Protein 1KZ7 (pdb70)

Structure (mmCIF, N/CA/C/O backbone):
data_1KZ7
#
_entry.id   1KZ7
#
_cell.length_a   66.500
_cell.length_b   87.980
_cell.length_c   230.510
_cell.angle_alpha   90.00
_cell.angle_beta   90.00
_cell.angle_gamma   90.00
#
_symmetry.space_group_name_H-M   'P 21 21 21'
#
loop_
_entity.id
_entity.type
_entity.pdbx_description
1 polymer 'GUANINE NUCLEOTIDE EXCHANGE FACTOR DBS'
2 polymer 'CDC42 HOMOLOG'
3 water water
#
loop_
_atom_site.group_PDB
_atom_site.id
_atom_site.type_symbol
_atom_site.label_atom_id
_atom_site.label_alt_id
_atom_site.label_comp_id
_atom_site.label_asym_id
_atom_site.label_entity_id
_atom_site.label_seq_id
_atom_site.pdbx_PDB_ins_code
_atom_site.Cartn_x
_atom_site.Cartn_y
_atom_site.Cartn_z
_atom_site.occupancy
_atom_site.B_iso_or_equiv
_atom_site.auth_seq_id
_atom_site.auth_comp_id
_atom_site.auth_asym_id
_atom_site.auth_atom_id
_atom_site.pdbx_PDB_model_num
ATOM 1 N N . GLU A 1 3 ? 13.083 18.208 76.061 1.00 55.61 624 GLU A N 1
ATOM 2 C CA . GLU A 1 3 ? 13.244 18.901 77.373 1.00 55.88 624 GLU A CA 1
ATOM 3 C C . GLU A 1 3 ? 14.315 19.982 77.235 1.00 53.78 624 GLU A C 1
ATOM 4 O O . GLU A 1 3 ? 15.407 19.720 76.727 1.00 53.52 624 GLU A O 1
ATOM 10 N N . GLU A 1 4 ? 14.003 21.193 77.688 1.00 50.34 625 GLU A N 1
ATOM 11 C CA . GLU A 1 4 ? 14.945 22.304 77.594 1.00 47.82 625 GLU A CA 1
ATOM 12 C C . GLU A 1 4 ? 16.325 21.979 78.166 1.00 44.97 625 GLU A C 1
ATOM 13 O O . GLU A 1 4 ? 17.341 22.430 77.636 1.00 42.29 625 GLU A O 1
ATOM 19 N N . GLU A 1 5 ? 16.365 21.202 79.243 1.00 42.28 626 GLU A N 1
ATOM 20 C CA . GLU A 1 5 ? 17.639 20.853 79.856 1.00 40.96 626 GLU A CA 1
ATOM 21 C C . GLU A 1 5 ? 18.564 20.153 78.870 1.00 40.13 626 GLU A C 1
ATOM 22 O O . GLU A 1 5 ? 19.737 20.508 78.754 1.00 38.34 626 GLU A O 1
ATOM 28 N N . GLU A 1 6 ? 18.029 19.166 78.157 1.00 40.43 627 GLU A N 1
ATOM 29 C CA . GLU A 1 6 ? 18.799 18.406 77.181 1.00 42.96 627 GLU A CA 1
ATOM 30 C C . GLU A 1 6 ? 19.326 19.315 76.063 1.00 42.12 627 GLU A C 1
ATOM 31 O O . GLU A 1 6 ? 20.473 19.184 75.625 1.00 41.70 627 GLU A O 1
ATOM 37 N N . SER A 1 7 ? 18.487 20.234 75.597 1.00 39.76 628 SER A N 1
ATOM 38 C CA . SER A 1 7 ? 18.887 21.158 74.541 1.00 37.79 628 SER A CA 1
ATOM 39 C C . SER A 1 7 ? 20.103 21.977 74.964 1.00 36.17 628 SER A C 1
ATOM 40 O O . SER A 1 7 ? 21.134 21.973 74.287 1.00 36.75 628 SER A O 1
ATOM 43 N N . LEU A 1 8 ? 19.974 22.678 76.088 1.00 32.94 629 LEU A N 1
ATOM 44 C CA . LEU A 1 8 ? 21.054 23.512 76.607 1.00 31.10 629 LEU A CA 1
ATOM 45 C C . LEU A 1 8 ? 22.336 22.702 76.811 1.00 30.41 629 LEU A C 1
ATOM 46 O O . LEU A 1 8 ? 23.442 23.180 76.544 1.00 30.37 629 LEU A O 1
ATOM 51 N N . ALA A 1 9 ? 22.183 21.468 77.272 1.00 30.60 630 ALA A N 1
ATOM 52 C CA . ALA A 1 9 ? 23.332 20.600 77.485 1.00 30.52 630 ALA A CA 1
ATOM 53 C C . ALA A 1 9 ? 24.006 20.357 76.142 1.00 30.98 630 ALA A C 1
ATOM 54 O O . ALA A 1 9 ? 25.239 20.318 76.046 1.00 29.92 630 ALA A O 1
ATOM 56 N N . ILE A 1 10 ? 23.187 20.195 75.108 1.00 29.34 631 ILE A N 1
ATOM 57 C CA . ILE A 1 10 ? 23.686 19.961 73.758 1.00 29.80 631 ILE A CA 1
ATOM 58 C C . ILE A 1 10 ? 24.351 21.225 73.221 1.00 29.94 631 ILE A C 1
ATOM 59 O O . ILE A 1 10 ? 25.373 21.159 72.534 1.00 31.13 631 ILE A O 1
ATOM 64 N N . LEU A 1 11 ? 23.766 22.377 73.532 1.00 28.69 632 LEU A N 1
ATOM 65 C CA . LEU A 1 11 ? 24.324 23.636 73.078 1.00 28.91 632 LEU A CA 1
ATOM 66 C C . LEU A 1 11 ? 25.628 23.938 73.816 1.00 30.10 632 LEU A C 1
ATOM 67 O O . LEU A 1 11 ? 26.534 24.564 73.261 1.00 31.51 632 LEU A O 1
ATOM 72 N N . ARG A 1 12 ? 25.730 23.464 75.055 1.00 29.32 633 ARG A N 1
ATOM 73 C CA . ARG A 1 12 ? 26.938 23.651 75.854 1.00 30.31 633 ARG A CA 1
ATOM 74 C C . ARG A 1 12 ? 28.073 22.866 75.211 1.00 30.84 633 ARG A C 1
ATOM 75 O O . ARG A 1 12 ? 29.216 23.323 75.170 1.00 31.90 633 ARG A O 1
ATOM 83 N N . ARG A 1 13 ? 27.738 21.677 74.716 1.00 30.39 634 ARG A N 1
ATOM 84 C CA . ARG A 1 13 ? 28.690 20.791 74.052 1.00 29.81 634 ARG A CA 1
ATOM 85 C C . ARG A 1 13 ? 29.263 21.469 72.800 1.00 28.50 634 ARG A C 1
ATOM 86 O O . ARG A 1 13 ? 30.470 21.406 72.550 1.00 27.18 634 ARG A O 1
ATOM 94 N N . HIS A 1 14 ? 28.394 22.110 72.020 1.00 24.27 635 HIS A N 1
ATOM 95 C CA . HIS A 1 14 ? 28.818 22.809 70.811 1.00 23.33 635 HIS A CA 1
ATOM 96 C C . HIS A 1 14 ? 29.841 23.910 71.107 1.00 23.67 635 HIS A C 1
ATOM 97 O O . HIS A 1 14 ? 30.818 24.059 70.379 1.00 24.85 635 HIS A O 1
ATOM 104 N N . VAL A 1 15 ? 29.608 24.689 72.163 1.00 24.69 636 VAL A N 1
ATOM 105 C CA . VAL A 1 15 ? 30.532 25.760 72.544 1.00 22.24 636 VAL A CA 1
ATOM 106 C C . VAL A 1 15 ? 31.874 25.174 72.990 1.00 22.04 636 VAL A C 1
ATOM 107 O O . VAL A 1 15 ? 32.934 25.718 72.686 1.00 23.33 636 VAL A O 1
ATOM 119 N N . ASN A 1 17 ? 33.156 22.298 72.010 1.00 26.55 638 ASN A N 1
ATOM 120 C CA . ASN A 1 17 ? 33.793 21.814 70.788 1.00 26.22 638 ASN A CA 1
ATOM 121 C C . ASN A 1 17 ? 34.459 22.970 70.051 1.00 27.18 638 ASN A C 1
ATOM 122 O O . ASN A 1 17 ? 35.627 22.885 69.646 1.00 25.37 638 ASN A O 1
ATOM 127 N N . GLU A 1 18 ? 33.710 24.052 69.850 1.00 26.26 639 GLU A N 1
ATOM 128 C CA . GLU A 1 18 ? 34.283 25.184 69.144 1.00 25.71 639 GLU A CA 1
ATOM 129 C C . GLU A 1 18 ? 35.453 25.732 69.939 1.00 24.19 639 GLU A C 1
ATOM 130 O O . GLU A 1 18 ? 36.502 26.030 69.375 1.00 24.26 639 GLU A O 1
ATOM 136 N N . LEU A 1 19 ? 35.285 25.854 71.251 1.00 22.85 640 LEU A N 1
ATOM 137 C CA . LEU A 1 19 ? 36.369 26.382 72.062 1.00 26.78 640 LEU A CA 1
ATOM 138 C C . LEU A 1 19 ? 37.602 25.506 71.929 1.00 26.62 640 LEU A C 1
ATOM 139 O O . LEU A 1 19 ? 38.703 26.000 71.694 1.00 26.87 640 LEU A O 1
ATOM 144 N N . LEU A 1 20 ? 37.407 24.199 72.040 1.00 28.09 641 LEU A N 1
ATOM 145 C CA . LEU A 1 20 ? 38.518 23.259 71.944 1.00 28.98 641 LEU A CA 1
ATOM 146 C C . LEU A 1 20 ? 39.108 23.131 70.530 1.00 28.55 641 LEU A C 1
ATOM 147 O O . LEU A 1 20 ? 40.328 23.051 70.363 1.00 30.23 641 LEU A O 1
ATOM 152 N N . ASP A 1 21 ? 38.260 23.117 69.508 1.00 25.64 642 ASP A N 1
ATOM 153 C CA . ASP A 1 21 ? 38.764 23.009 68.139 1.00 26.04 642 ASP A CA 1
ATOM 154 C C . ASP A 1 21 ? 39.557 24.255 67.736 1.00 24.47 642 ASP A C 1
ATOM 155 O O . ASP A 1 21 ? 40.604 24.158 67.088 1.00 23.07 642 ASP A O 1
ATOM 160 N N . THR A 1 22 ? 39.046 25.424 68.111 1.00 22.57 643 THR A N 1
ATOM 161 C CA . THR A 1 22 ? 39.688 26.683 67.774 1.00 23.37 643 THR A CA 1
ATOM 162 C C . THR A 1 22 ? 40.969 26.917 68.568 1.00 25.84 643 THR A C 1
ATOM 163 O O . THR A 1 22 ? 41.881 27.601 68.101 1.00 26.56 643 THR A O 1
ATOM 167 N N . GLU A 1 23 ? 41.031 26.352 69.769 1.00 26.62 644 GLU A N 1
ATOM 168 C CA . GLU A 1 23 ? 42.219 26.475 70.602 1.00 28.18 644 GLU A CA 1
ATOM 169 C C . GLU A 1 23 ? 43.331 25.693 69.897 1.00 28.48 644 GLU A C 1
ATOM 170 O O . GLU A 1 23 ? 44.460 26.174 69.748 1.00 27.40 644 GLU A O 1
ATOM 176 N N . ARG A 1 24 ? 42.995 24.489 69.442 1.00 27.91 645 ARG A N 1
ATOM 177 C CA . ARG A 1 24 ? 43.958 23.642 68.747 1.00 28.37 645 ARG A CA 1
ATOM 178 C C . ARG A 1 24 ? 44.472 24.263 67.451 1.00 27.32 645 ARG A C 1
ATOM 179 O O . ARG A 1 24 ? 45.670 24.241 67.182 1.00 27.25 645 ARG A O 1
ATOM 187 N N . ALA A 1 25 ? 43.572 24.816 66.648 1.00 26.27 646 ALA A N 1
ATOM 188 C CA . ALA A 1 25 ? 43.983 25.429 65.388 1.00 25.37 646 ALA A CA 1
ATOM 189 C C . ALA A 1 25 ? 44.902 26.602 65.693 1.00 25.62 646 ALA A C 1
ATOM 190 O O . ALA A 1 25 ? 45.891 26.833 64.995 1.00 27.14 646 ALA A O 1
ATOM 192 N N . TYR A 1 26 ? 44.555 27.339 66.745 1.00 24.48 647 TYR A N 1
ATOM 193 C CA . TYR A 1 26 ? 45.327 28.488 67.191 1.00 22.88 647 TYR A CA 1
ATOM 194 C C . TYR A 1 26 ? 46.754 28.055 67.565 1.00 23.83 647 TYR A C 1
ATOM 195 O O . TYR A 1 26 ? 47.739 28.644 67.110 1.00 20.46 647 TYR A O 1
ATOM 204 N N . VAL A 1 27 ? 46.862 27.022 68.393 1.00 24.82 648 VAL A N 1
ATOM 205 C CA . VAL A 1 27 ? 48.175 26.530 68.797 1.00 26.61 648 VAL A CA 1
ATOM 206 C C . VAL A 1 27 ? 49.000 26.085 67.584 1.00 28.64 648 VAL A C 1
ATOM 207 O O . VAL A 1 27 ? 50.146 26.509 67.422 1.00 29.70 648 VAL A O 1
ATOM 211 N N . GLU A 1 28 ? 48.416 25.247 66.730 1.00 29.13 649 GLU A N 1
ATOM 212 C CA . GLU A 1 28 ? 49.114 24.757 65.540 1.00 32.26 649 GLU A CA 1
ATOM 213 C C . GLU A 1 28 ? 49.560 25.897 64.632 1.00 32.18 649 GLU A C 1
ATOM 214 O O . GLU A 1 28 ? 50.665 25.862 64.082 1.00 32.33 649 GLU A O 1
ATOM 220 N N . GLU A 1 29 ? 48.696 26.899 64.477 1.00 30.62 650 GLU A N 1
ATOM 221 C CA . GLU A 1 29 ? 48.989 28.049 63.624 1.00 31.83 650 GLU A CA 1
ATOM 222 C C . GLU A 1 29 ? 50.147 28.910 64.135 1.00 31.16 650 GLU A C 1
ATOM 223 O O . GLU A 1 29 ? 50.946 29.412 63.342 1.00 30.34 650 GLU A O 1
ATOM 229 N N . LEU A 1 30 ? 50.240 29.090 65.448 1.00 30.12 651 LEU A N 1
ATOM 230 C CA . LEU A 1 30 ? 51.331 29.881 66.001 1.00 31.48 651 LEU A CA 1
ATOM 231 C C . LEU A 1 30 ? 52.624 29.114 65.753 1.00 33.53 651 LEU A C 1
ATOM 232 O O . LEU A 1 30 ? 53.650 29.688 65.382 1.00 34.71 651 LEU A O 1
ATOM 237 N N . LEU A 1 31 ? 52.557 27.804 65.952 1.00 35.06 652 LEU A N 1
ATOM 238 C CA . LEU A 1 31 ? 53.711 26.943 65.763 1.00 35.16 652 LEU A CA 1
ATOM 239 C C . LEU A 1 31 ? 54.206 26.869 64.322 1.00 34.53 652 LEU A C 1
ATOM 240 O O . LEU A 1 31 ? 55.410 26.936 64.086 1.00 36.91 652 LEU A O 1
ATOM 245 N N . CYS A 1 32 ? 53.302 26.743 63.356 1.00 33.70 653 CYS A N 1
ATOM 246 C CA . CYS A 1 32 ? 53.742 26.635 61.965 1.00 35.26 653 CYS A CA 1
ATOM 247 C C . CYS A 1 32 ? 54.445 27.903 61.507 1.00 33.46 653 CYS A C 1
ATOM 248 O O . CYS A 1 32 ? 55.296 27.867 60.626 1.00 35.36 653 CYS A O 1
ATOM 251 N N . VAL A 1 33 ? 54.094 29.022 62.120 1.00 32.81 654 VAL A N 1
ATOM 252 C CA . VAL A 1 33 ? 54.701 30.296 61.778 1.00 33.67 654 VAL A CA 1
ATOM 253 C C . VAL A 1 33 ? 56.007 30.484 62.559 1.00 33.87 654 VAL A C 1
ATOM 254 O O . VAL A 1 33 ? 56.977 31.034 62.035 1.00 33.35 654 VAL A O 1
ATOM 258 N N . LEU A 1 34 ? 56.033 30.020 63.806 1.00 33.38 655 LEU A N 1
ATOM 259 C CA . LEU A 1 34 ? 57.237 30.132 64.622 1.00 35.18 655 LEU A CA 1
ATOM 260 C C . LEU A 1 34 ? 58.362 29.314 64.001 1.00 36.18 655 LEU A C 1
ATOM 261 O O . LEU A 1 34 ? 59.524 29.720 64.045 1.00 35.45 655 LEU A O 1
ATOM 266 N N . GLU A 1 35 ? 58.011 28.171 63.411 1.00 35.84 656 GLU A N 1
ATOM 267 C CA . GLU A 1 35 ? 59.004 27.308 62.783 1.00 36.77 656 GLU A CA 1
ATOM 268 C C . GLU A 1 35 ? 59.194 27.616 61.306 1.00 37.10 656 GLU A C 1
ATOM 269 O O . GLU A 1 35 ? 60.304 27.511 60.791 1.00 40.21 656 GLU A O 1
ATOM 275 N N . GLY A 1 36 ? 58.116 27.994 60.625 1.00 35.67 657 GLY A N 1
ATOM 276 C CA . GLY A 1 36 ? 58.207 28.279 59.203 1.00 32.82 657 GLY A CA 1
ATOM 277 C C . GLY A 1 36 ? 58.750 29.645 58.833 1.00 34.14 657 GLY A C 1
ATOM 278 O O . GLY A 1 36 ? 59.102 29.881 57.678 1.00 34.84 657 GLY A O 1
ATOM 279 N N . TYR A 1 37 ? 58.807 30.554 59.800 1.00 35.37 658 TYR A N 1
ATOM 280 C CA . TYR A 1 37 ? 59.315 31.895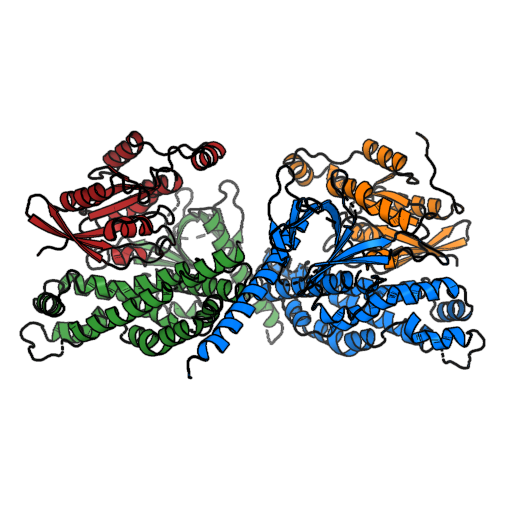 59.543 1.00 37.03 658 TYR A CA 1
ATOM 281 C C . TYR A 1 37 ? 60.408 32.317 60.527 1.00 38.74 658 TYR A C 1
ATOM 282 O O . TYR A 1 37 ? 61.533 32.612 60.126 1.00 39.62 658 TYR A O 1
ATOM 291 N N . ALA A 1 38 ? 60.070 32.349 61.811 1.00 40.52 659 ALA A N 1
ATOM 292 C CA . ALA A 1 38 ? 61.013 32.768 62.843 1.00 42.79 659 ALA A CA 1
ATOM 293 C C . ALA A 1 38 ? 62.298 31.948 62.846 1.00 43.34 659 ALA A C 1
ATOM 294 O O . ALA A 1 38 ? 63.389 32.496 62.726 1.00 45.24 659 ALA A O 1
ATOM 296 N N . ALA A 1 39 ? 62.168 30.637 62.986 1.00 45.23 660 ALA A N 1
ATOM 297 C CA . ALA A 1 39 ? 63.332 29.759 63.006 1.00 47.80 660 ALA A CA 1
ATOM 298 C C . ALA A 1 39 ? 64.086 29.799 61.677 1.00 47.92 660 ALA A C 1
ATOM 299 O O . ALA A 1 39 ? 65.291 29.570 61.634 1.00 49.20 660 ALA A O 1
ATOM 301 N N . GLU A 1 40 ? 63.373 30.096 60.598 1.00 48.64 661 GLU A N 1
ATOM 302 C CA . GLU A 1 40 ? 63.981 30.153 59.278 1.00 51.52 661 GLU A CA 1
ATOM 303 C C . GLU A 1 40 ? 64.873 31.379 59.077 1.00 54.31 661 GLU A C 1
ATOM 304 O O . GLU A 1 40 ? 65.653 31.433 58.125 1.00 54.38 661 GLU A O 1
ATOM 318 N N . ASP A 1 42 ? 67.192 32.100 60.927 1.00 63.13 663 ASP A N 1
ATOM 319 C CA . ASP A 1 42 ? 68.505 31.685 61.395 1.00 64.64 663 ASP A CA 1
ATOM 320 C C . ASP A 1 42 ? 68.960 30.412 60.694 1.00 65.28 663 ASP A C 1
ATOM 321 O O . ASP A 1 42 ? 69.763 29.648 61.227 1.00 66.32 663 ASP A O 1
ATOM 326 N N . ASN A 1 43 ? 68.438 30.191 59.493 1.00 64.88 664 ASN A N 1
ATOM 327 C CA . ASN A 1 43 ? 68.794 29.021 58.708 1.00 64.78 664 ASN A CA 1
ATOM 328 C C . ASN A 1 43 ? 69.797 29.434 57.633 1.00 65.36 664 ASN A C 1
ATOM 329 O O . ASN A 1 43 ? 69.475 30.229 56.744 1.00 64.66 664 ASN A O 1
ATOM 334 N N . PRO A 1 44 ? 71.029 28.898 57.705 1.00 65.01 665 PRO A N 1
ATOM 335 C CA . PRO A 1 44 ? 72.112 29.184 56.758 1.00 64.37 665 PRO A CA 1
ATOM 336 C C . PRO A 1 44 ? 71.663 29.055 55.307 1.00 64.15 665 PRO A C 1
ATOM 337 O O . PRO A 1 44 ? 72.041 29.855 54.448 1.00 63.49 665 PRO A O 1
ATOM 341 N N . LEU A 1 45 ? 70.850 28.040 55.044 1.00 63.56 666 LEU A N 1
ATOM 342 C CA . LEU A 1 45 ? 70.346 27.795 53.703 1.00 63.78 666 LEU A CA 1
ATOM 343 C C . LEU A 1 45 ? 69.441 28.942 53.250 1.00 64.25 666 LEU A C 1
ATOM 344 O O . LEU A 1 45 ? 69.125 29.060 52.066 1.00 65.11 666 LEU A O 1
ATOM 357 N N . ALA A 1 47 ? 69.871 32.334 54.852 1.00 61.94 668 ALA A N 1
ATOM 358 C CA . ALA A 1 47 ? 70.631 33.561 55.110 1.00 61.25 668 ALA A CA 1
ATOM 359 C C . ALA A 1 47 ? 70.881 34.478 53.911 1.00 60.81 668 ALA A C 1
ATOM 360 O O . ALA A 1 47 ? 71.085 35.682 54.079 1.00 62.01 668 ALA A O 1
ATOM 362 N N . HIS A 1 48 ? 70.866 33.918 52.709 1.00 59.03 669 HIS A N 1
ATOM 363 C CA . HIS A 1 48 ? 71.112 34.700 51.503 1.00 59.04 669 HIS A CA 1
ATOM 364 C C . HIS A 1 48 ? 69.869 35.411 50.966 1.00 60.57 669 HIS A C 1
ATOM 365 O O . HIS A 1 48 ? 69.923 36.071 49.927 1.00 62.11 669 HIS A O 1
ATOM 372 N N . LEU A 1 49 ? 68.750 35.272 51.669 1.00 60.95 670 LEU A N 1
ATOM 373 C CA . LEU A 1 49 ? 67.500 35.899 51.249 1.00 59.98 670 LEU A CA 1
ATOM 374 C C . LEU A 1 49 ? 67.057 36.969 52.240 1.00 59.42 670 LEU A C 1
ATOM 375 O O . LEU A 1 49 ? 66.218 37.810 51.924 1.00 57.67 670 LEU A O 1
ATOM 380 N N . ILE A 1 50 ? 67.626 36.922 53.440 1.00 59.99 671 ILE A N 1
ATOM 381 C CA . ILE A 1 50 ? 67.288 37.868 54.493 1.00 59.14 671 ILE A CA 1
ATOM 382 C C . ILE A 1 50 ? 68.497 38.703 54.900 1.00 59.13 671 ILE A C 1
ATOM 383 O O . ILE A 1 50 ? 69.609 38.185 55.011 1.00 60.13 671 ILE A O 1
ATOM 388 N N . SER A 1 51 ? 68.273 39.997 55.114 1.00 58.76 672 SER A N 1
ATOM 389 C CA . SER A 1 51 ? 69.340 40.906 55.518 1.00 57.62 672 SER A CA 1
ATOM 390 C C . SER A 1 51 ? 69.523 40.818 57.030 1.00 58.76 672 SER A C 1
ATOM 391 O O . SER A 1 51 ? 68.627 40.366 57.746 1.00 59.03 672 SER A O 1
ATOM 394 N N . THR A 1 52 ? 70.682 41.253 57.516 1.00 59.19 673 THR A N 1
ATOM 395 C CA . THR A 1 52 ? 70.964 41.209 58.947 1.00 60.37 673 THR A CA 1
ATOM 396 C C . THR A 1 52 ? 70.089 42.199 59.712 1.00 59.32 673 THR A C 1
ATOM 397 O O . THR A 1 52 ? 69.828 42.021 60.906 1.00 58.78 673 THR A O 1
ATOM 401 N N . GLY A 1 53 ? 69.643 43.245 59.022 1.00 59.04 674 GLY A N 1
ATOM 402 C CA . GLY A 1 53 ? 68.791 44.234 59.655 1.00 58.58 674 GLY A CA 1
ATOM 403 C C . GLY A 1 53 ? 67.496 43.577 60.094 1.00 58.53 674 GLY A C 1
ATOM 404 O O . GLY A 1 53 ? 67.007 43.816 61.200 1.00 58.15 674 GLY A O 1
ATOM 405 N N . LEU A 1 54 ? 66.947 42.731 59.225 1.00 57.49 675 LEU A N 1
ATOM 406 C CA . LEU A 1 54 ? 65.704 42.030 59.523 1.00 55.25 675 LEU A CA 1
ATOM 407 C C . LEU A 1 54 ? 65.906 40.974 60.601 1.00 52.50 675 LEU A C 1
ATOM 408 O O . LEU A 1 54 ? 65.089 40.843 61.509 1.00 51.61 675 LEU A O 1
ATOM 413 N N . GLN A 1 55 ? 66.997 40.225 60.497 1.00 50.88 676 GLN A N 1
ATOM 414 C CA . GLN A 1 55 ? 67.297 39.186 61.473 1.00 50.17 676 GLN A CA 1
ATOM 415 C C . GLN A 1 55 ? 67.366 39.701 62.907 1.00 49.72 676 GLN A C 1
ATOM 416 O O . GLN A 1 55 ? 66.994 38.991 63.841 1.00 49.63 676 GLN A O 1
ATOM 422 N N . ASN A 1 56 ? 67.852 40.925 63.090 1.00 49.30 677 ASN A N 1
ATOM 423 C CA . ASN A 1 56 ? 67.959 41.493 64.432 1.00 50.39 677 ASN A CA 1
ATOM 424 C C . ASN A 1 56 ? 66.623 42.028 64.938 1.00 51.05 677 ASN A C 1
ATOM 425 O O . ASN A 1 56 ? 66.455 42.262 66.137 1.00 51.22 677 ASN A O 1
ATOM 430 N N . LYS A 1 57 ? 65.675 42.219 64.026 1.00 50.07 678 LYS A N 1
ATOM 431 C CA . LYS A 1 57 ? 64.362 42.733 64.397 1.00 50.88 678 LYS A CA 1
ATOM 432 C C . LYS A 1 57 ? 63.325 41.612 64.478 1.00 49.26 678 LYS A C 1
ATOM 433 O O . LYS A 1 57 ? 62.135 41.837 64.275 1.00 48.22 678 LYS A O 1
ATOM 439 N N . LYS A 1 58 ? 63.791 40.406 64.780 1.00 48.98 679 LYS A N 1
ATOM 440 C CA . LYS A 1 58 ? 62.925 39.239 64.897 1.00 48.08 679 LYS A CA 1
ATOM 441 C C . LYS A 1 58 ? 61.960 39.374 66.075 1.00 47.02 679 LYS A C 1
ATOM 442 O O . LYS A 1 58 ? 60.777 39.064 65.952 1.00 45.64 679 LYS A O 1
ATOM 448 N N . ASN A 1 59 ? 62.469 39.840 67.210 1.00 46.45 680 ASN A N 1
ATOM 449 C CA . ASN A 1 59 ? 61.652 40.015 68.407 1.00 46.53 680 ASN A CA 1
ATOM 450 C C . ASN A 1 59 ? 60.598 41.108 68.210 1.00 44.59 680 ASN A C 1
ATOM 451 O O . ASN A 1 59 ? 59.570 41.119 68.889 1.00 45.23 680 ASN A O 1
ATOM 456 N N . ILE A 1 60 ? 60.859 42.032 67.291 1.00 41.47 681 ILE A N 1
ATOM 457 C CA . ILE A 1 60 ? 59.919 43.112 67.015 1.00 39.63 681 ILE A CA 1
ATOM 458 C C . ILE A 1 60 ? 58.823 42.606 66.079 1.00 38.60 681 ILE A C 1
ATOM 459 O O . ILE A 1 60 ? 57.664 43.010 66.177 1.00 37.84 681 ILE A O 1
ATOM 464 N N . LEU A 1 61 ? 59.193 41.699 65.189 1.00 35.92 682 LEU A N 1
ATOM 465 C CA . LEU A 1 61 ? 58.237 41.144 64.251 1.00 35.04 682 LEU A CA 1
ATOM 466 C C . LEU A 1 61 ? 57.238 40.201 64.929 1.00 34.71 682 LEU A C 1
ATOM 467 O O . LEU A 1 61 ? 56.027 40.323 64.721 1.00 34.30 682 LEU A O 1
ATOM 472 N N . PHE A 1 62 ? 57.744 39.279 65.748 1.00 30.85 683 PHE A N 1
ATOM 473 C CA . PHE A 1 62 ? 56.899 38.298 66.425 1.00 29.84 683 PHE A CA 1
ATOM 474 C C . PHE A 1 62 ? 56.519 38.628 67.862 1.00 30.33 683 PHE A C 1
ATOM 475 O O . PHE A 1 62 ? 55.749 37.889 68.480 1.00 30.13 683 PHE A O 1
ATOM 483 N N . GLY A 1 63 ? 57.046 39.722 68.404 1.00 31.35 684 GLY A N 1
ATOM 484 C CA . GLY A 1 63 ? 56.733 40.056 69.785 1.00 29.21 684 GLY A CA 1
ATOM 485 C C . GLY A 1 63 ? 56.967 38.819 70.634 1.00 29.25 684 GLY A C 1
ATOM 486 O O . GLY A 1 63 ? 57.897 38.058 70.362 1.00 31.33 684 GLY A O 1
ATOM 487 N N . ASN A 1 64 ? 56.136 38.592 71.647 1.00 28.21 685 ASN A N 1
ATOM 488 C CA . ASN A 1 64 ? 56.311 37.407 72.484 1.00 27.41 685 ASN A CA 1
ATOM 489 C C . ASN A 1 64 ? 55.386 36.262 72.071 1.00 28.64 685 ASN A C 1
ATOM 490 O O . ASN A 1 64 ? 54.786 35.597 72.920 1.00 27.58 685 ASN A O 1
ATOM 503 N N . GLU A 1 66 ? 56.145 33.380 70.946 1.00 37.02 687 GLU A N 1
ATOM 504 C CA . GLU A 1 66 ? 56.636 32.111 71.469 1.00 38.07 687 GLU A CA 1
ATOM 505 C C . GLU A 1 66 ? 56.157 31.901 72.896 1.00 36.62 687 GLU A C 1
ATOM 506 O O . GLU A 1 66 ? 55.694 30.819 73.247 1.00 38.22 687 GLU A O 1
ATOM 512 N N . GLU A 1 67 ? 56.265 32.934 73.722 1.00 35.32 688 GLU A N 1
ATOM 513 C CA . GLU A 1 67 ? 55.812 32.826 75.095 1.00 34.64 688 GLU A CA 1
ATOM 514 C C . GLU A 1 67 ? 54.320 32.467 75.078 1.00 34.41 688 GLU A C 1
ATOM 515 O O . GLU A 1 67 ? 53.885 31.565 75.796 1.00 34.44 688 GLU A O 1
ATOM 521 N N . ILE A 1 68 ? 53.545 33.159 74.240 1.00 32.51 689 ILE A N 1
ATOM 522 C CA . ILE A 1 68 ? 52.106 32.897 74.130 1.00 29.74 689 ILE A CA 1
ATOM 523 C C . ILE A 1 68 ? 51.874 31.457 73.669 1.00 29.38 689 ILE A C 1
ATOM 524 O O . ILE A 1 68 ? 51.057 30.734 74.240 1.00 28.78 689 ILE A O 1
ATOM 529 N N . TYR A 1 69 ? 52.595 31.041 72.636 1.00 28.69 690 TYR A N 1
ATOM 530 C CA . TYR A 1 69 ? 52.466 29.677 72.146 1.00 33.61 690 TYR A CA 1
ATOM 531 C C . TYR A 1 69 ? 52.706 28.679 73.285 1.00 35.41 690 TYR A C 1
ATOM 532 O O . TYR A 1 69 ? 51.876 27.798 73.537 1.00 34.78 690 TYR A O 1
ATOM 541 N N . HIS A 1 70 ? 53.839 28.828 73.976 1.00 36.63 691 HIS A N 1
ATOM 542 C CA . HIS A 1 70 ? 54.185 27.936 75.081 1.00 37.21 691 HIS A CA 1
ATOM 543 C C . HIS A 1 70 ? 53.090 27.884 76.136 1.00 36.78 691 HIS A C 1
ATOM 544 O O . HIS A 1 70 ? 52.727 26.806 76.615 1.00 37.83 691 HIS A O 1
ATOM 551 N N . PHE A 1 71 ? 52.562 29.041 76.509 1.00 33.90 692 PHE A N 1
ATOM 552 C CA . PHE A 1 71 ? 51.521 29.049 77.517 1.00 33.71 692 PHE A CA 1
ATOM 553 C C . PHE A 1 71 ? 50.311 28.236 77.069 1.00 35.23 692 PHE A C 1
ATOM 554 O O . PHE A 1 71 ? 49.827 27.375 77.801 1.00 35.80 692 PHE A O 1
ATOM 562 N N . HIS A 1 72 ? 49.817 28.507 75.865 1.00 36.73 693 HIS A N 1
ATOM 563 C CA . HIS A 1 72 ? 48.645 27.786 75.370 1.00 36.31 693 HIS A CA 1
ATOM 564 C C . HIS A 1 72 ? 48.947 26.316 75.101 1.00 36.46 693 HIS A C 1
ATOM 565 O O . HIS A 1 72 ? 48.178 25.444 75.495 1.00 35.69 693 HIS A O 1
ATOM 572 N N . ASN A 1 73 ? 50.080 26.042 74.459 1.00 37.85 694 ASN A N 1
ATOM 573 C CA . ASN A 1 73 ? 50.450 24.670 74.118 1.00 40.33 694 ASN A CA 1
ATOM 574 C C . ASN A 1 73 ? 50.928 23.784 75.265 1.00 40.63 694 ASN A C 1
ATOM 575 O O . ASN A 1 73 ? 51.048 22.579 75.096 1.00 41.87 694 ASN A O 1
ATOM 580 N N . ARG A 1 74 ? 51.188 24.360 76.433 1.00 41.35 695 ARG A N 1
ATOM 581 C CA . ARG A 1 74 ? 51.650 23.552 77.555 1.00 40.57 695 ARG A CA 1
ATOM 582 C C . ARG A 1 74 ? 50.690 23.602 78.733 1.00 40.50 695 ARG A C 1
ATOM 583 O O . ARG A 1 74 ? 50.638 22.676 79.541 1.00 41.16 695 ARG A O 1
ATOM 591 N N . ILE A 1 75 ? 49.902 24.668 78.815 1.00 37.72 696 ILE A N 1
ATOM 592 C CA . ILE A 1 75 ? 48.985 24.813 79.929 1.00 36.23 696 ILE A CA 1
ATOM 593 C C . ILE A 1 75 ? 47.494 24.935 79.616 1.00 36.94 696 ILE A C 1
ATOM 594 O O . ILE A 1 75 ? 46.697 24.066 79.996 1.00 35.80 696 ILE A O 1
ATOM 599 N N . PHE A 1 76 ? 47.115 26.011 78.928 1.00 34.68 697 PHE A N 1
ATOM 600 C CA . PHE A 1 76 ? 45.706 26.249 78.651 1.00 31.33 697 PHE A CA 1
ATOM 601 C C . PHE A 1 76 ? 44.987 25.205 77.810 1.00 30.42 697 PHE A C 1
ATOM 602 O O . PHE A 1 76 ? 43.918 24.737 78.191 1.00 27.27 697 PHE A O 1
ATOM 610 N N . LEU A 1 77 ? 45.555 24.831 76.670 1.00 32.41 698 LEU A N 1
ATOM 611 C CA . LEU A 1 77 ? 44.896 23.826 75.847 1.00 33.96 698 LEU A CA 1
ATOM 612 C C . LEU A 1 77 ? 44.669 22.577 76.694 1.00 35.28 698 LEU A C 1
ATOM 613 O O . LEU A 1 77 ? 43.571 22.019 76.711 1.00 36.95 698 LEU A O 1
ATOM 618 N N . ARG A 1 78 ? 45.700 22.162 77.421 1.00 39.25 699 ARG A N 1
ATOM 619 C CA . ARG A 1 78 ? 45.606 20.976 78.269 1.00 42.03 699 ARG A CA 1
ATOM 620 C C . ARG A 1 78 ? 44.500 21.124 79.305 1.00 39.81 699 ARG A C 1
ATOM 621 O O . ARG A 1 78 ? 43.786 20.168 79.603 1.00 40.45 699 ARG A O 1
ATOM 629 N N . GLU A 1 79 ? 44.359 22.324 79.853 1.00 39.30 700 GLU A N 1
ATOM 630 C CA . GLU A 1 79 ? 43.341 22.570 80.864 1.00 39.01 700 GLU A CA 1
ATOM 631 C C . GLU A 1 79 ? 41.938 22.653 80.290 1.00 37.93 700 GLU A C 1
ATOM 632 O O . GLU A 1 79 ? 40.972 22.314 80.969 1.00 35.34 700 GLU A O 1
ATOM 638 N N . LEU A 1 80 ? 41.815 23.108 79.047 1.00 36.36 701 LEU A N 1
ATOM 639 C CA . LEU A 1 80 ? 40.502 23.170 78.422 1.00 36.22 701 LEU A CA 1
ATOM 640 C C . LEU A 1 80 ? 40.066 21.737 78.144 1.00 36.49 701 LEU A C 1
ATOM 641 O O . LEU A 1 80 ? 38.909 21.380 78.345 1.00 34.67 701 LEU A O 1
ATOM 646 N N . GLU A 1 81 ? 41.007 20.912 77.696 1.00 39.34 702 GLU A N 1
ATOM 647 C CA . GLU A 1 81 ? 40.706 19.515 77.395 1.00 43.09 702 GLU A CA 1
ATOM 648 C C . GLU A 1 81 ? 40.162 18.758 78.603 1.00 43.09 702 GLU A C 1
ATOM 649 O O . GLU A 1 81 ? 39.440 17.780 78.449 1.00 43.73 702 GLU A O 1
ATOM 655 N N . SER A 1 82 ? 40.491 19.214 79.806 1.00 43.96 703 SER A N 1
ATOM 656 C CA . SER A 1 82 ? 40.021 18.536 81.009 1.00 45.93 703 SER A CA 1
ATOM 657 C C . SER A 1 82 ? 38.646 18.997 81.474 1.00 46.13 703 SER A C 1
ATOM 658 O O . SER A 1 82 ? 38.201 18.634 82.563 1.00 48.22 703 SER A O 1
ATOM 661 N N . CYS A 1 83 ? 37.975 19.789 80.642 1.00 45.92 704 CYS A N 1
ATOM 662 C CA . CYS A 1 83 ? 36.636 20.302 80.943 1.00 44.24 704 CYS A CA 1
ATOM 663 C C . CYS A 1 83 ? 35.601 19.730 79.986 1.00 42.47 704 CYS A C 1
ATOM 664 O O . CYS A 1 83 ? 34.407 20.012 80.103 1.00 41.57 704 CYS A O 1
ATOM 667 N N . ILE A 1 84 ? 36.071 18.937 79.033 1.00 42.15 705 ILE A N 1
ATOM 668 C CA . ILE A 1 84 ? 35.209 18.340 78.029 1.00 42.49 705 ILE A CA 1
ATOM 669 C C . ILE A 1 84 ? 33.950 17.698 78.598 1.00 42.35 705 ILE A C 1
ATOM 670 O O . ILE A 1 84 ? 32.844 18.010 78.167 1.00 43.42 705 ILE A O 1
ATOM 675 N N . ASP A 1 85 ? 34.104 16.819 79.578 1.00 42.22 706 ASP A N 1
ATOM 676 C CA . ASP A 1 85 ? 32.944 16.146 80.145 1.00 44.97 706 ASP A CA 1
ATOM 677 C C . ASP A 1 85 ? 31.954 17.046 80.867 1.00 44.78 706 ASP A C 1
ATOM 678 O O . ASP A 1 85 ? 30.815 16.648 81.114 1.00 46.27 706 ASP A O 1
ATOM 683 N N . CYS A 1 86 ? 32.375 18.258 81.204 1.00 44.60 707 CYS A N 1
ATOM 684 C CA . CYS A 1 86 ? 31.475 19.186 81.875 1.00 45.53 707 CYS A CA 1
ATOM 685 C C . CYS A 1 86 ? 31.836 20.623 81.507 1.00 42.74 707 CYS A C 1
ATOM 686 O O . CYS A 1 86 ? 32.437 21.357 82.295 1.00 41.34 707 CYS A O 1
ATOM 689 N N . PRO A 1 87 ? 31.458 21.041 80.291 1.00 39.70 708 PRO A N 1
ATOM 690 C CA . PRO A 1 87 ? 31.720 22.382 79.761 1.00 37.28 708 PRO A CA 1
ATOM 691 C C . PRO A 1 87 ? 31.394 23.589 80.639 1.00 34.78 708 PRO A C 1
ATOM 692 O O . PRO A 1 87 ? 32.054 24.614 80.518 1.00 33.11 708 PRO A O 1
ATOM 696 N N . GLU A 1 88 ? 30.402 23.481 81.521 1.00 35.25 709 GLU A N 1
ATOM 697 C CA . GLU A 1 88 ? 30.039 24.621 82.372 1.00 36.91 709 GLU A CA 1
ATOM 698 C C . GLU A 1 88 ? 31.159 25.035 83.309 1.00 36.81 709 GLU A C 1
ATOM 699 O O . GLU A 1 88 ? 31.200 26.173 83.765 1.00 37.49 709 GLU A O 1
ATOM 705 N N . LEU A 1 89 ? 32.061 24.111 83.608 1.00 34.94 710 LEU A N 1
ATOM 706 C CA . LEU A 1 89 ? 33.154 24.413 84.512 1.00 35.31 710 LEU A CA 1
ATOM 707 C C . LEU A 1 89 ? 34.319 25.087 83.804 1.00 34.58 710 LEU A C 1
ATOM 708 O O . LEU A 1 89 ? 35.349 25.362 84.421 1.00 33.83 710 LEU A O 1
ATOM 713 N N . VAL A 1 90 ? 34.164 25.368 82.514 1.00 32.08 711 VAL A N 1
ATOM 714 C CA . VAL A 1 90 ? 35.258 25.986 81.778 1.00 30.85 711 VAL A CA 1
ATOM 715 C C . VAL A 1 90 ? 35.601 27.375 82.316 1.00 30.84 711 VAL A C 1
ATOM 716 O O . VAL A 1 90 ? 36.691 27.891 82.072 1.00 27.28 711 VAL A O 1
ATOM 720 N N . GLY A 1 91 ? 34.673 27.967 83.061 1.00 31.78 712 GLY A N 1
ATOM 721 C CA . GLY A 1 91 ? 34.913 29.282 83.624 1.00 34.82 712 GLY A CA 1
ATOM 722 C C . GLY A 1 91 ? 36.038 29.238 84.642 1.00 37.99 712 GLY A C 1
ATOM 723 O O . GLY A 1 91 ? 36.926 30.099 84.652 1.00 37.39 712 GLY A O 1
ATOM 724 N N . ARG A 1 92 ? 35.998 28.229 85.508 1.00 39.11 713 ARG A N 1
ATOM 725 C CA . ARG A 1 92 ? 37.023 28.058 86.528 1.00 40.06 713 ARG A CA 1
ATOM 726 C C . ARG A 1 92 ? 38.366 27.989 85.840 1.00 37.30 713 ARG A C 1
ATOM 727 O O . ARG A 1 92 ? 39.352 28.558 86.299 1.00 34.55 713 ARG A O 1
ATOM 735 N N . CYS A 1 93 ? 38.374 27.303 84.710 1.00 37.77 714 CYS A N 1
ATOM 736 C CA . CYS A 1 93 ? 39.567 27.123 83.909 1.00 38.78 714 CYS A CA 1
ATOM 737 C C . CYS A 1 93 ? 40.237 28.463 83.597 1.00 38.56 714 CYS A C 1
ATOM 738 O O . CYS A 1 93 ? 41.460 28.595 83.686 1.00 38.49 714 CYS A O 1
ATOM 741 N N . PHE A 1 94 ? 39.435 29.457 83.228 1.00 37.03 715 PHE A N 1
ATOM 742 C CA . PHE A 1 94 ? 39.979 30.768 82.911 1.00 35.66 715 PHE A CA 1
ATOM 743 C C . PHE A 1 94 ? 40.421 31.501 84.159 1.00 36.36 715 PHE A C 1
ATOM 744 O O . PHE A 1 94 ? 41.513 32.069 84.194 1.00 37.91 715 PHE A O 1
ATOM 752 N N . LEU A 1 95 ? 39.566 31.490 85.178 1.00 34.28 716 LEU A N 1
ATOM 753 C CA . LEU A 1 95 ? 39.858 32.169 86.433 1.00 35.95 716 LEU A CA 1
ATOM 754 C C . LEU A 1 95 ? 41.213 31.775 87.005 1.00 38.11 716 LEU A C 1
ATOM 755 O O . LEU A 1 95 ? 41.929 32.615 87.548 1.00 42.47 716 LEU A O 1
ATOM 760 N N . GLU A 1 96 ? 41.569 30.503 86.864 1.00 39.95 717 GLU A N 1
ATOM 761 C CA . GLU A 1 96 ? 42.832 29.982 87.381 1.00 40.85 717 GLU A CA 1
ATOM 762 C C . GLU A 1 96 ? 44.076 30.462 86.655 1.00 41.43 717 GLU A C 1
ATOM 763 O O . GLU A 1 96 ? 45.189 30.291 87.149 1.00 40.13 717 GLU A O 1
ATOM 769 N N . ARG A 1 97 ? 43.897 31.053 85.482 1.00 42.46 718 ARG A N 1
ATOM 770 C CA . ARG A 1 97 ? 45.038 31.500 84.699 1.00 39.89 718 ARG A CA 1
ATOM 771 C C . ARG A 1 97 ? 44.991 32.961 84.295 1.00 40.53 718 ARG A C 1
ATOM 772 O O . ARG A 1 97 ? 45.772 33.398 83.449 1.00 39.54 718 ARG A O 1
ATOM 788 N N . GLU A 1 99 ? 46.162 35.600 85.472 1.00 48.92 720 GLU A N 1
ATOM 789 C CA . GLU A 1 99 ? 47.461 36.258 85.498 1.00 51.19 720 GLU A CA 1
ATOM 790 C C . GLU A 1 99 ? 48.294 35.930 84.261 1.00 49.29 720 GLU A C 1
ATOM 791 O O . GLU A 1 99 ? 48.997 36.792 83.726 1.00 49.23 720 GLU A O 1
ATOM 797 N N . GLU A 1 100 ? 48.218 34.682 83.808 1.00 46.74 721 GLU A N 1
ATOM 798 C CA . GLU A 1 100 ? 48.981 34.265 82.640 1.00 43.36 721 GLU A CA 1
ATOM 799 C C . GLU A 1 100 ? 48.603 35.048 81.383 1.00 41.00 721 GLU A C 1
ATOM 800 O O . GLU A 1 100 ? 49.457 35.332 80.543 1.00 38.96 721 GLU A O 1
ATOM 806 N N . PHE A 1 101 ? 47.330 35.405 81.254 1.00 39.30 722 PHE A N 1
ATOM 807 C CA . PHE A 1 101 ? 46.895 36.140 80.076 1.00 39.48 722 PHE A CA 1
ATOM 808 C C . PHE A 1 101 ? 47.521 37.520 79.942 1.00 40.21 722 PHE A C 1
ATOM 809 O O . PHE A 1 101 ? 47.503 38.108 78.860 1.00 40.26 722 PHE A O 1
ATOM 817 N N . GLN A 1 102 ? 48.087 38.028 81.035 1.00 39.92 723 GLN A N 1
ATOM 818 C CA . GLN A 1 102 ? 48.726 39.339 81.020 1.00 39.59 723 GLN A CA 1
ATOM 819 C C . GLN A 1 102 ? 49.765 39.452 79.907 1.00 37.70 723 GLN A C 1
ATOM 820 O O . GLN A 1 102 ? 50.136 40.551 79.506 1.00 38.47 723 GLN A O 1
ATOM 826 N N . ILE A 1 103 ? 50.235 38.317 79.402 1.00 35.44 724 ILE A N 1
ATOM 827 C CA . ILE A 1 103 ? 51.230 38.334 78.336 1.00 33.26 724 ILE A CA 1
ATOM 828 C C . ILE A 1 103 ? 50.680 38.912 77.035 1.00 32.37 724 ILE A C 1
ATOM 829 O O . ILE A 1 103 ? 51.442 39.314 76.154 1.00 28.63 724 ILE A O 1
ATOM 834 N N . TYR A 1 104 ? 49.359 38.962 76.914 1.00 31.49 725 TYR A N 1
ATOM 835 C CA . TYR A 1 104 ? 48.758 39.502 75.703 1.00 31.93 725 TYR A CA 1
ATOM 836 C C . TYR A 1 104 ? 48.945 41.009 75.605 1.00 31.66 725 TYR A C 1
ATOM 837 O O . TYR A 1 104 ? 48.925 41.583 74.514 1.00 30.08 725 TYR A O 1
ATOM 846 N N . GLU A 1 105 ? 49.135 41.647 76.753 1.00 31.70 726 GLU A N 1
ATOM 847 C CA . GLU A 1 105 ? 49.336 43.085 76.779 1.00 34.56 726 GLU A CA 1
ATOM 848 C C . GLU A 1 105 ? 50.618 43.401 76.014 1.00 33.13 726 GLU A C 1
ATOM 849 O O . GLU A 1 105 ? 50.659 44.291 75.170 1.00 32.71 726 GLU A O 1
ATOM 855 N N . LYS A 1 106 ? 51.659 42.636 76.308 1.00 34.06 727 LYS A N 1
ATOM 856 C CA . LYS A 1 106 ? 52.961 42.805 75.676 1.00 33.78 727 LYS A CA 1
ATOM 857 C C . LYS A 1 106 ? 52.866 42.653 74.160 1.00 32.02 727 LYS A C 1
ATOM 858 O O . LYS A 1 106 ? 53.385 43.480 73.405 1.00 30.26 727 LYS A O 1
ATOM 864 N N . TYR A 1 107 ? 52.189 41.598 73.719 1.00 30.62 728 TYR A N 1
ATOM 865 C CA . TYR A 1 107 ? 52.034 41.337 72.294 1.00 28.40 728 TYR A CA 1
ATOM 866 C C . TYR A 1 107 ? 51.250 42.438 71.581 1.00 28.17 728 TYR A C 1
ATOM 867 O O . TYR A 1 107 ? 51.622 42.881 70.486 1.00 26.79 728 TYR A O 1
ATOM 876 N N . CYS A 1 108 ? 50.160 42.875 72.203 1.00 27.18 729 CYS A N 1
ATOM 877 C CA . CYS A 1 108 ? 49.325 43.911 71.614 1.00 27.77 729 CYS A CA 1
ATOM 878 C C . CYS A 1 108 ? 50.024 45.266 71.527 1.00 27.73 729 CYS A C 1
ATOM 879 O O . CYS A 1 108 ? 49.867 45.990 70.542 1.00 25.96 729 CYS A O 1
ATOM 882 N N . GLN A 1 109 ? 50.802 45.604 72.549 1.00 28.88 730 GLN A N 1
ATOM 883 C CA . GLN A 1 109 ? 51.518 46.875 72.558 1.00 29.86 730 GLN A CA 1
ATOM 884 C C . GLN A 1 109 ? 52.620 46.873 71.519 1.00 31.78 730 GLN A C 1
ATOM 885 O O . GLN A 1 109 ? 53.018 47.925 71.018 1.00 34.75 730 GLN A O 1
ATOM 891 N N . ASN A 1 110 ? 53.112 45.686 71.189 1.00 30.99 731 ASN A N 1
ATOM 892 C CA . ASN A 1 110 ? 54.174 45.583 70.207 1.00 31.52 731 ASN A CA 1
ATOM 893 C C . ASN A 1 110 ? 53.656 45.426 68.790 1.00 30.55 731 ASN A C 1
ATOM 894 O O . ASN A 1 110 ? 54.367 45.735 67.836 1.00 29.54 731 ASN A O 1
ATOM 899 N N . LYS A 1 111 ? 52.416 44.963 68.651 1.00 32.50 732 LYS A N 1
ATOM 900 C CA . LYS A 1 111 ? 51.841 44.727 67.327 1.00 31.17 732 LYS A CA 1
ATOM 901 C C . LYS A 1 111 ? 52.021 45.865 66.321 1.00 30.86 732 LYS A C 1
ATOM 902 O O . LYS A 1 111 ? 52.473 45.630 65.202 1.00 31.01 732 LYS A O 1
ATOM 908 N N . PRO A 1 112 ? 51.668 47.109 66.694 1.00 32.03 733 PRO A N 1
ATOM 909 C CA . PRO A 1 112 ? 51.830 48.222 65.747 1.00 33.59 733 PRO A CA 1
ATOM 910 C C . PRO A 1 112 ? 53.284 48.409 65.301 1.00 36.37 733 PRO A C 1
ATOM 911 O O . PRO A 1 112 ? 53.561 48.804 64.162 1.00 36.14 733 PRO A O 1
ATOM 915 N N . ARG A 1 113 ? 54.202 48.104 66.212 1.00 37.76 734 ARG A N 1
ATOM 916 C CA . ARG A 1 113 ? 55.637 48.203 65.958 1.00 38.55 734 ARG A CA 1
ATOM 917 C C . ARG A 1 113 ? 56.002 47.167 64.893 1.00 36.47 734 ARG A C 1
ATOM 918 O O . ARG A 1 113 ? 56.697 47.468 63.922 1.00 36.99 734 ARG A O 1
ATOM 926 N N . SER A 1 114 ? 55.527 45.942 65.096 1.00 32.42 735 SER A N 1
ATOM 927 C CA . SER A 1 114 ? 55.753 44.854 64.166 1.00 30.52 735 SER A CA 1
ATOM 928 C C . SER A 1 114 ? 55.166 45.241 62.816 1.00 34.24 735 SER A C 1
ATOM 929 O O . SER A 1 114 ? 55.774 45.004 61.763 1.00 34.40 735 SER A O 1
ATOM 932 N N . GLU A 1 115 ? 53.981 45.844 62.852 1.00 36.06 736 GLU A N 1
ATOM 933 C CA . GLU A 1 115 ? 53.313 46.261 61.628 1.00 37.69 736 GLU A CA 1
ATOM 934 C C . GLU A 1 115 ? 54.186 47.201 60.811 1.00 36.82 736 GLU A C 1
ATOM 935 O O . GLU A 1 115 ? 54.308 47.037 59.601 1.00 36.00 736 GLU A O 1
ATOM 941 N N . SER A 1 116 ? 54.780 48.189 61.479 1.00 38.64 737 SER A N 1
ATOM 942 C CA . SER A 1 116 ? 55.660 49.157 60.822 1.00 39.75 737 SER A CA 1
ATOM 943 C C . SER A 1 116 ? 56.784 48.437 60.097 1.00 37.98 737 SER A C 1
ATOM 944 O O . SER A 1 116 ? 57.123 48.773 58.969 1.00 38.85 737 SER A O 1
ATOM 947 N N . LEU A 1 117 ? 57.365 47.443 60.755 1.00 38.68 738 LEU A N 1
ATOM 948 C CA . LEU A 1 117 ? 58.440 46.670 60.153 1.00 39.68 738 LEU A CA 1
ATOM 949 C C . LEU A 1 117 ? 57.916 45.925 58.918 1.00 41.27 738 LEU A C 1
ATOM 950 O O . LEU A 1 117 ? 58.509 45.998 57.837 1.00 41.58 738 LEU A O 1
ATOM 955 N N . TRP A 1 118 ? 56.793 45.226 59.078 1.00 41.52 739 TRP A N 1
ATOM 956 C CA . TRP A 1 118 ? 56.201 44.476 57.975 1.00 41.36 739 TRP A CA 1
ATOM 957 C C . TRP A 1 118 ? 55.848 45.355 56.771 1.00 43.86 739 TRP A C 1
ATOM 958 O O . TRP A 1 118 ? 55.861 44.885 55.633 1.00 43.77 739 TRP A O 1
ATOM 969 N N . ARG A 1 119 ? 55.533 46.624 57.015 1.00 45.76 740 ARG A N 1
ATOM 970 C CA . ARG A 1 119 ? 55.197 47.541 55.928 1.00 49.60 740 ARG A CA 1
ATOM 971 C C . ARG A 1 119 ? 56.371 47.733 54.977 1.00 51.18 740 ARG A C 1
ATOM 972 O O . ARG A 1 119 ? 56.179 48.091 53.819 1.00 50.10 740 ARG A O 1
ATOM 980 N N . GLN A 1 120 ? 57.585 47.498 55.467 1.00 53.67 741 GLN A N 1
ATOM 981 C CA . GLN A 1 120 ? 58.775 47.682 54.649 1.00 57.63 741 GLN A CA 1
ATOM 982 C C . GLN A 1 120 ? 59.421 46.418 54.095 1.00 57.75 741 GLN A C 1
ATOM 983 O O . GLN A 1 120 ? 60.115 46.472 53.077 1.00 58.30 741 GLN A O 1
ATOM 989 N N . CYS A 1 121 ? 59.198 45.283 54.744 1.00 57.63 742 CYS A N 1
ATOM 990 C CA . CYS A 1 121 ? 59.809 44.047 54.278 1.00 58.41 742 CYS A CA 1
ATOM 991 C C . CYS A 1 121 ? 58.822 42.952 53.905 1.00 58.49 742 CYS A C 1
ATOM 992 O O . CYS A 1 121 ? 59.204 41.793 53.772 1.00 59.33 742 CYS A O 1
ATOM 995 N N . SER A 1 122 ? 57.556 43.310 53.730 1.00 58.58 743 SER A N 1
ATOM 996 C CA . SER A 1 122 ? 56.553 42.317 53.365 1.00 59.37 743 SER A CA 1
ATOM 997 C C . SER A 1 122 ? 56.900 41.715 52.005 1.00 61.48 743 SER A C 1
ATOM 998 O O . SER A 1 122 ? 56.613 40.551 51.733 1.00 61.91 743 SER A O 1
ATOM 1001 N N . ASP A 1 123 ? 57.532 42.522 51.161 1.00 64.04 744 ASP A N 1
ATOM 1002 C CA . ASP A 1 123 ? 57.923 42.109 49.817 1.00 65.33 744 ASP A CA 1
ATOM 1003 C C . ASP A 1 123 ? 59.203 41.277 49.798 1.00 65.49 744 ASP A C 1
ATOM 1004 O O . ASP A 1 123 ? 59.498 40.607 48.809 1.00 66.06 744 ASP A O 1
ATOM 1009 N N . CYS A 1 124 ? 59.961 41.329 50.889 1.00 64.27 745 CYS A N 1
ATOM 1010 C CA . CYS A 1 124 ? 61.218 40.595 50.998 1.00 61.93 745 CYS A CA 1
ATOM 1011 C C . CYS A 1 124 ? 61.136 39.147 50.509 1.00 59.61 745 CYS A C 1
ATOM 1012 O O . CYS A 1 124 ? 60.208 38.415 50.849 1.00 59.93 745 CYS A O 1
ATOM 1015 N N . PRO A 1 125 ? 62.120 38.718 49.699 1.00 57.41 746 PRO A N 1
ATOM 1016 C CA . PRO A 1 125 ? 62.213 37.368 49.134 1.00 53.93 746 PRO A CA 1
ATOM 1017 C C . PRO A 1 125 ? 62.229 36.264 50.182 1.00 51.32 746 PRO A C 1
ATOM 1018 O O . PRO A 1 125 ? 61.836 35.136 49.904 1.00 50.82 746 PRO A O 1
ATOM 1022 N N . PHE A 1 126 ? 62.703 36.581 51.380 1.00 49.14 747 PHE A N 1
ATOM 1023 C CA . PHE A 1 126 ? 62.739 35.593 52.450 1.00 48.73 747 PHE A CA 1
ATOM 1024 C C . PHE A 1 126 ? 61.317 35.118 52.735 1.00 48.99 747 PHE A C 1
ATOM 1025 O O . PHE A 1 126 ? 61.034 33.921 52.750 1.00 48.96 747 PHE A O 1
ATOM 1033 N N . PHE A 1 127 ? 60.425 36.078 52.953 1.00 47.69 748 PHE A N 1
ATOM 1034 C CA . PHE A 1 127 ? 59.030 35.789 53.248 1.00 47.17 748 PHE A CA 1
ATOM 1035 C C . PHE A 1 127 ? 58.330 35.053 52.127 1.00 46.83 748 PHE A C 1
ATOM 1036 O O . PHE A 1 127 ? 57.714 34.011 52.352 1.00 45.79 748 PHE A O 1
ATOM 1044 N N . GLN A 1 128 ? 58.424 35.599 50.921 1.00 48.30 749 GLN A N 1
ATOM 1045 C CA . GLN A 1 128 ? 57.792 34.984 49.762 1.00 50.02 749 GLN A CA 1
ATOM 1046 C C . GLN A 1 128 ? 58.224 33.532 49.672 1.00 49.12 749 GLN A C 1
ATOM 1047 O O . GLN A 1 128 ? 57.442 32.661 49.294 1.00 49.77 749 GLN A O 1
ATOM 1053 N N . GLU A 1 129 ? 59.473 33.278 50.045 1.00 49.16 750 GLU A N 1
ATOM 1054 C CA . GLU A 1 129 ? 60.023 31.934 50.003 1.00 49.68 750 GLU A CA 1
ATOM 1055 C C . GLU A 1 129 ? 59.434 31.056 51.105 1.00 48.84 750 GLU A C 1
ATOM 1056 O O . GLU A 1 129 ? 58.937 29.967 50.825 1.00 48.88 750 GLU A O 1
ATOM 1062 N N . CYS A 1 130 ? 59.492 31.525 52.350 1.00 46.81 751 CYS A N 1
ATOM 1063 C CA . CYS A 1 130 ? 58.944 30.770 53.474 1.00 47.08 751 CYS A CA 1
ATOM 1064 C C . CYS A 1 130 ? 57.485 30.406 53.222 1.00 47.66 751 CYS A C 1
ATOM 1065 O O . CYS A 1 130 ? 57.038 29.306 53.558 1.00 46.80 751 CYS A O 1
ATOM 1068 N N . GLN A 1 131 ? 56.741 31.338 52.635 1.00 47.54 752 GLN A N 1
ATOM 1069 C CA . GLN A 1 131 ? 55.334 31.103 52.352 1.00 49.57 752 GLN A CA 1
ATOM 1070 C C . GLN A 1 131 ? 55.156 29.941 51.376 1.00 50.50 752 GLN A C 1
ATOM 1071 O O . GLN A 1 131 ? 54.322 29.064 51.600 1.00 49.79 752 GLN A O 1
ATOM 1077 N N . LYS A 1 132 ? 55.944 29.935 50.301 1.00 51.05 753 LYS A N 1
ATOM 1078 C CA . LYS A 1 132 ? 55.874 28.874 49.295 1.00 51.89 753 LYS A CA 1
ATOM 1079 C C . LYS A 1 132 ? 56.145 27.512 49.918 1.00 49.97 753 LYS A C 1
ATOM 1080 O O . LYS A 1 132 ? 55.477 26.530 49.596 1.00 49.26 753 LYS A O 1
ATOM 1086 N N . LYS A 1 133 ? 57.132 27.461 50.806 1.00 48.73 754 LYS A N 1
ATOM 1087 C CA . LYS A 1 133 ? 57.497 26.225 51.486 1.00 48.73 754 LYS A CA 1
ATOM 1088 C C . LYS A 1 133 ? 56.362 25.717 52.365 1.00 48.20 754 LYS A C 1
ATOM 1089 O O . LYS A 1 133 ? 56.194 24.511 52.539 1.00 48.80 754 LYS A O 1
ATOM 1095 N N . LEU A 1 134 ? 55.594 26.647 52.925 1.00 47.55 755 LEU A N 1
ATOM 1096 C CA . LEU A 1 134 ? 54.473 26.318 53.803 1.00 45.56 755 LEU A CA 1
ATOM 1097 C C . LEU A 1 134 ? 53.173 26.024 53.051 1.00 44.47 755 LEU A C 1
ATOM 1098 O O . LEU A 1 134 ? 52.226 25.478 53.623 1.00 43.71 755 LEU A O 1
ATOM 1103 N N . ASP A 1 135 ? 53.135 26.387 51.773 1.00 44.80 756 ASP A N 1
ATOM 1104 C CA . ASP A 1 135 ? 51.949 26.186 50.943 1.00 46.70 756 ASP A CA 1
ATOM 1105 C C . ASP A 1 135 ? 50.810 27.065 51.475 1.00 45.15 756 ASP A C 1
ATOM 1106 O O . ASP A 1 135 ? 49.629 26.741 51.310 1.00 46.17 756 ASP A O 1
ATOM 1111 N N . HIS A 1 136 ? 51.183 28.169 52.125 1.00 42.50 757 HIS A N 1
ATOM 1112 C CA . HIS A 1 136 ? 50.235 29.130 52.697 1.00 39.11 757 HIS A CA 1
ATOM 1113 C C . HIS A 1 136 ? 49.714 30.073 51.624 1.00 38.44 757 HIS A C 1
ATOM 1114 O O . HIS A 1 136 ? 50.454 30.473 50.724 1.00 40.17 757 HIS A O 1
ATOM 1121 N N . LYS A 1 137 ? 48.443 30.441 51.722 1.00 35.99 758 LYS A N 1
ATOM 1122 C CA . LYS A 1 137 ? 47.879 31.365 50.758 1.00 36.38 758 LYS A CA 1
ATOM 1123 C C . LYS A 1 137 ? 47.788 32.742 51.396 1.00 35.63 758 LYS A C 1
ATOM 1124 O O . LYS A 1 137 ? 47.738 33.754 50.705 1.00 36.57 758 LYS A O 1
ATOM 1130 N N . LEU A 1 138 ? 47.794 32.776 52.724 1.00 35.09 759 LEU A N 1
ATOM 1131 C CA . LEU A 1 138 ? 47.739 34.039 53.451 1.00 35.93 759 LEU A CA 1
ATOM 1132 C C . LEU A 1 138 ? 49.143 34.376 53.960 1.00 36.06 759 LEU A C 1
ATOM 1133 O O . LEU A 1 138 ? 49.902 33.490 54.354 1.00 35.91 759 LEU A O 1
ATOM 1138 N N . SER A 1 139 ? 49.483 35.660 53.931 1.00 35.47 760 SER A N 1
ATOM 1139 C CA . SER A 1 139 ? 50.799 36.137 54.357 1.00 35.93 760 SER A CA 1
ATOM 1140 C C . SER A 1 139 ? 51.087 35.952 55.850 1.00 33.71 760 SER A C 1
ATOM 1141 O O . SER A 1 139 ? 50.223 35.529 56.618 1.00 35.48 760 SER A O 1
ATOM 1144 N N . LEU A 1 140 ? 52.309 36.279 56.257 1.00 30.35 761 LEU A N 1
ATOM 1145 C CA . LEU A 1 140 ? 52.701 36.136 57.655 1.00 28.80 761 LEU A CA 1
ATOM 1146 C C . LEU A 1 140 ? 51.953 37.073 58.594 1.00 28.25 761 LEU A C 1
ATOM 1147 O O . LEU A 1 140 ? 51.504 36.651 59.655 1.00 28.92 761 LEU A O 1
ATOM 1152 N N . ASP A 1 141 ? 51.822 38.342 58.219 1.00 27.46 762 ASP A N 1
ATOM 1153 C CA . ASP A 1 141 ? 51.135 39.286 59.090 1.00 31.01 762 ASP A CA 1
ATOM 1154 C C . ASP A 1 141 ? 49.722 38.840 59.437 1.00 29.70 762 ASP A C 1
ATOM 1155 O O . ASP A 1 141 ? 49.199 39.212 60.489 1.00 28.87 762 ASP A O 1
ATOM 1160 N N . SER A 1 142 ? 49.109 38.032 58.576 1.00 27.59 763 SER A N 1
ATOM 1161 C CA . SER A 1 142 ? 47.762 37.554 58.849 1.00 26.95 763 SER A CA 1
ATOM 1162 C C . SER A 1 142 ? 47.819 36.586 60.028 1.00 24.86 763 SER A C 1
ATOM 1163 O O . SER A 1 142 ? 46.887 36.513 60.828 1.00 27.19 763 SER A O 1
ATOM 1166 N N . TYR A 1 143 ? 48.913 35.840 60.137 1.00 24.98 764 TYR A N 1
ATOM 1167 C CA . TYR A 1 143 ? 49.078 34.914 61.255 1.00 24.09 764 TYR A CA 1
ATOM 1168 C C . TYR A 1 143 ? 49.497 35.696 62.500 1.00 25.58 764 TYR A C 1
ATOM 1169 O O . TYR A 1 143 ? 49.217 35.284 63.629 1.00 23.00 764 TYR A O 1
ATOM 1178 N N . LEU A 1 144 ? 50.171 36.824 62.283 1.00 25.86 765 LEU A N 1
ATOM 1179 C CA . LEU A 1 144 ? 50.627 37.670 63.379 1.00 26.66 765 LEU A CA 1
ATOM 1180 C C . LEU A 1 144 ? 49.439 38.331 64.092 1.00 28.42 765 LEU A C 1
ATOM 1181 O O . LEU A 1 144 ? 49.567 38.797 65.228 1.00 26.63 765 LEU A O 1
ATOM 1186 N N . LEU A 1 145 ? 48.285 38.351 63.425 1.00 29.33 766 LEU A N 1
ATOM 1187 C CA . LEU A 1 145 ? 47.063 38.933 63.987 1.00 29.53 766 LEU A CA 1
ATOM 1188 C C . LEU A 1 145 ? 46.336 37.951 64.900 1.00 27.85 766 LEU A C 1
ATOM 1189 O O . LEU A 1 145 ? 45.527 38.351 65.738 1.00 28.34 766 LEU A O 1
ATOM 1194 N N . LYS A 1 146 ? 46.617 36.666 64.725 1.00 27.54 767 LYS A N 1
ATOM 1195 C CA . LYS A 1 146 ? 45.939 35.627 65.488 1.00 26.84 767 LYS A CA 1
ATOM 1196 C C . LYS A 1 146 ? 45.889 35.796 66.997 1.00 25.98 767 LYS A C 1
ATOM 1197 O O . LYS A 1 146 ? 44.853 35.550 67.606 1.00 28.44 767 LYS A O 1
ATOM 1203 N N . PRO A 1 147 ? 46.998 36.216 67.628 1.00 27.24 768 PRO A N 1
ATOM 1204 C CA . PRO A 1 147 ? 46.960 36.391 69.085 1.00 26.05 768 PRO A CA 1
ATOM 1205 C C . PRO A 1 147 ? 45.928 37.456 69.478 1.00 24.08 768 PRO A C 1
ATOM 1206 O O . PRO A 1 147 ? 45.181 37.301 70.450 1.00 21.29 768 PRO A O 1
ATOM 1210 N N . VAL A 1 148 ? 45.896 38.537 68.706 1.00 23.36 769 VAL A N 1
ATOM 1211 C CA . VAL A 1 148 ? 44.962 39.621 68.951 1.00 22.09 769 VAL A CA 1
ATOM 1212 C C . VAL A 1 148 ? 43.547 39.095 68.742 1.00 22.65 769 VAL A C 1
ATOM 1213 O O . VAL A 1 148 ? 42.655 39.358 69.548 1.00 22.00 769 VAL A O 1
ATOM 1217 N N . GLN A 1 149 ? 43.346 38.331 67.672 1.00 21.79 770 GLN A N 1
ATOM 1218 C CA . GLN A 1 149 ? 42.024 37.787 67.380 1.00 20.76 770 GLN A CA 1
ATOM 1219 C C . GLN A 1 149 ? 41.587 36.769 68.431 1.00 22.87 770 GLN A C 1
ATOM 1220 O O . GLN A 1 149 ? 40.420 36.735 68.823 1.00 24.35 770 GLN A O 1
ATOM 1226 N N . ARG A 1 150 ? 42.523 35.954 68.905 1.00 20.63 771 ARG A N 1
ATOM 1227 C CA . ARG A 1 150 ? 42.195 34.940 69.893 1.00 21.29 771 ARG A CA 1
ATOM 1228 C C . ARG A 1 150 ? 41.743 35.499 71.246 1.00 23.94 771 ARG A C 1
ATOM 1229 O O . ARG A 1 150 ? 40.714 35.085 71.785 1.00 25.65 771 ARG A O 1
ATOM 1237 N N . ILE A 1 151 ? 42.490 36.443 71.805 1.00 22.84 772 ILE A N 1
ATOM 1238 C CA . ILE A 1 151 ? 42.092 36.983 73.096 1.00 22.68 772 ILE A CA 1
ATOM 1239 C C . ILE A 1 151 ? 40.720 37.678 73.024 1.00 22.63 772 ILE A C 1
ATOM 1240 O O . ILE A 1 151 ? 40.001 37.746 74.022 1.00 21.08 772 ILE A O 1
ATOM 1245 N N . THR A 1 152 ? 40.343 38.154 71.837 1.00 22.48 773 THR A N 1
ATOM 1246 C CA . THR A 1 152 ? 39.059 38.829 71.658 1.00 23.30 773 THR A CA 1
ATOM 1247 C C . THR A 1 152 ? 37.921 37.912 71.200 1.00 25.29 773 THR A C 1
ATOM 1248 O O . THR A 1 152 ? 36.949 38.389 70.613 1.00 28.52 773 THR A O 1
ATOM 1252 N N . LYS A 1 153 ? 38.048 36.607 71.440 1.00 24.70 774 LYS A N 1
ATOM 1253 C CA . LYS A 1 153 ? 36.994 35.641 71.098 1.00 23.58 774 LYS A CA 1
ATOM 1254 C C . LYS A 1 153 ? 36.587 34.928 72.384 1.00 24.13 774 LYS A C 1
ATOM 1255 O O . LYS A 1 153 ? 35.448 34.484 72.524 1.00 25.20 774 LYS A O 1
ATOM 1261 N N . TYR A 1 154 ? 37.531 34.804 73.314 1.00 22.19 775 TYR A N 1
ATOM 1262 C CA . TYR A 1 154 ? 37.269 34.125 74.580 1.00 22.22 775 TYR A CA 1
ATOM 1263 C C . TYR A 1 154 ? 36.050 34.706 75.263 1.00 22.39 775 TYR A C 1
ATOM 1264 O O . TYR A 1 154 ? 35.224 33.983 75.807 1.00 25.73 775 TYR A O 1
ATOM 1273 N N . GLN A 1 155 ? 35.950 36.025 75.231 1.00 23.09 776 GLN A N 1
ATOM 1274 C CA . GLN A 1 155 ? 34.822 36.728 75.810 1.00 24.65 776 GLN A CA 1
ATOM 1275 C C . GLN A 1 155 ? 33.537 36.274 75.106 1.00 23.23 776 GLN A C 1
ATOM 1276 O O . GLN A 1 155 ? 32.511 36.079 75.743 1.00 24.30 776 GLN A O 1
ATOM 1282 N N . LEU A 1 156 ? 33.597 36.115 73.789 1.00 21.41 777 LEU A N 1
ATOM 1283 C CA . LEU A 1 156 ? 32.426 35.696 73.032 1.00 22.62 777 LEU A CA 1
ATOM 1284 C C . LEU A 1 156 ? 32.036 34.273 73.387 1.00 22.05 777 LEU A C 1
ATOM 1285 O O . LEU A 1 156 ? 30.859 33.972 73.586 1.00 23.30 777 LEU A O 1
ATOM 1290 N N . LEU A 1 157 ? 33.034 33.402 73.461 1.00 23.27 778 LEU A N 1
ATOM 1291 C CA . LEU A 1 157 ? 32.814 32.004 73.794 1.00 23.14 778 LEU A CA 1
ATOM 1292 C C . LEU A 1 157 ? 32.241 31.842 75.207 1.00 25.46 778 LEU A C 1
ATOM 1293 O O . LEU A 1 157 ? 31.296 31.065 75.415 1.00 25.06 778 LEU A O 1
ATOM 1298 N N . LEU A 1 158 ? 32.798 32.582 76.169 1.00 23.21 779 LEU A N 1
ATOM 1299 C CA . LEU A 1 158 ? 32.330 32.515 77.553 1.00 23.50 779 LEU A CA 1
ATOM 1300 C C . LEU A 1 158 ? 30.905 33.026 77.690 1.00 24.73 779 LEU A C 1
ATOM 1301 O O . LEU A 1 158 ? 30.114 32.480 78.458 1.00 26.21 779 LEU A O 1
ATOM 1306 N N . LYS A 1 159 ? 30.580 34.083 76.953 1.00 25.07 780 LYS A N 1
ATOM 1307 C CA . LYS A 1 159 ? 29.243 34.652 76.985 1.00 26.79 780 LYS A CA 1
ATOM 1308 C C . LYS A 1 159 ? 28.242 33.627 76.452 1.00 27.24 780 LYS A C 1
ATOM 1309 O O . LYS A 1 159 ? 27.120 33.508 76.945 1.00 26.61 780 LYS A O 1
ATOM 1315 N N . GLU A 1 160 ? 28.669 32.883 75.440 1.00 27.70 781 GLU A N 1
ATOM 1316 C CA . GLU A 1 160 ? 27.834 31.862 74.819 1.00 27.67 781 GLU A CA 1
ATOM 1317 C C . GLU A 1 160 ? 27.615 30.708 75.808 1.00 28.32 781 GLU A C 1
ATOM 1318 O O . GLU A 1 160 ? 26.483 30.291 76.051 1.00 29.08 781 GLU A O 1
ATOM 1332 N N . LEU A 1 162 ? 27.860 30.724 78.985 1.00 26.31 783 LEU A N 1
ATOM 1333 C CA . LEU A 1 162 ? 27.018 31.255 80.040 1.00 27.59 783 LEU A CA 1
ATOM 1334 C C . LEU A 1 162 ? 25.551 31.253 79.628 1.00 27.98 783 LEU A C 1
ATOM 1335 O O . LEU A 1 162 ? 24.681 30.940 80.431 1.00 32.07 783 LEU A O 1
ATOM 1340 N N . LYS A 1 163 ? 25.272 31.599 78.378 1.00 29.30 784 LYS A N 1
ATOM 1341 C CA . LYS A 1 163 ? 23.891 31.633 77.901 1.00 32.27 784 LYS A CA 1
ATOM 1342 C C . LYS A 1 163 ? 23.192 30.272 77.992 1.00 32.72 784 LYS A C 1
ATOM 1343 O O . LYS A 1 163 ? 21.979 30.206 78.198 1.00 34.27 784 LYS A O 1
ATOM 1349 N N . TYR A 1 164 ? 23.959 29.195 77.851 1.00 29.97 785 TYR A N 1
ATOM 1350 C CA . TYR A 1 164 ? 23.407 27.848 77.908 1.00 30.18 785 TYR A CA 1
ATOM 1351 C C . TYR A 1 164 ? 23.660 27.185 79.254 1.00 30.85 785 TYR A C 1
ATOM 1352 O O . TYR A 1 164 ? 23.457 25.979 79.398 1.00 32.14 785 TYR A O 1
ATOM 1361 N N . SER A 1 165 ? 24.090 27.968 80.239 1.00 30.76 786 SER A N 1
ATOM 1362 C CA . SER A 1 165 ? 24.391 27.419 81.554 1.00 29.85 786 SER A CA 1
ATOM 1363 C C . SER A 1 165 ? 23.754 28.188 82.703 1.00 30.95 786 SER A C 1
ATOM 1364 O O . SER A 1 165 ? 24.185 28.058 83.851 1.00 28.69 786 SER A O 1
ATOM 1367 N N . LYS A 1 166 ? 22.719 28.966 82.405 1.00 30.55 787 LYS A N 1
ATOM 1368 C CA . LYS A 1 166 ? 22.072 29.759 83.435 1.00 33.92 787 LYS A CA 1
ATOM 1369 C C . LYS A 1 166 ? 21.544 28.957 84.615 1.00 34.50 787 LYS A C 1
ATOM 1370 O O . LYS A 1 166 ? 21.467 29.473 85.730 1.00 35.47 787 LYS A O 1
ATOM 1376 N N . HIS A 1 167 ? 21.193 27.698 84.387 1.00 34.63 788 HIS A N 1
ATOM 1377 C CA . HIS A 1 167 ? 20.688 26.866 85.474 1.00 34.49 788 HIS A CA 1
ATOM 1378 C C . HIS A 1 167 ? 21.708 25.835 85.930 1.00 34.45 788 HIS A C 1
ATOM 1379 O O . HIS A 1 167 ? 21.386 24.939 86.704 1.00 36.20 788 HIS A O 1
ATOM 1386 N N . CYS A 1 168 ? 22.942 25.972 85.465 1.00 35.60 789 CYS A N 1
ATOM 1387 C CA . CYS A 1 168 ? 23.986 25.029 85.833 1.00 37.46 789 CYS A CA 1
ATOM 1388 C C . CYS A 1 168 ? 24.781 25.426 87.058 1.00 41.40 789 CYS A C 1
ATOM 1389 O O . CYS A 1 168 ? 24.959 26.606 87.360 1.00 42.60 789 CYS A O 1
ATOM 1392 N N . GLU A 1 169 ? 25.266 24.416 87.762 1.00 45.33 790 GLU A N 1
ATOM 1393 C CA . GLU A 1 169 ? 26.099 24.641 88.922 1.00 49.20 790 GLU A CA 1
ATOM 1394 C C . GLU A 1 169 ? 27.423 25.064 88.296 1.00 48.51 790 GLU A C 1
ATOM 1395 O O . GLU A 1 169 ? 28.163 24.227 87.771 1.00 52.23 790 GLU A O 1
ATOM 1401 N N . GLY A 1 170 ? 27.710 26.360 88.324 1.00 44.06 791 GLY A N 1
ATOM 1402 C CA . GLY A 1 170 ? 28.945 26.845 87.734 1.00 39.30 791 GLY A CA 1
ATOM 1403 C C . GLY A 1 170 ? 28.688 28.076 86.887 1.00 36.15 791 GLY A C 1
ATOM 1404 O O . GLY A 1 170 ? 29.589 28.607 86.246 1.00 34.38 791 GLY A O 1
ATOM 1405 N N . ALA A 1 171 ? 27.440 28.526 86.884 1.00 34.44 792 ALA A N 1
ATOM 1406 C CA . ALA A 1 171 ? 27.060 29.710 86.133 1.00 35.42 792 ALA A CA 1
ATOM 1407 C C . ALA A 1 171 ? 27.779 30.938 86.702 1.00 36.20 792 ALA A C 1
ATOM 1408 O O . ALA A 1 171 ? 28.145 31.851 85.963 1.00 35.84 792 ALA A O 1
ATOM 1410 N N . GLU A 1 172 ? 27.988 30.957 88.013 1.00 36.96 793 GLU A N 1
ATOM 1411 C CA . GLU A 1 172 ? 28.665 32.086 88.648 1.00 39.33 793 GLU A CA 1
ATOM 1412 C C . GLU A 1 172 ? 30.108 32.235 88.208 1.00 37.52 793 GLU A C 1
ATOM 1413 O O . GLU A 1 172 ? 30.574 33.349 87.968 1.00 35.73 793 GLU A O 1
ATOM 1419 N N . ASP A 1 173 ? 30.818 31.116 88.112 1.00 36.01 794 ASP A N 1
ATOM 1420 C CA . ASP A 1 173 ? 32.208 31.159 87.690 1.00 36.39 794 ASP A CA 1
ATOM 1421 C C . ASP A 1 173 ? 32.305 31.595 86.233 1.00 35.04 794 ASP A C 1
ATOM 1422 O O . ASP A 1 173 ? 33.274 32.245 85.834 1.00 34.32 794 ASP A O 1
ATOM 1427 N N . LEU A 1 174 ? 31.304 31.226 85.436 1.00 31.72 795 LEU A N 1
ATOM 1428 C CA . LEU A 1 174 ? 31.295 31.611 84.033 1.00 29.72 795 LEU A CA 1
ATOM 1429 C C . LEU A 1 174 ? 31.160 33.133 83.941 1.00 28.00 795 LEU A C 1
ATOM 1430 O O . LEU A 1 174 ? 31.901 33.787 83.216 1.00 26.54 795 LEU A O 1
ATOM 1435 N N . GLN A 1 175 ? 30.224 33.693 84.699 1.00 27.57 796 GLN A N 1
ATOM 1436 C CA . GLN A 1 175 ? 30.004 35.132 84.698 1.00 28.83 796 GLN A CA 1
ATOM 1437 C C . GLN A 1 175 ? 31.247 35.862 85.187 1.00 29.71 796 GLN A C 1
ATOM 1438 O O . GLN A 1 175 ? 31.584 36.929 84.679 1.00 29.39 796 GLN A O 1
ATOM 1444 N N . GLU A 1 176 ? 31.942 35.291 86.165 1.00 30.76 797 GLU A N 1
ATOM 1445 C CA . GLU A 1 176 ? 33.137 35.949 86.674 1.00 30.82 797 GLU A CA 1
ATOM 1446 C C . GLU A 1 176 ? 34.275 35.828 85.679 1.00 30.47 797 GLU A C 1
ATOM 1447 O O . GLU A 1 176 ? 35.077 36.749 85.532 1.00 31.87 797 GLU A O 1
ATOM 1453 N N . ALA A 1 177 ? 34.355 34.687 84.998 1.00 28.04 798 ALA A N 1
ATOM 1454 C CA . ALA A 1 177 ? 35.400 34.493 84.005 1.00 27.87 798 ALA A CA 1
ATOM 1455 C C . ALA A 1 177 ? 35.180 35.494 82.862 1.00 27.54 798 ALA A C 1
ATOM 1456 O O . ALA A 1 177 ? 36.129 36.098 82.368 1.00 27.85 798 ALA A O 1
ATOM 1458 N N . LEU A 1 178 ? 33.924 35.682 82.461 1.00 24.06 799 LEU A N 1
ATOM 1459 C CA . LEU A 1 178 ? 33.597 36.617 81.387 1.00 25.94 799 LEU A CA 1
ATOM 1460 C C . LEU A 1 178 ? 34.011 38.038 81.764 1.00 27.58 799 LEU A C 1
ATOM 1461 O O . LEU A 1 178 ? 34.679 38.735 80.993 1.00 29.15 799 LEU A O 1
ATOM 1466 N N . SER A 1 179 ? 33.610 38.462 82.959 1.00 26.27 800 SER A N 1
ATOM 1467 C CA . SER A 1 179 ? 33.938 39.793 83.445 1.00 27.40 800 SER A CA 1
ATOM 1468 C C . SER A 1 179 ? 35.453 39.962 83.549 1.00 27.86 800 SER A C 1
ATOM 1469 O O . SER A 1 179 ? 35.996 41.015 83.210 1.00 28.79 800 SER A O 1
ATOM 1472 N N . SER A 1 180 ? 36.136 38.922 84.008 1.00 25.22 801 SER A N 1
ATOM 1473 C CA . SER A 1 180 ? 37.581 38.994 84.139 1.00 28.24 801 SER A CA 1
ATOM 1474 C C . SER A 1 180 ? 38.248 39.103 82.772 1.00 27.37 801 SER A C 1
ATOM 1475 O O . SER A 1 180 ? 39.171 39.895 82.589 1.00 27.46 801 SER A O 1
ATOM 1478 N N . ILE A 1 181 ? 37.786 38.310 81.814 1.00 26.22 802 ILE A N 1
ATOM 1479 C CA . ILE A 1 181 ? 38.352 38.367 80.472 1.00 25.71 802 ILE A CA 1
ATOM 1480 C C . ILE A 1 181 ? 38.081 39.741 79.858 1.00 22.83 802 ILE A C 1
ATOM 1481 O O . ILE A 1 181 ? 38.934 40.292 79.165 1.00 21.21 802 ILE A O 1
ATOM 1486 N N . LEU A 1 182 ? 36.897 40.291 80.117 1.00 21.49 803 LEU A N 1
ATOM 1487 C CA . LEU A 1 182 ? 36.554 41.611 79.594 1.00 20.82 803 LEU A CA 1
ATOM 1488 C C . LEU A 1 182 ? 37.442 42.623 80.304 1.00 22.75 803 LEU A C 1
ATOM 1489 O O . LEU A 1 182 ? 37.799 43.659 79.738 1.00 23.76 803 LEU A O 1
ATOM 1494 N N . GLY A 1 183 ? 37.802 42.307 81.547 1.00 22.12 804 GLY A N 1
ATOM 1495 C CA . GLY A 1 183 ? 38.669 43.180 82.319 1.00 24.06 804 GLY A CA 1
ATOM 1496 C C . GLY A 1 183 ? 40.062 43.274 81.716 1.00 26.42 804 GLY A C 1
ATOM 1497 O O . GLY A 1 183 ? 40.652 44.361 81.638 1.00 28.68 804 GLY A O 1
ATOM 1498 N N . ILE A 1 184 ? 40.598 42.136 81.283 1.00 25.60 805 ILE A N 1
ATOM 1499 C CA . ILE A 1 184 ? 41.922 42.114 80.674 1.00 27.23 805 ILE A CA 1
ATOM 1500 C C . ILE A 1 184 ? 41.921 42.781 79.302 1.00 27.70 805 ILE A C 1
ATOM 1501 O O . ILE A 1 184 ? 42.892 43.446 78.927 1.00 27.27 805 ILE A O 1
ATOM 1506 N N . LEU A 1 185 ? 40.839 42.591 78.549 1.00 26.86 806 LEU A N 1
ATOM 1507 C CA . LEU A 1 185 ? 40.737 43.190 77.225 1.00 24.75 806 LEU A CA 1
ATOM 1508 C C . LEU A 1 185 ? 40.683 44.709 77.379 1.00 22.81 806 LEU A C 1
ATOM 1509 O O . LEU A 1 185 ? 41.306 45.443 76.617 1.00 21.05 806 LEU A O 1
ATOM 1514 N N . LYS A 1 186 ? 39.950 45.173 78.387 1.00 22.90 807 LYS A N 1
ATOM 1515 C CA . LYS A 1 186 ? 39.846 46.602 78.649 1.00 20.69 807 LYS A CA 1
ATOM 1516 C C . LYS A 1 186 ? 41.215 47.159 79.046 1.00 20.79 807 LYS A C 1
ATOM 1517 O O . LYS A 1 186 ? 41.642 48.190 78.528 1.00 18.77 807 LYS A O 1
ATOM 1523 N N . ALA A 1 187 ? 41.895 46.476 79.965 1.00 19.30 808 ALA A N 1
ATOM 1524 C CA . ALA A 1 187 ? 43.204 46.929 80.430 1.00 19.72 808 ALA A CA 1
ATOM 1525 C C . ALA A 1 187 ? 44.199 47.033 79.291 1.00 20.11 808 ALA A C 1
ATOM 1526 O O . ALA A 1 187 ? 44.925 48.016 79.194 1.00 22.81 808 ALA A O 1
ATOM 1528 N N . VAL A 1 188 ? 44.238 46.015 78.432 1.00 21.19 809 VAL A N 1
ATOM 1529 C CA . VAL A 1 188 ? 45.158 46.019 77.303 1.00 19.77 809 VAL A CA 1
ATOM 1530 C C . VAL A 1 188 ? 44.799 47.154 76.357 1.00 20.40 809 VAL A C 1
ATOM 1531 O O . VAL A 1 188 ? 45.664 47.957 75.980 1.00 20.80 809 VAL A O 1
ATOM 1535 N N . ASN A 1 189 ? 43.525 47.235 75.976 1.00 18.81 810 ASN A N 1
ATOM 1536 C CA . ASN A 1 189 ? 43.107 48.294 75.057 1.00 20.05 810 ASN A CA 1
ATOM 1537 C C . ASN A 1 189 ? 43.431 49.677 75.630 1.00 21.16 810 ASN A C 1
ATOM 1538 O O . ASN A 1 189 ? 43.944 50.543 74.916 1.00 22.48 810 ASN A O 1
ATOM 1543 N N . ASP A 1 190 ? 43.151 49.874 76.919 1.00 21.03 811 ASP A N 1
ATOM 1544 C CA . ASP A 1 190 ? 43.428 51.148 77.582 1.00 21.80 811 ASP A CA 1
ATOM 1545 C C . ASP A 1 190 ? 44.906 51.494 77.529 1.00 24.32 811 ASP A C 1
ATOM 1546 O O . ASP A 1 190 ? 45.271 52.642 77.281 1.00 23.18 811 ASP A O 1
ATOM 1551 N N . SER A 1 191 ? 45.756 50.497 77.768 1.00 24.48 812 SER A N 1
ATOM 1552 C CA . SER A 1 191 ? 47.188 50.730 77.781 1.00 24.71 812 SER A CA 1
ATOM 1553 C C . SER A 1 191 ? 47.763 51.115 76.424 1.00 26.83 812 SER A C 1
ATOM 1554 O O . SER A 1 191 ? 48.841 51.704 76.358 1.00 30.18 812 SER A O 1
ATOM 1565 N N . HIS A 1 193 ? 46.526 53.288 74.527 1.00 24.95 814 HIS A N 1
ATOM 1566 C CA . HIS A 1 193 ? 46.363 54.738 74.509 1.00 24.19 814 HIS A CA 1
ATOM 1567 C C . HIS A 1 193 ? 47.447 55.373 75.372 1.00 26.54 814 HIS A C 1
ATOM 1568 O O . HIS A 1 193 ? 48.026 56.409 75.024 1.00 24.73 814 HIS A O 1
ATOM 1575 N N . LEU A 1 194 ? 47.713 54.730 76.502 1.00 25.51 815 LEU A N 1
ATOM 1576 C CA . LEU A 1 194 ? 48.696 55.211 77.452 1.00 28.14 815 LEU A CA 1
ATOM 1577 C C . LEU A 1 194 ? 50.103 55.325 76.875 1.00 29.24 815 LEU A C 1
ATOM 1578 O O . LEU A 1 194 ? 50.779 56.337 77.074 1.00 29.61 815 LEU A O 1
ATOM 1583 N N . ILE A 1 195 ? 50.543 54.291 76.162 1.00 29.14 816 ILE A N 1
ATOM 1584 C CA . ILE A 1 195 ? 51.877 54.293 75.581 1.00 28.00 816 ILE A CA 1
ATOM 1585 C C . ILE A 1 195 ? 52.008 55.254 74.420 1.00 29.03 816 ILE A C 1
ATOM 1586 O O . ILE A 1 195 ? 53.099 55.424 73.876 1.00 30.31 816 ILE A O 1
ATOM 1591 N N . ALA A 1 196 ? 50.902 55.884 74.038 1.00 30.47 817 ALA A N 1
ATOM 1592 C CA . ALA A 1 196 ? 50.920 56.832 72.930 1.00 29.67 817 ALA A CA 1
ATOM 1593 C C . ALA A 1 196 ? 50.990 58.274 73.429 1.00 30.59 817 ALA A C 1
ATOM 1594 O O . ALA A 1 196 ? 50.939 59.215 72.640 1.00 33.15 817 ALA A O 1
ATOM 1596 N N . ILE A 1 197 ? 51.099 58.442 74.741 1.00 31.37 818 ILE A N 1
ATOM 1597 C CA . ILE A 1 197 ? 51.203 59.772 75.329 1.00 34.69 818 ILE A CA 1
ATOM 1598 C C . ILE A 1 197 ? 52.630 60.288 75.122 1.00 36.62 818 ILE A C 1
ATOM 1599 O O . ILE A 1 197 ? 53.598 59.571 75.375 1.00 37.18 818 ILE A O 1
ATOM 1604 N N . THR A 1 198 ? 52.757 61.528 74.660 1.00 38.56 819 THR A N 1
ATOM 1605 C CA . THR A 1 198 ? 54.067 62.127 74.442 1.00 39.74 819 THR A CA 1
ATOM 1606 C C . THR A 1 198 ? 54.123 63.453 75.188 1.00 42.26 819 THR A C 1
ATOM 1607 O O . THR A 1 198 ? 53.090 64.063 75.459 1.00 41.24 819 THR A O 1
ATOM 1611 N N . GLY A 1 199 ? 55.331 63.888 75.525 1.00 43.92 820 GLY A N 1
ATOM 1612 C CA . GLY A 1 199 ? 55.489 65.148 76.225 1.00 44.58 820 GLY A CA 1
ATOM 1613 C C . GLY A 1 199 ? 55.255 65.099 77.721 1.00 45.67 820 GLY A C 1
ATOM 1614 O O . GLY A 1 199 ? 55.041 66.140 78.343 1.00 44.06 820 GLY A O 1
ATOM 1615 N N . TYR A 1 200 ? 55.300 63.906 78.307 1.00 46.81 821 TYR A N 1
ATOM 1616 C CA . TYR A 1 200 ? 55.093 63.769 79.746 1.00 48.13 821 TYR A CA 1
ATOM 1617 C C . TYR A 1 200 ? 56.409 63.607 80.510 1.00 51.79 821 TYR A C 1
ATOM 1618 O O . TYR A 1 200 ? 57.073 62.574 80.403 1.00 51.21 821 TYR A O 1
ATOM 1627 N N . ASP A 1 201 ? 56.776 64.624 81.284 1.00 54.52 822 ASP A N 1
ATOM 1628 C CA . ASP A 1 201 ? 58.006 64.576 82.071 1.00 59.70 822 ASP A CA 1
ATOM 1629 C C . ASP A 1 201 ? 57.741 63.903 83.405 1.00 59.77 822 ASP A C 1
ATOM 1630 O O . ASP A 1 201 ? 57.243 64.532 84.341 1.00 61.75 822 ASP A O 1
ATOM 1635 N N . GLY A 1 202 ? 58.079 62.623 83.487 1.00 58.67 823 GLY A N 1
ATOM 1636 C CA . GLY A 1 202 ? 57.859 61.881 84.712 1.00 57.10 823 GLY A CA 1
ATOM 1637 C C . GLY A 1 202 ? 57.528 60.439 84.404 1.00 56.86 823 GLY A C 1
ATOM 1638 O O . GLY A 1 202 ? 57.392 60.063 83.241 1.00 56.44 823 GLY A O 1
ATOM 1639 N N . ASN A 1 203 ? 57.394 59.628 85.446 1.00 57.58 824 ASN A N 1
ATOM 1640 C CA . ASN A 1 203 ? 57.082 58.216 85.272 1.00 57.41 824 ASN A CA 1
ATOM 1641 C C . ASN A 1 203 ? 55.579 57.985 85.390 1.00 55.19 824 ASN A C 1
ATOM 1642 O O . ASN A 1 203 ? 55.018 58.068 86.482 1.00 54.22 824 ASN A O 1
ATOM 1647 N N . LEU A 1 204 ? 54.934 57.696 84.263 1.00 53.49 825 LEU A N 1
ATOM 1648 C CA . LEU A 1 204 ? 53.494 57.443 84.246 1.00 50.74 825 LEU A CA 1
ATOM 1649 C C . LEU A 1 204 ? 53.135 56.338 85.242 1.00 49.11 825 LEU A C 1
ATOM 1650 O O . LEU A 1 204 ? 52.016 56.292 85.761 1.00 47.98 825 LEU A O 1
ATOM 1655 N N . GLY A 1 205 ? 54.098 55.463 85.516 1.00 47.28 826 GLY A N 1
ATOM 1656 C CA . GLY A 1 205 ? 53.882 54.382 86.460 1.00 45.91 826 GLY A CA 1
ATOM 1657 C C . GLY A 1 205 ? 53.652 54.865 87.886 1.00 45.87 826 GLY A C 1
ATOM 1658 O O . GLY A 1 205 ? 53.090 54.135 88.703 1.00 46.99 826 GLY A O 1
ATOM 1659 N N . ASP A 1 206 ? 54.078 56.089 88.192 1.00 44.38 827 ASP A N 1
ATOM 1660 C CA . ASP A 1 206 ? 53.897 56.642 89.536 1.00 46.00 827 ASP A CA 1
ATOM 1661 C C . ASP A 1 206 ? 52.501 57.208 89.780 1.00 44.80 827 ASP A C 1
ATOM 1662 O O . ASP A 1 206 ? 52.190 57.638 90.895 1.00 44.06 827 ASP A O 1
ATOM 1667 N N . LEU A 1 207 ? 51.669 57.219 88.740 1.00 41.74 828 LEU A N 1
ATOM 1668 C CA . LEU A 1 207 ? 50.311 57.738 88.856 1.00 37.40 828 LEU A CA 1
ATOM 1669 C C . LEU A 1 207 ? 49.356 56.655 89.334 1.00 36.41 828 LEU A C 1
ATOM 1670 O O . LEU A 1 207 ? 48.181 56.921 89.601 1.00 35.46 828 LEU A O 1
ATOM 1675 N N . GLY A 1 208 ? 49.867 55.435 89.456 1.00 34.35 829 GLY A N 1
ATOM 1676 C CA . GLY A 1 208 ? 49.024 54.334 89.874 1.00 33.89 829 GLY A CA 1
ATOM 1677 C C . GLY A 1 208 ? 48.382 53.726 88.643 1.00 34.64 829 GLY A C 1
ATOM 1678 O O . GLY A 1 208 ? 48.631 54.179 87.523 1.00 32.64 829 GLY A O 1
ATOM 1679 N N . LYS A 1 209 ? 47.547 52.711 88.842 1.00 35.52 830 LYS A N 1
ATOM 1680 C CA . LYS A 1 209 ? 46.875 52.024 87.734 1.00 37.00 830 LYS A CA 1
ATOM 1681 C C . LYS A 1 209 ? 46.016 52.918 86.835 1.00 33.16 830 LYS A C 1
ATOM 1682 O O . LYS A 1 209 ? 45.357 53.841 87.306 1.00 34.18 830 LYS A O 1
ATOM 1688 N N . LEU A 1 210 ? 46.033 52.647 85.534 1.00 31.17 831 LEU A N 1
ATOM 1689 C CA . LEU A 1 210 ? 45.192 53.397 84.607 1.00 27.56 831 LEU A CA 1
ATOM 1690 C C . LEU A 1 210 ? 43.818 52.754 84.750 1.00 28.19 831 LEU A C 1
ATOM 1691 O O . LEU A 1 210 ? 43.673 51.539 84.574 1.00 26.46 831 LEU A O 1
ATOM 1696 N N . LEU A 1 211 ? 42.814 53.562 85.076 1.00 28.36 832 LEU A N 1
ATOM 1697 C CA . LEU A 1 211 ? 41.462 53.054 85.285 1.00 28.01 832 LEU A CA 1
ATOM 1698 C C . LEU A 1 211 ? 40.503 53.290 84.123 1.00 29.94 832 LEU A C 1
ATOM 1699 O O . LEU A 1 211 ? 39.596 52.488 83.884 1.00 29.57 832 LEU A O 1
ATOM 1712 N N . GLN A 1 213 ? 40.098 55.626 80.079 1.00 24.57 834 GLN A N 1
ATOM 1713 C CA . GLN A 1 213 ? 40.626 56.522 79.068 1.00 23.69 834 GLN A CA 1
ATOM 1714 C C . GLN A 1 213 ? 39.550 56.689 78.021 1.00 21.43 834 GLN A C 1
ATOM 1715 O O . GLN A 1 213 ? 38.765 55.778 77.775 1.00 22.79 834 GLN A O 1
ATOM 1721 N N . GLY A 1 214 ? 39.503 57.864 77.417 1.00 19.14 835 GLY A N 1
ATOM 1722 C CA . GLY A 1 214 ? 38.506 58.117 76.403 1.00 19.32 835 GLY A CA 1
ATOM 1723 C C . GLY A 1 214 ? 38.572 59.539 75.906 1.00 21.00 835 GLY A C 1
ATOM 1724 O O . GLY A 1 214 ? 39.118 60.423 76.572 1.00 23.03 835 GLY A O 1
ATOM 1725 N N . SER A 1 215 ? 38.013 59.759 74.725 1.00 23.74 836 SER A N 1
ATOM 1726 C CA . SER A 1 215 ? 37.999 61.080 74.117 1.00 25.96 836 SER A CA 1
ATOM 1727 C C . SER A 1 215 ? 36.716 61.789 74.520 1.00 26.10 836 SER A C 1
ATOM 1728 O O . SER A 1 215 ? 35.648 61.180 74.514 1.00 26.32 836 SER A O 1
ATOM 1731 N N . PHE A 1 216 ? 36.816 63.067 74.877 1.00 25.36 837 PHE A N 1
ATOM 1732 C CA . PHE A 1 216 ? 35.634 63.821 75.275 1.00 25.43 837 PHE A CA 1
ATOM 1733 C C . PHE A 1 216 ? 35.639 65.255 74.757 1.00 26.92 837 PHE A C 1
ATOM 1734 O O . PHE A 1 216 ? 36.685 65.815 74.433 1.00 27.45 837 PHE A O 1
ATOM 1742 N N . SER A 1 217 ? 34.444 65.837 74.688 1.00 27.92 838 SER A N 1
ATOM 1743 C CA . SER A 1 217 ? 34.277 67.237 74.326 1.00 27.38 838 SER A CA 1
ATOM 1744 C C . SER A 1 217 ? 34.337 67.883 75.715 1.00 25.87 838 SER A C 1
ATOM 1745 O O . SER A 1 217 ? 33.697 67.401 76.651 1.00 27.56 838 SER A O 1
ATOM 1748 N N . VAL A 1 218 ? 35.104 68.952 75.865 1.00 26.62 839 VAL A N 1
ATOM 1749 C CA . VAL A 1 218 ? 35.231 69.576 77.171 1.00 25.49 839 VAL A CA 1
ATOM 1750 C C . VAL A 1 218 ? 35.092 71.090 77.204 1.00 28.18 839 VAL A C 1
ATOM 1751 O O . VAL A 1 218 ? 35.691 71.800 76.401 1.00 29.31 839 VAL A O 1
ATOM 1755 N N . TRP A 1 219 ? 34.306 71.577 78.155 1.00 29.77 840 TRP A N 1
ATOM 1756 C CA . TRP A 1 219 ? 34.138 73.010 78.348 1.00 29.78 840 TRP A CA 1
ATOM 1757 C C . TRP A 1 219 ? 34.861 73.351 79.650 1.00 30.91 840 TRP A C 1
ATOM 1758 O O . TRP A 1 219 ? 35.121 72.474 80.477 1.00 30.49 840 TRP A O 1
ATOM 1769 N N . THR A 1 220 ? 35.219 74.618 79.812 1.00 32.90 841 THR A N 1
ATOM 1770 C CA . THR A 1 220 ? 35.864 75.082 81.033 1.00 35.18 841 THR A CA 1
ATOM 1771 C C . THR A 1 220 ? 34.943 76.134 81.657 1.00 37.35 841 THR A C 1
ATOM 1772 O O . THR A 1 220 ? 34.299 76.918 80.953 1.00 36.99 841 THR A O 1
ATOM 1776 N N . ASP A 1 221 ? 34.864 76.126 82.979 1.00 41.64 842 ASP A N 1
ATOM 1777 C CA . ASP A 1 221 ? 34.025 77.067 83.711 1.00 44.97 842 ASP A CA 1
ATOM 1778 C C . ASP A 1 221 ? 34.830 77.468 84.944 1.00 48.28 842 ASP A C 1
ATOM 1779 O O . ASP A 1 221 ? 34.317 77.483 86.062 1.00 47.42 842 ASP A O 1
ATOM 1784 N N . HIS A 1 222 ? 36.102 77.784 84.722 1.00 51.68 843 HIS A N 1
ATOM 1785 C CA . HIS A 1 222 ? 37.011 78.158 85.795 1.00 56.60 843 HIS A CA 1
ATOM 1786 C C . HIS A 1 222 ? 36.648 79.463 86.492 1.00 62.62 843 HIS A C 1
ATOM 1787 O O . HIS A 1 222 ? 36.061 80.370 85.889 1.00 63.50 843 HIS A O 1
ATOM 1794 N N . LYS A 1 223 ? 37.011 79.537 87.773 1.00 68.32 844 LYS A N 1
ATOM 1795 C CA . LYS A 1 223 ? 36.753 80.701 88.617 1.00 72.56 844 LYS A CA 1
ATOM 1796 C C . LYS A 1 223 ? 37.369 81.968 88.032 1.00 74.64 844 LYS A C 1
ATOM 1797 O O . LYS A 1 223 ? 38.448 81.934 87.434 1.00 73.78 844 LYS A O 1
ATOM 1803 N N . LYS A 1 224 ? 36.671 83.084 88.218 1.00 77.44 845 LYS A N 1
ATOM 1804 C CA . LYS A 1 224 ? 37.123 84.375 87.717 1.00 79.94 845 LYS A CA 1
ATOM 1805 C C . LYS A 1 224 ? 38.353 84.881 88.472 1.00 81.28 845 LYS A C 1
ATOM 1806 O O . LYS A 1 224 ? 38.333 84.995 89.701 1.00 81.73 845 LYS A O 1
ATOM 1812 N N . GLY A 1 225 ? 39.420 85.179 87.732 1.00 81.84 846 GLY A N 1
ATOM 1813 C CA . GLY A 1 225 ? 40.636 85.673 88.355 1.00 83.28 846 GLY A CA 1
ATOM 1814 C C . GLY A 1 225 ? 41.675 84.597 88.614 1.00 84.16 846 GLY A C 1
ATOM 1815 O O . GLY A 1 225 ? 41.501 83.462 88.120 1.00 85.02 846 GLY A O 1
ATOM 1816 N N . GLU A 1 231 ? 44.783 76.256 78.542 1.00 42.96 852 GLU A N 1
ATOM 1817 C CA . GLU A 1 231 ? 43.808 76.591 77.457 1.00 45.25 852 GLU A CA 1
ATOM 1818 C C . GLU A 1 231 ? 42.373 76.543 77.952 1.00 43.99 852 GLU A C 1
ATOM 1819 O O . GLU A 1 231 ? 42.001 75.669 78.740 1.00 44.03 852 GLU A O 1
ATOM 1825 N N . LEU A 1 232 ? 41.565 77.477 77.468 1.00 41.25 853 LEU A N 1
ATOM 1826 C CA . LEU A 1 232 ? 40.174 77.543 77.865 1.00 38.84 853 LEU A CA 1
ATOM 1827 C C . LEU A 1 232 ? 39.265 77.120 76.730 1.00 38.39 853 LEU A C 1
ATOM 1828 O O . LEU A 1 232 ? 39.698 76.968 75.586 1.00 39.13 853 LEU A O 1
ATOM 1833 N N . ALA A 1 233 ? 37.998 76.931 77.073 1.00 35.59 854 ALA A N 1
ATOM 1834 C CA . ALA A 1 233 ? 36.963 76.527 76.139 1.00 33.92 854 ALA A CA 1
ATOM 1835 C C . ALA A 1 233 ? 35.664 76.976 76.793 1.00 35.54 854 ALA A C 1
ATOM 1836 O O . ALA A 1 233 ? 34.915 76.165 77.341 1.00 34.81 854 ALA A O 1
ATOM 1838 N N . ARG A 1 234 ? 35.417 78.282 76.749 1.00 36.38 855 ARG A N 1
ATOM 1839 C CA . ARG A 1 234 ? 34.234 78.867 77.359 1.00 37.65 855 ARG A CA 1
ATOM 1840 C C . ARG A 1 234 ? 32.911 78.522 76.686 1.00 37.07 855 ARG A C 1
ATOM 1841 O O . ARG A 1 234 ? 31.950 78.156 77.361 1.00 37.61 855 ARG A O 1
ATOM 1849 N N . PHE A 1 235 ? 32.861 78.624 75.360 1.00 35.52 856 PHE A N 1
ATOM 1850 C CA . PHE A 1 235 ? 31.620 78.375 74.629 1.00 32.86 856 PHE A CA 1
ATOM 1851 C C . PHE A 1 235 ? 31.639 77.164 73.721 1.00 33.19 856 PHE A C 1
ATOM 1852 O O . PHE A 1 235 ? 30.729 76.341 73.747 1.00 34.67 856 PHE A O 1
ATOM 1860 N N . LYS A 1 236 ? 32.671 77.090 72.893 1.00 33.98 857 LYS A N 1
ATOM 1861 C CA . LYS A 1 236 ? 32.864 75.996 71.953 1.00 34.29 857 LYS A CA 1
ATOM 1862 C C . LYS A 1 236 ? 33.750 74.982 72.672 1.00 32.79 857 LYS A C 1
ATOM 1863 O O . LYS A 1 236 ? 34.884 75.289 73.045 1.00 35.05 857 LYS A O 1
ATOM 1869 N N . PRO A 1 237 ? 33.250 73.759 72.875 1.00 31.64 858 PRO A N 1
ATOM 1870 C CA . PRO A 1 237 ? 34.051 72.742 73.568 1.00 31.07 858 PRO A CA 1
ATOM 1871 C C . PRO A 1 237 ? 35.368 72.416 72.875 1.00 31.41 858 PRO A C 1
ATOM 1872 O O . PRO A 1 237 ? 35.497 72.589 71.669 1.00 33.19 858 PRO A O 1
ATOM 1884 N N . GLN A 1 239 ? 38.525 69.408 72.371 1.00 31.16 860 GLN A N 1
ATOM 1885 C CA . GLN A 1 239 ? 38.647 67.953 72.391 1.00 29.56 860 GLN A CA 1
ATOM 1886 C C . GLN A 1 239 ? 39.855 67.523 73.207 1.00 29.53 860 GLN A C 1
ATOM 1887 O O . GLN A 1 239 ? 40.976 67.979 72.975 1.00 28.46 860 GLN A O 1
ATOM 1893 N N . ARG A 1 240 ? 39.617 66.640 74.167 1.00 28.49 861 ARG A N 1
ATOM 1894 C CA . ARG A 1 240 ? 40.683 66.136 75.025 1.00 30.31 861 ARG A CA 1
ATOM 1895 C C . ARG A 1 240 ? 40.524 64.639 75.257 1.00 28.33 861 ARG A C 1
ATOM 1896 O O . ARG A 1 240 ? 39.405 64.129 75.331 1.00 28.10 861 ARG A O 1
ATOM 1904 N N . HIS A 1 241 ? 41.644 63.932 75.353 1.00 27.62 862 HIS A N 1
ATOM 1905 C CA . HIS A 1 241 ? 41.596 62.509 75.653 1.00 27.38 862 HIS A CA 1
ATOM 1906 C C . HIS A 1 241 ? 42.020 62.452 77.122 1.00 26.21 862 HIS A C 1
ATOM 1907 O O . HIS A 1 241 ? 43.105 62.909 77.473 1.00 24.40 862 HIS A O 1
ATOM 1914 N N . LEU A 1 242 ? 41.154 61.916 77.976 1.00 25.56 863 LEU A N 1
ATOM 1915 C CA . LEU A 1 242 ? 41.448 61.837 79.397 1.00 25.86 863 LEU A CA 1
ATOM 1916 C C . LEU A 1 242 ? 41.932 60.471 79.839 1.00 25.78 863 LEU A C 1
ATOM 1917 O O . LEU A 1 242 ? 41.495 59.441 79.324 1.00 25.02 863 LEU A O 1
ATOM 1922 N N . PHE A 1 243 ? 42.842 60.473 80.805 1.00 26.48 864 PHE A N 1
ATOM 1923 C CA . PHE A 1 243 ? 43.369 59.238 81.365 1.00 26.78 864 PHE A CA 1
ATOM 1924 C C . PHE A 1 243 ? 43.150 59.301 82.871 1.00 29.20 864 PHE A C 1
ATOM 1925 O O . PHE A 1 243 ? 43.773 60.103 83.578 1.00 30.66 864 PHE A O 1
ATOM 1933 N N . LEU A 1 244 ? 42.247 58.462 83.359 1.00 29.21 865 LEU A N 1
ATOM 1934 C CA . LEU A 1 244 ? 41.954 58.427 84.777 1.00 28.36 865 LEU A CA 1
ATOM 1935 C C . LEU A 1 244 ? 42.855 57.398 85.442 1.00 28.99 865 LEU A C 1
ATOM 1936 O O . LEU A 1 244 ? 42.753 56.199 85.175 1.00 30.15 865 LEU A O 1
ATOM 1941 N N . HIS A 1 245 ? 43.759 57.886 86.285 1.00 28.99 866 HIS A N 1
ATOM 1942 C CA . HIS A 1 245 ? 44.683 57.039 87.040 1.00 28.34 866 HIS A CA 1
ATOM 1943 C C . HIS A 1 245 ? 44.250 57.137 88.499 1.00 29.04 866 HIS A C 1
ATOM 1944 O O . HIS A 1 245 ? 43.476 58.030 88.859 1.00 26.59 866 HIS A O 1
ATOM 1951 N N . GLU A 1 246 ? 44.738 56.226 89.335 1.00 29.02 867 GLU A N 1
ATOM 1952 C CA . GLU A 1 246 ? 44.394 56.248 90.754 1.00 32.52 867 GLU A CA 1
ATOM 1953 C C . GLU A 1 246 ? 44.799 57.567 91.411 1.00 32.19 867 GLU A C 1
ATOM 1954 O O . GLU A 1 246 ? 44.054 58.121 92.215 1.00 33.08 867 GLU A O 1
ATOM 1960 N N . LYS A 1 247 ? 45.972 58.077 91.049 1.00 32.27 868 LYS A N 1
ATOM 1961 C CA . LYS A 1 247 ? 46.486 59.308 91.641 1.00 32.83 868 LYS A CA 1
ATOM 1962 C C . LYS A 1 247 ? 46.290 60.600 90.849 1.00 34.32 868 LYS A C 1
ATOM 1963 O O . LYS A 1 247 ? 46.666 61.671 91.327 1.00 34.80 868 LYS A O 1
ATOM 1969 N N . ALA A 1 248 ? 45.714 60.521 89.651 1.00 30.84 869 ALA A N 1
ATOM 1970 C CA . ALA A 1 248 ? 45.525 61.735 88.864 1.00 29.67 869 ALA A CA 1
ATOM 1971 C C . ALA A 1 248 ? 44.727 61.562 87.577 1.00 29.01 869 ALA A C 1
ATOM 1972 O O . ALA A 1 248 ? 44.547 60.455 87.073 1.00 26.28 869 ALA A O 1
ATOM 1974 N N . VAL A 1 249 ? 44.242 62.684 87.062 1.00 29.31 870 VAL A N 1
ATOM 1975 C CA . VAL A 1 249 ? 43.500 62.705 85.813 1.00 29.67 870 VAL A CA 1
ATOM 1976 C C . VAL A 1 249 ? 44.383 63.471 84.842 1.00 31.44 870 VAL A C 1
ATOM 1977 O O . VAL A 1 249 ? 44.683 64.644 85.071 1.00 29.90 870 VAL A O 1
ATOM 1981 N N . LEU A 1 250 ? 44.823 62.801 83.779 1.00 33.65 871 LEU A N 1
ATOM 1982 C CA . LEU A 1 250 ? 45.661 63.446 82.774 1.00 34.94 871 LEU A CA 1
ATOM 1983 C C . LEU A 1 250 ? 44.810 63.918 81.601 1.00 35.52 871 LEU A C 1
ATOM 1984 O O . LEU A 1 250 ? 43.916 63.197 81.148 1.00 37.75 871 LEU A O 1
ATOM 1989 N N . PHE A 1 251 ? 45.079 65.130 81.123 1.00 32.73 872 PHE A N 1
ATOM 1990 C CA . PHE A 1 251 ? 44.377 65.679 79.967 1.00 30.69 872 PHE A CA 1
ATOM 1991 C C . PHE A 1 251 ? 45.410 65.778 78.853 1.00 30.50 872 PHE A C 1
ATOM 1992 O O . PHE A 1 251 ? 46.477 66.360 79.055 1.00 27.73 872 PHE A O 1
ATOM 2000 N N . CYS A 1 252 ? 45.103 65.209 77.690 1.00 28.36 873 CYS A N 1
ATOM 2001 C CA . CYS A 1 252 ? 46.018 65.262 76.555 1.00 29.82 873 CYS A CA 1
ATOM 2002 C C . CYS A 1 252 ? 45.282 65.681 75.293 1.00 29.21 873 CYS A C 1
ATOM 2003 O O . CYS A 1 252 ? 44.075 65.491 75.175 1.00 27.89 873 CYS A O 1
ATOM 2006 N N . LYS A 1 253 ? 46.011 66.255 74.344 1.00 31.63 874 LYS A N 1
ATOM 2007 C CA . LYS A 1 253 ? 45.398 66.666 73.087 1.00 33.47 874 LYS A CA 1
ATOM 2008 C C . LYS A 1 253 ? 45.778 65.650 72.019 1.00 34.50 874 LYS A C 1
ATOM 2009 O O . LYS A 1 253 ? 46.956 65.346 71.820 1.00 32.25 874 LYS A O 1
ATOM 2015 N N . LYS A 1 254 ? 44.768 65.103 71.356 1.00 37.74 875 LYS A N 1
ATOM 2016 C CA . LYS A 1 254 ? 44.988 64.123 70.307 1.00 43.42 875 LYS A CA 1
ATOM 2017 C C . LYS A 1 254 ? 45.735 64.784 69.150 1.00 47.18 875 LYS A C 1
ATOM 2018 O O . LYS A 1 254 ? 45.304 65.811 68.623 1.00 42.79 875 LYS A O 1
ATOM 2024 N N . ARG A 1 255 ? 46.872 64.206 68.780 1.00 54.21 876 ARG A N 1
ATOM 2025 C CA . ARG A 1 255 ? 47.681 64.731 67.689 1.00 62.85 876 ARG A CA 1
ATOM 2026 C C . ARG A 1 255 ? 47.427 63.835 66.483 1.00 67.92 876 ARG A C 1
ATOM 2027 O O . ARG A 1 255 ? 48.202 62.925 66.195 1.00 67.38 876 ARG A O 1
ATOM 2035 N N . GLU A 1 256 ? 46.322 64.096 65.791 1.00 74.16 877 GLU A N 1
ATOM 2036 C CA . GLU A 1 256 ? 45.927 63.318 64.620 1.00 79.85 877 GLU A CA 1
ATOM 2037 C C . GLU A 1 256 ? 46.899 63.489 63.451 1.00 82.79 877 GLU A C 1
ATOM 2038 O O . GLU A 1 256 ? 46.725 62.882 62.392 1.00 82.62 877 GLU A O 1
ATOM 2044 N N . GLU A 1 257 ? 47.921 64.316 63.653 1.00 86.21 878 GLU A N 1
ATOM 2045 C CA . GLU A 1 257 ? 48.923 64.584 62.625 1.00 89.41 878 GLU A CA 1
ATOM 2046 C C . GLU A 1 257 ? 49.848 63.389 62.370 1.00 91.54 878 GLU A C 1
ATOM 2047 O O . GLU A 1 257 ? 50.212 62.657 63.295 1.00 91.43 878 GLU A O 1
ATOM 2053 N N . ASN A 1 258 ? 50.215 63.200 61.103 1.00 94.01 879 ASN A N 1
ATOM 2054 C CA . ASN A 1 258 ? 51.082 62.096 60.687 1.00 96.38 879 ASN A CA 1
ATOM 2055 C C . ASN A 1 258 ? 52.456 62.586 60.209 1.00 97.79 879 ASN A C 1
ATOM 2056 O O . ASN A 1 258 ? 52.865 63.712 60.505 1.00 98.23 879 ASN A O 1
ATOM 2061 N N . GLY A 1 259 ? 53.163 61.730 59.472 1.00 98.44 880 GLY A N 1
ATOM 2062 C CA . GLY A 1 259 ? 54.478 62.083 58.961 1.00 99.27 880 GLY A CA 1
ATOM 2063 C C . GLY A 1 259 ? 54.863 61.265 57.738 1.00 100.27 880 GLY A C 1
ATOM 2064 O O . GLY A 1 259 ? 54.450 61.580 56.619 1.00 100.83 880 GLY A O 1
ATOM 2065 N N . GLU A 1 260 ? 55.662 60.220 57.951 1.00 100.21 881 GLU A N 1
ATOM 2066 C CA . GLU A 1 260 ? 56.105 59.326 56.876 1.00 100.03 881 GLU A CA 1
ATOM 2067 C C . GLU A 1 260 ? 55.898 57.874 57.309 1.00 99.64 881 GLU A C 1
ATOM 2068 O O . GLU A 1 260 ? 56.125 57.533 58.471 1.00 100.42 881 GLU A O 1
ATOM 2074 N N . GLY A 1 261 ? 55.482 57.019 56.377 1.00 98.54 882 GLY A N 1
ATOM 2075 C CA . GLY A 1 261 ? 55.222 55.633 56.731 1.00 95.88 882 GLY A CA 1
ATOM 2076 C C . GLY A 1 261 ? 54.053 55.699 57.694 1.00 94.52 882 GLY A C 1
ATOM 2077 O O . GLY A 1 261 ? 53.952 54.932 58.652 1.00 94.56 882 GLY A O 1
ATOM 2078 N N . TYR A 1 262 ? 53.173 56.654 57.405 1.00 93.01 883 TYR A N 1
ATOM 2079 C CA . TYR A 1 262 ? 51.977 56.972 58.181 1.00 90.96 883 TYR A CA 1
ATOM 2080 C C . TYR A 1 262 ? 51.389 55.954 59.143 1.00 89.16 883 TYR A C 1
ATOM 2081 O O . TYR A 1 262 ? 50.664 55.041 58.735 1.00 89.96 883 TYR A O 1
ATOM 2090 N N . GLU A 1 263 ? 51.705 56.126 60.425 1.00 85.68 884 GLU A N 1
ATOM 2091 C CA . GLU A 1 263 ? 51.147 55.279 61.471 1.00 81.44 884 GLU A CA 1
ATOM 2092 C C . GLU A 1 263 ? 49.816 56.004 61.637 1.00 77.57 884 GLU A C 1
ATOM 2093 O O . GLU A 1 263 ? 49.801 57.211 61.890 1.00 77.90 884 GLU A O 1
ATOM 2099 N N . LYS A 1 264 ? 48.702 55.309 61.471 1.00 71.46 885 LYS A N 1
ATOM 2100 C CA . LYS A 1 264 ? 47.431 55.994 61.598 1.00 66.76 885 LYS A CA 1
ATOM 2101 C C . LYS A 1 264 ? 46.986 56.173 63.046 1.00 62.72 885 LYS A C 1
ATOM 2102 O O . LYS A 1 264 ? 46.160 57.033 63.343 1.00 61.68 885 LYS A O 1
ATOM 2108 N N . ALA A 1 265 ? 47.547 55.377 63.948 1.00 58.52 886 ALA A N 1
ATOM 2109 C CA . ALA A 1 265 ? 47.211 55.487 65.360 1.00 55.04 886 ALA A CA 1
ATOM 2110 C C . ALA A 1 265 ? 47.668 56.862 65.847 1.00 51.97 886 ALA A C 1
ATOM 2111 O O . ALA A 1 265 ? 48.849 57.197 65.762 1.00 52.15 886 ALA A O 1
ATOM 2113 N N . PRO A 1 266 ? 46.736 57.683 66.356 1.00 49.19 887 PRO A N 1
ATOM 2114 C CA . PRO A 1 266 ? 47.101 59.019 66.840 1.00 45.89 887 PRO A CA 1
ATOM 2115 C C . PRO A 1 266 ? 47.864 58.987 68.157 1.00 43.08 887 PRO A C 1
ATOM 2116 O O . PRO A 1 266 ? 47.745 58.038 68.927 1.00 43.32 887 PRO A O 1
ATOM 2120 N N . SER A 1 267 ? 48.659 60.022 68.403 1.00 40.55 888 SER A N 1
ATOM 2121 C CA . SER A 1 267 ? 49.415 60.120 69.645 1.00 39.24 888 SER A CA 1
ATOM 2122 C C . SER A 1 267 ? 48.737 61.201 70.485 1.00 37.08 888 SER A C 1
ATOM 2123 O O . SER A 1 267 ? 47.912 61.954 69.970 1.00 36.03 888 SER A O 1
ATOM 2126 N N . TYR A 1 268 ? 49.074 61.272 71.769 1.00 36.03 889 TYR A N 1
ATOM 2127 C CA . TYR A 1 268 ? 48.467 62.258 72.656 1.00 36.15 889 TYR A CA 1
ATOM 2128 C C . TYR A 1 268 ? 49.488 63.169 73.324 1.00 37.57 889 TYR A C 1
ATOM 2129 O O . TYR A 1 268 ? 50.358 62.704 74.062 1.00 39.24 889 TYR A O 1
ATOM 2138 N N . SER A 1 269 ? 49.367 64.470 73.080 1.00 37.58 890 SER A N 1
ATOM 2139 C CA . SER A 1 269 ? 50.283 65.437 73.671 1.00 38.35 890 SER A CA 1
ATOM 2140 C C . SER A 1 269 ? 49.790 65.844 75.050 1.00 37.05 890 SER A C 1
ATOM 2141 O O . SER A 1 269 ? 48.732 66.459 75.186 1.00 36.22 890 SER A O 1
ATOM 2144 N N . TYR A 1 270 ? 50.562 65.491 76.071 1.00 38.87 891 TYR A N 1
ATOM 2145 C CA . TYR A 1 270 ? 50.224 65.821 77.452 1.00 38.77 891 TYR A CA 1
ATOM 2146 C C . TYR A 1 270 ? 49.988 67.325 77.611 1.00 38.34 891 TYR A C 1
ATOM 2147 O O . TYR A 1 270 ? 50.775 68.139 77.130 1.00 38.20 891 TYR A O 1
ATOM 2156 N N . LYS A 1 271 ? 48.898 67.696 78.271 1.00 36.46 892 LYS A N 1
ATOM 2157 C CA . LYS A 1 271 ? 48.610 69.109 78.482 1.00 37.39 892 LYS A CA 1
ATOM 2158 C C . LYS A 1 271 ? 48.674 69.450 79.964 1.00 37.81 892 LYS A C 1
ATOM 2159 O O . LYS A 1 271 ? 49.365 70.387 80.361 1.00 38.68 892 LYS A O 1
ATOM 2165 N N . GLN A 1 272 ? 47.949 68.696 80.783 1.00 38.96 893 GLN A N 1
ATOM 2166 C CA . GLN A 1 272 ? 47.947 68.955 82.216 1.00 40.05 893 GLN A CA 1
ATOM 2167 C C . GLN A 1 272 ? 47.552 67.749 83.038 1.00 39.37 893 GLN A C 1
ATOM 2168 O O . GLN A 1 272 ? 47.056 66.755 82.513 1.00 38.48 893 GLN A O 1
ATOM 2174 N N . SER A 1 273 ? 47.766 67.862 84.342 1.00 37.98 894 SER A N 1
ATOM 2175 C CA . SER A 1 273 ? 47.458 66.789 85.267 1.00 37.31 894 SER A CA 1
ATOM 2176 C C . SER A 1 273 ? 46.716 67.308 86.492 1.00 36.99 894 SER A C 1
ATOM 2177 O O . SER A 1 273 ? 47.121 68.305 87.087 1.00 38.65 894 SER A O 1
ATOM 2180 N N . LEU A 1 274 ? 45.620 66.647 86.856 1.00 35.79 895 LEU A N 1
ATOM 2181 C CA . LEU A 1 274 ? 44.847 67.039 88.036 1.00 33.03 895 LEU A CA 1
ATOM 2182 C C . LEU A 1 274 ? 45.060 65.984 89.124 1.00 32.45 895 LEU A C 1
ATOM 2183 O O . LEU A 1 274 ? 44.700 64.820 88.954 1.00 29.72 895 LEU A O 1
ATOM 2188 N N . ASN A 1 275 ? 45.656 66.397 90.235 1.00 33.26 896 ASN A N 1
ATOM 2189 C CA . ASN A 1 275 ? 45.938 65.498 91.349 1.00 33.94 896 ASN A CA 1
ATOM 2190 C C . ASN A 1 275 ? 44.620 65.022 91.953 1.00 33.49 896 ASN A C 1
ATOM 2191 O O . ASN A 1 275 ? 43.744 65.836 92.241 1.00 33.45 896 ASN A O 1
ATOM 2204 N N . THR A 1 277 ? 43.921 64.136 94.860 1.00 29.77 898 THR A N 1
ATOM 2205 C CA . THR A 1 277 ? 43.695 64.650 96.212 1.00 30.78 898 THR A CA 1
ATOM 2206 C C . THR A 1 277 ? 42.836 65.906 96.232 1.00 31.43 898 THR A C 1
ATOM 2207 O O . THR A 1 277 ? 42.217 66.219 97.245 1.00 32.42 898 THR A O 1
ATOM 2211 N N . ALA A 1 278 ? 42.805 66.639 95.123 1.00 31.87 899 ALA A N 1
ATOM 2212 C CA . ALA A 1 278 ? 42.013 67.862 95.076 1.00 31.99 899 ALA A CA 1
ATOM 2213 C C . ALA A 1 278 ? 40.930 67.819 94.006 1.00 31.83 899 ALA A C 1
ATOM 2214 O O . ALA A 1 278 ? 40.396 68.857 93.612 1.00 34.58 899 ALA A O 1
ATOM 2216 N N . VAL A 1 279 ? 40.607 66.618 93.540 1.00 29.22 900 VAL A N 1
ATOM 2217 C CA . VAL A 1 279 ? 39.587 66.447 92.516 1.00 26.03 900 VAL A CA 1
ATOM 2218 C C . VAL A 1 279 ? 38.220 66.289 93.150 1.00 26.09 900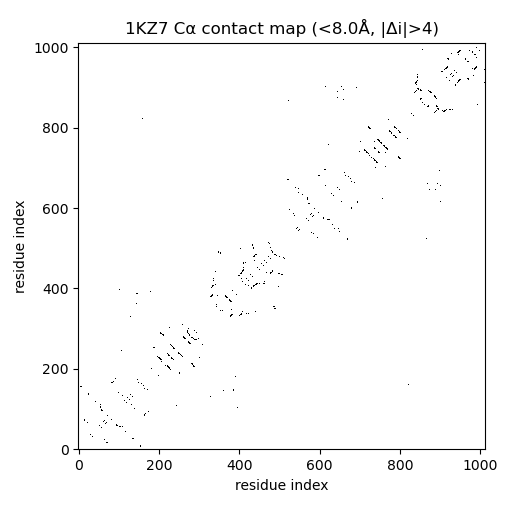 VAL A C 1
ATOM 2219 O O . VAL A 1 279 ? 38.090 65.731 94.236 1.00 28.56 900 VAL A O 1
ATOM 2223 N N . GLY A 1 280 ? 37.209 66.803 92.458 1.00 26.06 901 GLY A N 1
ATOM 2224 C CA . GLY A 1 280 ? 35.838 66.699 92.906 1.00 24.36 901 GLY A CA 1
ATOM 2225 C C . GLY A 1 280 ? 35.006 66.367 91.676 1.00 30.57 901 GLY A C 1
ATOM 2226 O O . GLY A 1 280 ? 35.492 66.480 90.541 1.00 29.66 901 GLY A O 1
ATOM 2227 N N . ILE A 1 281 ? 33.755 65.973 91.874 1.00 30.74 902 ILE A N 1
ATOM 2228 C CA . ILE A 1 281 ? 32.917 65.634 90.744 1.00 33.84 902 ILE A CA 1
ATOM 2229 C C . ILE A 1 281 ? 31.487 66.139 90.899 1.00 36.69 902 ILE A C 1
ATOM 2230 O O . ILE A 1 281 ? 31.023 66.402 92.011 1.00 37.21 902 ILE A O 1
ATOM 2235 N N . THR A 1 282 ? 30.813 66.306 89.765 1.00 36.22 903 THR A N 1
ATOM 2236 C CA . THR A 1 282 ? 29.420 66.730 89.719 1.00 37.77 903 THR A CA 1
ATOM 2237 C C . THR A 1 282 ? 28.779 65.739 88.751 1.00 40.60 903 THR A C 1
ATOM 2238 O O . THR A 1 282 ? 29.075 65.740 87.553 1.00 40.98 903 THR A O 1
ATOM 2242 N N . GLU A 1 283 ? 27.901 64.896 89.276 1.00 41.07 904 GLU A N 1
ATOM 2243 C CA . GLU A 1 283 ? 27.251 63.867 88.479 1.00 42.42 904 GLU A CA 1
ATOM 2244 C C . GLU A 1 283 ? 26.241 64.329 87.430 1.00 42.57 904 GLU A C 1
ATOM 2245 O O . GLU A 1 283 ? 26.207 63.796 86.322 1.00 42.26 904 GLU A O 1
ATOM 2251 N N . ASN A 1 284 ? 25.421 65.319 87.760 1.00 42.79 905 ASN A N 1
ATOM 2252 C CA . ASN A 1 284 ? 24.416 65.767 86.809 1.00 44.13 905 ASN A CA 1
ATOM 2253 C C . ASN A 1 284 ? 24.505 67.212 86.337 1.00 43.77 905 ASN A C 1
ATOM 2254 O O . ASN A 1 284 ? 24.677 68.143 87.126 1.00 42.41 905 ASN A O 1
ATOM 2259 N N . VAL A 1 285 ? 24.393 67.376 85.024 1.00 43.94 906 VAL A N 1
ATOM 2260 C CA . VAL A 1 285 ? 24.457 68.683 84.394 1.00 44.53 906 VAL A CA 1
ATOM 2261 C C . VAL A 1 285 ? 23.158 68.970 83.665 1.00 44.89 906 VAL A C 1
ATOM 2262 O O . VAL A 1 285 ? 22.584 68.095 83.011 1.00 46.14 906 VAL A O 1
ATOM 2266 N N . LYS A 1 286 ? 22.708 70.210 83.784 1.00 44.98 907 LYS A N 1
ATOM 2267 C CA . LYS A 1 286 ? 21.474 70.661 83.161 1.00 46.64 907 LYS A CA 1
ATOM 2268 C C . LYS A 1 286 ? 21.458 70.500 81.637 1.00 47.34 907 LYS A C 1
ATOM 2269 O O . LYS A 1 286 ? 22.438 70.806 80.952 1.00 47.47 907 LYS A O 1
ATOM 2275 N N . GLY A 1 287 ? 20.340 70.006 81.117 1.00 46.34 908 GLY A N 1
ATOM 2276 C CA . GLY A 1 287 ? 20.185 69.861 79.680 1.00 45.23 908 GLY A CA 1
ATOM 2277 C C . GLY A 1 287 ? 20.815 68.678 78.978 1.00 45.50 908 GLY A C 1
ATOM 2278 O O . GLY A 1 287 ? 20.391 68.333 77.877 1.00 46.27 908 GLY A O 1
ATOM 2279 N N . ASP A 1 288 ? 21.815 68.051 79.587 1.00 44.97 909 ASP A N 1
ATOM 2280 C CA . ASP A 1 288 ? 22.476 66.920 78.943 1.00 43.30 909 ASP A CA 1
ATOM 2281 C C . ASP A 1 288 ? 22.771 65.793 79.925 1.00 44.33 909 ASP A C 1
ATOM 2282 O O . ASP A 1 288 ? 23.602 65.931 80.828 1.00 42.58 909 ASP A O 1
ATOM 2287 N N . THR A 1 289 ? 22.098 64.665 79.730 1.00 44.78 910 THR A N 1
ATOM 2288 C CA . THR A 1 289 ? 22.273 63.519 80.609 1.00 44.98 910 THR A CA 1
ATOM 2289 C C . THR A 1 289 ? 23.662 62.882 80.516 1.00 42.77 910 THR A C 1
ATOM 2290 O O . THR A 1 289 ? 24.099 62.202 81.443 1.00 42.94 910 THR A O 1
ATOM 2294 N N . LYS A 1 290 ? 24.363 63.104 79.408 1.00 40.39 911 LYS A N 1
ATOM 2295 C CA . LYS A 1 290 ? 25.688 62.517 79.254 1.00 38.72 911 LYS A CA 1
ATOM 2296 C C . LYS A 1 290 ? 26.844 63.427 79.656 1.00 35.26 911 LYS A C 1
ATOM 2297 O O . LYS A 1 290 ? 27.993 63.173 79.299 1.00 33.23 911 LYS A O 1
ATOM 2303 N N . LYS A 1 291 ? 26.536 64.479 80.410 1.00 33.19 912 LYS A N 1
ATOM 2304 C CA . LYS A 1 291 ? 27.557 65.403 80.896 1.00 31.65 912 LYS A CA 1
ATOM 2305 C C . LYS A 1 291 ? 27.764 65.234 82.394 1.00 31.15 912 LYS A C 1
ATOM 2306 O O . LYS A 1 291 ? 26.839 64.890 83.129 1.00 31.22 912 LYS A O 1
ATOM 2312 N N . PHE A 1 292 ? 28.992 65.473 82.832 1.00 29.80 913 PHE A N 1
ATOM 2313 C CA . PHE A 1 292 ? 29.343 65.415 84.236 1.00 29.39 913 PHE A CA 1
ATOM 2314 C C . PHE A 1 292 ? 30.493 66.383 84.382 1.00 28.84 913 PHE A C 1
ATOM 2315 O O . PHE A 1 292 ? 31.014 66.863 83.384 1.00 28.79 913 PHE A O 1
ATOM 2323 N N . GLU A 1 293 ? 30.873 66.710 85.611 1.00 30.68 914 GLU A N 1
ATOM 2324 C CA . GLU A 1 293 ? 31.960 67.657 85.801 1.00 31.35 914 GLU A CA 1
ATOM 2325 C C . GLU A 1 293 ? 33.080 67.119 86.673 1.00 32.46 914 GLU A C 1
ATOM 2326 O O . GLU A 1 293 ? 32.841 66.363 87.617 1.00 32.22 914 GLU A O 1
ATOM 2332 N N . ILE A 1 294 ? 34.302 67.518 86.338 1.00 30.84 915 ILE A N 1
ATOM 2333 C CA . ILE A 1 294 ? 35.483 67.154 87.105 1.00 28.81 915 ILE A CA 1
ATOM 2334 C C . ILE A 1 294 ? 36.083 68.497 87.496 1.00 30.02 915 ILE A C 1
ATOM 2335 O O . ILE A 1 294 ? 36.617 69.208 86.647 1.00 29.50 915 ILE A O 1
ATOM 2340 N N . TRP A 1 295 ? 35.962 68.876 88.763 1.00 33.93 916 TRP A N 1
ATOM 2341 C CA . TRP A 1 295 ? 36.534 70.145 89.194 1.00 35.33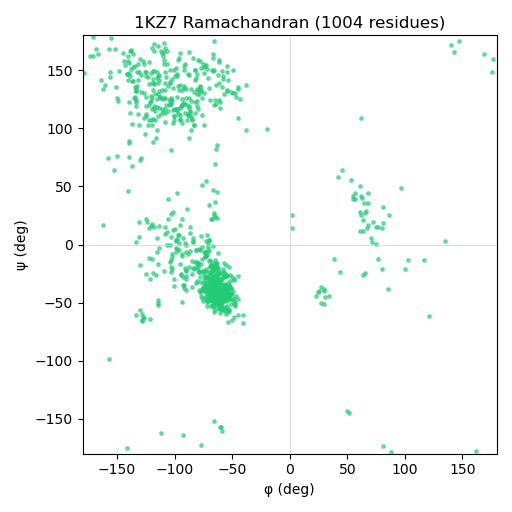 916 TRP A CA 1
ATOM 2342 C C . TRP A 1 295 ? 37.744 69.952 90.099 1.00 36.12 916 TRP A C 1
ATOM 2343 O O . TRP A 1 295 ? 37.963 68.873 90.646 1.00 36.33 916 TRP A O 1
ATOM 2354 N N . TYR A 1 296 ? 38.527 71.016 90.238 1.00 38.39 917 TYR A N 1
ATOM 2355 C CA . TYR A 1 296 ? 39.759 71.004 91.014 1.00 39.97 917 TYR A CA 1
ATOM 2356 C C . TYR A 1 296 ? 39.745 72.097 92.085 1.00 42.33 917 TYR A C 1
ATOM 2357 O O . TYR A 1 296 ? 39.155 73.159 91.884 1.00 41.42 917 TYR A O 1
ATOM 2366 N N . ASN A 1 297 ? 40.408 71.831 93.211 1.00 44.60 918 ASN A N 1
ATOM 2367 C CA . ASN A 1 297 ? 40.483 72.772 94.332 1.00 45.42 918 ASN A CA 1
ATOM 2368 C C . ASN A 1 297 ? 39.146 73.451 94.616 1.00 44.99 918 ASN A C 1
ATOM 2369 O O . ASN A 1 297 ? 39.038 74.676 94.579 1.00 44.83 918 ASN A O 1
ATOM 2374 N N . ALA A 1 298 ? 38.129 72.646 94.890 1.00 44.75 919 ALA A N 1
ATOM 2375 C CA . ALA A 1 298 ? 36.800 73.160 95.197 1.00 44.71 919 ALA A CA 1
ATOM 2376 C C . ALA A 1 298 ? 36.245 74.118 94.150 1.00 44.69 919 ALA A C 1
ATOM 2377 O O . ALA A 1 298 ? 35.888 75.254 94.464 1.00 42.74 919 ALA A O 1
ATOM 2379 N N . ARG A 1 299 ? 36.186 73.653 92.906 1.00 45.64 920 ARG A N 1
ATOM 2380 C CA . ARG A 1 299 ? 35.634 74.432 91.798 1.00 46.54 920 ARG A CA 1
ATOM 2381 C C . ARG A 1 299 ? 36.351 75.685 91.310 1.00 47.00 920 ARG A C 1
ATOM 2382 O O . ARG A 1 299 ? 35.752 76.471 90.581 1.00 47.65 920 ARG A O 1
ATOM 2390 N N . GLU A 1 300 ? 37.606 75.905 91.684 1.00 48.92 921 GLU A N 1
ATOM 2391 C CA . GLU A 1 300 ? 38.268 77.107 91.188 1.00 51.93 921 GLU A CA 1
ATOM 2392 C C . GLU A 1 300 ? 38.682 76.821 89.758 1.00 50.24 921 GLU A C 1
ATOM 2393 O O . GLU A 1 300 ? 39.181 77.685 89.036 1.00 52.49 921 GLU A O 1
ATOM 2399 N N . GLU A 1 301 ? 38.451 75.580 89.364 1.00 48.68 922 GLU A N 1
ATOM 2400 C CA . GLU A 1 301 ? 38.765 75.100 88.032 1.00 44.84 922 GLU A CA 1
ATOM 2401 C C . GLU A 1 301 ? 37.704 74.034 87.791 1.00 42.77 922 GLU A C 1
ATOM 2402 O O . GLU A 1 301 ? 37.566 73.104 88.586 1.00 43.34 922 GLU A O 1
ATOM 2408 N N . VAL A 1 302 ? 36.938 74.175 86.716 1.00 40.54 923 VAL A N 1
ATOM 2409 C CA . VAL A 1 302 ? 35.881 73.212 86.423 1.00 37.47 923 VAL A CA 1
ATOM 2410 C C . VAL A 1 302 ? 35.868 72.749 84.973 1.00 36.11 923 VAL A C 1
ATOM 2411 O O . VAL A 1 302 ? 35.923 73.565 84.054 1.00 37.33 923 VAL A O 1
ATOM 2415 N N . TYR A 1 303 ? 35.785 71.436 84.777 1.00 33.42 924 TYR A N 1
ATOM 2416 C CA . TYR A 1 303 ? 35.745 70.860 83.439 1.00 30.13 924 TYR A CA 1
ATOM 2417 C C . TYR A 1 303 ? 34.424 70.128 83.204 1.00 31.01 924 TYR A C 1
ATOM 2418 O O . TYR A 1 303 ? 34.145 69.123 83.860 1.00 31.15 924 TYR A O 1
ATOM 2427 N N . ILE A 1 304 ? 33.613 70.638 82.274 1.00 29.94 925 ILE A N 1
ATOM 2428 C CA . ILE A 1 304 ? 32.330 70.017 81.942 1.00 29.03 925 ILE A CA 1
ATOM 2429 C C . ILE A 1 304 ? 32.595 68.995 80.832 1.00 30.16 925 ILE A C 1
ATOM 2430 O O . ILE A 1 304 ? 32.844 69.357 79.677 1.00 28.16 925 ILE A O 1
ATOM 2435 N N . ILE A 1 305 ? 32.544 67.719 81.201 1.00 29.44 926 ILE A N 1
ATOM 2436 C CA . ILE A 1 305 ? 32.808 66.622 80.280 1.00 28.83 926 ILE A CA 1
ATOM 2437 C C . ILE A 1 305 ? 31.535 66.081 79.642 1.00 29.16 926 ILE A C 1
ATOM 2438 O O . ILE A 1 305 ? 30.541 65.833 80.330 1.00 28.55 926 ILE A O 1
ATOM 2443 N N . GLN A 1 306 ? 31.558 65.903 78.325 1.00 27.70 927 GLN A N 1
ATOM 2444 C CA . GLN A 1 306 ? 30.406 65.338 77.639 1.00 27.39 927 GLN A CA 1
ATOM 2445 C C . GLN A 1 306 ? 30.801 63.961 77.114 1.00 29.19 927 GLN A C 1
ATOM 2446 O O . GLN A 1 306 ? 31.645 63.844 76.227 1.00 30.11 927 GLN A O 1
ATOM 2452 N N . ALA A 1 307 ? 30.206 62.918 77.683 1.00 29.38 928 ALA A N 1
ATOM 2453 C CA . ALA A 1 307 ? 30.496 61.556 77.262 1.00 28.81 928 ALA A CA 1
ATOM 2454 C C . ALA A 1 307 ? 29.676 61.228 76.021 1.00 31.42 928 ALA A C 1
ATOM 2455 O O . ALA A 1 307 ? 28.581 61.760 75.823 1.00 31.50 928 ALA A O 1
ATOM 2457 N N . PRO A 1 308 ? 30.199 60.346 75.164 1.00 31.56 929 PRO A N 1
ATOM 2458 C CA . PRO A 1 308 ? 29.470 59.982 73.951 1.00 35.03 929 PRO A CA 1
ATOM 2459 C C . PRO A 1 308 ? 28.149 59.283 74.254 1.00 36.02 929 PRO A C 1
ATOM 2460 O O . PRO A 1 308 ? 27.223 59.325 73.448 1.00 37.79 929 PRO A O 1
ATOM 2464 N N . THR A 1 309 ? 28.062 58.646 75.417 1.00 36.78 930 THR A N 1
ATOM 2465 C CA . THR A 1 309 ? 26.839 57.952 75.808 1.00 33.96 930 THR A CA 1
ATOM 2466 C C . THR A 1 309 ? 26.618 58.095 77.303 1.00 37.34 930 THR A C 1
ATOM 2467 O O . THR A 1 309 ? 27.556 58.359 78.056 1.00 36.86 930 THR A O 1
ATOM 2471 N N . PRO A 1 310 ? 25.364 57.929 77.754 1.00 39.00 931 PRO A N 1
ATOM 2472 C CA . PRO A 1 310 ? 25.045 58.040 79.180 1.00 38.97 931 PRO A CA 1
ATOM 2473 C C . PRO A 1 310 ? 25.761 56.941 79.963 1.00 38.50 931 PRO A C 1
ATOM 2474 O O . PRO A 1 310 ? 26.209 57.151 81.093 1.00 40.95 931 PRO A O 1
ATOM 2478 N N . GLU A 1 311 ? 25.864 55.768 79.349 1.00 35.98 932 GLU A N 1
ATOM 2479 C CA . GLU A 1 311 ? 26.516 54.628 79.975 1.00 37.18 932 GLU A CA 1
ATOM 2480 C C . GLU A 1 311 ? 27.994 54.908 80.250 1.00 35.36 932 GLU A C 1
ATOM 2481 O O . GLU A 1 311 ? 28.526 54.494 81.277 1.00 36.04 932 GLU A O 1
ATOM 2487 N N . ILE A 1 312 ? 28.656 55.609 79.333 1.00 33.00 933 ILE A N 1
ATOM 2488 C CA . ILE A 1 312 ? 30.064 55.922 79.511 1.00 32.07 933 ILE A CA 1
ATOM 2489 C C . ILE A 1 312 ? 30.219 56.934 80.638 1.00 31.65 933 ILE A C 1
ATOM 2490 O O . ILE A 1 312 ? 31.126 56.819 81.458 1.00 30.38 933 ILE A O 1
ATOM 2495 N N . LYS A 1 313 ? 29.316 57.908 80.687 1.00 32.83 934 LYS A N 1
ATOM 2496 C CA . LYS A 1 313 ? 29.338 58.919 81.736 1.00 33.55 934 LYS A CA 1
ATOM 2497 C C . LYS A 1 313 ? 29.263 58.216 83.085 1.00 34.71 934 LYS A C 1
ATOM 2498 O O . LYS A 1 313 ? 30.034 58.515 84.002 1.00 34.99 934 LYS A O 1
ATOM 2504 N N . ALA A 1 314 ? 28.319 57.282 83.194 1.00 33.90 935 ALA A N 1
ATOM 2505 C CA . ALA A 1 314 ? 28.111 56.522 84.422 1.00 32.54 935 ALA A CA 1
ATOM 2506 C C . ALA A 1 314 ? 29.369 55.757 84.793 1.00 31.52 935 ALA A C 1
ATOM 2507 O O . ALA A 1 314 ? 29.770 55.733 85.955 1.00 33.38 935 ALA A O 1
ATOM 2509 N N . ALA A 1 315 ? 29.995 55.138 83.800 1.00 29.70 936 ALA A N 1
ATOM 2510 C CA . ALA A 1 315 ? 31.213 54.376 84.043 1.00 29.02 936 ALA A CA 1
ATOM 2511 C C . ALA A 1 315 ? 32.288 55.276 84.637 1.00 27.82 936 ALA A C 1
ATOM 2512 O O . ALA A 1 315 ? 33.008 54.864 85.541 1.00 28.11 936 ALA A O 1
ATOM 2514 N N . TRP A 1 316 ? 32.395 56.505 84.133 1.00 27.46 937 TRP A N 1
ATOM 2515 C CA . TRP A 1 316 ? 33.411 57.428 84.636 1.00 28.33 937 TRP A CA 1
ATOM 2516 C C . TRP A 1 316 ? 33.100 57.959 86.024 1.00 27.39 937 TRP A C 1
ATOM 2517 O O . TRP A 1 316 ? 33.996 58.115 86.851 1.00 26.89 937 TRP A O 1
ATOM 2528 N N . VAL A 1 317 ? 31.831 58.255 86.274 1.00 29.66 938 VAL A N 1
ATOM 2529 C CA . VAL A 1 317 ? 31.429 58.763 87.575 1.00 29.91 938 VAL A CA 1
ATOM 2530 C C . VAL A 1 317 ? 31.694 57.692 88.630 1.00 30.33 938 VAL A C 1
ATOM 2531 O O . VAL A 1 317 ? 32.277 57.970 89.678 1.00 34.10 938 VAL A O 1
ATOM 2535 N N . ASN A 1 318 ? 31.285 56.463 88.346 1.00 29.28 939 ASN A N 1
ATOM 2536 C CA . ASN A 1 318 ? 31.501 55.379 89.291 1.00 31.40 939 ASN A CA 1
ATOM 2537 C C . ASN A 1 318 ? 32.983 55.146 89.578 1.00 30.15 939 ASN A C 1
ATOM 2538 O O . ASN A 1 318 ? 33.371 55.007 90.735 1.00 29.42 939 ASN A O 1
ATOM 2543 N N . ALA A 1 319 ? 33.811 55.113 88.534 1.00 26.71 940 ALA A N 1
ATOM 2544 C CA . ALA A 1 319 ? 35.234 54.876 88.723 1.00 24.88 940 ALA A CA 1
ATOM 2545 C C . ALA A 1 319 ? 35.886 56.015 89.498 1.00 25.32 940 ALA A C 1
ATOM 2546 O O . ALA A 1 319 ? 36.743 55.785 90.346 1.00 27.76 940 ALA A O 1
ATOM 2548 N N . ILE A 1 320 ? 35.481 57.247 89.224 1.00 26.21 941 ILE A N 1
ATOM 2549 C CA . ILE A 1 320 ? 36.057 58.370 89.951 1.00 26.53 941 ILE A CA 1
ATOM 2550 C C . ILE A 1 320 ? 35.644 58.293 91.416 1.00 27.56 941 ILE A C 1
ATOM 2551 O O . ILE A 1 320 ? 36.456 58.535 92.312 1.00 28.32 941 ILE A O 1
ATOM 2556 N N . ARG A 1 321 ? 34.383 57.947 91.660 1.00 28.90 942 ARG A N 1
ATOM 2557 C CA . ARG A 1 321 ? 33.890 57.834 93.033 1.00 29.73 942 ARG A CA 1
ATOM 2558 C C . ARG A 1 321 ? 34.564 56.704 93.824 1.00 29.18 942 ARG A C 1
ATOM 2559 O O . ARG A 1 321 ? 34.783 56.841 95.025 1.00 29.43 942 ARG A O 1
ATOM 2567 N N . LYS A 1 322 ? 34.887 55.591 93.164 1.00 29.82 943 LYS A N 1
ATOM 2568 C CA . LYS A 1 322 ? 35.556 54.493 93.862 1.00 32.15 943 LYS A CA 1
ATOM 2569 C C . LYS A 1 322 ? 36.888 55.054 94.345 1.00 29.88 943 LYS A C 1
ATOM 2570 O O . LYS A 1 322 ? 37.288 54.836 95.489 1.00 28.21 943 LYS A O 1
ATOM 2576 N N . VAL A 1 323 ? 37.564 55.782 93.457 1.00 28.16 944 VAL A N 1
ATOM 2577 C CA . VAL A 1 323 ? 38.863 56.376 93.768 1.00 27.87 944 VAL A CA 1
ATOM 2578 C C . VAL A 1 323 ? 38.782 57.420 94.876 1.00 28.65 944 VAL A C 1
ATOM 2579 O O . VAL A 1 323 ? 39.628 57.438 95.775 1.00 28.10 944 VAL A O 1
ATOM 2583 N N . LEU A 1 324 ? 37.779 58.292 94.810 1.00 27.30 945 LEU A N 1
ATOM 2584 C CA . LEU A 1 324 ? 37.633 59.314 95.833 1.00 27.55 945 LEU A CA 1
ATOM 2585 C C . LEU A 1 324 ? 37.280 58.666 97.166 1.00 29.47 945 LEU A C 1
ATOM 2586 O O . LEU A 1 324 ? 37.718 59.124 98.221 1.00 29.85 945 LEU A O 1
ATOM 2591 N N . THR A 1 325 ? 36.493 57.594 97.115 1.00 28.60 946 THR A N 1
ATOM 2592 C CA . THR A 1 325 ? 36.099 56.890 98.326 1.00 28.17 946 THR A CA 1
ATOM 2593 C C . THR A 1 325 ? 37.329 56.276 99.008 1.00 29.64 946 THR A C 1
ATOM 2594 O O . THR A 1 325 ? 37.497 56.407 100.220 1.00 30.51 946 THR A O 1
ATOM 2598 N N . SER A 1 326 ? 38.188 55.624 98.227 1.00 30.64 947 SER A N 1
ATOM 2599 C CA . SER A 1 326 ? 39.403 54.991 98.751 1.00 33.01 947 SER A CA 1
ATOM 2600 C C . SER A 1 326 ? 40.371 56.026 99.289 1.00 34.08 947 SER A C 1
ATOM 2601 O O . SER A 1 326 ? 41.168 55.748 100.180 1.00 38.41 947 SER A O 1
ATOM 2604 N N . GLN A 1 327 ? 40.308 57.219 98.722 1.00 34.43 948 GLN A N 1
ATOM 2605 C CA . GLN A 1 327 ? 41.177 58.306 99.128 1.00 35.35 948 GLN A CA 1
ATOM 2606 C C . GLN A 1 327 ? 40.695 58.783 100.487 1.00 35.47 948 GLN A C 1
ATOM 2607 O O . GLN A 1 327 ? 41.491 59.070 101.384 1.00 36.15 948 GLN A O 1
ATOM 2613 N N . LEU A 1 328 ? 39.379 58.849 100.635 1.00 35.37 949 LEU A N 1
ATOM 2614 C CA . LEU A 1 328 ? 38.785 59.287 101.885 1.00 36.39 949 LEU A CA 1
ATOM 2615 C C . LEU A 1 328 ? 39.118 58.297 102.998 1.00 36.19 949 LEU A C 1
ATOM 2616 O O . LEU A 1 328 ? 39.511 58.699 104.087 1.00 37.04 949 LEU A O 1
ATOM 2621 N N . GLN A 1 329 ? 38.980 57.005 102.720 1.00 36.51 950 GLN A N 1
ATOM 2622 C CA . GLN A 1 329 ? 39.260 55.990 103.727 1.00 38.88 950 GLN A CA 1
ATOM 2623 C C . GLN A 1 329 ? 40.742 55.987 104.088 1.00 39.63 950 GLN A C 1
ATOM 2624 O O . GLN A 1 329 ? 41.102 55.838 105.254 1.00 38.39 950 GLN A O 1
ATOM 2630 N N . ALA A 1 330 ? 41.602 56.160 103.091 1.00 40.57 951 ALA A N 1
ATOM 2631 C CA . ALA A 1 330 ? 43.040 56.179 103.333 1.00 41.87 951 ALA A CA 1
ATOM 2632 C C . ALA A 1 330 ? 43.422 57.295 104.307 1.00 45.15 951 ALA A C 1
ATOM 2633 O O . ALA A 1 330 ? 44.258 57.088 105.190 1.00 48.40 951 ALA A O 1
ATOM 2635 N N . CYS A 1 331 ? 42.821 58.474 104.146 1.00 47.52 952 CYS A N 1
ATOM 2636 C CA . CYS A 1 331 ? 43.096 59.606 105.036 1.00 49.65 952 CYS A CA 1
ATOM 2637 C C . CYS A 1 331 ? 42.545 59.287 106.407 1.00 50.16 952 CYS A C 1
ATOM 2638 O O . CYS A 1 331 ? 43.173 59.577 107.419 1.00 51.15 952 CYS A O 1
ATOM 2641 N N . ARG A 1 332 ? 41.353 58.701 106.416 1.00 52.93 953 ARG A N 1
ATOM 2642 C CA . ARG A 1 332 ? 40.663 58.312 107.638 1.00 55.89 953 ARG A CA 1
ATOM 2643 C C . ARG A 1 332 ? 41.614 57.465 108.476 1.00 57.03 953 ARG A C 1
ATOM 2644 O O . ARG A 1 332 ? 41.908 57.800 109.621 1.00 56.54 953 ARG A O 1
ATOM 2652 N N . GLU A 1 333 ? 42.090 56.371 107.887 1.00 58.05 954 GLU A N 1
ATOM 2653 C CA . GLU A 1 333 ? 43.021 55.463 108.545 1.00 60.54 954 GLU A CA 1
ATOM 2654 C C . GLU A 1 333 ? 44.256 56.215 109.028 1.00 62.54 954 GLU A C 1
ATOM 2655 O O . GLU A 1 333 ? 44.731 55.993 110.143 1.00 61.98 954 GLU A O 1
ATOM 2661 N N . ALA A 1 334 ? 44.771 57.102 108.182 1.00 64.00 955 ALA A N 1
ATOM 2662 C CA . ALA A 1 334 ? 45.954 57.887 108.512 1.00 66.51 955 ALA A CA 1
ATOM 2663 C C . ALA A 1 334 ? 45.736 58.783 109.728 1.00 67.24 955 ALA A C 1
ATOM 2664 O O . ALA A 1 334 ? 46.526 58.763 110.671 1.00 67.65 955 ALA A O 1
ATOM 2666 N N . SER A 1 335 ? 44.664 59.566 109.713 1.00 69.18 956 SER A N 1
ATOM 2667 C CA . SER A 1 335 ? 44.381 60.457 110.830 1.00 72.43 956 SER A CA 1
ATOM 2668 C C . SER A 1 335 ? 43.893 59.693 112.059 1.00 74.83 956 SER A C 1
ATOM 2669 O O . SER A 1 335 ? 43.554 60.301 113.072 1.00 75.68 956 SER A O 1
ATOM 2672 N N . GLN A 1 336 ? 43.849 58.366 111.968 1.00 77.59 957 GLN A N 1
ATOM 2673 C CA . GLN A 1 336 ? 43.415 57.547 113.097 1.00 80.47 957 GLN A CA 1
ATOM 2674 C C . GLN A 1 336 ? 44.618 56.960 113.818 1.00 82.95 957 GLN A C 1
ATOM 2675 O O . GLN A 1 336 ? 44.611 56.823 115.041 1.00 83.32 957 GLN A O 1
ATOM 2681 N N . HIS A 1 337 ? 45.651 56.611 113.058 1.00 86.05 958 HIS A N 1
ATOM 2682 C CA . HIS A 1 337 ? 46.861 56.055 113.645 1.00 89.82 958 HIS A CA 1
ATOM 2683 C C . HIS A 1 337 ? 47.613 57.145 114.398 1.00 92.20 958 HIS A C 1
ATOM 2684 O O . HIS A 1 337 ? 48.003 56.954 115.549 1.00 92.71 958 HIS A O 1
ATOM 2691 N N . ARG A 1 338 ? 47.810 58.290 113.749 1.00 94.94 959 ARG A N 1
ATOM 2692 C CA . ARG A 1 338 ? 48.509 59.402 114.384 1.00 98.04 959 ARG A CA 1
ATOM 2693 C C . ARG A 1 338 ? 47.635 60.082 115.432 1.00 98.47 959 ARG A C 1
ATOM 2694 O O . ARG A 1 338 ? 48.092 60.965 116.159 1.00 97.98 959 ARG A O 1
ATOM 2702 N N . ALA A 1 339 ? 46.376 59.663 115.504 1.00 99.55 960 ALA A N 1
ATOM 2703 C CA . ALA A 1 339 ? 45.441 60.207 116.482 1.00 101.20 960 ALA A CA 1
ATOM 2704 C C . ALA A 1 339 ? 45.557 59.335 117.721 1.00 102.43 960 ALA A C 1
ATOM 2705 O O . ALA A 1 339 ? 45.226 59.753 118.831 1.00 102.65 960 ALA A O 1
ATOM 2707 N N . LEU A 1 340 ? 46.034 58.113 117.509 1.00 103.75 961 LEU A N 1
ATOM 2708 C CA . LEU A 1 340 ? 46.224 57.149 118.583 1.00 105.22 961 LEU A CA 1
ATOM 2709 C C . LEU A 1 340 ? 47.512 57.508 119.320 1.00 106.96 961 LEU A C 1
ATOM 2710 O O . LEU A 1 340 ? 47.868 56.887 120.323 1.00 106.88 961 LEU A O 1
ATOM 2715 N N . GLU A 1 341 ? 48.201 58.524 118.807 1.00 109.02 962 GLU A N 1
ATOM 2716 C CA . GLU A 1 341 ? 49.450 58.998 119.390 1.00 111.13 962 GLU A CA 1
ATOM 2717 C C . GLU A 1 341 ? 49.215 59.701 120.725 1.00 113.02 962 GLU A C 1
ATOM 2718 O O . GLU A 1 341 ? 50.152 60.230 121.325 1.00 113.36 962 GLU A O 1
ATOM 2724 N N . GLN A 1 342 ? 47.967 59.708 121.187 1.00 115.07 963 GLN A N 1
ATOM 2725 C CA . GLN A 1 342 ? 47.630 60.347 122.458 1.00 117.24 963 GLN A CA 1
ATOM 2726 C C . GLN A 1 342 ? 48.244 59.595 123.639 1.00 118.35 963 GLN A C 1
ATOM 2727 O O . GLN A 1 342 ? 47.768 59.707 124.771 1.00 118.34 963 GLN A O 1
ATOM 2733 N N . SER A 1 343 ? 49.300 58.831 123.369 1.00 119.20 964 SER A N 1
ATOM 2734 C CA . SER A 1 343 ? 49.981 58.067 124.408 1.00 120.02 964 SER A CA 1
ATOM 2735 C C . SER A 1 343 ? 50.899 58.968 125.233 1.00 121.30 964 SER A C 1
ATOM 2736 O O . SER A 1 343 ? 51.223 58.655 126.380 1.00 121.66 964 SER A O 1
ATOM 2739 N N . HIS A 1 344 ? 51.314 60.086 124.640 1.00 122.53 965 HIS A N 1
ATOM 2740 C CA . HIS A 1 344 ? 52.188 61.049 125.309 1.00 123.16 965 HIS A CA 1
ATOM 2741 C C . HIS A 1 344 ? 53.526 60.435 125.718 1.00 123.26 965 HIS A C 1
ATOM 2742 O O . HIS A 1 344 ? 53.824 60.415 126.931 1.00 123.20 965 HIS A O 1
ATOM 2749 N N . MET B 2 1 ? 50.526 34.081 43.236 1.00 60.13 1 MET B N 1
ATOM 2750 C CA . MET B 2 1 ? 49.049 34.262 43.334 1.00 59.74 1 MET B CA 1
ATOM 2751 C C . MET B 2 1 ? 48.739 35.545 44.107 1.00 58.62 1 MET B C 1
ATOM 2752 O O . MET B 2 1 ? 49.030 35.645 45.299 1.00 57.77 1 MET B O 1
ATOM 2757 N N . GLN B 2 2 ? 48.158 36.526 43.420 1.00 57.14 2 GLN B N 1
ATOM 2758 C CA . GLN B 2 2 ? 47.809 37.802 44.042 1.00 55.38 2 GLN B CA 1
ATOM 2759 C C . GLN B 2 2 ? 46.779 37.587 45.144 1.00 52.28 2 GLN B C 1
ATOM 2760 O O . GLN B 2 2 ? 45.915 36.717 45.038 1.00 52.18 2 GLN B O 1
ATOM 2766 N N . THR B 2 3 ? 46.870 38.385 46.201 1.00 47.98 3 THR B N 1
ATOM 2767 C CA . THR B 2 3 ? 45.936 38.273 47.310 1.00 44.64 3 THR B CA 1
ATOM 2768 C C . THR B 2 3 ? 45.062 39.514 47.438 1.00 40.46 3 THR B C 1
ATOM 2769 O O . THR B 2 3 ? 45.529 40.643 47.265 1.00 42.42 3 THR B O 1
ATOM 2773 N N . ILE B 2 4 ? 43.785 39.289 47.725 1.00 34.15 4 ILE B N 1
ATOM 2774 C CA . ILE B 2 4 ? 42.823 40.367 47.918 1.00 31.15 4 ILE B CA 1
ATOM 2775 C C . ILE B 2 4 ? 42.401 40.298 49.376 1.00 29.64 4 ILE B C 1
ATOM 2776 O O . ILE B 2 4 ? 41.729 39.353 49.779 1.00 31.28 4 ILE B O 1
ATOM 2781 N N . LYS B 2 5 ? 42.810 41.278 50.173 1.00 28.71 5 LYS B N 1
ATOM 2782 C CA . LYS B 2 5 ? 42.452 41.278 51.590 1.00 27.26 5 LYS B CA 1
ATOM 2783 C C . LYS B 2 5 ? 41.111 41.970 51.818 1.00 25.55 5 LYS B C 1
ATOM 2784 O O . LYS B 2 5 ? 40.959 43.163 51.533 1.00 23.74 5 LYS B O 1
ATOM 2790 N N . CYS B 2 6 ? 40.144 41.211 52.328 1.00 23.53 6 CYS B N 1
ATOM 2791 C CA . CYS B 2 6 ? 38.805 41.729 52.596 1.00 22.21 6 CYS B CA 1
ATOM 2792 C C . CYS B 2 6 ? 38.499 41.648 54.082 1.00 20.55 6 CYS B C 1
ATOM 2793 O O . CYS B 2 6 ? 38.485 40.561 54.656 1.00 20.02 6 CYS B O 1
ATOM 2796 N N . VAL B 2 7 ? 38.243 42.803 54.690 1.00 19.73 7 VAL B N 1
ATOM 2797 C CA . VAL B 2 7 ? 37.946 42.887 56.115 1.00 18.92 7 VAL B CA 1
ATOM 2798 C C . VAL B 2 7 ? 36.500 43.312 56.372 1.00 20.02 7 VAL B C 1
ATOM 2799 O O . VAL B 2 7 ? 36.024 44.328 55.850 1.00 20.62 7 VAL B O 1
ATOM 2803 N N . VAL B 2 8 ? 35.808 42.520 57.183 1.00 19.95 8 VAL B N 1
ATOM 2804 C CA . VAL B 2 8 ? 34.407 42.759 57.504 1.00 18.74 8 VAL B CA 1
ATOM 2805 C C . VAL B 2 8 ? 34.289 43.482 58.840 1.00 20.26 8 VAL B C 1
ATOM 2806 O O . VAL B 2 8 ? 34.652 42.942 59.879 1.00 21.68 8 VAL B O 1
ATOM 2810 N N . VAL B 2 9 ? 33.794 44.712 58.809 1.00 19.55 9 VAL B N 1
ATOM 2811 C CA . VAL B 2 9 ? 33.652 45.496 60.032 1.00 20.04 9 VAL B CA 1
ATOM 2812 C C . VAL B 2 9 ? 32.180 45.810 60.272 1.00 20.60 9 VAL B C 1
ATOM 2813 O O . VAL B 2 9 ? 31.350 45.624 59.377 1.00 19.54 9 VAL B O 1
ATOM 2817 N N . GLY B 2 10 ? 31.867 46.281 61.479 1.00 22.46 10 GLY B N 1
ATOM 2818 C CA . GLY B 2 10 ? 30.496 46.626 61.818 1.00 21.52 10 GLY B CA 1
ATOM 2819 C C . GLY B 2 10 ? 30.134 46.267 63.245 1.00 24.29 10 GLY B C 1
ATOM 2820 O O . GLY B 2 10 ? 30.845 45.507 63.907 1.00 24.90 10 GLY B O 1
ATOM 2821 N N . ASP B 2 11 ? 29.016 46.797 63.725 1.00 24.01 11 ASP B N 1
ATOM 2822 C CA . ASP B 2 11 ? 28.601 46.530 65.094 1.00 28.04 11 ASP B CA 1
ATOM 2823 C C . ASP B 2 11 ? 28.484 45.062 65.447 1.00 27.21 11 ASP B C 1
ATOM 2824 O O . ASP B 2 11 ? 28.264 44.206 64.581 1.00 27.97 11 ASP B O 1
ATOM 2829 N N . GLY B 2 12 ? 28.653 44.777 66.732 1.00 25.58 12 GLY B N 1
ATOM 2830 C CA . GLY B 2 12 ? 28.531 43.407 67.183 1.00 27.92 12 GLY B CA 1
ATOM 2831 C C . GLY B 2 12 ? 27.075 43.035 66.993 1.00 28.70 12 GLY B C 1
ATOM 2832 O O . GLY B 2 12 ? 26.194 43.899 67.065 1.00 31.44 12 GLY B O 1
ATOM 2833 N N . ALA B 2 13 ? 26.808 41.769 66.718 1.00 25.92 13 ALA B N 1
ATOM 2834 C CA . ALA B 2 13 ? 25.430 41.320 66.534 1.00 28.28 13 ALA B CA 1
ATOM 2835 C C . ALA B 2 13 ? 24.763 41.673 65.204 1.00 26.09 13 ALA B C 1
ATOM 2836 O O . ALA B 2 13 ? 23.548 41.583 65.101 1.00 29.73 13 ALA B O 1
ATOM 2838 N N . VAL B 2 14 ? 25.522 42.084 64.191 1.00 25.84 14 VAL B N 1
ATOM 2839 C CA . VAL B 2 14 ? 24.896 42.369 62.900 1.00 24.14 14 VAL B CA 1
ATOM 2840 C C . VAL B 2 14 ? 25.063 41.171 61.972 1.00 22.73 14 VAL B C 1
ATOM 2841 O O . VAL B 2 14 ? 24.690 41.234 60.809 1.00 24.05 14 VAL B O 1
ATOM 2845 N N . GLY B 2 15 ? 25.635 40.086 62.491 1.00 22.75 15 GLY B N 1
ATOM 2846 C CA . GLY B 2 15 ? 25.820 38.879 61.694 1.00 21.83 15 GLY B CA 1
ATOM 2847 C C . GLY B 2 15 ? 27.081 38.768 60.841 1.00 23.55 15 GLY B C 1
ATOM 2848 O O . GLY B 2 15 ? 27.085 38.040 59.840 1.00 21.17 15 GLY B O 1
ATOM 2849 N N . LYS B 2 16 ? 28.151 39.463 61.229 1.00 21.48 16 LYS B N 1
ATOM 2850 C CA . LYS B 2 16 ? 29.399 39.420 60.468 1.00 21.76 16 LYS B CA 1
ATOM 2851 C C . LYS B 2 16 ? 29.932 37.992 60.309 1.00 21.18 16 LYS B C 1
ATOM 2852 O O . LYS B 2 16 ? 30.185 37.522 59.196 1.00 17.06 16 LYS B O 1
ATOM 2858 N N . THR B 2 17 ? 30.095 37.312 61.439 1.00 20.60 17 THR B N 1
ATOM 2859 C CA . THR B 2 17 ? 30.609 35.956 61.466 1.00 20.53 17 THR B CA 1
ATOM 2860 C C . THR B 2 17 ? 29.714 35.009 60.674 1.00 22.73 17 THR B C 1
ATOM 2861 O O . THR B 2 17 ? 30.180 34.258 59.811 1.00 21.32 17 THR B O 1
ATOM 2865 N N . CYS B 2 18 ? 28.424 35.062 60.975 1.00 22.87 18 CYS B N 1
ATOM 2866 C CA . CYS B 2 18 ? 27.432 34.226 60.320 1.00 26.04 18 CYS B CA 1
ATOM 2867 C C . CYS B 2 18 ? 27.482 34.379 58.797 1.00 25.58 18 CYS B C 1
ATOM 2868 O O . CYS B 2 18 ? 27.388 33.410 58.040 1.00 24.19 18 CYS B O 1
ATOM 2871 N N . LEU B 2 19 ? 27.633 35.619 58.364 1.00 24.82 19 LEU B N 1
ATOM 2872 C CA . LEU B 2 19 ? 27.715 35.968 56.958 1.00 24.25 19 LEU B CA 1
ATOM 2873 C C . LEU B 2 19 ? 28.927 35.310 56.282 1.00 24.84 19 LEU B C 1
ATOM 2874 O O . LEU B 2 19 ? 28.811 34.752 55.182 1.00 26.01 19 LEU B O 1
ATOM 2879 N N . LEU B 2 20 ? 30.084 35.379 56.940 1.00 20.35 20 LEU B N 1
ATOM 2880 C CA . LEU B 2 20 ? 31.315 34.778 56.422 1.00 20.08 20 LEU B CA 1
ATOM 2881 C C . LEU B 2 20 ? 31.229 33.249 56.391 1.00 21.99 20 LEU B C 1
ATOM 2882 O O . LEU B 2 20 ? 31.709 32.608 55.447 1.00 18.29 20 LEU B O 1
ATOM 2887 N N . ILE B 2 21 ? 30.629 32.666 57.428 1.00 22.93 21 ILE B N 1
ATOM 2888 C CA . ILE B 2 21 ? 30.484 31.214 57.493 1.00 27.26 21 ILE B CA 1
ATOM 2889 C C . ILE B 2 21 ? 29.518 30.726 56.419 1.00 29.06 21 ILE B C 1
ATOM 2890 O O . ILE B 2 21 ? 29.762 29.715 55.754 1.00 31.37 21 ILE B O 1
ATOM 2895 N N . SER B 2 22 ? 28.421 31.450 56.251 1.00 27.32 22 SER B N 1
ATOM 2896 C CA . SER B 2 22 ? 27.421 31.071 55.270 1.00 28.03 22 SER B CA 1
ATOM 2897 C C . SER B 2 22 ? 27.998 31.082 53.859 1.00 28.44 22 SER B C 1
ATOM 2898 O O . SER B 2 22 ? 27.685 30.214 53.045 1.00 30.61 22 SER B O 1
ATOM 2901 N N . TYR B 2 23 ? 28.853 32.062 53.584 1.00 28.25 23 TYR B N 1
ATOM 2902 C CA . TYR B 2 23 ? 29.474 32.220 52.274 1.00 27.09 23 TYR B CA 1
ATOM 2903 C C . TYR B 2 23 ? 30.570 31.203 51.973 1.00 29.88 23 TYR B C 1
ATOM 2904 O O . TYR B 2 23 ? 30.712 30.760 50.834 1.00 31.31 23 TYR B O 1
ATOM 2913 N N . THR B 2 24 ? 31.343 30.836 52.989 1.00 30.03 24 THR B N 1
ATOM 2914 C CA . THR B 2 24 ? 32.435 29.887 52.808 1.00 30.47 24 THR B CA 1
ATOM 2915 C C . THR B 2 24 ? 32.025 28.425 52.897 1.00 32.78 24 THR B C 1
ATOM 2916 O O . THR B 2 24 ? 32.696 27.560 52.336 1.00 34.30 24 THR B O 1
ATOM 2920 N N . THR B 2 25 ? 30.941 28.139 53.606 1.00 33.60 25 THR B N 1
ATOM 2921 C CA . THR B 2 25 ? 30.485 26.763 53.736 1.00 35.81 25 THR B CA 1
ATOM 2922 C C . THR B 2 25 ? 29.285 26.494 52.834 1.00 41.76 25 THR B C 1
ATOM 2923 O O . THR B 2 25 ? 28.920 25.341 52.603 1.00 44.28 25 THR B O 1
ATOM 2927 N N . ASN B 2 26 ? 28.684 27.564 52.317 1.00 46.70 26 ASN B N 1
ATOM 2928 C CA . ASN B 2 26 ? 27.530 27.464 51.422 1.00 50.70 26 ASN B CA 1
ATOM 2929 C C . ASN B 2 26 ? 26.265 26.939 52.086 1.00 51.81 26 ASN B C 1
ATOM 2930 O O . ASN B 2 26 ? 25.328 26.515 51.409 1.00 52.68 26 ASN B O 1
ATOM 2935 N N . LYS B 2 27 ? 26.236 26.955 53.410 1.00 52.45 27 LYS B N 1
ATOM 2936 C CA . LYS B 2 27 ? 25.057 26.496 54.126 1.00 54.45 27 LYS B CA 1
ATOM 2937 C C . LYS B 2 27 ? 24.974 27.244 55.440 1.00 54.25 27 LYS B C 1
ATOM 2938 O O . LYS B 2 27 ? 25.977 27.426 56.128 1.00 54.81 27 LYS B O 1
ATOM 2944 N N . PHE B 2 28 ? 23.781 27.704 55.775 1.00 53.67 28 PHE B N 1
ATOM 2945 C CA . PHE B 2 28 ? 23.600 28.419 57.018 1.00 54.24 28 PHE B CA 1
ATOM 2946 C C . PHE B 2 28 ? 23.748 27.439 58.178 1.00 54.85 28 PHE B C 1
ATOM 2947 O O . PHE B 2 28 ? 23.208 26.332 58.137 1.00 52.89 28 PHE B O 1
ATOM 2955 N N . PRO B 2 29 ? 24.496 27.832 59.223 1.00 56.35 29 PRO B N 1
ATOM 2956 C CA . PRO B 2 29 ? 24.725 26.998 60.413 1.00 57.59 29 PRO B CA 1
ATOM 2957 C C . PRO B 2 29 ? 23.402 26.758 61.149 1.00 58.07 29 PRO B C 1
ATOM 2958 O O . PRO B 2 29 ? 23.091 27.445 62.122 1.00 58.00 29 PRO B O 1
ATOM 2962 N N . SER B 2 30 ? 22.639 25.777 60.677 1.00 58.35 30 SER B N 1
ATOM 2963 C CA . SER B 2 30 ? 21.330 25.439 61.233 1.00 59.42 30 SER B CA 1
ATOM 2964 C C . SER B 2 30 ? 21.210 25.270 62.756 1.00 59.36 30 SER B C 1
ATOM 2965 O O . SER B 2 30 ? 20.474 26.012 63.408 1.00 60.07 30 SER B O 1
ATOM 2968 N N . GLU B 2 31 ? 21.926 24.298 63.317 1.00 58.69 31 GLU B N 1
ATOM 2969 C CA . GLU B 2 31 ? 21.868 24.007 64.755 1.00 57.82 31 GLU B CA 1
ATOM 2970 C C . GLU B 2 31 ? 22.583 24.954 65.717 1.00 53.81 31 GLU B C 1
ATOM 2971 O O . GLU B 2 31 ? 22.016 25.369 66.731 1.00 54.45 31 GLU B O 1
ATOM 2977 N N . TYR B 2 32 ? 23.834 25.269 65.410 1.00 47.91 32 TYR B N 1
ATOM 2978 C CA . TYR B 2 32 ? 24.642 26.130 66.261 1.00 40.87 32 TYR B CA 1
ATOM 2979 C C . TYR B 2 32 ? 25.457 27.080 65.395 1.00 38.02 32 TYR B C 1
ATOM 2980 O O . TYR B 2 32 ? 26.226 26.646 64.535 1.00 36.92 32 TYR B O 1
ATOM 2989 N N . VAL B 2 33 ? 25.271 28.374 65.619 1.00 33.88 33 VAL B N 1
ATOM 2990 C CA . VAL B 2 33 ? 25.996 29.395 64.877 1.00 33.57 33 VAL B CA 1
ATOM 2991 C C . VAL B 2 33 ? 27.378 29.573 65.512 1.00 32.37 33 VAL B C 1
ATOM 2992 O O . VAL B 2 33 ? 27.491 30.032 66.651 1.00 32.00 33 VAL B O 1
ATOM 2996 N N . PRO B 2 34 ? 28.444 29.204 64.784 1.00 29.21 34 PRO B N 1
ATOM 2997 C CA . PRO B 2 34 ? 29.798 29.343 65.325 1.00 27.43 34 PRO B CA 1
ATOM 2998 C C . PRO B 2 34 ? 30.125 30.789 65.684 1.00 27.06 34 PRO B C 1
ATOM 2999 O O . PRO B 2 34 ? 29.618 31.720 65.070 1.00 28.90 34 PRO B O 1
ATOM 3003 N N . THR B 2 35 ? 30.974 30.951 66.690 1.00 25.71 35 THR B N 1
ATOM 3004 C CA . THR B 2 35 ? 31.409 32.250 67.181 1.00 25.14 35 THR B CA 1
ATOM 3005 C C . THR B 2 35 ? 32.704 32.681 66.489 1.00 25.49 35 THR B C 1
ATOM 3006 O O . THR B 2 35 ? 32.971 33.872 66.317 1.00 24.48 35 THR B O 1
ATOM 3010 N N . VAL B 2 36 ? 33.495 31.699 66.076 1.00 23.28 36 VAL B N 1
ATOM 3011 C CA . VAL B 2 36 ? 34.781 31.983 65.472 1.00 20.91 36 VAL B CA 1
ATOM 3012 C C . VAL B 2 36 ? 34.916 31.739 63.980 1.00 22.28 36 VAL B C 1
ATOM 3013 O O . VAL B 2 36 ? 34.512 30.699 63.464 1.00 24.32 36 VAL B O 1
ATOM 3017 N N . PHE B 2 37 ? 35.486 32.723 63.294 1.00 22.23 37 PHE B N 1
ATOM 3018 C CA . PHE B 2 37 ? 35.763 32.614 61.873 1.00 22.99 37 PHE B CA 1
ATOM 3019 C C . PHE B 2 37 ? 37.220 33.047 61.706 1.00 24.89 37 PHE B C 1
ATOM 3020 O O . PHE B 2 37 ? 37.541 34.242 61.759 1.00 23.67 37 PHE B O 1
ATOM 3028 N N . ASP B 2 38 ? 38.103 32.068 61.538 1.00 25.09 38 ASP B N 1
ATOM 3029 C CA . ASP B 2 38 ? 39.525 32.336 61.363 1.00 23.19 38 ASP B CA 1
ATOM 3030 C C . ASP B 2 38 ? 39.805 32.820 59.941 1.00 23.17 38 ASP B C 1
ATOM 3031 O O . ASP B 2 38 ? 39.059 32.494 59.013 1.00 21.79 38 ASP B O 1
ATOM 3036 N N . ASN B 2 39 ? 40.861 33.618 59.783 1.00 23.30 39 ASN B N 1
ATOM 3037 C CA . ASN B 2 39 ? 41.235 34.158 58.483 1.00 23.17 39 ASN B CA 1
ATOM 3038 C C . ASN B 2 39 ? 41.121 33.045 57.458 1.00 25.08 39 ASN B C 1
ATOM 3039 O O . ASN B 2 39 ? 41.710 31.976 57.600 1.00 25.82 39 ASN B O 1
ATOM 3044 N N . TYR B 2 40 ? 40.346 33.307 56.419 1.00 25.85 40 TYR B N 1
ATOM 3045 C CA . TYR B 2 40 ? 40.076 32.301 55.416 1.00 25.89 40 TYR B CA 1
ATOM 3046 C C . TYR B 2 40 ? 40.567 32.682 54.038 1.00 25.28 40 TYR B C 1
ATOM 3047 O O . TYR B 2 40 ? 40.420 33.825 53.612 1.00 26.72 40 TYR B O 1
ATOM 3056 N N . ALA B 2 41 ? 41.149 31.717 53.340 1.00 23.95 41 ALA B N 1
ATOM 3057 C CA . ALA B 2 41 ? 41.633 31.960 51.990 1.00 26.04 41 ALA B CA 1
ATOM 3058 C C . ALA B 2 41 ? 40.714 31.253 51.005 1.00 26.63 41 ALA B C 1
ATOM 3059 O O . ALA B 2 41 ? 40.545 30.037 51.064 1.00 26.76 41 ALA B O 1
ATOM 3061 N N . VAL B 2 42 ? 40.103 32.029 50.117 1.00 29.49 42 VAL B N 1
ATOM 3062 C CA . VAL B 2 42 ? 39.210 31.480 49.104 1.00 30.62 42 VAL B CA 1
ATOM 3063 C C . VAL B 2 42 ? 39.829 31.732 47.740 1.00 31.23 42 VAL B C 1
ATOM 3064 O O . VAL B 2 42 ? 40.035 32.881 47.350 1.00 33.71 42 VAL B O 1
ATOM 3068 N N . THR B 2 43 ? 40.140 30.669 47.015 1.00 30.40 43 THR B N 1
ATOM 3069 C CA . THR B 2 43 ? 40.690 30.837 45.681 1.00 29.63 43 THR B CA 1
ATOM 3070 C C . THR B 2 43 ? 39.535 31.269 44.779 1.00 28.25 43 THR B C 1
ATOM 3071 O O . THR B 2 43 ? 38.456 30.669 44.808 1.00 26.36 43 THR B O 1
ATOM 3075 N N . VAL B 2 44 ? 39.756 32.330 44.011 1.00 28.02 44 VAL B N 1
ATOM 3076 C CA . VAL B 2 44 ? 38.753 32.826 43.072 1.00 29.71 44 VAL B CA 1
ATOM 3077 C C . VAL B 2 44 ? 39.456 33.077 41.738 1.00 32.60 44 VAL B C 1
ATOM 3078 O O . VAL B 2 44 ? 40.647 33.423 41.703 1.00 29.93 44 VAL B O 1
ATOM 3082 N N . MET B 2 45 ? 38.721 32.896 40.645 1.00 30.97 45 MET B N 1
ATOM 3083 C CA . MET B 2 45 ? 39.288 33.071 39.317 1.00 30.78 45 MET B CA 1
ATOM 3084 C C . MET B 2 45 ? 38.972 34.429 38.731 1.00 31.98 45 MET B C 1
ATOM 3085 O O . MET B 2 45 ? 37.810 34.834 38.662 1.00 32.35 45 MET B O 1
ATOM 3090 N N . ILE B 2 46 ? 40.020 35.128 38.305 1.00 34.40 46 ILE B N 1
ATOM 3091 C CA . ILE B 2 46 ? 39.893 36.453 37.707 1.00 36.59 46 ILE B CA 1
ATOM 3092 C C . ILE B 2 46 ? 40.746 36.472 36.440 1.00 39.84 46 ILE B C 1
ATOM 3093 O O . ILE B 2 46 ? 41.964 36.276 36.493 1.00 38.88 46 ILE B O 1
ATOM 3098 N N . GLY B 2 47 ? 40.103 36.708 35.300 1.00 43.61 47 GLY B N 1
ATOM 3099 C CA . GLY B 2 47 ? 40.832 36.718 34.044 1.00 47.22 47 GLY B CA 1
ATOM 3100 C C . GLY B 2 47 ? 41.546 35.388 33.870 1.00 48.52 47 GLY B C 1
ATOM 3101 O O . GLY B 2 47 ? 42.717 35.341 33.497 1.00 49.44 47 GLY B O 1
ATOM 3102 N N . GLY B 2 48 ? 40.838 34.300 34.162 1.00 48.68 48 GLY B N 1
ATOM 3103 C CA . GLY B 2 48 ? 41.427 32.980 34.038 1.00 47.50 48 GLY B CA 1
ATOM 3104 C C . GLY B 2 48 ? 42.636 32.777 34.933 1.00 46.93 48 GLY B C 1
ATOM 3105 O O . GLY B 2 48 ? 43.364 31.801 34.778 1.00 48.56 48 GLY B O 1
ATOM 3106 N N . GLU B 2 49 ? 42.856 33.698 35.866 1.00 47.09 49 GLU B N 1
ATOM 3107 C CA . GLU B 2 49 ? 43.986 33.604 36.788 1.00 47.24 49 GLU B CA 1
ATOM 3108 C C . GLU B 2 49 ? 43.522 33.382 38.226 1.00 45.01 49 GLU B C 1
ATOM 3109 O O . GLU B 2 49 ? 42.523 33.948 38.665 1.00 43.66 49 GLU B O 1
ATOM 3115 N N . PRO B 2 50 ? 44.246 32.545 38.977 1.00 44.22 50 PRO B N 1
ATOM 3116 C CA . PRO B 2 50 ? 43.885 32.267 40.367 1.00 43.25 50 PRO B CA 1
ATOM 3117 C C . PRO B 2 50 ? 44.280 33.407 41.293 1.00 43.45 50 PRO B C 1
ATOM 3118 O O . PRO B 2 50 ? 45.399 33.914 41.232 1.00 45.62 50 PRO B O 1
ATOM 3122 N N . TYR B 2 51 ? 43.350 33.811 42.145 1.00 43.68 51 TYR B N 1
ATOM 3123 C CA . TYR B 2 51 ? 43.599 34.857 43.125 1.00 42.02 51 TYR B CA 1
ATOM 3124 C C . TYR B 2 51 ? 43.204 34.290 44.482 1.00 40.59 51 TYR B C 1
ATOM 3125 O O . TYR B 2 51 ? 42.428 33.331 44.564 1.00 38.92 51 TYR B O 1
ATOM 3134 N N . THR B 2 52 ? 43.747 34.869 45.546 1.00 39.58 52 THR B N 1
ATOM 3135 C CA . THR B 2 52 ? 43.395 34.438 46.889 1.00 35.67 52 THR B CA 1
ATOM 3136 C C . THR B 2 52 ? 42.535 35.519 47.525 1.00 32.57 52 THR B C 1
ATOM 3137 O O . THR B 2 52 ? 43.002 36.628 47.761 1.00 32.95 52 THR B O 1
ATOM 3141 N N . LEU B 2 53 ? 41.269 35.206 47.767 1.00 30.87 53 LEU B N 1
ATOM 3142 C CA . LEU B 2 53 ? 40.380 36.144 48.440 1.00 27.35 53 LEU B CA 1
ATOM 3143 C C . LEU B 2 53 ? 40.589 35.847 49.925 1.00 24.35 53 LEU B C 1
ATOM 3144 O O . LEU B 2 53 ? 40.220 34.771 50.403 1.00 23.89 53 LEU B O 1
ATOM 3149 N N . GLY B 2 54 ? 41.218 36.777 50.638 1.00 22.23 54 GLY B N 1
ATOM 3150 C CA . GLY B 2 54 ? 41.465 36.582 52.060 1.00 21.28 54 GLY B CA 1
ATOM 3151 C C . GLY B 2 54 ? 40.352 37.224 52.862 1.00 20.65 54 GLY B C 1
ATOM 3152 O O . GLY B 2 54 ? 40.146 38.432 52.767 1.00 21.53 54 GLY B O 1
ATOM 3153 N N . LEU B 2 55 ? 39.629 36.427 53.644 1.00 19.38 55 LEU B N 1
ATOM 3154 C CA . LEU B 2 55 ? 38.516 36.947 54.435 1.00 19.54 55 LEU B CA 1
ATOM 3155 C C . LEU B 2 55 ? 38.825 37.076 55.923 1.00 19.85 55 LEU B C 1
ATOM 3156 O O . LEU B 2 55 ? 39.222 36.110 56.587 1.00 19.66 55 LEU B O 1
ATOM 3161 N N . PHE B 2 56 ? 38.635 38.282 56.444 1.00 18.87 56 PHE B N 1
ATOM 3162 C CA . PHE B 2 56 ? 38.916 38.547 57.845 1.00 19.15 56 PHE B CA 1
ATOM 3163 C C . PHE B 2 56 ? 37.690 39.032 58.607 1.00 20.78 56 PHE B C 1
ATOM 3164 O O . PHE B 2 56 ? 37.022 39.976 58.186 1.00 23.60 56 PHE B O 1
ATOM 3172 N N . ASP B 2 57 ? 37.401 38.377 59.727 1.00 19.75 57 ASP B N 1
ATOM 3173 C CA . ASP B 2 57 ? 36.272 38.740 60.581 1.00 21.46 57 ASP B CA 1
ATOM 3174 C C . ASP B 2 57 ? 36.858 39.645 61.673 1.00 20.76 57 ASP B C 1
ATOM 3175 O O . ASP B 2 57 ? 38.072 39.646 61.896 1.00 19.93 57 ASP B O 1
ATOM 3180 N N . THR B 2 58 ? 36.010 40.423 62.336 1.00 19.38 58 THR B N 1
ATOM 3181 C CA . THR B 2 58 ? 36.476 41.302 63.402 1.00 18.58 58 THR B CA 1
ATOM 3182 C C . THR B 2 58 ? 35.604 41.141 64.635 1.00 19.26 58 THR B C 1
ATOM 3183 O O . THR B 2 58 ? 35.749 41.881 65.604 1.00 21.13 58 THR B O 1
ATOM 3187 N N . ALA B 2 59 ? 34.694 40.171 64.590 1.00 19.85 59 ALA B N 1
ATOM 3188 C CA . ALA B 2 59 ? 33.777 39.911 65.697 1.00 20.76 59 ALA B CA 1
ATOM 3189 C C . ALA B 2 59 ? 34.535 39.812 67.013 1.00 22.12 59 ALA B C 1
ATOM 3190 O O . ALA B 2 59 ? 35.523 39.090 67.106 1.00 22.82 59 ALA B O 1
ATOM 3192 N N . GLY B 2 60 ? 34.061 40.543 68.022 1.00 23.29 60 GLY B N 1
ATOM 3193 C CA . GLY B 2 60 ? 34.690 40.534 69.331 1.00 22.36 60 GLY B CA 1
ATOM 3194 C C . GLY B 2 60 ? 35.589 41.727 69.582 1.00 21.74 60 GLY B C 1
ATOM 3195 O O . GLY B 2 60 ? 35.859 42.072 70.718 1.00 20.02 60 GLY B O 1
ATOM 3196 N N . GLN B 2 61 ? 36.041 42.365 68.511 1.00 23.86 61 GLN B N 1
ATOM 3197 C CA . GLN B 2 61 ? 36.933 43.516 68.605 1.00 23.58 61 GLN B CA 1
ATOM 3198 C C . GLN B 2 61 ? 36.201 44.863 68.527 1.00 24.14 61 GLN B C 1
ATOM 3199 O O . GLN B 2 61 ? 36.836 45.917 68.576 1.00 25.25 61 GLN B O 1
ATOM 3205 N N . GLU B 2 62 ? 34.876 44.829 68.419 1.00 24.34 62 GLU B N 1
ATOM 3206 C CA . GLU B 2 62 ? 34.084 46.054 68.282 1.00 24.61 62 GLU B CA 1
ATOM 3207 C C . GLU B 2 62 ? 34.257 47.104 69.380 1.00 26.06 62 GLU B C 1
ATOM 3208 O O . GLU B 2 62 ? 34.194 48.304 69.102 1.00 25.58 62 GLU B O 1
ATOM 3214 N N . ASP B 2 63 ? 34.477 46.662 70.615 1.00 23.24 63 ASP B N 1
ATOM 3215 C CA . ASP B 2 63 ? 34.633 47.587 71.730 1.00 22.29 63 ASP B CA 1
ATOM 3216 C C . ASP B 2 63 ? 36.060 48.048 72.013 1.00 22.67 63 ASP B C 1
ATOM 3217 O O . ASP B 2 63 ? 36.264 48.840 72.923 1.00 22.03 63 ASP B O 1
ATOM 3222 N N . TYR B 2 64 ? 37.040 47.573 71.247 1.00 22.40 64 TYR B N 1
ATOM 3223 C CA . TYR B 2 64 ? 38.434 47.953 71.499 1.00 24.18 64 TYR B CA 1
ATOM 3224 C C . TYR B 2 64 ? 39.085 48.744 70.368 1.00 23.66 64 TYR B C 1
ATOM 3225 O O . TYR B 2 64 ? 39.687 48.172 69.460 1.00 21.55 64 TYR B O 1
ATOM 3234 N N . ASP B 2 65 ? 38.983 50.071 70.466 1.00 24.72 65 ASP B N 1
ATOM 3235 C CA . ASP B 2 65 ? 39.490 50.992 69.448 1.00 22.99 65 ASP B CA 1
ATOM 3236 C C . ASP B 2 65 ? 40.990 51.003 69.149 1.00 22.73 65 ASP B C 1
ATOM 3237 O O . ASP B 2 65 ? 41.420 51.658 68.201 1.00 22.19 65 ASP B O 1
ATOM 3242 N N . ARG B 2 66 ? 41.780 50.277 69.933 1.00 22.14 66 ARG B N 1
ATOM 3243 C CA . ARG B 2 66 ? 43.221 50.210 69.711 1.00 25.43 66 ARG B CA 1
ATOM 3244 C C . ARG B 2 66 ? 43.667 48.847 69.188 1.00 24.89 66 ARG B C 1
ATOM 3245 O O . ARG B 2 66 ? 44.721 48.730 68.577 1.00 23.45 66 ARG B O 1
ATOM 3253 N N . LEU B 2 67 ? 42.861 47.820 69.438 1.00 24.38 67 LEU B N 1
ATOM 3254 C CA . LEU B 2 67 ? 43.171 46.467 68.985 1.00 24.05 67 LEU B CA 1
ATOM 3255 C C . LEU B 2 67 ? 42.562 46.273 67.600 1.00 23.11 67 LEU B C 1
ATOM 3256 O O . LEU B 2 67 ? 43.147 45.645 66.718 1.00 18.48 67 LEU B O 1
ATOM 3261 N N . ARG B 2 68 ? 41.368 46.832 67.457 1.00 23.67 68 ARG B N 1
ATOM 3262 C CA . ARG B 2 68 ? 40.538 46.792 66.256 1.00 25.30 68 ARG B CA 1
ATOM 3263 C C . ARG B 2 68 ? 41.265 47.225 64.960 1.00 25.95 68 ARG B C 1
ATOM 3264 O O . ARG B 2 68 ? 41.177 46.546 63.932 1.00 22.44 68 ARG B O 1
ATOM 3272 N N . PRO B 2 69 ? 41.995 48.356 64.995 1.00 24.90 69 PRO B N 1
ATOM 3273 C CA . PRO B 2 69 ? 42.714 48.834 63.803 1.00 26.17 69 PRO B CA 1
ATOM 3274 C C . PRO B 2 69 ? 43.908 47.965 63.392 1.00 26.16 69 PRO B C 1
ATOM 3275 O O . PRO B 2 69 ? 44.442 48.100 62.288 1.00 26.80 69 PRO B O 1
ATOM 3279 N N . LEU B 2 70 ? 44.329 47.070 64.277 1.00 25.07 70 LEU B N 1
ATOM 3280 C CA . LEU B 2 70 ? 45.462 46.211 63.971 1.00 24.53 70 LEU B CA 1
ATOM 3281 C C . LEU B 2 70 ? 45.187 45.324 62.753 1.00 24.00 70 LEU B C 1
ATOM 3282 O O . LEU B 2 70 ? 46.115 44.906 62.070 1.00 25.45 70 LEU B O 1
ATOM 3287 N N . SER B 2 71 ? 43.912 45.056 62.471 1.00 25.34 71 SER B N 1
ATOM 3288 C CA . SER B 2 71 ? 43.519 44.216 61.329 1.00 22.95 71 SER B CA 1
ATOM 3289 C C . SER B 2 71 ? 43.465 44.964 59.987 1.00 22.19 71 SER B C 1
ATOM 3290 O O . SER B 2 71 ? 43.431 44.340 58.935 1.00 22.74 71 SER B O 1
ATOM 3293 N N . TYR B 2 72 ? 43.464 46.291 60.021 1.00 21.22 72 TYR B N 1
ATOM 3294 C CA . TYR B 2 72 ? 43.336 47.088 58.796 1.00 23.07 72 TYR B CA 1
ATOM 3295 C C . TYR B 2 72 ? 44.480 47.225 57.794 1.00 23.40 72 TYR B C 1
ATOM 3296 O O . TYR B 2 72 ? 44.223 47.355 56.596 1.00 26.83 72 TYR B O 1
ATOM 3305 N N . PRO B 2 73 ? 45.748 47.220 58.248 1.00 23.69 73 PRO B N 1
ATOM 3306 C CA . PRO B 2 73 ? 46.836 47.369 57.271 1.00 23.84 73 PRO B CA 1
ATOM 3307 C C . PRO B 2 73 ? 46.819 46.441 56.070 1.00 25.16 73 PRO B C 1
ATOM 3308 O O . PRO B 2 73 ? 46.653 45.227 56.196 1.00 24.07 73 PRO B O 1
ATOM 3312 N N . GLN B 2 74 ? 46.982 47.048 54.899 1.00 27.65 74 GLN B N 1
ATOM 3313 C CA . GLN B 2 74 ? 47.015 46.338 53.626 1.00 31.03 74 GLN B CA 1
ATOM 3314 C C . GLN B 2 74 ? 45.709 45.677 53.220 1.00 29.82 74 GLN B C 1
ATOM 3315 O O . GLN B 2 74 ? 45.695 44.667 52.516 1.00 28.39 74 GLN B O 1
ATOM 3321 N N . THR B 2 75 ? 44.608 46.267 53.670 1.00 28.16 75 THR B N 1
ATOM 3322 C CA . THR B 2 75 ? 43.289 45.777 53.318 1.00 25.35 75 THR B CA 1
ATOM 3323 C C . THR B 2 75 ? 43.043 46.285 51.904 1.00 24.18 75 THR B C 1
ATOM 3324 O O . THR B 2 75 ? 43.346 47.434 51.590 1.00 23.93 75 THR B O 1
ATOM 3328 N N . ASP B 2 76 ? 42.504 45.431 51.046 1.00 26.52 76 ASP B N 1
ATOM 3329 C CA . ASP B 2 76 ? 42.223 45.830 49.674 1.00 24.72 76 ASP B CA 1
ATOM 3330 C C . ASP B 2 76 ? 40.786 46.294 49.528 1.00 25.95 76 ASP B C 1
ATOM 3331 O O . ASP B 2 76 ? 40.475 47.087 48.633 1.00 24.65 76 ASP B O 1
ATOM 3336 N N . VAL B 2 77 ? 39.917 45.804 50.417 1.00 23.46 77 VAL B N 1
ATOM 3337 C CA . VAL B 2 77 ? 38.504 46.180 50.409 1.00 22.75 77 VAL B CA 1
ATOM 3338 C C . VAL B 2 77 ? 37.804 45.869 51.735 1.00 22.70 77 VAL B C 1
ATOM 3339 O O . VAL B 2 77 ? 37.976 44.790 52.306 1.00 22.57 77 VAL B O 1
ATOM 3343 N N . PHE B 2 78 ? 37.030 46.837 52.220 1.00 19.57 78 PHE B N 1
ATOM 3344 C CA . PHE B 2 78 ? 36.290 46.691 53.459 1.00 18.90 78 PHE B CA 1
ATOM 3345 C C . PHE B 2 78 ? 34.802 46.442 53.182 1.00 20.90 78 PHE B C 1
ATOM 3346 O O . PHE B 2 78 ? 34.256 46.886 52.165 1.00 19.58 78 PHE B O 1
ATOM 3354 N N . LEU B 2 79 ? 34.165 45.713 54.092 1.00 19.93 79 LEU B N 1
ATOM 3355 C CA . LEU B 2 79 ? 32.736 45.463 54.019 1.00 19.48 79 LEU B CA 1
ATOM 3356 C C . LEU B 2 79 ? 32.223 46.098 55.297 1.00 19.12 79 LEU B C 1
ATOM 3357 O O . LEU B 2 79 ? 32.483 45.592 56.388 1.00 24.19 79 LEU B O 1
ATOM 3362 N N . VAL B 2 80 ? 31.540 47.233 55.174 1.00 21.49 80 VAL B N 1
ATOM 3363 C CA . VAL B 2 80 ? 31.010 47.937 56.346 1.00 20.79 80 VAL B CA 1
ATOM 3364 C C . VAL B 2 80 ? 29.582 47.462 56.527 1.00 21.58 80 VAL B C 1
ATOM 3365 O O . VAL B 2 80 ? 28.685 47.857 55.780 1.00 23.57 80 VAL B O 1
ATOM 3369 N N . CYS B 2 81 ? 29.377 46.602 57.517 1.00 21.41 81 CYS B N 1
ATOM 3370 C CA . CYS B 2 81 ? 28.062 46.013 57.754 1.00 22.18 81 CYS B CA 1
ATOM 3371 C C . CYS B 2 81 ? 27.226 46.645 58.840 1.00 23.13 81 CYS B C 1
ATOM 3372 O O . CYS B 2 81 ? 27.746 47.208 59.802 1.00 25.36 81 CYS B O 1
ATOM 3375 N N . PHE B 2 82 ? 25.913 46.520 58.661 1.00 23.21 82 PHE B N 1
ATOM 3376 C CA . PHE B 2 82 ? 24.915 47.002 59.598 1.00 22.16 82 PHE B CA 1
ATOM 3377 C C . PHE B 2 82 ? 23.706 46.131 59.306 1.00 24.27 82 PHE B C 1
ATOM 3378 O O . PHE B 2 82 ? 23.476 45.757 58.152 1.00 27.21 82 PHE B O 1
ATOM 3386 N N . SER B 2 83 ? 22.952 45.789 60.346 1.00 23.24 83 SER B N 1
ATOM 3387 C CA . SER B 2 83 ? 21.762 44.969 60.187 1.00 22.62 83 SER B CA 1
ATOM 3388 C C . SER B 2 83 ? 20.588 45.848 59.780 1.00 23.67 83 SER B C 1
ATOM 3389 O O . SER B 2 83 ? 20.332 46.879 60.405 1.00 24.60 83 SER B O 1
ATOM 3392 N N . VAL B 2 84 ? 19.864 45.439 58.743 1.00 24.61 84 VAL B N 1
ATOM 3393 C CA . VAL B 2 84 ? 18.719 46.219 58.288 1.00 24.07 84 VAL B CA 1
ATOM 3394 C C . VAL B 2 84 ? 17.619 46.322 59.345 1.00 23.79 84 VAL B C 1
ATOM 3395 O O . VAL B 2 84 ? 16.742 47.166 59.229 1.00 25.64 84 VAL B O 1
ATOM 3399 N N . VAL B 2 85 ? 17.662 45.472 60.369 1.00 23.58 85 VAL B N 1
ATOM 3400 C CA . VAL B 2 85 ? 16.663 45.534 61.436 1.00 24.83 85 VAL B CA 1
ATOM 3401 C C . VAL B 2 85 ? 17.243 46.127 62.723 1.00 27.38 85 VAL B C 1
ATOM 3402 O O . VAL B 2 85 ? 16.722 45.896 63.814 1.00 26.18 85 VAL B O 1
ATOM 3406 N N . SER B 2 86 ? 18.331 46.884 62.591 1.00 28.11 86 SER B N 1
ATOM 3407 C CA . SER B 2 86 ? 18.952 47.526 63.744 1.00 27.81 86 SER B CA 1
ATOM 3408 C C . SER B 2 86 ? 19.415 48.930 63.401 1.00 27.77 86 SER B C 1
ATOM 3409 O O . SER B 2 86 ? 20.552 49.141 62.982 1.00 29.81 86 SER B O 1
ATOM 3412 N N . PRO B 2 87 ? 18.530 49.914 63.576 1.00 28.75 87 PRO B N 1
ATOM 3413 C CA . PRO B 2 87 ? 18.828 51.320 63.289 1.00 27.81 87 PRO B CA 1
ATOM 3414 C C . PRO B 2 87 ? 20.112 51.830 63.936 1.00 24.99 87 PR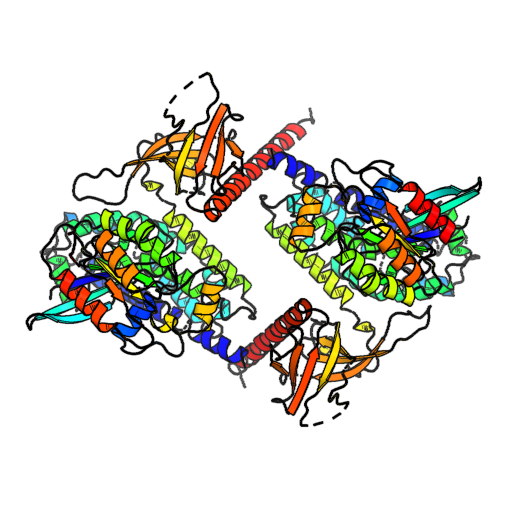O B C 1
ATOM 3415 O O . PRO B 2 87 ? 20.839 52.612 63.327 1.00 27.56 87 PRO B O 1
ATOM 3419 N N . SER B 2 88 ? 20.401 51.390 65.156 1.00 22.33 88 SER B N 1
ATOM 3420 C CA . SER B 2 88 ? 21.611 51.844 65.830 1.00 24.30 88 SER B CA 1
ATOM 3421 C C . SER B 2 88 ? 22.878 51.367 65.117 1.00 23.69 88 SER B C 1
ATOM 3422 O O . SER B 2 88 ? 23.872 52.092 65.068 1.00 23.64 88 SER B O 1
ATOM 3425 N N . SER B 2 89 ? 22.850 50.157 64.560 1.00 23.06 89 SER B N 1
ATOM 3426 C CA . SER B 2 89 ? 24.020 49.648 63.846 1.00 22.36 89 SER B CA 1
ATOM 3427 C C . SER B 2 89 ? 24.213 50.451 62.553 1.00 24.60 89 SER B C 1
ATOM 3428 O O . SER B 2 89 ? 25.332 50.603 62.065 1.00 23.92 89 SER B O 1
ATOM 3431 N N . PHE B 2 90 ? 23.109 50.958 62.006 1.00 24.40 90 PHE B N 1
ATOM 3432 C CA . PHE B 2 90 ? 23.135 51.752 60.775 1.00 25.62 90 PHE B CA 1
ATOM 3433 C C . PHE B 2 90 ? 23.717 53.136 61.062 1.00 26.83 90 PHE B C 1
ATOM 3434 O O . PHE B 2 90 ? 24.434 53.710 60.247 1.00 25.17 90 PHE B O 1
ATOM 3442 N N . GLU B 2 91 ? 23.393 53.661 62.237 1.00 29.22 91 GLU B N 1
ATOM 3443 C CA . GLU B 2 91 ? 23.877 54.963 62.660 1.00 31.71 91 GLU B CA 1
ATOM 3444 C C . GLU B 2 91 ? 25.387 54.880 62.912 1.00 31.08 91 GLU B C 1
ATOM 3445 O O . GLU B 2 91 ? 26.126 55.831 62.642 1.00 30.51 91 GLU B O 1
ATOM 3451 N N . ASN B 2 92 ? 25.844 53.737 63.420 1.00 28.71 92 ASN B N 1
ATOM 3452 C CA . ASN B 2 92 ? 27.260 53.562 63.692 1.00 27.96 92 ASN B CA 1
ATOM 3453 C C . ASN B 2 92 ? 28.082 53.485 62.422 1.00 26.28 92 ASN B C 1
ATOM 3454 O O . ASN B 2 92 ? 29.295 53.700 62.451 1.00 23.77 92 ASN B O 1
ATOM 3459 N N . VAL B 2 93 ? 27.425 53.181 61.308 1.00 24.92 93 VAL B N 1
ATOM 3460 C CA . VAL B 2 93 ? 28.123 53.124 60.035 1.00 25.56 93 VAL B CA 1
ATOM 3461 C C . VAL B 2 93 ? 28.690 54.516 59.781 1.00 26.65 93 VAL B C 1
ATOM 3462 O O . VAL B 2 93 ? 29.870 54.680 59.463 1.00 24.79 93 VAL B O 1
ATOM 3466 N N . LYS B 2 94 ? 27.830 55.514 59.945 1.00 28.48 94 LYS B N 1
ATOM 3467 C CA . LYS B 2 94 ? 28.200 56.906 59.732 1.00 31.45 94 LYS B CA 1
ATOM 3468 C C . LYS B 2 94 ? 29.039 57.519 60.863 1.00 31.76 94 LYS B C 1
ATOM 3469 O O . LYS B 2 94 ? 30.054 58.177 60.617 1.00 29.42 94 LYS B O 1
ATOM 3475 N N . GLU B 2 95 ? 28.618 57.293 62.100 1.00 31.60 95 GLU B N 1
ATOM 3476 C CA . GLU B 2 95 ? 29.305 57.846 63.261 1.00 33.05 95 GLU B CA 1
ATOM 3477 C C . GLU B 2 95 ? 30.609 57.163 63.679 1.00 31.21 95 GLU B C 1
ATOM 3478 O O . GLU B 2 95 ? 31.465 57.782 64.314 1.00 29.45 95 GLU B O 1
ATOM 3484 N N . LYS B 2 96 ? 30.790 55.905 63.302 1.00 28.34 96 LYS B N 1
ATOM 3485 C CA . LYS B 2 96 ? 31.973 55.198 63.760 1.00 27.52 96 LYS B CA 1
ATOM 3486 C C . LYS B 2 96 ? 32.838 54.451 62.746 1.00 26.22 96 LYS B C 1
ATOM 3487 O O . LYS B 2 96 ? 34.037 54.709 62.633 1.00 29.18 96 LYS B O 1
ATOM 3493 N N . TRP B 2 97 ? 32.233 53.531 62.010 1.00 24.67 97 TRP B N 1
ATOM 3494 C CA . TRP B 2 97 ? 32.971 52.710 61.063 1.00 23.72 97 TRP B CA 1
ATOM 3495 C C . TRP B 2 97 ? 33.610 53.381 59.858 1.00 23.91 97 TRP B C 1
ATOM 3496 O O . TRP B 2 97 ? 34.830 53.284 59.684 1.00 25.94 97 TRP B O 1
ATOM 3507 N N . VAL B 2 98 ? 32.822 54.056 59.030 1.00 21.60 98 VAL B N 1
ATOM 3508 C CA . VAL B 2 98 ? 33.393 54.708 57.858 1.00 22.28 98 VAL B CA 1
ATOM 3509 C C . VAL B 2 98 ? 34.454 55.727 58.246 1.00 23.04 98 VAL B C 1
ATOM 3510 O O . VAL B 2 98 ? 35.519 55.785 57.628 1.00 23.09 98 VAL B O 1
ATOM 3514 N N . PRO B 2 99 ? 34.182 56.548 59.273 1.00 23.58 99 PRO B N 1
ATOM 3515 C CA . PRO B 2 99 ? 35.179 57.538 59.694 1.00 24.57 99 PRO B CA 1
ATOM 3516 C C . PRO B 2 99 ? 36.487 56.843 60.060 1.00 26.63 99 PRO B C 1
ATOM 3517 O O . PRO B 2 99 ? 37.572 57.337 59.761 1.00 30.73 99 PRO B O 1
ATOM 3521 N N . GLU B 2 100 ? 36.375 55.683 60.698 1.00 26.20 100 GLU B N 1
ATOM 3522 C CA . GLU B 2 100 ? 37.549 54.936 61.119 1.00 26.94 100 GLU B CA 1
ATOM 3523 C C . GLU B 2 100 ? 38.344 54.259 59.994 1.00 29.32 100 GLU B C 1
ATOM 3524 O O . GLU B 2 100 ? 39.576 54.363 59.962 1.00 27.42 100 GLU B O 1
ATOM 3530 N N . ILE B 2 101 ? 37.676 53.564 59.076 1.00 26.89 101 ILE B N 1
ATOM 3531 C CA . ILE B 2 101 ? 38.435 52.915 58.015 1.00 27.09 101 ILE B CA 1
ATOM 3532 C C . ILE B 2 101 ? 38.963 53.967 57.057 1.00 29.98 101 ILE B C 1
ATOM 3533 O O . ILE B 2 101 ? 39.997 53.777 56.413 1.00 30.19 101 ILE B O 1
ATOM 3538 N N . THR B 2 102 ? 38.254 55.087 56.978 1.00 33.01 102 THR B N 1
ATOM 3539 C CA . THR B 2 102 ? 38.656 56.180 56.100 1.00 36.74 102 THR B CA 1
ATOM 3540 C C . THR B 2 102 ? 39.948 56.802 56.614 1.00 36.97 102 THR B C 1
ATOM 3541 O O . THR B 2 102 ? 40.799 57.241 55.836 1.00 38.07 102 THR B O 1
ATOM 3545 N N . HIS B 2 103 ? 40.088 56.834 57.932 1.00 34.88 103 HIS B N 1
ATOM 3546 C CA . HIS B 2 103 ? 41.278 57.397 58.543 1.00 36.15 103 HIS B CA 1
ATOM 3547 C C . HIS B 2 103 ? 42.500 56.502 58.352 1.00 35.04 103 HIS B C 1
ATOM 3548 O O . HIS B 2 103 ? 43.565 56.967 57.941 1.00 33.81 103 HIS B O 1
ATOM 3555 N N . HIS B 2 104 ? 42.336 55.221 58.661 1.00 32.61 104 HIS B N 1
ATOM 3556 C CA . HIS B 2 104 ? 43.417 54.254 58.560 1.00 30.63 104 HIS B CA 1
ATOM 3557 C C . HIS B 2 104 ? 43.745 53.823 57.139 1.00 32.13 104 HIS B C 1
ATOM 3558 O O . HIS B 2 104 ? 44.910 53.595 56.812 1.00 30.89 104 HIS B O 1
ATOM 3565 N N . CYS B 2 105 ? 42.720 53.704 56.300 1.00 33.29 105 CYS B N 1
ATOM 3566 C CA . CYS B 2 105 ? 42.915 53.274 54.919 1.00 34.12 105 CYS B CA 1
ATOM 3567 C C . CYS B 2 105 ? 42.220 54.217 53.936 1.00 35.78 105 CYS B C 1
ATOM 3568 O O . CYS B 2 105 ? 41.203 53.869 53.336 1.00 35.89 105 CYS B O 1
ATOM 3571 N N . PRO B 2 106 ? 42.776 55.428 53.757 1.00 37.86 106 PRO B N 1
ATOM 3572 C CA . PRO B 2 106 ? 42.266 56.479 52.867 1.00 38.93 106 PRO B CA 1
ATOM 3573 C C . PRO B 2 106 ? 41.969 56.048 51.431 1.00 38.38 106 PRO B C 1
ATOM 3574 O O . PRO B 2 106 ? 40.956 56.436 50.857 1.00 38.58 106 PRO B O 1
ATOM 3578 N N . LYS B 2 107 ? 42.854 55.246 50.854 1.00 38.91 107 LYS B N 1
ATOM 3579 C CA . LYS B 2 107 ? 42.677 54.812 49.475 1.00 41.43 107 LYS B CA 1
ATOM 3580 C C . LYS B 2 107 ? 42.014 53.449 49.315 1.00 39.19 107 LYS B C 1
ATOM 3581 O O . LYS B 2 107 ? 41.937 52.919 48.211 1.00 39.83 107 LYS B O 1
ATOM 3587 N N . THR B 2 108 ? 41.522 52.888 50.411 1.00 35.36 108 THR B N 1
ATOM 3588 C CA . THR B 2 108 ? 40.873 51.590 50.352 1.00 31.48 108 THR B CA 1
ATOM 3589 C C . THR B 2 108 ? 39.367 51.728 50.192 1.00 29.53 108 THR B C 1
ATOM 3590 O O . THR B 2 108 ? 38.705 52.400 50.981 1.00 30.55 108 THR B O 1
ATOM 3594 N N . PRO B 2 109 ? 38.807 51.094 49.152 1.00 26.15 109 PRO B N 1
ATOM 3595 C CA . PRO B 2 109 ? 37.364 51.163 48.914 1.00 23.81 109 PRO B CA 1
ATOM 3596 C C . PRO B 2 109 ? 36.567 50.296 49.885 1.00 24.13 109 PRO B C 1
ATOM 3597 O O . PRO B 2 109 ? 37.080 49.313 50.444 1.00 23.03 109 PRO B O 1
ATOM 3601 N N . PHE B 2 110 ? 35.310 50.669 50.085 1.00 22.76 110 PHE B N 1
ATOM 3602 C CA . PHE B 2 110 ? 34.443 49.916 50.969 1.00 25.54 110 PHE B CA 1
ATOM 3603 C C . PHE B 2 110 ? 33.022 49.883 50.436 1.00 25.88 110 PHE B C 1
ATOM 3604 O O . PHE B 2 110 ? 32.596 50.769 49.694 1.00 24.51 110 PHE B O 1
ATOM 3612 N N . LEU B 2 111 ? 32.301 48.842 50.829 1.00 26.59 111 LEU B N 1
ATOM 3613 C CA . LEU B 2 111 ? 30.912 48.656 50.449 1.00 26.58 111 LEU B CA 1
ATOM 3614 C C . LEU B 2 111 ? 30.061 48.772 51.703 1.00 24.91 111 LEU B C 1
ATOM 3615 O O . LEU B 2 111 ? 30.487 48.379 52.793 1.00 24.45 111 LEU B O 1
ATOM 3620 N N . LEU B 2 112 ? 28.864 49.323 51.555 1.00 25.42 112 LEU B N 1
ATOM 3621 C CA . LEU B 2 112 ? 27.947 49.422 52.679 1.00 23.89 112 LEU B CA 1
ATOM 3622 C C . LEU B 2 112 ? 27.159 48.132 52.539 1.00 22.03 112 LEU B C 1
ATOM 3623 O O . LEU B 2 112 ? 26.567 47.870 51.495 1.00 23.34 112 LEU B O 1
ATOM 3628 N N . VAL B 2 113 ? 27.177 47.304 53.571 1.00 22.15 113 VAL B N 1
ATOM 3629 C CA . VAL B 2 113 ? 26.483 46.028 53.498 1.00 20.76 113 VAL B CA 1
ATOM 3630 C C . VAL B 2 113 ? 25.388 45.862 54.537 1.00 22.73 113 VAL B C 1
ATOM 3631 O O . VAL B 2 113 ? 25.658 45.845 55.739 1.00 24.12 113 VAL B O 1
ATOM 3635 N N . GLY B 2 114 ? 24.149 45.743 54.065 1.00 22.12 114 GLY B N 1
ATOM 3636 C CA . GLY B 2 114 ? 23.032 45.542 54.972 1.00 23.07 114 GLY B CA 1
ATOM 3637 C C . GLY B 2 114 ? 22.829 44.049 55.163 1.00 22.67 114 GLY B C 1
ATOM 3638 O O . GLY B 2 114 ? 22.677 43.305 54.192 1.00 22.55 114 GLY B O 1
ATOM 3639 N N . THR B 2 115 ? 22.825 43.601 56.410 1.00 21.38 115 THR B N 1
ATOM 3640 C CA . THR B 2 115 ? 22.664 42.183 56.688 1.00 22.71 115 THR B CA 1
ATOM 3641 C C . THR B 2 115 ? 21.311 41.852 57.300 1.00 23.16 115 THR B C 1
ATOM 3642 O O . THR B 2 115 ? 20.527 42.742 57.629 1.00 22.53 115 THR B O 1
ATOM 3646 N N . GLN B 2 116 ? 21.052 40.556 57.440 1.00 23.72 116 GLN B N 1
ATOM 3647 C CA . GLN B 2 116 ? 19.821 40.066 58.045 1.00 24.48 116 GLN B CA 1
ATOM 3648 C C . GLN B 2 116 ? 18.541 40.599 57.396 1.00 25.85 116 GLN B C 1
ATOM 3649 O O . GLN B 2 116 ? 17.586 40.927 58.090 1.00 23.63 116 GLN B O 1
ATOM 3655 N N . ILE B 2 117 ? 18.520 40.672 56.067 1.00 27.99 117 ILE B N 1
ATOM 3656 C CA . ILE B 2 117 ? 17.346 41.163 55.360 1.00 30.37 117 ILE B CA 1
ATOM 3657 C C . ILE B 2 117 ? 16.148 40.227 55.514 1.00 32.02 117 ILE B C 1
ATOM 3658 O O . ILE B 2 117 ? 15.012 40.636 55.301 1.00 33.78 117 ILE B O 1
ATOM 3663 N N . ASP B 2 118 ? 16.398 38.976 55.888 1.00 32.55 118 ASP B N 1
ATOM 3664 C CA . ASP B 2 118 ? 15.315 38.020 56.078 1.00 33.30 118 ASP B CA 1
ATOM 3665 C C . ASP B 2 118 ? 14.447 38.435 57.259 1.00 33.61 118 ASP B C 1
ATOM 3666 O O . ASP B 2 118 ? 13.256 38.128 57.308 1.00 33.22 118 ASP B O 1
ATOM 3671 N N . LEU B 2 119 ? 15.050 39.150 58.201 1.00 34.40 119 LEU B N 1
ATOM 3672 C CA . LEU B 2 119 ? 14.345 39.605 59.393 1.00 33.81 119 LEU B CA 1
ATOM 3673 C C . LEU B 2 119 ? 13.348 40.732 59.131 1.00 34.88 119 LEU B C 1
ATOM 3674 O O . LEU B 2 119 ? 12.571 41.093 60.017 1.00 36.40 119 LEU B O 1
ATOM 3679 N N . ARG B 2 120 ? 13.368 41.297 57.928 1.00 35.29 120 ARG B N 1
ATOM 3680 C CA . ARG B 2 120 ? 12.413 42.350 57.604 1.00 35.52 120 ARG B CA 1
ATOM 3681 C C . ARG B 2 120 ? 11.035 41.701 57.556 1.00 36.92 120 ARG B C 1
ATOM 3682 O O . ARG B 2 120 ? 10.014 42.383 57.589 1.00 36.74 120 ARG B O 1
ATOM 3690 N N . ASP B 2 121 ? 11.019 40.373 57.470 1.00 38.75 121 ASP B N 1
ATOM 3691 C CA . ASP B 2 121 ? 9.770 39.627 57.422 1.00 41.96 121 ASP B CA 1
ATOM 3692 C C . ASP B 2 121 ? 9.570 38.771 58.669 1.00 43.36 121 ASP B C 1
ATOM 3693 O O . ASP B 2 121 ? 8.743 37.859 58.679 1.00 47.62 121 ASP B O 1
ATOM 3698 N N . ASP B 2 122 ? 10.328 39.060 59.720 1.00 40.98 122 ASP B N 1
ATOM 3699 C CA . ASP B 2 122 ? 10.184 38.314 60.957 1.00 40.21 122 ASP B CA 1
ATOM 3700 C C . ASP B 2 122 ? 9.276 39.105 61.883 1.00 41.42 122 ASP B C 1
ATOM 3701 O O . ASP B 2 122 ? 9.639 40.187 62.357 1.00 42.19 122 ASP B O 1
ATOM 3706 N N . PRO B 2 123 ? 8.072 38.577 62.149 1.00 42.67 123 PRO B N 1
ATOM 3707 C CA . PRO B 2 123 ? 7.082 39.219 63.020 1.00 41.05 123 PRO B CA 1
ATOM 3708 C C . PRO B 2 123 ? 7.682 39.758 64.317 1.00 39.86 123 PRO B C 1
ATOM 3709 O O . PRO B 2 123 ? 7.631 40.958 64.596 1.00 39.48 123 PRO B O 1
ATOM 3713 N N . SER B 2 124 ? 8.250 38.849 65.101 1.00 39.54 124 SER B N 1
ATOM 3714 C CA . SER B 2 124 ? 8.863 39.179 66.379 1.00 39.00 124 SER B CA 1
ATOM 3715 C C . SER B 2 124 ? 9.820 40.370 66.286 1.00 40.35 124 SER B C 1
ATOM 3716 O O . SER B 2 124 ? 9.772 41.283 67.111 1.00 39.49 124 SER B O 1
ATOM 3719 N N . THR B 2 125 ? 10.682 40.355 65.271 1.00 40.21 125 THR B N 1
ATOM 3720 C CA . THR B 2 125 ? 11.656 41.419 65.054 1.00 39.41 125 THR B CA 1
ATOM 3721 C C . THR B 2 125 ? 10.987 42.762 64.788 1.00 39.52 125 THR B C 1
ATOM 3722 O O . THR B 2 125 ? 11.328 43.771 65.402 1.00 39.75 125 THR B O 1
ATOM 3726 N N . ILE B 2 126 ? 10.036 42.778 63.865 1.00 41.23 126 ILE B N 1
ATOM 3727 C CA . ILE B 2 126 ? 9.352 44.017 63.534 1.00 44.13 126 ILE B CA 1
ATOM 3728 C C . ILE B 2 126 ? 8.531 44.544 64.701 1.00 45.30 126 ILE B C 1
ATOM 3729 O O . ILE B 2 126 ? 8.363 45.757 64.861 1.00 44.37 126 ILE B O 1
ATOM 3734 N N . GLU B 2 127 ? 8.030 43.629 65.522 1.00 46.47 127 GLU B N 1
ATOM 3735 C CA . GLU B 2 127 ? 7.236 44.004 66.685 1.00 49.26 127 GLU B CA 1
ATOM 3736 C C . GLU B 2 127 ? 8.123 44.706 67.719 1.00 48.48 127 GLU B C 1
ATOM 3737 O O . GLU B 2 127 ? 7.717 45.694 68.334 1.00 46.54 127 GLU B O 1
ATOM 3743 N N . LYS B 2 128 ? 9.336 44.192 67.910 1.00 47.93 128 LYS B N 1
ATOM 3744 C CA . LYS B 2 128 ? 10.256 44.789 68.867 1.00 47.95 128 LYS B CA 1
ATOM 3745 C C . LYS B 2 128 ? 10.649 46.178 68.374 1.00 47.86 128 LYS B C 1
ATOM 3746 O O . LYS B 2 128 ? 10.692 47.132 69.151 1.00 47.05 128 LYS B O 1
ATOM 3752 N N . LEU B 2 129 ? 10.931 46.294 67.079 1.00 47.14 129 LEU B N 1
ATOM 3753 C CA . LEU B 2 129 ? 11.292 47.586 66.508 1.00 48.43 129 LEU B CA 1
ATOM 3754 C C . LEU B 2 129 ? 10.123 48.554 66.672 1.00 50.00 129 LEU B C 1
ATOM 3755 O O . LEU B 2 129 ? 10.321 49.759 66.842 1.00 49.87 129 LEU B O 1
ATOM 3760 N N . ALA B 2 130 ? 8.907 48.015 66.619 1.00 52.53 130 ALA B N 1
ATOM 3761 C CA . ALA B 2 130 ? 7.694 48.819 66.751 1.00 55.45 130 ALA B CA 1
ATOM 3762 C C . ALA B 2 130 ? 7.557 49.425 68.148 1.00 56.89 130 ALA B C 1
ATOM 3763 O O . ALA B 2 130 ? 7.223 50.601 68.285 1.00 57.52 130 ALA B O 1
ATOM 3765 N N . LYS B 2 131 ? 7.812 48.627 69.179 1.00 57.11 131 LYS B N 1
ATOM 3766 C CA . LYS B 2 131 ? 7.723 49.112 70.551 1.00 59.98 131 LYS B CA 1
ATOM 3767 C C . LYS B 2 131 ? 8.862 50.089 70.859 1.00 61.53 131 LYS B C 1
ATOM 3768 O O . LYS B 2 131 ? 9.359 50.126 71.982 1.00 63.16 131 LYS B O 1
ATOM 3774 N N . ASN B 2 132 ? 9.275 50.870 69.863 1.00 62.48 132 ASN B N 1
ATOM 3775 C CA . ASN B 2 132 ? 10.354 51.843 70.030 1.00 62.76 132 ASN B CA 1
ATOM 3776 C C . ASN B 2 132 ? 10.358 52.886 68.920 1.00 62.90 132 ASN B C 1
ATOM 3777 O O . ASN B 2 132 ? 11.355 53.576 68.717 1.00 63.66 132 ASN B O 1
ATOM 3782 N N . LYS B 2 133 ? 9.239 52.986 68.211 1.00 62.26 133 LYS B N 1
ATOM 3783 C CA . LYS B 2 133 ? 9.064 53.926 67.104 1.00 62.14 133 LYS B CA 1
ATOM 3784 C C . LYS B 2 133 ? 10.053 53.664 65.971 1.00 59.57 133 LYS B C 1
ATOM 3785 O O . LYS B 2 133 ? 10.368 54.565 65.188 1.00 59.44 133 LYS B O 1
ATOM 3791 N N . GLN B 2 134 ? 10.524 52.424 65.868 1.00 55.76 134 GLN B N 1
ATOM 3792 C CA . GLN B 2 134 ? 11.483 52.084 64.829 1.00 52.87 134 GLN B CA 1
ATOM 3793 C C . GLN B 2 134 ? 10.976 51.085 63.795 1.00 52.10 134 GLN B C 1
ATOM 3794 O O . GLN B 2 134 ? 10.154 50.216 64.088 1.00 52.44 134 GLN B O 1
ATOM 3800 N N . LYS B 2 135 ? 11.477 51.243 62.575 1.00 50.58 135 LYS B N 1
ATOM 3801 C CA . LYS B 2 135 ? 11.149 50.374 61.457 1.00 48.59 135 LYS B CA 1
ATOM 3802 C C . LYS B 2 135 ? 12.483 49.952 60.838 1.00 46.13 135 LYS B C 1
ATOM 3803 O O . LYS B 2 135 ? 13.504 50.610 61.047 1.00 45.64 135 LYS B O 1
ATOM 3809 N N . PRO B 2 136 ? 12.496 48.846 60.077 1.00 42.62 136 PRO B N 1
ATOM 3810 C CA . PRO B 2 136 ? 13.745 48.397 59.453 1.00 39.96 136 PRO B CA 1
ATOM 3811 C C . PRO B 2 136 ? 14.281 49.465 58.494 1.00 38.64 136 PRO B C 1
ATOM 3812 O O . PRO B 2 136 ? 13.531 50.331 58.040 1.00 38.73 136 PRO B O 1
ATOM 3816 N N . ILE B 2 137 ? 15.576 49.411 58.199 1.00 35.66 137 ILE B N 1
ATOM 3817 C CA . ILE B 2 137 ? 16.182 50.362 57.280 1.00 31.02 137 ILE B CA 1
ATOM 3818 C C . ILE B 2 137 ? 15.798 49.902 55.875 1.00 32.66 137 ILE B C 1
ATOM 3819 O O . ILE B 2 137 ? 15.850 48.707 55.579 1.00 32.57 137 ILE B O 1
ATOM 3824 N N . THR B 2 138 ? 15.398 50.839 55.020 1.00 32.00 138 THR B N 1
ATOM 3825 C CA . THR B 2 138 ? 15.010 50.498 53.653 1.00 33.96 138 THR B CA 1
ATOM 3826 C C . THR B 2 138 ? 16.199 50.606 52.716 1.00 33.72 138 THR B C 1
ATOM 3827 O O . THR B 2 138 ? 17.134 51.365 52.970 1.00 34.51 138 THR B O 1
ATOM 3831 N N . PRO B 2 139 ? 16.173 49.851 51.610 1.00 32.56 139 PRO B N 1
ATOM 3832 C CA . PRO B 2 139 ? 17.285 49.911 50.662 1.00 33.85 139 PRO B CA 1
ATOM 3833 C C . PRO B 2 139 ? 17.531 51.350 50.206 1.00 35.56 139 PRO B C 1
ATOM 3834 O O . PRO B 2 139 ? 18.681 51.782 50.090 1.00 35.33 139 PRO B O 1
ATOM 3838 N N . GLU B 2 140 ? 16.448 52.092 49.966 1.00 36.59 140 GLU B N 1
ATOM 3839 C CA . GLU B 2 140 ? 16.544 53.483 49.522 1.00 36.49 140 GLU B CA 1
ATOM 3840 C C . GLU B 2 140 ? 17.343 54.323 50.507 1.00 33.59 140 GLU B C 1
ATOM 3841 O O . GLU B 2 140 ? 18.232 55.069 50.113 1.00 32.68 140 GLU B O 1
ATOM 3847 N N . THR B 2 141 ? 17.019 54.211 51.789 1.00 31.58 141 THR B N 1
ATOM 3848 C CA . THR B 2 141 ? 17.743 54.963 52.805 1.00 32.47 141 THR B CA 1
ATOM 3849 C C . THR B 2 141 ? 19.224 54.542 52.822 1.00 33.19 141 THR B C 1
ATOM 3850 O O . THR B 2 141 ? 20.122 55.379 52.939 1.00 31.84 141 THR B O 1
ATOM 3854 N N . ALA B 2 142 ? 19.478 53.246 52.688 1.00 31.64 142 ALA B N 1
ATOM 3855 C CA . ALA B 2 142 ? 20.851 52.756 52.717 1.00 33.43 142 ALA B CA 1
ATOM 3856 C C . ALA B 2 142 ? 21.643 53.199 51.488 1.00 34.45 142 ALA B C 1
ATOM 3857 O O . ALA B 2 142 ? 22.830 53.512 51.590 1.00 33.88 142 ALA B O 1
ATOM 3859 N N . GLU B 2 143 ? 20.987 53.230 50.332 1.00 36.78 143 GLU B N 1
ATOM 3860 C CA . GLU B 2 143 ? 21.646 53.647 49.102 1.00 39.09 143 GLU B CA 1
ATOM 3861 C C . GLU B 2 143 ? 22.041 55.109 49.170 1.00 37.78 143 GLU B C 1
ATOM 3862 O O . GLU B 2 143 ? 23.042 55.515 48.577 1.00 37.79 143 GLU B O 1
ATOM 3868 N N . LYS B 2 144 ? 21.251 55.903 49.885 1.00 37.13 144 LYS B N 1
ATOM 3869 C CA . LYS B 2 144 ? 21.558 57.320 50.025 1.00 36.92 144 LYS B CA 1
ATOM 3870 C C . LYS B 2 144 ? 22.778 57.472 50.922 1.00 33.72 144 LYS B C 1
ATOM 3871 O O . LYS B 2 144 ? 23.678 58.257 50.631 1.00 33.85 144 LYS B O 1
ATOM 3877 N N . LEU B 2 145 ? 22.811 56.710 52.011 1.00 31.43 145 LEU B N 1
ATOM 3878 C CA . LEU B 2 145 ? 23.938 56.787 52.932 1.00 30.67 145 LEU B CA 1
ATOM 3879 C C . LEU B 2 145 ? 25.209 56.369 52.204 1.00 29.60 145 LEU B C 1
ATOM 3880 O O . LEU B 2 145 ? 26.251 57.008 52.345 1.00 27.95 145 LEU B O 1
ATOM 3885 N N . ALA B 2 146 ? 25.107 55.302 51.416 1.00 27.14 146 ALA B N 1
ATOM 3886 C CA . ALA B 2 146 ? 26.247 54.790 50.665 1.00 28.32 146 ALA B CA 1
ATOM 3887 C C . ALA B 2 146 ? 26.764 55.863 49.715 1.00 29.42 146 ALA B C 1
ATOM 3888 O O . ALA B 2 146 ? 27.972 56.052 49.551 1.00 29.30 146 ALA B O 1
ATOM 3890 N N . ARG B 2 147 ? 25.829 56.555 49.081 1.00 31.44 147 ARG B N 1
ATOM 3891 C CA . ARG B 2 147 ? 26.155 57.621 48.149 1.00 31.76 147 ARG B CA 1
ATOM 3892 C C . ARG B 2 147 ? 26.859 58.749 48.916 1.00 30.10 147 ARG B C 1
ATOM 3893 O O . ARG B 2 147 ? 27.945 59.182 48.541 1.00 27.70 147 ARG B O 1
ATOM 3901 N N . ASP B 2 148 ? 26.246 59.198 50.009 1.00 28.12 148 ASP B N 1
ATOM 3902 C CA . ASP B 2 148 ? 26.804 60.281 50.811 1.00 27.08 148 ASP B CA 1
ATOM 3903 C C . ASP B 2 148 ? 28.141 59.986 51.477 1.00 26.73 148 ASP B C 1
ATOM 3904 O O . ASP B 2 148 ? 28.937 60.895 51.684 1.00 28.52 148 ASP B O 1
ATOM 3909 N N . LEU B 2 149 ? 28.396 58.728 51.820 1.00 26.70 149 LEU B N 1
ATOM 3910 C CA . LEU B 2 149 ? 29.661 58.372 52.459 1.00 24.17 149 LEU B CA 1
ATOM 3911 C C . LEU B 2 149 ? 30.723 57.931 51.451 1.00 23.96 149 LEU B C 1
ATOM 3912 O O . LEU B 2 149 ? 31.814 57.517 51.834 1.00 22.78 149 LEU B O 1
ATOM 3917 N N . LYS B 2 150 ? 30.399 58.033 50.165 1.00 26.26 150 LYS B N 1
ATOM 3918 C CA . LYS B 2 150 ? 31.311 57.646 49.080 1.00 29.30 150 LYS B CA 1
ATOM 3919 C C . LYS B 2 150 ? 31.652 56.156 49.110 1.00 30.12 150 LYS B C 1
ATOM 3920 O O . LYS B 2 150 ? 32.805 55.776 48.904 1.00 31.49 150 LYS B O 1
ATOM 3926 N N . ALA B 2 151 ? 30.663 55.317 49.396 1.00 29.81 151 ALA B N 1
ATOM 3927 C CA . ALA B 2 151 ? 30.880 53.878 49.400 1.00 28.63 151 ALA B CA 1
ATOM 3928 C C . ALA B 2 151 ? 30.759 53.483 47.937 1.00 29.52 151 ALA B C 1
ATOM 3929 O O . ALA B 2 151 ? 30.036 54.127 47.180 1.00 33.34 151 ALA B O 1
ATOM 3931 N N . VAL B 2 152 ? 31.464 52.442 47.523 1.00 29.61 152 VAL B N 1
ATOM 3932 C CA . VAL B 2 152 ? 31.395 52.024 46.133 1.00 28.64 152 VAL B CA 1
ATOM 3933 C C . VAL B 2 152 ? 29.972 51.651 45.726 1.00 30.95 152 VAL B C 1
ATOM 3934 O O . VAL B 2 152 ? 29.529 51.961 44.617 1.00 32.61 152 VAL B O 1
ATOM 3938 N N . LYS B 2 153 ? 29.256 51.006 46.639 1.00 30.56 153 LYS B N 1
ATOM 3939 C CA . LYS B 2 153 ? 27.888 50.561 46.391 1.00 31.37 153 LYS B CA 1
ATOM 3940 C C . LYS B 2 153 ? 27.249 50.121 47.692 1.00 29.52 153 LYS B C 1
ATOM 3941 O O . LYS B 2 153 ? 27.926 49.952 48.713 1.00 26.72 153 LYS B O 1
ATOM 3947 N N . TYR B 2 154 ? 25.937 49.925 47.634 1.00 27.67 154 TYR B N 1
ATOM 3948 C CA . TYR B 2 154 ? 25.203 49.417 48.771 1.00 26.73 154 TYR B CA 1
ATOM 3949 C C . TYR B 2 154 ? 24.714 48.045 48.331 1.00 27.40 154 TYR B C 1
ATOM 3950 O O . TYR B 2 154 ? 24.182 47.891 47.231 1.00 27.63 154 TYR B O 1
ATOM 3959 N N . VAL B 2 155 ? 24.917 47.048 49.177 1.00 26.88 155 VAL B N 1
ATOM 3960 C CA . VAL B 2 155 ? 24.465 45.698 48.882 1.00 25.12 155 VAL B CA 1
ATOM 3961 C C . VAL B 2 155 ? 23.913 45.121 50.173 1.00 25.33 155 VAL B C 1
ATOM 3962 O O . VAL B 2 155 ? 24.363 45.475 51.265 1.00 25.37 155 VAL B O 1
ATOM 3966 N N . GLU B 2 156 ? 22.912 44.261 50.059 1.00 25.86 156 GLU B N 1
ATOM 3967 C CA . GLU B 2 156 ? 22.322 43.663 51.246 1.00 27.13 156 GLU B CA 1
ATOM 3968 C C . GLU B 2 156 ? 22.148 42.177 51.005 1.00 26.65 156 GLU B C 1
ATOM 3969 O O . GLU B 2 156 ? 22.031 41.734 49.864 1.00 29.66 156 GLU B O 1
ATOM 3975 N N . CYS B 2 157 ? 22.141 41.403 52.077 1.00 23.75 157 CYS B N 1
ATOM 3976 C CA . CYS B 2 157 ? 22.032 39.968 51.926 1.00 24.73 157 CYS B CA 1
ATOM 3977 C C . CYS B 2 157 ? 21.459 39.328 53.165 1.00 21.25 157 CYS B C 1
ATOM 3978 O O . CYS B 2 157 ? 21.187 39.994 54.159 1.00 24.71 157 CYS B O 1
ATOM 3981 N N . SER B 2 158 ? 21.288 38.018 53.088 1.00 22.14 158 SER B N 1
ATOM 3982 C CA . SER B 2 158 ? 20.793 37.230 54.203 1.00 22.60 158 SER B CA 1
ATOM 3983 C C . SER B 2 158 ? 21.708 36.027 54.297 1.00 24.53 158 SER B C 1
ATOM 3984 O O . SER B 2 158 ? 21.897 35.304 53.316 1.00 22.48 158 SER B O 1
ATOM 3987 N N . ALA B 2 159 ? 22.300 35.823 55.467 1.00 26.76 159 ALA B N 1
ATOM 3988 C CA . ALA B 2 159 ? 23.180 34.680 55.654 1.00 28.85 159 ALA B CA 1
ATOM 3989 C C . ALA B 2 159 ? 22.297 33.439 55.696 1.00 28.57 159 ALA B C 1
ATOM 3990 O O . ALA B 2 159 ? 22.685 32.374 55.228 1.00 30.44 159 ALA B O 1
ATOM 3992 N N . LEU B 2 160 ? 21.097 33.610 56.244 1.00 29.77 160 LEU B N 1
ATOM 3993 C CA . LEU B 2 160 ? 20.117 32.539 56.395 1.00 29.97 160 LEU B CA 1
ATOM 3994 C C . LEU B 2 160 ? 19.692 31.920 55.064 1.00 30.99 160 LEU B C 1
ATOM 3995 O O . LEU B 2 160 ? 19.874 30.716 54.848 1.00 29.57 160 LEU B O 1
ATOM 4000 N N . THR B 2 161 ? 19.143 32.744 54.172 1.00 28.65 161 THR B N 1
ATOM 4001 C CA . THR B 2 161 ? 18.684 32.265 52.872 1.00 28.74 161 THR B CA 1
ATOM 4002 C C . THR B 2 161 ? 19.734 32.413 51.770 1.00 30.08 161 THR B C 1
ATOM 4003 O O . THR B 2 161 ? 19.562 31.897 50.665 1.00 30.09 161 THR B O 1
ATOM 4007 N N . GLN B 2 162 ? 20.811 33.128 52.077 1.00 28.47 162 GLN B N 1
ATOM 4008 C CA . GLN B 2 162 ? 21.898 33.372 51.131 1.00 28.34 162 GLN B CA 1
ATOM 4009 C C . GLN B 2 162 ? 21.515 34.328 50.005 1.00 27.29 162 GLN B C 1
ATOM 4010 O O . GLN B 2 162 ? 22.293 34.556 49.073 1.00 25.93 162 GLN B O 1
ATOM 4016 N N . LYS B 2 163 ? 20.320 34.897 50.095 1.00 25.13 163 LYS B N 1
ATOM 4017 C CA . LYS B 2 163 ? 19.879 35.851 49.086 1.00 26.13 163 LYS B CA 1
ATOM 4018 C C . LYS B 2 163 ? 20.850 37.039 49.095 1.00 26.17 163 LYS B C 1
ATOM 4019 O O . LYS B 2 163 ? 21.076 37.654 50.140 1.00 25.60 163 LYS B O 1
ATOM 4025 N N . GLY B 2 164 ? 21.430 37.341 47.936 1.00 25.59 164 GLY B N 1
ATOM 4026 C CA . GLY B 2 164 ? 22.363 38.447 47.815 1.00 22.83 164 GLY B CA 1
ATOM 4027 C C . GLY B 2 164 ? 23.761 38.193 48.361 1.00 25.13 164 GLY B C 1
ATOM 4028 O O . GLY B 2 164 ? 24.685 38.959 48.082 1.00 24.67 164 GLY B O 1
ATOM 4029 N N . LEU B 2 165 ? 23.928 37.109 49.114 1.00 24.76 165 LEU B N 1
ATOM 4030 C CA . LEU B 2 165 ? 25.206 36.787 49.736 1.00 24.23 165 LEU B CA 1
ATOM 4031 C C . LEU B 2 165 ? 26.412 36.710 48.809 1.00 26.45 165 LEU B C 1
ATOM 4032 O O . LEU B 2 165 ? 27.410 37.405 49.027 1.00 29.24 165 LEU B O 1
ATOM 4037 N N . LYS B 2 166 ? 26.343 35.871 47.783 1.00 26.17 166 LYS B N 1
ATOM 4038 C CA . LYS B 2 166 ? 27.471 35.750 46.873 1.00 28.48 166 LYS B CA 1
ATOM 4039 C C . LYS B 2 166 ? 27.762 37.064 46.156 1.00 26.22 166 LYS B C 1
ATOM 4040 O O . LYS B 2 166 ? 28.919 37.397 45.907 1.00 25.06 166 LYS B O 1
ATOM 4046 N N . ASN B 2 167 ? 26.712 37.815 45.846 1.00 23.33 167 ASN B N 1
ATOM 4047 C CA . ASN B 2 167 ? 26.871 39.079 45.147 1.00 24.59 167 ASN B CA 1
ATOM 4048 C C . ASN B 2 167 ? 27.635 40.115 45.957 1.00 24.10 167 ASN B C 1
ATOM 4049 O O . ASN B 2 167 ? 28.290 40.988 45.393 1.00 24.67 167 ASN B O 1
ATOM 4054 N N . VAL B 2 168 ? 27.535 40.027 47.277 1.00 23.27 168 VAL B N 1
ATOM 4055 C CA . VAL B 2 168 ? 28.245 40.952 48.150 1.00 23.53 168 VAL B CA 1
ATOM 4056 C C . VAL B 2 168 ? 29.748 40.800 47.921 1.00 24.87 168 VAL B C 1
ATOM 4057 O O . VAL B 2 168 ? 30.474 41.788 47.757 1.00 24.19 168 VAL B O 1
ATOM 4061 N N . PHE B 2 169 ? 30.211 39.555 47.891 1.00 24.85 169 PHE B N 1
ATOM 4062 C CA . PHE B 2 169 ? 31.632 39.303 47.699 1.00 25.99 169 PHE B CA 1
ATOM 4063 C C . PHE B 2 169 ? 32.109 39.511 46.264 1.00 26.32 169 PHE B C 1
ATOM 4064 O O . PHE B 2 169 ? 33.282 39.801 46.048 1.00 23.89 169 PHE B O 1
ATOM 4072 N N . ASP B 2 170 ? 31.206 39.388 45.291 1.00 26.91 170 ASP B N 1
ATOM 4073 C CA . ASP B 2 170 ? 31.577 39.625 43.899 1.00 28.72 170 ASP B CA 1
ATOM 4074 C C . ASP B 2 170 ? 31.870 41.118 43.788 1.00 29.01 170 ASP B C 1
ATOM 4075 O O . ASP B 2 170 ? 32.876 41.533 43.207 1.00 28.62 170 ASP B O 1
ATOM 4080 N N . GLU B 2 171 ? 30.972 41.917 44.356 1.00 28.52 171 GLU B N 1
ATOM 4081 C CA . GLU B 2 171 ? 31.120 43.360 44.355 1.00 26.54 171 GLU B CA 1
ATOM 4082 C C . GLU B 2 171 ? 32.387 43.759 45.098 1.00 27.07 171 GLU B C 1
ATOM 4083 O O . GLU B 2 171 ? 33.063 44.706 44.702 1.00 29.55 171 GLU B O 1
ATOM 4089 N N . ALA B 2 172 ? 32.715 43.036 46.170 1.00 26.04 172 ALA B N 1
ATOM 4090 C CA . ALA B 2 172 ? 33.926 43.328 46.933 1.00 24.26 172 ALA B CA 1
ATOM 4091 C C . ALA B 2 172 ? 35.161 43.028 46.070 1.00 23.36 172 ALA B C 1
ATOM 4092 O O . ALA B 2 172 ? 36.126 43.780 46.082 1.00 20.53 172 ALA B O 1
ATOM 4094 N N . ILE B 2 173 ? 35.128 41.931 45.320 1.00 23.41 173 ILE B N 1
ATOM 4095 C CA . ILE B 2 173 ? 36.247 41.586 44.449 1.00 24.81 173 ILE B CA 1
ATOM 4096 C C . ILE B 2 173 ? 36.400 42.641 43.349 1.00 25.76 173 ILE B C 1
ATOM 4097 O O . ILE B 2 173 ? 37.516 43.061 43.017 1.00 24.50 173 ILE B O 1
ATOM 4102 N N . LEU B 2 174 ? 35.277 43.081 42.792 1.00 23.79 174 LEU B N 1
ATOM 4103 C CA . LEU B 2 174 ? 35.318 44.093 41.748 1.00 26.08 174 LEU B CA 1
ATOM 4104 C C . LEU B 2 174 ? 35.883 45.410 42.289 1.00 27.09 174 LEU B C 1
ATOM 4105 O O . LEU B 2 174 ? 36.794 45.988 41.700 1.00 27.38 174 LEU B O 1
ATOM 4110 N N . ALA B 2 175 ? 35.361 45.880 43.415 1.00 28.33 175 ALA B N 1
ATOM 4111 C CA . ALA B 2 175 ? 35.862 47.123 43.990 1.00 29.69 175 ALA B CA 1
ATOM 4112 C C . ALA B 2 175 ? 37.376 47.057 44.249 1.00 30.21 175 ALA B C 1
ATOM 4113 O O . ALA B 2 175 ? 38.101 48.024 44.000 1.00 29.36 175 ALA B O 1
ATOM 4115 N N . ALA B 2 176 ? 37.848 45.915 44.739 1.00 29.43 176 ALA B N 1
ATOM 4116 C CA . ALA B 2 176 ? 39.271 45.727 45.032 1.00 33.18 176 ALA B CA 1
ATOM 4117 C C . ALA B 2 176 ? 40.164 45.718 43.792 1.00 35.56 176 ALA B C 1
ATOM 4118 O O . ALA B 2 176 ? 41.335 46.076 43.868 1.00 36.00 176 ALA B O 1
ATOM 4120 N N . LEU B 2 177 ? 39.617 45.296 42.657 1.00 41.93 177 LEU B N 1
ATOM 4121 C CA . LEU B 2 177 ? 40.385 45.246 41.414 1.00 46.32 177 LEU B CA 1
ATOM 4122 C C . LEU B 2 177 ? 40.572 46.629 40.803 1.00 50.02 177 LEU B C 1
ATOM 4123 O O . LEU B 2 177 ? 41.363 46.805 39.881 1.00 50.41 177 LEU B O 1
ATOM 4128 N N . GLU B 2 178 ? 39.827 47.603 41.312 1.00 54.78 178 GLU B N 1
ATOM 4129 C CA . GLU B 2 178 ? 39.929 48.973 40.832 1.00 60.20 178 GLU B CA 1
ATOM 4130 C C . GLU B 2 178 ? 41.294 49.540 41.205 1.00 64.68 178 GLU B C 1
ATOM 4131 O O . GLU B 2 178 ? 41.889 49.148 42.214 1.00 63.68 178 GLU B O 1
ATOM 4137 N N . PRO B 2 179 ? 41.819 50.465 40.386 1.00 68.55 179 PRO B N 1
ATOM 4138 C CA . PRO B 2 179 ? 43.125 51.067 40.671 1.00 70.61 179 PRO B CA 1
ATOM 4139 C C . PRO B 2 179 ? 43.004 52.068 41.815 1.00 72.86 179 PRO B C 1
ATOM 4140 O O . PRO B 2 179 ? 41.930 52.636 42.033 1.00 71.85 179 PRO B O 1
ATOM 4144 N N . PRO B 2 180 ? 44.099 52.291 42.567 1.00 75.40 180 PRO B N 1
ATOM 4145 C CA . PRO B 2 180 ? 44.084 53.239 43.687 1.00 76.67 180 PRO B CA 1
ATOM 4146 C C . PRO B 2 180 ? 43.379 54.537 43.283 1.00 77.53 180 PRO B C 1
ATOM 4147 O O . PRO B 2 180 ? 43.901 55.323 42.491 1.00 77.57 180 PRO B O 1
ATOM 4151 N N . GLU B 2 181 ? 42.188 54.745 43.835 1.00 77.93 181 GLU B N 1
ATOM 4152 C CA . GLU B 2 181 ? 41.377 55.917 43.524 1.00 77.57 181 GLU B CA 1
ATOM 4153 C C . GLU B 2 181 ? 40.856 56.643 44.766 1.00 77.31 181 GLU B C 1
ATOM 4154 O O . GLU B 2 181 ? 40.617 56.028 45.809 1.00 77.51 181 GLU B O 1
ATOM 4160 N N . PRO B 2 182 ? 40.689 57.974 44.671 1.00 76.12 182 PRO B N 1
ATOM 4161 C CA . PRO B 2 182 ? 40.185 58.762 45.799 1.00 74.47 182 PRO B CA 1
ATOM 4162 C C . PRO B 2 182 ? 38.658 58.666 45.828 1.00 73.01 182 PRO B C 1
ATOM 4163 O O . PRO B 2 182 ? 38.017 58.652 44.772 1.00 71.76 182 PRO B O 1
ATOM 4167 N N . LYS B 2 183 ? 38.083 58.588 47.028 1.00 71.00 183 LYS B N 1
ATOM 4168 C CA . LYS B 2 183 ? 36.632 58.489 47.170 1.00 68.25 183 LYS B CA 1
ATOM 4169 C C . LYS B 2 183 ? 35.948 59.364 46.123 1.00 67.33 183 LYS B C 1
ATOM 4170 O O . LYS B 2 183 ? 36.370 60.496 45.874 1.00 66.90 183 LYS B O 1
ATOM 4176 N N . LYS B 2 184 ? 34.899 58.828 45.506 1.00 65.96 184 LYS B N 1
ATOM 4177 C CA . LYS B 2 184 ? 34.174 59.543 44.463 1.00 65.65 184 LYS B CA 1
ATOM 4178 C C . LYS B 2 184 ? 32.676 59.638 44.753 1.00 65.67 184 LYS B C 1
ATOM 4179 O O . LYS B 2 184 ? 32.097 58.747 45.380 1.00 64.35 184 LYS B O 1
ATOM 4185 N N . SER B 2 185 ? 32.057 60.728 44.306 1.00 65.35 185 SER B N 1
ATOM 4186 C CA . SER B 2 185 ? 30.623 60.918 44.497 1.00 66.47 185 SER B CA 1
ATOM 4187 C C . SER B 2 185 ? 29.911 60.168 43.371 1.00 68.83 185 SER B C 1
ATOM 4188 O O . SER B 2 185 ? 29.870 60.637 42.232 1.00 69.65 185 SER B O 1
ATOM 4191 N N . ARG B 2 186 ? 29.371 58.995 43.694 1.00 71.24 186 ARG B N 1
ATOM 4192 C CA . ARG B 2 186 ? 28.669 58.164 42.716 1.00 72.95 186 ARG B CA 1
ATOM 4193 C C . ARG B 2 186 ? 27.392 58.867 42.264 1.00 73.81 186 ARG B C 1
ATOM 4194 O O . ARG B 2 186 ? 26.938 59.811 42.910 1.00 73.15 186 ARG B O 1
ATOM 4202 N N . ARG B 2 187 ? 26.813 58.410 41.156 1.00 75.73 187 ARG B N 1
ATOM 4203 C CA . ARG B 2 187 ? 25.584 59.013 40.652 1.00 77.61 187 ARG B CA 1
ATOM 4204 C C . ARG B 2 187 ? 24.347 58.293 41.184 1.00 78.38 187 ARG B C 1
ATOM 4205 O O . ARG B 2 187 ? 24.428 57.534 42.153 1.00 77.32 187 ARG B O 1
ATOM 4213 N N . SER B 2 188 ? 23.206 58.538 40.544 1.00 79.82 188 SER B N 1
ATOM 4214 C CA . SER B 2 188 ? 21.938 57.937 40.946 1.00 81.20 188 SER B CA 1
ATOM 4215 C C . SER B 2 188 ? 21.476 58.558 42.259 1.00 81.78 188 SER B C 1
ATOM 4216 O O . SER B 2 188 ? 21.407 57.824 43.269 1.00 83.15 188 SER B O 1
ATOM 4220 N N . GLU C 1 3 ? 30.077 67.038 100.037 1.00 44.81 1624 GLU C N 1
ATOM 4221 C CA . GLU C 1 3 ? 30.503 65.978 99.067 1.00 45.13 1624 GLU C CA 1
ATOM 4222 C C . GLU C 1 3 ? 29.900 64.617 99.422 1.00 41.72 1624 GLU C C 1
ATOM 4223 O O . GLU C 1 3 ? 29.866 64.220 100.590 1.00 39.62 1624 GLU C O 1
ATOM 4229 N N . GLU C 1 4 ? 29.434 63.904 98.401 1.00 40.38 1625 GLU C N 1
ATOM 4230 C CA . GLU C 1 4 ? 28.803 62.604 98.591 1.00 38.53 1625 GLU C CA 1
ATOM 4231 C C . GLU C 1 4 ? 29.651 61.590 99.364 1.00 37.09 1625 GLU C C 1
ATOM 4232 O O . GLU C 1 4 ? 29.146 60.930 100.275 1.00 34.93 1625 GLU C O 1
ATOM 4238 N N . GLU C 1 5 ? 30.930 61.468 99.014 1.00 35.52 1626 GLU C N 1
ATOM 4239 C CA . GLU C 1 5 ? 31.806 60.517 99.698 1.00 34.90 1626 GLU C CA 1
ATOM 4240 C C . GLU C 1 5 ? 31.823 60.718 101.210 1.00 36.08 1626 GLU C C 1
ATOM 4241 O O . GLU C 1 5 ? 31.670 59.760 101.968 1.00 36.58 1626 GLU C O 1
ATOM 4247 N N . GLU C 1 6 ? 32.008 61.959 101.649 1.00 38.53 1627 GLU C N 1
ATOM 4248 C CA . GLU C 1 6 ? 32.036 62.262 103.074 1.00 38.41 1627 GLU C CA 1
ATOM 4249 C C . GLU C 1 6 ? 30.671 61.975 103.710 1.00 35.33 1627 GLU C C 1
ATOM 4250 O O . GLU C 1 6 ? 30.595 61.463 104.823 1.00 33.56 1627 GLU C O 1
ATOM 4256 N N . SER C 1 7 ? 29.595 62.298 102.998 1.00 34.04 1628 SER C N 1
ATOM 4257 C CA . SER C 1 7 ? 28.243 62.066 103.502 1.00 31.45 1628 SER C CA 1
ATOM 4258 C C . SER C 1 7 ? 27.934 60.591 103.696 1.00 31.10 1628 SER C C 1
ATOM 4259 O O . SER C 1 7 ? 27.299 60.213 104.673 1.00 32.08 1628 SER C O 1
ATOM 4262 N N . LEU C 1 8 ? 28.373 59.760 102.756 1.00 30.46 1629 LEU C N 1
ATOM 4263 C CA . LEU C 1 8 ? 28.130 58.325 102.836 1.00 28.91 1629 LEU C CA 1
ATOM 4264 C C . LEU C 1 8 ? 28.976 57.670 103.929 1.00 28.45 1629 LEU C C 1
ATOM 4265 O O . LEU C 1 8 ? 28.541 56.707 104.563 1.00 27.70 1629 LEU C O 1
ATOM 4270 N N . ALA C 1 9 ? 30.181 58.189 104.146 1.00 25.93 1630 ALA C N 1
ATOM 4271 C CA . ALA C 1 9 ? 31.057 57.652 105.182 1.00 27.46 1630 ALA C CA 1
ATOM 4272 C C . ALA C 1 9 ? 30.414 57.914 106.545 1.00 28.48 1630 ALA C C 1
ATOM 4273 O O . ALA C 1 9 ? 30.559 57.125 107.480 1.00 26.01 1630 ALA C O 1
ATOM 4275 N N . ILE C 1 10 ? 29.687 59.022 106.649 1.00 29.06 1631 ILE C N 1
ATOM 4276 C CA . ILE C 1 10 ? 29.015 59.372 107.894 1.00 28.54 1631 ILE C CA 1
ATOM 4277 C C . ILE C 1 10 ? 27.786 58.487 108.106 1.00 28.08 1631 ILE C C 1
ATOM 4278 O O . ILE C 1 10 ? 27.507 58.045 109.219 1.00 28.76 1631 ILE C O 1
ATOM 4283 N N . LEU C 1 11 ? 27.055 58.217 107.035 1.00 28.05 1632 LEU C N 1
ATOM 4284 C CA . LEU C 1 11 ? 25.886 57.360 107.140 1.00 26.68 1632 LEU C CA 1
ATOM 4285 C C . LEU C 1 11 ? 26.339 55.933 107.432 1.00 24.19 1632 LEU C C 1
ATOM 4286 O O . LEU C 1 11 ? 25.635 55.167 108.085 1.00 24.76 1632 LEU C O 1
ATOM 4291 N N . ARG C 1 12 ? 27.531 55.590 106.963 1.00 25.08 1633 ARG C N 1
ATOM 4292 C CA . ARG C 1 12 ? 28.085 54.264 107.191 1.00 26.55 1633 ARG C CA 1
ATOM 4293 C C . ARG C 1 12 ? 28.381 54.098 108.685 1.00 28.91 1633 ARG C C 1
ATOM 4294 O O . ARG C 1 12 ? 28.196 53.010 109.245 1.00 28.21 1633 ARG C O 1
ATOM 4302 N N . ARG C 1 13 ? 28.829 55.183 109.324 1.00 29.23 1634 ARG C N 1
ATOM 4303 C CA . ARG C 1 13 ? 29.126 55.172 110.754 1.00 31.90 1634 ARG C CA 1
ATOM 4304 C C . ARG C 1 13 ? 27.837 55.105 111.567 1.00 31.45 1634 ARG C C 1
ATOM 4305 O O . ARG C 1 13 ? 27.810 54.514 112.645 1.00 31.22 1634 ARG C O 1
ATOM 4313 N N . HIS C 1 14 ? 26.776 55.725 111.058 1.00 31.14 1635 HIS C N 1
ATOM 4314 C CA . HIS C 1 14 ? 25.488 55.690 111.739 1.00 29.22 1635 HIS C CA 1
ATOM 4315 C C . HIS C 1 14 ? 24.981 54.252 111.766 1.00 28.39 1635 HIS C C 1
ATOM 4316 O O . HIS C 1 14 ? 24.480 53.784 112.786 1.00 28.53 1635 HIS C O 1
ATOM 4323 N N . VAL C 1 15 ? 25.112 53.556 110.638 1.00 27.72 1636 VAL C N 1
ATOM 4324 C CA . VAL C 1 15 ? 24.667 52.170 110.549 1.00 26.71 1636 VAL C CA 1
ATOM 4325 C C . VAL C 1 15 ? 25.518 51.312 111.468 1.00 27.96 1636 VAL C C 1
ATOM 4326 O O . VAL C 1 15 ? 25.002 50.441 112.173 1.00 29.32 1636 VAL C O 1
ATOM 4338 N N . ASN C 1 17 ? 27.069 52.307 114.109 1.00 29.57 1638 ASN C N 1
ATOM 4339 C CA . ASN C 1 17 ? 26.710 52.628 115.481 1.00 30.81 1638 ASN C CA 1
ATOM 4340 C C . ASN C 1 17 ? 25.436 51.928 115.923 1.00 29.00 1638 ASN C C 1
ATOM 4341 O O . ASN C 1 17 ? 25.360 51.457 117.053 1.00 28.33 1638 ASN C O 1
ATOM 4346 N N . GLU C 1 18 ? 24.437 51.858 115.045 1.00 27.53 1639 GLU C N 1
ATOM 4347 C CA . GLU C 1 18 ? 23.188 51.193 115.402 1.00 28.52 1639 GLU C CA 1
ATOM 4348 C C . GLU C 1 18 ? 23.397 49.688 115.545 1.00 28.54 1639 GLU C C 1
ATOM 4349 O O . GLU C 1 18 ? 22.945 49.084 116.515 1.00 30.87 1639 GLU C O 1
ATOM 4355 N N . LEU C 1 19 ? 24.085 49.089 114.581 1.00 26.91 1640 LEU C N 1
ATOM 4356 C CA . LEU C 1 19 ? 24.352 47.661 114.630 1.00 28.81 1640 LEU C CA 1
ATOM 4357 C C . LEU C 1 19 ? 24.984 47.343 115.983 1.00 28.29 1640 LEU C C 1
ATOM 4358 O O . LEU C 1 19 ? 24.593 46.396 116.657 1.00 28.33 1640 LEU C O 1
ATOM 4363 N N . LEU C 1 20 ? 25.950 48.167 116.372 1.00 28.59 1641 LEU C N 1
ATOM 4364 C CA . LEU C 1 20 ? 26.674 48.017 117.627 1.00 27.97 1641 LEU C CA 1
ATOM 4365 C C . LEU C 1 20 ? 25.815 48.244 118.877 1.00 28.34 1641 LEU C C 1
ATOM 4366 O O . LEU C 1 20 ? 25.806 47.404 119.780 1.00 27.08 1641 LEU C O 1
ATOM 4371 N N . ASP C 1 21 ? 25.106 49.373 118.936 1.00 27.30 1642 ASP C N 1
ATOM 4372 C CA . ASP C 1 21 ? 24.266 49.672 120.090 1.00 28.92 1642 ASP C CA 1
ATOM 4373 C C . ASP C 1 21 ? 23.174 48.639 120.262 1.00 30.45 1642 ASP C C 1
ATOM 4374 O O . ASP C 1 21 ? 22.930 48.177 121.375 1.00 32.41 1642 ASP C O 1
ATOM 4379 N N . THR C 1 22 ? 22.505 48.283 119.168 1.00 28.39 1643 THR C N 1
ATOM 4380 C CA . THR C 1 22 ? 21.434 47.310 119.260 1.00 27.54 1643 THR C CA 1
ATOM 4381 C C . THR C 1 22 ? 21.976 45.924 119.583 1.00 27.49 1643 THR C C 1
ATOM 4382 O O . THR C 1 22 ? 21.303 45.138 120.246 1.00 29.06 1643 THR C O 1
ATOM 4386 N N . GLU C 1 23 ? 23.192 45.631 119.128 1.00 25.97 1644 GLU C N 1
ATOM 4387 C CA . GLU C 1 23 ? 23.820 44.337 119.406 1.00 25.32 1644 GLU C CA 1
ATOM 4388 C C . GLU C 1 23 ? 24.061 44.235 120.917 1.00 25.87 1644 GLU C C 1
ATOM 4389 O O . GLU C 1 23 ? 23.820 43.193 121.529 1.00 26.59 1644 GLU C O 1
ATOM 4395 N N . ARG C 1 24 ? 24.539 45.327 121.511 1.00 26.08 1645 ARG C N 1
ATOM 4396 C CA . ARG C 1 24 ? 24.806 45.367 122.946 1.00 27.11 1645 ARG C CA 1
ATOM 4397 C C . ARG C 1 24 ? 23.520 45.278 123.746 1.00 25.82 1645 ARG C C 1
ATOM 4398 O O . ARG C 1 24 ? 23.471 44.611 124.773 1.00 25.92 1645 ARG C O 1
ATOM 4406 N N . ALA C 1 25 ? 22.482 45.958 123.276 1.00 23.94 1646 ALA C N 1
ATOM 4407 C CA . ALA C 1 25 ? 21.199 45.928 123.959 1.00 24.16 1646 ALA C CA 1
ATOM 4408 C C . ALA C 1 25 ? 20.677 44.495 123.885 1.00 24.81 1646 ALA C C 1
ATOM 4409 O O . ALA C 1 25 ? 20.216 43.939 124.878 1.00 25.57 1646 ALA C O 1
ATOM 4411 N N . TYR C 1 26 ? 20.773 43.900 122.699 1.00 24.01 1647 TYR C N 1
ATOM 4412 C CA . TYR C 1 26 ? 20.317 42.533 122.467 1.00 21.97 1647 TYR C CA 1
ATOM 4413 C C . TYR C 1 26 ? 20.958 41.574 123.472 1.00 22.45 1647 TYR C C 1
ATOM 4414 O O . TYR C 1 26 ? 20.267 40.861 124.196 1.00 23.85 1647 TYR C O 1
ATOM 4423 N N . VAL C 1 27 ? 22.284 41.573 123.510 1.00 22.62 1648 VAL C N 1
ATOM 4424 C CA . VAL C 1 27 ? 23.040 40.718 124.409 1.00 24.13 1648 VAL C CA 1
ATOM 4425 C C . VAL C 1 27 ? 22.653 40.935 125.874 1.00 26.50 1648 VAL C C 1
ATOM 4426 O O . VAL C 1 27 ? 22.401 39.978 126.613 1.00 24.84 1648 VAL C O 1
ATOM 4430 N N . GLU C 1 28 ? 22.609 42.196 126.286 1.00 26.49 1649 GLU C N 1
ATOM 4431 C CA . GLU C 1 28 ? 22.266 42.545 127.655 1.00 30.28 1649 GLU C CA 1
ATOM 4432 C C . GLU C 1 28 ? 20.848 42.121 128.003 1.00 29.03 1649 GLU C C 1
ATOM 4433 O O . GLU C 1 28 ? 20.587 41.641 129.101 1.00 30.34 1649 GLU C O 1
ATOM 4439 N N . GLU C 1 29 ? 19.931 42.287 127.059 1.00 31.43 1650 GLU C N 1
ATOM 4440 C CA . GLU C 1 29 ? 18.540 41.928 127.288 1.00 31.24 1650 GLU C CA 1
ATOM 4441 C C . GLU C 1 29 ? 18.336 40.421 127.377 1.00 29.36 1650 GLU C C 1
ATOM 4442 O O . GLU C 1 29 ? 17.470 39.954 128.119 1.00 29.13 1650 GLU C O 1
ATOM 4448 N N . LEU C 1 30 ? 19.134 39.660 126.632 1.00 27.57 1651 LEU C N 1
ATOM 4449 C CA . LEU C 1 30 ? 19.032 38.206 126.676 1.00 26.73 1651 LEU C CA 1
ATOM 4450 C C . LEU C 1 30 ? 19.565 37.729 128.027 1.00 27.91 1651 LEU C C 1
ATOM 4451 O O . LEU C 1 30 ? 19.036 36.791 128.620 1.00 27.24 1651 LEU C O 1
ATOM 4456 N N . LEU C 1 31 ? 20.613 38.395 128.505 1.00 27.36 1652 LEU C N 1
ATOM 4457 C CA . LEU C 1 31 ? 21.229 38.059 129.783 1.00 29.13 1652 LEU C CA 1
ATOM 4458 C C . LEU C 1 31 ? 20.340 38.355 130.981 1.00 29.81 1652 LEU C C 1
ATOM 4459 O O . LEU C 1 31 ? 20.285 37.557 131.915 1.00 29.19 1652 LEU C O 1
ATOM 4464 N N . CYS C 1 32 ? 19.650 39.492 130.970 1.00 29.99 1653 CYS C N 1
ATOM 4465 C CA . CYS C 1 32 ? 18.821 39.837 132.117 1.00 33.88 1653 CYS C CA 1
ATOM 4466 C C . CYS C 1 32 ? 17.623 38.915 132.235 1.00 32.85 1653 CYS C C 1
ATOM 4467 O O . CYS C 1 32 ? 17.004 38.819 133.288 1.00 37.03 1653 CYS C O 1
ATOM 4470 N N . VAL C 1 33 ? 17.299 38.228 131.153 1.00 32.02 1654 VAL C N 1
ATOM 4471 C CA . VAL C 1 33 ? 16.171 37.325 131.179 1.00 30.62 1654 VAL C CA 1
ATOM 4472 C C . VAL C 1 33 ? 16.644 35.911 131.499 1.00 31.92 1654 VAL C C 1
ATOM 4473 O O . VAL C 1 33 ? 15.890 35.108 132.054 1.00 32.87 1654 VAL C O 1
ATOM 4477 N N . LEU C 1 34 ? 17.899 35.618 131.169 1.00 31.48 1655 LEU C N 1
ATOM 4478 C CA . LEU C 1 34 ? 18.476 34.306 131.452 1.00 32.77 1655 LEU C CA 1
ATOM 4479 C C . LEU C 1 34 ? 18.799 34.201 132.939 1.00 33.78 1655 LEU C C 1
ATOM 4480 O O . LEU C 1 34 ? 18.717 33.124 133.522 1.00 35.74 1655 LEU C O 1
ATOM 4485 N N . GLU C 1 35 ? 19.170 35.324 133.547 1.00 35.01 1656 GLU C N 1
ATOM 4486 C CA . GLU C 1 35 ? 19.488 35.362 134.972 1.00 37.37 1656 GLU C CA 1
ATOM 4487 C C . GLU C 1 35 ? 18.252 35.733 135.792 1.00 37.63 1656 GLU C C 1
ATOM 4488 O O . GLU C 1 35 ? 18.066 35.238 136.906 1.00 38.64 1656 GLU C O 1
ATOM 4494 N N . GLY C 1 36 ? 17.416 36.604 135.229 1.00 35.58 1657 GLY C N 1
ATOM 4495 C CA . GLY C 1 36 ? 16.224 37.062 135.921 1.00 33.18 1657 GLY C CA 1
ATOM 4496 C C . GLY C 1 36 ? 15.027 36.131 135.917 1.00 34.23 1657 GLY C C 1
ATOM 4497 O O . GLY C 1 36 ? 14.127 36.279 136.750 1.00 32.37 1657 GLY C O 1
ATOM 4498 N N . TYR C 1 37 ? 14.995 35.183 134.985 1.00 33.67 1658 TYR C N 1
ATOM 4499 C CA . TYR C 1 37 ? 13.884 34.242 134.912 1.00 33.89 1658 TYR C CA 1
ATOM 4500 C C . TYR C 1 37 ? 14.338 32.790 134.905 1.00 34.09 1658 TYR C C 1
ATOM 4501 O O . TYR C 1 37 ? 13.990 32.019 135.799 1.00 35.51 1658 TYR C O 1
ATOM 4510 N N . ALA C 1 38 ? 15.096 32.424 133.877 1.00 32.37 1659 ALA C N 1
ATOM 4511 C CA . ALA C 1 38 ? 15.589 31.066 133.718 1.00 32.82 1659 ALA C CA 1
ATOM 4512 C C . ALA C 1 38 ? 16.307 30.583 134.973 1.00 33.81 1659 ALA C C 1
ATOM 4513 O O . ALA C 1 38 ? 15.962 29.542 135.536 1.00 33.37 1659 ALA C O 1
ATOM 4515 N N . ALA C 1 39 ? 17.305 31.344 135.409 1.00 35.56 1660 ALA C N 1
ATOM 4516 C CA . ALA C 1 39 ? 18.069 30.991 136.599 1.00 38.84 1660 ALA C CA 1
ATOM 4517 C C . ALA C 1 39 ? 17.228 31.139 137.866 1.00 41.14 1660 ALA C C 1
ATOM 4518 O O . ALA C 1 39 ? 17.520 30.513 138.886 1.00 42.21 1660 ALA C O 1
ATOM 4520 N N . GLU C 1 40 ? 16.190 31.968 137.806 1.00 43.21 1661 GLU C N 1
ATOM 4521 C CA . GLU C 1 40 ? 15.324 32.157 138.963 1.00 47.45 1661 GLU C CA 1
ATOM 4522 C C . GLU C 1 40 ? 14.372 30.977 139.148 1.00 47.87 1661 GLU C C 1
ATOM 4523 O O . GLU C 1 40 ? 13.772 30.812 140.207 1.00 50.71 1661 GLU C O 1
ATOM 4537 N N . ASP C 1 42 ? 15.306 27.952 139.222 1.00 54.03 1663 ASP C N 1
ATOM 4538 C CA . ASP C 1 42 ? 16.021 27.012 140.076 1.00 55.09 1663 ASP C CA 1
ATOM 4539 C C . ASP C 1 42 ? 16.443 27.658 141.394 1.00 56.13 1663 ASP C C 1
ATOM 4540 O O . ASP C 1 42 ? 17.264 27.118 142.132 1.00 57.00 1663 ASP C O 1
ATOM 4545 N N . ASN C 1 43 ? 15.874 28.820 141.685 1.00 56.77 1664 ASN C N 1
ATOM 4546 C CA . ASN C 1 43 ? 16.183 29.527 142.918 1.00 57.59 1664 ASN C CA 1
ATOM 4547 C C . ASN C 1 43 ? 15.245 29.033 144.019 1.00 59.59 1664 ASN C C 1
ATOM 4548 O O . ASN C 1 43 ? 14.022 29.026 143.849 1.00 59.90 1664 ASN C O 1
ATOM 4553 N N . PRO C 1 44 ? 15.809 28.591 145.157 1.00 59.90 1665 PRO C N 1
ATOM 4554 C CA . PRO C 1 44 ? 15.018 28.096 146.287 1.00 59.19 1665 PRO C CA 1
ATOM 4555 C C . PRO C 1 44 ? 14.024 29.116 146.843 1.00 59.61 1665 PRO C C 1
ATOM 4556 O O . PRO C 1 44 ? 12.894 28.764 147.178 1.00 61.17 1665 PRO C O 1
ATOM 4560 N N . LEU C 1 45 ? 14.440 30.375 146.937 1.00 59.15 1666 LEU C N 1
ATOM 4561 C CA . LEU C 1 45 ? 13.571 31.429 147.462 1.00 58.10 1666 LEU C CA 1
ATOM 4562 C C . LEU C 1 45 ? 12.344 31.691 146.588 1.00 57.75 1666 LEU C C 1
ATOM 4563 O O . LEU C 1 45 ? 11.498 32.522 146.925 1.00 57.95 1666 LEU C O 1
ATOM 4576 N N . ALA C 1 47 ? 10.893 28.792 145.030 1.00 49.93 1668 ALA C N 1
ATOM 4577 C CA . ALA C 1 47 ? 10.307 27.457 144.976 1.00 46.81 1668 ALA C CA 1
ATOM 4578 C C . ALA C 1 47 ? 8.808 27.409 145.228 1.00 46.63 1668 ALA C C 1
ATOM 4579 O O . ALA C 1 47 ? 8.087 26.642 144.586 1.00 45.75 1668 ALA C O 1
ATOM 4581 N N . HIS C 1 48 ? 8.338 28.227 146.160 1.00 45.51 1669 HIS C N 1
ATOM 4582 C CA . HIS C 1 48 ? 6.923 28.248 146.500 1.00 45.87 1669 HIS C CA 1
ATOM 4583 C C . HIS C 1 48 ? 6.076 28.930 145.435 1.00 45.77 1669 HIS C C 1
ATOM 4584 O O . HIS C 1 48 ? 4.847 28.920 145.513 1.00 45.68 1669 HIS C O 1
ATOM 4591 N N . LEU C 1 49 ? 6.733 29.511 144.436 1.00 44.43 1670 LEU C N 1
ATOM 4592 C CA . LEU C 1 49 ? 6.024 30.208 143.369 1.00 43.20 1670 LEU C CA 1
ATOM 4593 C C . LEU C 1 49 ? 5.960 29.426 142.060 1.00 43.03 1670 LEU C C 1
ATOM 4594 O O . LEU C 1 49 ? 5.157 29.739 141.182 1.00 43.49 1670 LEU C O 1
ATOM 4599 N N . ILE C 1 50 ? 6.789 28.396 141.938 1.00 43.54 1671 ILE C N 1
ATOM 4600 C CA . ILE C 1 50 ? 6.833 27.610 140.709 1.00 43.54 1671 ILE C CA 1
ATOM 4601 C C . ILE C 1 50 ? 6.803 26.097 140.942 1.00 43.89 1671 ILE C C 1
ATOM 4602 O O . ILE C 1 50 ? 7.486 25.576 141.829 1.00 42.50 1671 ILE C O 1
ATOM 4607 N N . SER C 1 51 ? 6.010 25.397 140.135 1.00 45.16 1672 SER C N 1
ATOM 4608 C CA . SER C 1 51 ? 5.891 23.941 140.238 1.00 48.09 1672 SER C CA 1
ATOM 4609 C C . SER C 1 51 ? 7.055 23.249 139.535 1.00 48.92 1672 SER C C 1
ATOM 4610 O O . SER C 1 51 ? 7.352 23.546 138.376 1.00 48.64 1672 SER C O 1
ATOM 4613 N N . THR C 1 52 ? 7.703 22.320 140.234 1.00 49.46 1673 THR C N 1
ATOM 4614 C CA . THR C 1 52 ? 8.830 21.582 139.666 1.00 49.55 1673 THR C CA 1
ATOM 4615 C C . THR C 1 52 ? 8.511 21.127 138.243 1.00 48.27 1673 THR C C 1
ATOM 4616 O O . THR C 1 52 ? 9.409 20.950 137.421 1.00 46.66 1673 THR C O 1
ATOM 4620 N N . GLY C 1 53 ? 7.226 20.941 137.960 1.00 48.68 1674 GLY C N 1
ATOM 4621 C CA . GLY C 1 53 ? 6.819 20.528 136.630 1.00 47.40 1674 GLY C CA 1
ATOM 4622 C C . GLY C 1 53 ? 7.239 21.591 135.636 1.00 47.41 1674 GLY C C 1
ATOM 4623 O O . GLY C 1 53 ? 7.940 21.305 134.663 1.00 46.60 1674 GLY C O 1
ATOM 4624 N N . LEU C 1 54 ? 6.813 22.825 135.895 1.00 46.51 1675 LEU C N 1
ATOM 4625 C CA . LEU C 1 54 ? 7.142 23.962 135.044 1.00 45.51 1675 LEU C CA 1
ATOM 4626 C C . LEU C 1 54 ? 8.652 24.209 135.072 1.00 45.61 1675 LEU C C 1
ATOM 4627 O O . LEU C 1 54 ? 9.258 24.568 134.063 1.00 44.94 1675 LEU C O 1
ATOM 4632 N N . GLN C 1 55 ? 9.254 24.003 136.234 1.00 45.53 1676 GLN C N 1
ATOM 4633 C CA . GLN C 1 55 ? 10.691 24.183 136.401 1.00 48.47 1676 GLN C CA 1
ATOM 4634 C C . GLN C 1 55 ? 11.458 23.294 135.412 1.00 48.19 1676 GLN C C 1
ATOM 4635 O O . GLN C 1 55 ? 12.490 23.686 134.8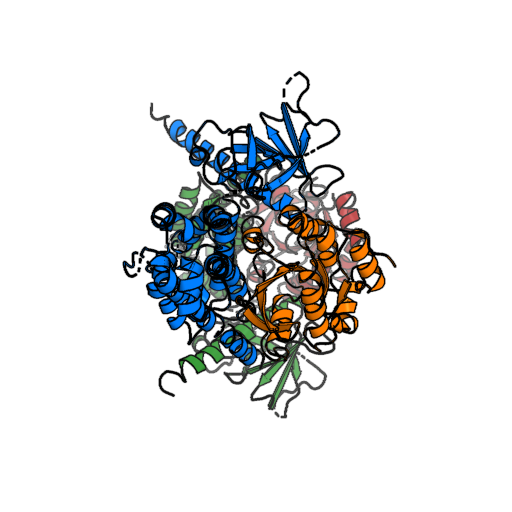72 1.00 49.89 1676 GLN C O 1
ATOM 4641 N N . ASN C 1 56 ? 10.940 22.095 135.175 1.00 48.89 1677 ASN C N 1
ATOM 4642 C CA . ASN C 1 56 ? 11.579 21.154 134.266 1.00 48.62 1677 ASN C CA 1
ATOM 4643 C C . ASN C 1 56 ? 11.253 21.434 132.804 1.00 48.29 1677 ASN C C 1
ATOM 4644 O O . ASN C 1 56 ? 11.789 20.780 131.911 1.00 48.99 1677 ASN C O 1
ATOM 4649 N N . LYS C 1 57 ? 10.374 22.403 132.561 1.00 46.48 1678 LYS C N 1
ATOM 4650 C CA . LYS C 1 57 ? 10.015 22.775 131.195 1.00 45.68 1678 LYS C CA 1
ATOM 4651 C C . LYS C 1 57 ? 10.791 24.030 130.775 1.00 43.47 1678 LYS C C 1
ATOM 4652 O O . LYS C 1 57 ? 10.482 24.669 129.768 1.00 43.83 1678 LYS C O 1
ATOM 4658 N N . LYS C 1 58 ? 11.804 24.365 131.562 1.00 41.53 1679 LYS C N 1
ATOM 4659 C CA . LYS C 1 58 ? 12.654 25.523 131.317 1.00 42.50 1679 LYS C CA 1
ATOM 4660 C C . LYS C 1 58 ? 13.168 25.588 129.871 1.00 42.54 1679 LYS C C 1
ATOM 4661 O O . LYS C 1 58 ? 13.088 26.633 129.217 1.00 40.93 1679 LYS C O 1
ATOM 4667 N N . ASN C 1 59 ? 13.679 24.468 129.369 1.00 44.18 1680 ASN C N 1
ATOM 4668 C CA . ASN C 1 59 ? 14.208 24.420 128.008 1.00 45.82 1680 ASN C CA 1
ATOM 4669 C C . ASN C 1 59 ? 13.162 24.585 126.919 1.00 43.60 1680 ASN C C 1
ATOM 4670 O O . ASN C 1 59 ? 13.489 24.972 125.802 1.00 44.48 1680 ASN C O 1
ATOM 4675 N N . ILE C 1 60 ? 11.909 24.284 127.230 1.00 40.54 1681 ILE C N 1
ATOM 4676 C CA . ILE C 1 60 ? 10.851 24.437 126.244 1.00 38.10 1681 ILE C CA 1
ATOM 4677 C C . ILE C 1 60 ? 10.495 25.916 126.119 1.00 37.27 1681 ILE C C 1
ATOM 4678 O O . ILE C 1 60 ? 10.265 26.425 125.023 1.00 36.57 1681 ILE C O 1
ATOM 4683 N N . LEU C 1 61 ? 10.469 26.604 127.253 1.00 33.27 1682 LEU C N 1
ATOM 4684 C CA . LEU C 1 61 ? 10.134 28.016 127.272 1.00 31.40 1682 LEU C CA 1
ATOM 4685 C C . LEU C 1 61 ? 11.255 28.889 126.703 1.00 30.87 1682 LEU C C 1
ATOM 4686 O O . LEU C 1 61 ? 10.995 29.803 125.921 1.00 30.64 1682 LEU C O 1
ATOM 4691 N N . PHE C 1 62 ? 12.498 28.607 127.088 1.00 30.19 1683 PHE C N 1
ATOM 4692 C CA . PHE C 1 62 ? 13.633 29.406 126.619 1.00 30.11 1683 PHE C CA 1
ATOM 4693 C C . PHE C 1 62 ? 14.354 28.893 125.378 1.00 28.90 1683 PHE C C 1
ATOM 4694 O O . PHE C 1 62 ? 15.219 29.580 124.837 1.00 31.05 1683 PHE C O 1
ATOM 4702 N N . GLY C 1 63 ? 14.014 27.696 124.922 1.00 27.99 1684 GLY C N 1
ATOM 4703 C CA . GLY C 1 63 ? 14.682 27.161 123.749 1.00 28.11 1684 GLY C CA 1
ATOM 4704 C C . GLY C 1 63 ? 16.184 27.237 123.938 1.00 28.12 1684 GLY C C 1
ATOM 4705 O O . GLY C 1 63 ? 16.677 27.078 125.060 1.00 29.59 1684 GLY C O 1
ATOM 4706 N N . ASN C 1 64 ? 16.919 27.498 122.863 1.00 27.93 1685 ASN C N 1
ATOM 4707 C CA . ASN C 1 64 ? 18.376 27.580 122.954 1.00 27.04 1685 ASN C CA 1
ATOM 4708 C C . ASN C 1 64 ? 18.889 29.001 123.127 1.00 27.70 1685 ASN C C 1
ATOM 4709 O O . ASN C 1 64 ? 19.958 29.339 122.631 1.00 26.97 1685 ASN C O 1
ATOM 4722 N N . GLU C 1 66 ? 20.294 30.432 125.574 1.00 32.60 1687 GLU C N 1
ATOM 4723 C CA . GLU C 1 66 ? 21.618 30.477 126.180 1.00 34.54 1687 GLU C CA 1
ATOM 4724 C C . GLU C 1 66 ? 22.715 30.357 125.120 1.00 32.07 1687 GLU C C 1
ATOM 4725 O O . GLU C 1 66 ? 23.699 31.091 125.141 1.00 31.18 1687 GLU C O 1
ATOM 4731 N N . GLU C 1 67 ? 22.522 29.425 124.196 1.00 30.75 1688 GLU C N 1
ATOM 4732 C CA . GLU C 1 67 ? 23.453 29.175 123.109 1.00 30.43 1688 GLU C CA 1
ATOM 4733 C C . GLU C 1 67 ? 23.558 30.422 122.221 1.00 29.53 1688 GLU C C 1
ATOM 4734 O O . GLU C 1 67 ? 24.644 30.785 121.769 1.00 25.65 1688 GLU C O 1
ATOM 4740 N N . ILE C 1 68 ? 22.426 31.078 121.981 1.00 27.62 1689 ILE C N 1
ATOM 4741 C CA . ILE C 1 68 ? 22.415 32.286 121.173 1.00 26.49 1689 ILE C CA 1
ATOM 4742 C C . ILE C 1 68 ? 23.120 33.409 121.932 1.00 28.77 1689 ILE C C 1
ATOM 4743 O O . ILE C 1 68 ? 23.913 34.157 121.353 1.00 28.81 1689 ILE C O 1
ATOM 4748 N N . TYR C 1 69 ? 22.839 33.517 123.230 1.00 27.21 1690 TYR C N 1
ATOM 4749 C CA . TYR C 1 69 ? 23.471 34.532 124.057 1.00 27.05 1690 TYR C CA 1
ATOM 4750 C C . TYR C 1 69 ? 24.990 34.357 124.009 1.00 28.75 1690 TYR C C 1
ATOM 4751 O O . TYR C 1 69 ? 25.739 35.325 123.849 1.00 29.01 1690 TYR C O 1
ATOM 4760 N N . HIS C 1 70 ? 25.444 33.116 124.135 1.00 28.41 1691 HIS C N 1
ATOM 4761 C CA . HIS C 1 70 ? 26.872 32.845 124.126 1.00 28.88 1691 HIS C CA 1
ATOM 4762 C C . HIS C 1 70 ? 27.538 33.260 122.823 1.00 28.94 1691 HIS C C 1
ATOM 4763 O O . HIS C 1 70 ? 28.598 33.881 122.838 1.00 30.98 1691 HIS C O 1
ATOM 4770 N N . PHE C 1 71 ? 26.921 32.916 121.699 1.00 29.07 1692 PHE C N 1
ATOM 4771 C CA . PHE C 1 71 ? 27.476 33.269 120.399 1.00 29.59 1692 PHE C CA 1
ATOM 4772 C C . PHE C 1 71 ? 27.685 34.778 120.260 1.00 30.57 1692 PHE C C 1
ATOM 4773 O O . PHE C 1 71 ? 28.735 35.227 119.806 1.00 29.46 1692 PHE C O 1
ATOM 4781 N N . HIS C 1 72 ? 26.684 35.552 120.661 1.00 29.81 1693 HIS C N 1
ATOM 4782 C CA . HIS C 1 72 ? 26.748 37.004 120.559 1.00 30.07 1693 HIS C CA 1
ATOM 4783 C C . HIS C 1 72 ? 27.584 37.676 121.635 1.00 31.11 1693 HIS C C 1
ATOM 4784 O O . HIS C 1 72 ? 28.338 38.610 121.348 1.00 30.34 1693 HIS C O 1
ATOM 4791 N N . ASN C 1 73 ? 27.455 37.196 122.870 1.00 31.54 1694 ASN C N 1
ATOM 4792 C CA . ASN C 1 73 ? 28.186 37.769 123.992 1.00 31.76 1694 ASN C CA 1
ATOM 4793 C C . ASN C 1 73 ? 29.685 37.469 124.016 1.00 31.62 1694 ASN C C 1
ATOM 4794 O O . ASN C 1 73 ? 30.453 38.193 124.652 1.00 31.23 1694 ASN C O 1
ATOM 4799 N N . ARG C 1 74 ? 30.119 36.421 123.331 1.00 31.81 1695 ARG C N 1
ATOM 4800 C CA . ARG C 1 74 ? 31.539 36.106 123.351 1.00 34.77 1695 ARG C CA 1
ATOM 4801 C C . ARG C 1 74 ? 32.233 36.056 121.994 1.00 36.29 1695 ARG C C 1
ATOM 4802 O O . ARG C 1 74 ? 33.468 36.036 121.927 1.00 36.47 1695 ARG C O 1
ATOM 4810 N N . ILE C 1 75 ? 31.452 36.067 120.917 1.00 33.19 1696 ILE C N 1
ATOM 4811 C CA . ILE C 1 75 ? 32.035 36.012 119.589 1.00 30.64 1696 ILE C CA 1
ATOM 4812 C C . ILE C 1 75 ? 31.611 37.117 118.624 1.00 33.51 1696 ILE C C 1
ATOM 4813 O O . ILE C 1 75 ? 32.439 37.922 118.188 1.00 34.03 1696 ILE C O 1
ATOM 4818 N N . PHE C 1 76 ? 30.325 37.171 118.290 1.00 32.58 1697 PHE C N 1
ATOM 4819 C CA . PHE C 1 76 ? 29.884 38.150 117.315 1.00 31.38 1697 PHE C CA 1
ATOM 4820 C C . PHE C 1 76 ? 30.070 39.616 117.701 1.00 30.51 1697 PHE C C 1
ATOM 4821 O O . PHE C 1 76 ? 30.631 40.387 116.924 1.00 29.96 1697 PHE C O 1
ATOM 4829 N N . LEU C 1 77 ? 29.626 40.010 118.887 1.00 30.28 1698 LEU C N 1
ATOM 4830 C CA . LEU C 1 77 ? 29.779 41.400 119.287 1.00 31.95 1698 LEU C CA 1
ATOM 4831 C C . LEU C 1 77 ? 31.237 41.861 119.229 1.00 34.38 1698 LEU C C 1
ATOM 4832 O O . LEU C 1 77 ? 31.521 42.993 118.832 1.00 33.09 1698 LEU C O 1
ATOM 4837 N N . ARG C 1 78 ? 32.161 40.990 119.621 1.00 37.47 1699 ARG C N 1
ATOM 4838 C CA . ARG C 1 78 ? 33.576 41.349 119.587 1.00 41.00 1699 ARG C CA 1
ATOM 4839 C C . ARG C 1 78 ? 33.981 41.616 118.147 1.00 39.10 1699 ARG C C 1
ATOM 4840 O O . ARG C 1 78 ? 34.651 42.600 117.851 1.00 40.32 1699 ARG C O 1
ATOM 4848 N N . GLU C 1 79 ? 33.560 40.737 117.248 1.00 38.76 1700 GLU C N 1
ATOM 4849 C CA . GLU C 1 79 ? 33.908 40.882 115.847 1.00 39.26 1700 GLU C CA 1
ATOM 4850 C C . GLU C 1 79 ? 33.310 42.113 115.182 1.00 37.21 1700 GLU C C 1
ATOM 4851 O O . GLU C 1 79 ? 33.949 42.724 114.334 1.00 37.38 1700 GLU C O 1
ATOM 4857 N N . LEU C 1 80 ? 32.093 42.483 115.559 1.00 34.60 1701 LEU C N 1
ATOM 4858 C CA . LEU C 1 80 ? 31.480 43.668 114.981 1.00 34.70 1701 LEU C CA 1
ATOM 4859 C C . LEU C 1 80 ? 32.283 44.882 115.435 1.00 36.79 1701 LEU C C 1
ATOM 4860 O O . LEU C 1 80 ? 32.457 45.852 114.687 1.00 36.39 1701 LEU C O 1
ATOM 4865 N N . GLU C 1 81 ? 32.781 44.822 116.664 1.00 36.22 1702 GLU C N 1
ATOM 4866 C CA . GLU C 1 81 ? 33.535 45.937 117.203 1.00 38.15 1702 GLU C CA 1
ATOM 4867 C C . GLU C 1 81 ? 34.831 46.196 116.457 1.00 37.94 1702 GLU C C 1
ATOM 4868 O O . GLU C 1 81 ? 35.245 47.344 116.320 1.00 37.22 1702 GLU C O 1
ATOM 4874 N N . SER C 1 82 ? 35.458 45.138 115.957 1.00 38.96 1703 SER C N 1
ATOM 4875 C CA . SER C 1 82 ? 36.709 45.290 115.223 1.00 42.01 1703 SER C CA 1
ATOM 4876 C C . SER C 1 82 ? 36.517 45.946 113.853 1.00 42.57 1703 SER C C 1
ATOM 4877 O O . SER C 1 82 ? 37.474 46.113 113.103 1.00 44.01 1703 SER C O 1
ATOM 4880 N N . CYS C 1 83 ? 35.283 46.313 113.524 1.00 43.30 1704 CYS C N 1
ATOM 4881 C CA . CYS C 1 83 ? 35.003 46.965 112.248 1.00 43.42 1704 CYS C CA 1
ATOM 4882 C C . CYS C 1 83 ? 34.707 48.438 112.464 1.00 43.67 1704 CYS C C 1
ATOM 4883 O O . CYS C 1 83 ? 34.459 49.168 111.513 1.00 43.93 1704 CYS C O 1
ATOM 4886 N N . ILE C 1 84 ? 34.737 48.873 113.718 1.00 44.04 1705 ILE C N 1
ATOM 4887 C CA . ILE C 1 84 ? 34.447 50.260 114.041 1.00 46.36 1705 ILE C CA 1
ATOM 4888 C C . ILE C 1 84 ? 35.132 51.257 113.114 1.00 45.91 1705 ILE C C 1
ATOM 4889 O O . ILE C 1 84 ? 34.496 52.192 112.626 1.00 46.56 1705 ILE C O 1
ATOM 4894 N N . ASP C 1 85 ? 36.420 51.053 112.859 1.00 45.16 1706 ASP C N 1
ATOM 4895 C CA . ASP C 1 85 ? 37.168 51.967 112.006 1.00 45.61 1706 ASP C CA 1
ATOM 4896 C C . ASP C 1 85 ? 36.872 51.870 110.510 1.00 45.39 1706 ASP C C 1
ATOM 4897 O O . ASP C 1 85 ? 37.107 52.827 109.769 1.00 45.48 1706 ASP C O 1
ATOM 4902 N N . CYS C 1 86 ? 36.363 50.724 110.065 1.00 45.02 1707 CYS C N 1
ATOM 4903 C CA . CYS C 1 86 ? 36.013 50.541 108.657 1.00 44.10 1707 CYS C CA 1
ATOM 4904 C C . CYS C 1 86 ? 34.703 49.763 108.571 1.00 40.74 1707 CYS C C 1
ATOM 4905 O O . CYS C 1 86 ? 34.685 48.580 108.241 1.00 40.25 1707 CYS C O 1
ATOM 4908 N N . PRO C 1 87 ? 33.583 50.433 108.854 1.00 39.48 1708 PRO C N 1
ATOM 4909 C CA . PRO C 1 87 ? 32.254 49.810 108.823 1.00 39.81 1708 PRO C CA 1
ATOM 4910 C C . PRO C 1 87 ? 31.866 48.978 107.592 1.00 41.44 1708 PRO C C 1
ATOM 4911 O O . PRO C 1 87 ? 31.091 48.024 107.720 1.00 41.36 1708 PRO C O 1
ATOM 4915 N N . GLU C 1 88 ? 32.395 49.314 106.415 1.00 40.09 1709 GLU C N 1
ATOM 4916 C CA . GLU C 1 88 ? 32.056 48.559 105.207 1.00 40.00 1709 GLU C CA 1
ATOM 4917 C C . GLU C 1 88 ? 32.459 47.101 105.339 1.00 38.18 1709 GLU C C 1
ATOM 4918 O O . GLU C 1 88 ? 31.835 46.215 104.756 1.00 39.57 1709 GLU C O 1
ATOM 4924 N N . LEU C 1 89 ? 33.517 46.857 106.098 1.00 35.77 1710 LEU C N 1
ATOM 4925 C CA . LEU C 1 89 ? 34.017 45.505 106.271 1.00 35.16 1710 LEU C CA 1
ATOM 4926 C C . LEU C 1 89 ? 33.125 44.637 107.152 1.00 34.27 1710 LEU C C 1
ATOM 4927 O O . LEU C 1 89 ? 33.358 43.435 107.274 1.00 33.82 1710 LEU C O 1
ATOM 4932 N N . VAL C 1 90 ? 32.095 45.232 107.749 1.00 31.64 1711 VAL C N 1
ATOM 4933 C CA . VAL C 1 90 ? 31.204 44.468 108.607 1.00 29.45 1711 VAL C CA 1
ATOM 4934 C C . VAL C 1 90 ? 30.636 43.263 107.846 1.00 30.89 1711 VAL C C 1
ATOM 4935 O O . VAL C 1 90 ? 30.290 42.249 108.444 1.00 32.88 1711 VAL C O 1
ATOM 4939 N N . GLY C 1 91 ? 30.549 43.372 106.526 1.00 29.35 1712 GLY C N 1
ATOM 4940 C CA . GLY C 1 91 ? 30.032 42.266 105.745 1.00 31.84 1712 GLY C CA 1
ATOM 4941 C C . GLY C 1 91 ? 30.864 41.011 105.942 1.00 34.40 1712 GLY C C 1
ATOM 4942 O O . GLY C 1 91 ? 30.342 39.891 105.941 1.00 35.61 1712 GLY C O 1
ATOM 4943 N N . ARG C 1 92 ? 32.168 41.201 106.114 1.00 35.20 1713 ARG C N 1
ATOM 4944 C CA . ARG C 1 92 ? 33.092 40.092 106.312 1.00 36.17 1713 ARG C CA 1
ATOM 4945 C C . ARG C 1 92 ? 32.850 39.363 107.640 1.00 34.07 1713 ARG C C 1
ATOM 4946 O O . ARG C 1 92 ? 33.136 38.176 107.760 1.00 31.41 1713 ARG C O 1
ATOM 4954 N N . CYS C 1 93 ? 32.328 40.077 108.636 1.00 34.14 1714 CYS C N 1
ATOM 4955 C CA . CYS C 1 93 ? 32.037 39.479 109.937 1.00 34.18 1714 CYS C CA 1
ATOM 4956 C C . CYS C 1 93 ? 30.942 38.445 109.826 1.00 33.60 1714 CYS C C 1
ATOM 4957 O O . CYS C 1 93 ? 31.022 37.375 110.430 1.00 34.52 1714 CYS C O 1
ATOM 4960 N N . PHE C 1 94 ? 29.903 38.781 109.073 1.00 31.93 1715 PHE C N 1
ATOM 4961 C CA . PHE C 1 94 ? 28.793 37.863 108.888 1.00 32.31 1715 PHE C CA 1
ATOM 4962 C C . PHE C 1 94 ? 29.208 36.655 108.063 1.00 34.00 1715 PHE C C 1
ATOM 4963 O O . PHE C 1 94 ? 28.815 35.527 108.372 1.00 34.98 1715 PHE C O 1
ATOM 4971 N N . LEU C 1 95 ? 29.996 36.889 107.013 1.00 33.72 1716 LEU C N 1
ATOM 4972 C CA . LEU C 1 95 ? 30.457 35.799 106.158 1.00 32.28 1716 LEU C CA 1
ATOM 4973 C C . LEU C 1 95 ? 31.313 34.821 106.963 1.00 33.00 1716 LEU C C 1
ATOM 4974 O O . LEU C 1 95 ? 31.220 33.604 106.804 1.00 30.61 1716 LEU C O 1
ATOM 4979 N N . GLU C 1 96 ? 32.133 35.377 107.842 1.00 35.98 1717 GLU C N 1
ATOM 4980 C CA . GLU C 1 96 ? 33.022 34.596 108.688 1.00 39.29 1717 GLU C CA 1
ATOM 4981 C C . GLU C 1 96 ? 32.250 33.715 109.677 1.00 37.81 1717 GLU C C 1
ATOM 4982 O O . GLU C 1 96 ? 32.737 32.664 110.100 1.00 37.55 1717 GLU C O 1
ATOM 4988 N N . ARG C 1 97 ? 31.046 34.145 110.041 1.00 36.19 1718 ARG C N 1
ATOM 4989 C CA . ARG C 1 97 ? 30.238 33.411 111.006 1.00 34.65 1718 ARG C CA 1
ATOM 4990 C C . ARG C 1 97 ? 28.902 32.926 110.488 1.00 34.44 1718 ARG C C 1
ATOM 4991 O O . ARG C 1 97 ? 27.972 32.767 111.273 1.00 37.73 1718 ARG C O 1
ATOM 5007 N N . GLU C 1 99 ? 27.873 30.000 109.534 1.00 39.67 1720 GLU C N 1
ATOM 5008 C CA . GLU C 1 99 ? 27.439 28.737 110.119 1.00 42.55 1720 GLU C CA 1
ATOM 5009 C C . GLU C 1 99 ? 26.790 28.959 111.478 1.00 39.77 1720 GLU C C 1
ATOM 5010 O O . GLU C 1 99 ? 25.687 28.488 111.726 1.00 41.22 1720 GLU C O 1
ATOM 5016 N N . GLU C 1 100 ? 27.475 29.689 112.350 1.00 37.53 1721 GLU C N 1
ATOM 5017 C CA . GLU C 1 100 ? 26.961 29.967 113.688 1.00 36.59 1721 GLU C CA 1
ATOM 5018 C C . GLU C 1 100 ? 25.529 30.511 113.718 1.00 35.26 1721 GLU C C 1
ATOM 5019 O O . GLU C 1 100 ? 24.820 30.319 114.699 1.00 37.43 1721 GLU C O 1
ATOM 5025 N N . PHE C 1 101 ? 25.096 31.192 112.662 1.00 32.69 1722 PHE C N 1
ATOM 5026 C CA . PHE C 1 101 ? 23.743 31.731 112.655 1.00 30.17 1722 PHE C CA 1
ATOM 5027 C C . PHE C 1 101 ? 22.668 30.662 112.503 1.00 31.42 1722 PHE C C 1
ATOM 5028 O O . PHE C 1 101 ? 21.483 30.952 112.664 1.00 30.66 1722 PHE C O 1
ATOM 5036 N N . GLN C 1 102 ? 23.075 29.429 112.205 1.00 32.99 1723 GLN C N 1
ATOM 5037 C CA . GLN C 1 102 ? 22.119 28.335 112.036 1.00 35.11 1723 GLN C CA 1
ATOM 5038 C C . GLN C 1 102 ? 21.355 28.067 113.334 1.00 33.30 1723 GLN C C 1
ATOM 5039 O O . GLN C 1 102 ? 20.271 27.486 113.309 1.00 32.60 1723 GLN C O 1
ATOM 5045 N N . ILE C 1 103 ? 21.919 28.495 114.463 1.00 30.57 1724 ILE C N 1
ATOM 5046 C CA . ILE C 1 103 ? 21.272 28.288 115.751 1.00 30.53 1724 ILE C CA 1
ATOM 5047 C C . ILE C 1 103 ? 19.885 28.931 115.828 1.00 30.65 1724 ILE C C 1
ATOM 5048 O O . ILE C 1 103 ? 19.034 28.499 116.617 1.00 27.87 1724 ILE C O 1
ATOM 5053 N N . TYR C 1 104 ? 19.651 29.951 115.004 1.00 28.30 1725 TYR C N 1
ATOM 5054 C CA . TYR C 1 104 ? 18.362 30.629 115.005 1.00 27.16 1725 TYR C CA 1
ATOM 5055 C C . TYR C 1 104 ? 17.228 29.762 114.483 1.00 29.07 1725 TYR C C 1
ATOM 5056 O O . TYR C 1 104 ? 16.053 30.052 114.733 1.00 27.38 1725 TYR C O 1
ATOM 5065 N N . GLU C 1 105 ? 17.574 28.699 113.765 1.00 30.40 1726 GLU C N 1
ATOM 5066 C CA . GLU C 1 105 ? 16.557 27.807 113.228 1.00 33.33 1726 GLU C CA 1
ATOM 5067 C C . GLU C 1 105 ? 15.878 27.024 114.341 1.00 34.18 1726 GLU C C 1
ATOM 5068 O O . GLU C 1 105 ? 14.655 26.868 114.339 1.00 36.11 1726 GLU C O 1
ATOM 5074 N N . LYS C 1 106 ? 16.673 26.533 115.288 1.00 34.09 1727 LYS C N 1
ATOM 5075 C CA . LYS C 1 106 ? 16.141 25.771 116.412 1.00 35.18 1727 LYS C CA 1
ATOM 5076 C C . LYS C 1 106 ? 15.232 26.670 117.242 1.00 33.84 1727 LYS C C 1
ATOM 5077 O O . LYS C 1 106 ? 14.143 26.264 117.652 1.00 34.26 1727 LYS C O 1
ATOM 5083 N N . TYR C 1 107 ? 15.682 27.899 117.480 1.00 30.61 1728 TYR C N 1
ATOM 5084 C CA . TYR C 1 107 ? 14.910 28.824 118.283 1.00 27.92 1728 TYR C CA 1
ATOM 5085 C C . TYR C 1 107 ? 13.556 29.137 117.667 1.00 27.31 1728 TYR C C 1
ATOM 5086 O O . TYR C 1 107 ? 12.537 29.086 118.345 1.00 29.61 1728 TYR C O 1
ATOM 5095 N N . CYS C 1 108 ? 13.542 29.460 116.383 1.00 27.78 1729 CYS C N 1
ATOM 5096 C CA . CYS C 1 108 ? 12.295 29.792 115.718 1.00 30.11 1729 CYS C CA 1
ATOM 5097 C C . CYS C 1 108 ? 11.334 28.624 115.693 1.00 31.88 1729 CYS C C 1
ATOM 5098 O O . CYS C 1 108 ? 10.146 28.781 115.975 1.00 33.80 1729 CYS C O 1
ATOM 5101 N N . GLN C 1 109 ? 11.846 27.447 115.362 1.00 33.21 1730 GLN C N 1
ATOM 5102 C CA . GLN C 1 109 ? 11.002 26.267 115.306 1.00 33.84 1730 GLN C CA 1
ATOM 5103 C C . GLN C 1 109 ? 10.408 25.962 116.674 1.00 33.97 1730 GLN C C 1
ATOM 5104 O O . GLN C 1 109 ? 9.287 25.467 116.774 1.00 36.68 1730 GLN C O 1
ATOM 5110 N N . ASN C 1 110 ? 11.154 26.274 117.726 1.00 32.65 1731 ASN C N 1
ATOM 5111 C CA . ASN C 1 110 ? 10.689 26.015 119.081 1.00 33.28 1731 ASN C CA 1
ATOM 5112 C C . ASN C 1 110 ? 9.792 27.129 119.616 1.00 34.01 1731 ASN C C 1
ATOM 5113 O O . ASN C 1 110 ? 9.021 26.905 120.543 1.00 33.38 1731 ASN C O 1
ATOM 5118 N N . LYS C 1 111 ? 9.876 28.319 119.022 1.00 34.31 1732 LYS C N 1
ATOM 5119 C CA . LYS C 1 111 ? 9.080 29.456 119.484 1.00 33.00 1732 LYS C CA 1
ATOM 5120 C C . LYS C 1 111 ? 7.599 29.138 119.699 1.00 33.75 1732 LYS C C 1
ATOM 5121 O O . LYS C 1 111 ? 7.032 29.478 120.742 1.00 32.67 1732 LYS C O 1
ATOM 5127 N N . PRO C 1 112 ? 6.947 28.497 118.714 1.00 33.78 1733 PRO C N 1
ATOM 5128 C CA . PRO C 1 112 ? 5.526 28.170 118.882 1.00 33.99 1733 PRO C CA 1
ATOM 5129 C C . PRO C 1 112 ? 5.294 27.214 120.055 1.00 34.74 1733 PRO C C 1
ATOM 5130 O O . PRO C 1 112 ? 4.275 27.296 120.750 1.00 34.52 1733 PRO C O 1
ATOM 5134 N N . ARG C 1 113 ? 6.247 26.315 120.278 1.00 35.10 1734 ARG C N 1
ATOM 5135 C CA . ARG C 1 113 ? 6.159 25.367 121.382 1.00 36.36 1734 ARG C CA 1
ATOM 5136 C C . ARG C 1 113 ? 6.294 26.145 122.701 1.00 36.41 1734 ARG C C 1
ATOM 5137 O O . ARG C 1 113 ? 5.599 25.862 123.678 1.00 34.57 1734 ARG C O 1
ATOM 5145 N N . SER C 1 114 ? 7.183 27.135 122.718 1.00 36.41 1735 SER C N 1
ATOM 5146 C CA . SER C 1 114 ? 7.376 27.969 123.901 1.00 35.08 1735 SER C CA 1
ATOM 5147 C C . SER C 1 114 ? 6.121 28.817 124.123 1.00 36.37 1735 SER C C 1
ATOM 5148 O O . SER C 1 114 ? 5.711 29.063 125.256 1.00 35.89 1735 SER C O 1
ATOM 5151 N N . GLU C 1 115 ? 5.524 29.267 123.024 1.00 38.26 1736 GLU C N 1
ATOM 5152 C CA . GLU C 1 115 ? 4.319 30.085 123.062 1.00 39.66 1736 GLU C CA 1
ATOM 5153 C C . GLU C 1 115 ? 3.171 29.329 123.737 1.00 39.80 1736 GLU C C 1
ATOM 5154 O O . GLU C 1 115 ? 2.483 29.883 124.595 1.00 37.38 1736 GLU C O 1
ATOM 5160 N N . SER C 1 116 ? 2.971 28.071 123.342 1.00 41.18 1737 SER C N 1
ATOM 5161 C CA . SER C 1 116 ? 1.912 27.225 123.909 1.00 43.51 1737 SER C CA 1
ATOM 5162 C C . SER C 1 116 ? 2.043 27.126 125.422 1.00 41.86 1737 SER C C 1
ATOM 5163 O O . SER C 1 116 ? 1.067 27.285 126.156 1.00 41.64 1737 SER C O 1
ATOM 5166 N N . LEU C 1 117 ? 3.257 26.848 125.879 1.00 40.81 1738 LEU C N 1
ATOM 5167 C CA . LEU C 1 117 ? 3.518 26.720 127.302 1.00 42.11 1738 LEU C CA 1
ATOM 5168 C C . LEU C 1 117 ? 3.234 28.033 128.020 1.00 43.51 1738 LEU C C 1
ATOM 5169 O O . LEU C 1 117 ? 2.609 28.043 129.080 1.00 44.99 1738 LEU C O 1
ATOM 5174 N N . TRP C 1 118 ? 3.688 29.136 127.428 1.00 42.92 1739 TRP C N 1
ATOM 5175 C CA . TRP C 1 118 ? 3.493 30.466 127.997 1.00 42.01 1739 TRP C CA 1
ATOM 5176 C C . TRP C 1 118 ? 2.013 30.829 128.067 1.00 45.20 1739 TRP C C 1
ATOM 5177 O O . TRP C 1 118 ? 1.573 31.565 128.953 1.00 42.93 1739 TRP C O 1
ATOM 5188 N N . ARG C 1 119 ? 1.245 30.304 127.123 1.00 49.28 1740 ARG C N 1
ATOM 5189 C CA . ARG C 1 119 ? -0.185 30.560 127.079 1.00 53.23 1740 ARG C CA 1
ATOM 5190 C C . ARG C 1 119 ? -0.860 29.906 128.288 1.00 54.08 1740 ARG C C 1
ATOM 5191 O O . ARG C 1 119 ? -1.970 30.272 128.667 1.00 53.23 1740 ARG C O 1
ATOM 5199 N N . GLN C 1 120 ? -0.171 28.946 128.897 1.00 54.72 1741 GLN C N 1
ATOM 5200 C CA . GLN C 1 120 ? -0.699 28.232 130.050 1.00 56.15 1741 GLN C CA 1
ATOM 5201 C C . GLN C 1 120 ? -0.146 28.712 131.381 1.00 55.68 1741 GLN C C 1
ATOM 5202 O O . GLN C 1 120 ? -0.835 28.638 132.395 1.00 56.50 1741 GLN C O 1
ATOM 5208 N N . CYS C 1 121 ? 1.090 29.205 131.384 1.00 54.34 1742 CYS C N 1
ATOM 5209 C CA . CYS C 1 121 ? 1.721 29.632 132.628 1.00 52.65 1742 CYS C CA 1
ATOM 5210 C C . CYS C 1 121 ? 2.048 31.112 132.761 1.00 51.82 1742 CYS C C 1
ATOM 5211 O O . CYS C 1 121 ? 2.668 31.518 133.740 1.00 52.08 1742 CYS C O 1
ATOM 5214 N N . SER C 1 122 ? 1.640 31.922 131.794 1.00 52.78 1743 SER C N 1
ATOM 5215 C CA . SER C 1 122 ? 1.921 33.360 131.847 1.00 53.59 1743 SER C CA 1
ATOM 5216 C C . SER C 1 122 ? 1.434 34.020 133.141 1.00 54.43 1743 SER C C 1
ATOM 5217 O O . SER C 1 122 ? 1.988 35.029 133.586 1.00 53.93 1743 SER C O 1
ATOM 5220 N N . ASP C 1 123 ? 0.402 33.436 133.740 1.00 55.66 1744 ASP C N 1
ATOM 5221 C CA . ASP C 1 123 ? -0.200 33.957 134.964 1.00 57.47 1744 ASP C CA 1
ATOM 5222 C C . ASP C 1 123 ? 0.406 33.419 136.259 1.00 55.39 1744 ASP C C 1
ATOM 5223 O O . ASP C 1 123 ? 0.055 33.877 137.343 1.00 55.83 1744 ASP C O 1
ATOM 5228 N N . CYS C 1 124 ? 1.305 32.447 136.149 1.00 53.87 1745 CYS C N 1
ATOM 5229 C CA . CYS C 1 124 ? 1.950 31.875 137.324 1.00 50.90 1745 CYS C CA 1
ATOM 5230 C C . CYS C 1 124 ? 2.605 32.982 138.147 1.00 49.19 1745 CYS C C 1
ATOM 5231 O O . CYS C 1 124 ? 3.302 33.838 137.612 1.00 48.35 1745 CYS C O 1
ATOM 5234 N N . PRO C 1 125 ? 2.385 32.973 139.468 1.00 46.93 1746 PRO C N 1
ATOM 5235 C CA . PRO C 1 125 ? 2.953 33.982 140.368 1.00 45.40 1746 PRO C CA 1
ATOM 5236 C C . PRO C 1 125 ? 4.460 34.139 140.209 1.00 42.52 1746 PRO C C 1
ATOM 5237 O O . PRO C 1 125 ? 5.022 35.196 140.505 1.00 41.54 1746 PRO C O 1
ATOM 5241 N N . PHE C 1 126 ? 5.116 33.082 139.749 1.00 40.40 1747 PHE C N 1
ATOM 5242 C CA . PHE C 1 126 ? 6.559 33.125 139.560 1.00 38.77 1747 PHE C CA 1
ATOM 5243 C C . PHE C 1 126 ? 6.959 34.269 138.629 1.00 37.88 1747 PHE C C 1
ATOM 5244 O O . PHE C 1 126 ? 7.786 35.110 138.984 1.00 36.75 1747 PHE C O 1
ATOM 5252 N N . PHE C 1 127 ? 6.355 34.304 137.445 1.00 36.68 1748 PHE C N 1
ATOM 5253 C CA . PHE C 1 127 ? 6.676 35.324 136.451 1.00 38.96 1748 PHE C CA 1
ATOM 5254 C C . PHE C 1 127 ? 6.385 36.765 136.871 1.00 39.86 1748 PHE C C 1
ATOM 5255 O O . PHE C 1 127 ? 7.217 37.654 136.657 1.00 40.16 1748 PHE C O 1
ATOM 5263 N N . GLN C 1 128 ? 5.222 37.007 137.466 1.00 40.43 1749 GLN C N 1
ATOM 5264 C CA . GLN C 1 128 ? 4.898 38.357 137.913 1.00 43.06 1749 GLN C CA 1
ATOM 5265 C C . GLN C 1 128 ? 5.953 38.820 138.912 1.00 41.94 1749 GLN C C 1
ATOM 5266 O O . GLN C 1 128 ? 6.381 39.973 138.894 1.00 41.18 1749 GLN C O 1
ATOM 5272 N N . GLU C 1 129 ? 6.375 37.900 139.774 1.00 40.23 1750 GLU C N 1
ATOM 5273 C CA . GLU C 1 129 ? 7.375 38.191 140.793 1.00 39.93 1750 GLU C CA 1
ATOM 5274 C C . GLU C 1 129 ? 8.749 38.499 140.182 1.00 40.82 1750 GLU C C 1
ATOM 5275 O O . GLU C 1 129 ? 9.413 39.462 140.577 1.00 40.12 1750 GLU C O 1
ATOM 5281 N N . CYS C 1 130 ? 9.181 37.677 139.225 1.00 41.04 1751 CYS C N 1
ATOM 5282 C CA . CYS C 1 130 ? 10.464 37.899 138.563 1.00 38.94 1751 CYS C CA 1
ATOM 5283 C C . CYS C 1 130 ? 10.423 39.228 137.810 1.00 38.54 1751 CYS C C 1
ATOM 5284 O O . CYS C 1 130 ? 11.398 39.988 137.810 1.00 33.51 1751 CYS C O 1
ATOM 5287 N N . GLN C 1 131 ? 9.287 39.506 137.175 1.00 38.38 1752 GLN C N 1
ATOM 5288 C CA . GLN C 1 131 ? 9.144 40.742 136.426 1.00 42.64 1752 GLN C CA 1
ATOM 5289 C C . GLN C 1 131 ? 9.348 41.935 137.345 1.00 44.44 1752 GLN C C 1
ATOM 5290 O O . GLN C 1 131 ? 10.041 42.884 136.982 1.00 46.14 1752 GLN C O 1
ATOM 5296 N N . LYS C 1 132 ? 8.752 41.881 138.535 1.00 45.86 1753 LYS C N 1
ATOM 5297 C CA . LYS C 1 132 ? 8.879 42.970 139.499 1.00 47.13 1753 LYS C CA 1
ATOM 5298 C C . LYS C 1 132 ? 10.324 43.193 139.929 1.00 47.11 1753 LYS C C 1
ATOM 5299 O O . LYS C 1 132 ? 10.791 44.331 139.946 1.00 47.84 1753 LYS C O 1
ATOM 5305 N N . LYS C 1 133 ? 11.036 42.120 140.267 1.00 45.83 1754 LYS C N 1
ATOM 5306 C CA . LYS C 1 133 ? 12.432 42.247 140.679 1.00 46.51 1754 LYS C CA 1
ATOM 5307 C C . LYS C 1 133 ? 13.252 42.912 139.579 1.00 47.30 1754 LYS C C 1
ATOM 5308 O O . LYS C 1 133 ? 14.153 43.711 139.849 1.00 48.16 1754 LYS C O 1
ATOM 5314 N N . LEU C 1 134 ? 12.944 42.558 138.335 1.00 46.79 1755 LEU C N 1
ATOM 5315 C CA . LEU C 1 134 ? 13.641 43.107 137.180 1.00 44.70 1755 LEU C CA 1
ATOM 5316 C C . LEU C 1 134 ? 13.153 44.514 136.878 1.00 45.01 1755 LEU C C 1
ATOM 5317 O O . LEU C 1 134 ? 13.802 45.266 136.152 1.00 44.58 1755 LEU C O 1
ATOM 5322 N N . ASP C 1 135 ? 12.001 44.863 137.439 1.00 44.53 1756 ASP C N 1
ATOM 5323 C CA . ASP C 1 135 ? 11.420 46.178 137.224 1.00 45.48 1756 ASP C CA 1
ATOM 5324 C C . ASP C 1 135 ? 11.147 46.343 135.731 1.00 44.48 1756 ASP C C 1
ATOM 5325 O O . ASP C 1 135 ? 11.536 47.338 135.119 1.00 45.22 1756 ASP C O 1
ATOM 5330 N N . HIS C 1 136 ? 10.478 45.348 135.154 1.00 42.15 1757 HIS C N 1
ATOM 5331 C CA . HIS C 1 136 ? 10.139 45.342 133.736 1.00 39.50 1757 HIS C CA 1
ATOM 5332 C C . HIS C 1 136 ? 8.673 45.680 133.517 1.00 40.64 1757 HIS C C 1
ATOM 5333 O O . HIS C 1 136 ? 7.811 45.213 134.259 1.00 40.65 1757 HIS C O 1
ATOM 5340 N N . LYS C 1 137 ? 8.390 46.489 132.500 1.00 40.29 1758 LYS C N 1
ATOM 5341 C CA . LYS C 1 137 ? 7.006 46.825 132.191 1.00 40.78 1758 LYS C CA 1
ATOM 5342 C C . LYS C 1 137 ? 6.492 45.795 131.193 1.00 40.25 1758 LYS C C 1
ATOM 5343 O O . LYS C 1 137 ? 5.282 45.605 131.042 1.00 41.62 1758 LYS C O 1
ATOM 5349 N N . LEU C 1 138 ? 7.427 45.132 130.514 1.00 37.48 1759 LEU C N 1
ATOM 5350 C CA . LEU C 1 138 ? 7.101 44.105 129.530 1.00 33.54 1759 LEU C CA 1
ATOM 5351 C C . LEU C 1 138 ? 7.290 42.723 130.156 1.00 31.49 1759 LEU C C 1
ATOM 5352 O O . LEU C 1 138 ? 8.126 42.547 131.037 1.00 29.03 1759 LEU C O 1
ATOM 5357 N N . SER C 1 139 ? 6.518 41.743 129.694 1.00 32.05 1760 SER C N 1
ATOM 5358 C CA . SER C 1 139 ? 6.597 40.393 130.243 1.00 35.99 1760 SER C CA 1
ATOM 5359 C C . SER C 1 139 ? 7.647 39.542 129.555 1.00 33.78 1760 SER C C 1
ATOM 5360 O O . SER C 1 139 ? 8.126 39.884 128.475 1.00 34.26 1760 SER C O 1
ATOM 5363 N N . LEU C 1 140 ? 7.984 38.419 130.181 1.00 31.76 1761 LEU C N 1
ATOM 5364 C CA . LEU C 1 140 ? 8.988 37.509 129.643 1.00 31.90 1761 LEU C CA 1
ATOM 5365 C C . LEU C 1 140 ? 8.813 37.196 128.157 1.00 31.12 1761 LEU C C 1
ATOM 5366 O O . LEU C 1 140 ? 9.787 37.201 127.405 1.00 28.31 1761 LEU C O 1
ATOM 5371 N N . ASP C 1 141 ? 7.580 36.935 127.727 1.00 32.27 1762 ASP C N 1
ATOM 5372 C CA . ASP C 1 141 ? 7.350 36.594 126.325 1.00 34.09 1762 ASP C CA 1
ATOM 5373 C C . ASP C 1 141 ? 7.799 37.687 125.359 1.00 30.05 1762 ASP C C 1
ATOM 5374 O O . ASP C 1 141 ? 8.178 37.396 124.230 1.00 28.46 1762 ASP C O 1
ATOM 5379 N N . SER C 1 142 ? 7.777 38.942 125.791 1.00 29.85 1763 SER C N 1
ATOM 5380 C CA . SER C 1 142 ? 8.218 40.006 124.903 1.00 30.48 1763 SER C CA 1
ATOM 5381 C C . SER C 1 142 ? 9.720 39.828 124.680 1.00 29.58 1763 SER C C 1
ATOM 5382 O O . SER C 1 142 ? 10.240 40.171 123.618 1.00 30.06 1763 SER C O 1
ATOM 5385 N N . TYR C 1 143 ? 10.411 39.277 125.677 1.00 26.54 1764 TYR C N 1
ATOM 5386 C CA . TYR C 1 143 ? 11.847 39.040 125.559 1.00 25.63 1764 TYR C CA 1
ATOM 5387 C C . TYR C 1 143 ? 12.170 37.761 124.774 1.00 26.00 1764 TYR C C 1
ATOM 5388 O O . TYR C 1 143 ? 13.201 37.682 124.109 1.00 25.82 1764 TYR C O 1
ATOM 5397 N N . LEU C 1 144 ? 11.299 36.757 124.850 1.00 26.31 1765 LEU C N 1
ATOM 5398 C CA . LEU C 1 144 ? 11.528 35.511 124.118 1.00 26.55 1765 LEU C CA 1
ATOM 5399 C C . LEU C 1 144 ? 11.433 35.798 122.620 1.00 27.60 1765 LEU C C 1
ATOM 5400 O O . LEU C 1 144 ? 11.972 35.059 121.793 1.00 30.16 1765 LEU C O 1
ATOM 5405 N N . LEU C 1 145 ? 10.750 36.886 122.284 1.00 27.56 1766 LEU C N 1
ATOM 5406 C CA . LEU C 1 145 ? 10.580 37.309 120.899 1.00 27.66 1766 LEU C CA 1
ATOM 5407 C C . LEU C 1 145 ? 11.849 37.922 120.304 1.00 28.44 1766 LEU C C 1
ATOM 5408 O O . LEU C 1 145 ? 12.014 37.953 119.082 1.00 29.47 1766 LEU C O 1
ATOM 5413 N N . LYS C 1 146 ? 12.739 38.417 121.160 1.00 26.24 1767 LYS C N 1
ATOM 5414 C CA . LYS C 1 146 ? 13.947 39.079 120.677 1.00 26.52 1767 LYS C CA 1
ATOM 5415 C C . LYS C 1 146 ? 14.866 38.335 119.711 1.00 25.69 1767 LYS C C 1
ATOM 5416 O O . LYS C 1 146 ? 15.390 38.945 118.787 1.00 27.90 1767 LYS C O 1
ATOM 5422 N N . PRO C 1 147 ? 15.085 37.024 119.902 1.00 25.09 1768 PRO C N 1
ATOM 5423 C CA . PRO C 1 147 ? 15.975 36.379 118.927 1.00 24.78 1768 PRO C CA 1
ATOM 5424 C C . PRO C 1 147 ? 15.346 36.413 117.529 1.00 24.11 1768 PRO C C 1
ATOM 5425 O O . PRO C 1 147 ? 16.032 36.655 116.535 1.00 24.73 1768 PRO C O 1
ATOM 5429 N N . VAL C 1 148 ? 14.036 36.188 117.466 1.00 23.78 1769 VAL C N 1
ATOM 5430 C CA . VAL C 1 148 ? 13.302 36.224 116.206 1.00 24.52 1769 VAL C CA 1
ATOM 5431 C C . VAL C 1 148 ? 13.429 37.617 115.586 1.00 26.08 1769 VAL C C 1
ATOM 5432 O O . VAL C 1 148 ? 13.633 37.759 114.381 1.00 26.52 1769 VAL C O 1
ATOM 5436 N N . GLN C 1 149 ? 13.314 38.646 116.419 1.00 25.90 1770 GLN C N 1
ATOM 5437 C CA . GLN C 1 149 ? 13.403 40.016 115.936 1.00 25.84 1770 GLN C CA 1
ATOM 5438 C C . GLN C 1 149 ? 14.815 40.399 115.494 1.00 28.38 1770 GLN C C 1
ATOM 5439 O O . GLN C 1 149 ? 14.980 41.160 114.543 1.00 30.37 1770 GLN C O 1
ATOM 5445 N N . ARG C 1 150 ? 15.831 39.856 116.159 1.00 26.51 1771 ARG C N 1
ATOM 5446 C CA . ARG C 1 150 ? 17.214 40.189 115.827 1.00 26.09 1771 ARG C CA 1
ATOM 5447 C C . ARG C 1 150 ? 17.641 39.651 114.461 1.00 26.77 1771 ARG C C 1
ATOM 5448 O O . ARG C 1 150 ? 18.137 40.396 113.613 1.00 28.09 1771 ARG C O 1
ATOM 5456 N N . ILE C 1 151 ? 17.446 38.357 114.252 1.00 25.56 1772 ILE C N 1
ATOM 5457 C CA . ILE C 1 151 ? 17.815 37.728 112.997 1.00 23.85 1772 ILE C CA 1
ATOM 5458 C C . ILE C 1 151 ? 17.112 38.411 111.815 1.00 24.29 1772 ILE C C 1
ATOM 5459 O O . ILE C 1 151 ? 17.690 38.537 110.735 1.00 21.34 1772 ILE C O 1
ATOM 5464 N N . THR C 1 152 ? 15.879 38.871 112.021 1.00 24.79 1773 THR C N 1
ATOM 5465 C CA . THR C 1 152 ? 15.150 39.533 110.944 1.00 27.91 1773 THR C CA 1
ATOM 5466 C C . THR C 1 152 ? 15.433 41.027 110.844 1.00 31.06 1773 THR C C 1
ATOM 5467 O O . THR C 1 152 ? 14.690 41.756 110.182 1.00 33.94 1773 THR C O 1
ATOM 5471 N N . LYS C 1 153 ? 16.496 41.481 111.507 1.00 30.21 1774 LYS C N 1
ATOM 5472 C CA . LYS C 1 153 ? 16.903 42.886 111.453 1.00 28.31 1774 LYS C CA 1
ATOM 5473 C C . LYS C 1 153 ? 18.282 42.967 110.784 1.00 27.15 1774 LYS C C 1
ATOM 5474 O O . LYS C 1 153 ? 18.638 43.990 110.205 1.00 28.16 1774 LYS C O 1
ATOM 5480 N N . TYR C 1 154 ? 19.063 41.893 110.879 1.00 23.73 1775 TYR C N 1
ATOM 5481 C CA . TYR C 1 154 ? 20.391 41.888 110.273 1.00 24.63 1775 TYR C CA 1
ATOM 5482 C C . TYR C 1 154 ? 20.355 42.132 108.764 1.00 24.13 1775 TYR C C 1
ATOM 5483 O O . TYR C 1 154 ? 21.246 42.791 108.222 1.00 21.45 1775 TYR C O 1
ATOM 5492 N N . GLN C 1 155 ? 19.337 41.622 108.073 1.00 24.37 1776 GLN C N 1
ATOM 5493 C CA . GLN C 1 155 ? 19.287 41.857 106.635 1.00 25.85 1776 GLN C CA 1
ATOM 5494 C C . GLN C 1 155 ? 19.008 43.344 106.394 1.00 27.19 1776 GLN C C 1
ATOM 5495 O O . GLN C 1 155 ? 19.548 43.947 105.458 1.00 26.59 1776 GLN C O 1
ATOM 5501 N N . LEU C 1 156 ? 18.182 43.942 107.248 1.00 24.62 1777 LEU C N 1
ATOM 5502 C CA . LEU C 1 156 ? 17.867 45.359 107.107 1.00 24.50 1777 LEU C CA 1
ATOM 5503 C C . LEU C 1 156 ? 19.109 46.223 107.317 1.00 25.77 1777 LEU C C 1
ATOM 5504 O O . LEU C 1 156 ? 19.351 47.170 106.566 1.00 25.88 1777 LEU C O 1
ATOM 5509 N N . LEU C 1 157 ? 19.900 45.897 108.336 1.00 24.63 1778 LEU C N 1
ATOM 5510 C CA . LEU C 1 157 ? 21.095 46.673 108.623 1.00 22.75 1778 LEU C CA 1
ATOM 5511 C C . LEU C 1 157 ? 22.143 46.498 107.531 1.00 23.94 1778 LEU C C 1
ATOM 5512 O O . LEU C 1 157 ? 22.780 47.469 107.112 1.00 21.49 1778 LEU C O 1
ATOM 5517 N N . LEU C 1 158 ? 22.317 45.266 107.062 1.00 24.44 1779 LEU C N 1
ATOM 5518 C CA . LEU C 1 158 ? 23.277 44.999 105.993 1.00 26.09 1779 LEU C CA 1
ATOM 5519 C C . LEU C 1 158 ? 22.848 45.718 104.718 1.00 27.74 1779 LEU C C 1
ATOM 5520 O O . LEU C 1 158 ? 23.676 46.295 104.011 1.00 26.90 1779 LEU C O 1
ATOM 5525 N N . LYS C 1 159 ? 21.550 45.692 104.430 1.00 30.27 1780 LYS C N 1
ATOM 5526 C CA . LYS C 1 159 ? 21.033 46.359 103.244 1.00 32.91 1780 LYS C CA 1
ATOM 5527 C C . LYS C 1 159 ? 21.326 47.854 103.343 1.00 32.82 1780 LYS C C 1
ATOM 5528 O O . LYS C 1 159 ? 21.743 48.485 102.371 1.00 33.27 1780 LYS C O 1
ATOM 5534 N N . GLU C 1 160 ? 21.107 48.417 104.525 1.00 32.07 1781 GLU C N 1
ATOM 5535 C CA . GLU C 1 160 ? 21.357 49.836 104.747 1.00 32.12 1781 GLU C CA 1
ATOM 5536 C C . GLU C 1 160 ? 22.854 50.136 104.552 1.00 31.56 1781 GLU C C 1
ATOM 5537 O O . GLU C 1 160 ? 23.222 51.084 103.844 1.00 28.86 1781 GLU C O 1
ATOM 5551 N N . LEU C 1 162 ? 25.108 48.457 102.830 1.00 28.39 1783 LEU C N 1
ATOM 5552 C CA . LEU C 1 162 ? 25.413 48.299 101.406 1.00 30.20 1783 LEU C CA 1
ATOM 5553 C C . LEU C 1 162 ? 24.977 49.519 100.585 1.00 31.13 1783 LEU C C 1
ATOM 5554 O O . LEU C 1 162 ? 25.644 49.916 99.633 1.00 35.18 1783 LEU C O 1
ATOM 5559 N N . LYS C 1 163 ? 23.850 50.103 100.965 1.00 32.37 1784 LYS C N 1
ATOM 5560 C CA . LYS C 1 163 ? 23.309 51.260 100.280 1.00 33.23 1784 LYS C CA 1
ATOM 5561 C C . LYS C 1 163 ? 24.247 52.462 100.368 1.00 35.18 1784 LYS C C 1
ATOM 5562 O O . LYS C 1 163 ? 24.211 53.345 99.507 1.00 37.85 1784 LYS C O 1
ATOM 5568 N N . TYR C 1 164 ? 25.088 52.492 101.402 1.00 32.55 1785 TYR C N 1
ATOM 5569 C CA . TYR C 1 164 ? 26.032 53.595 101.597 1.00 31.30 1785 TYR C CA 1
ATOM 5570 C C . TYR C 1 164 ? 27.456 53.138 101.303 1.00 31.87 1785 TYR C C 1
ATOM 5571 O O . TYR C 1 164 ? 28.414 53.869 101.564 1.00 32.20 1785 TYR C O 1
ATOM 5580 N N . SER C 1 165 ? 27.594 51.932 100.756 1.00 30.76 1786 SER C N 1
ATOM 5581 C CA . SER C 1 165 ? 28.908 51.382 100.465 1.00 30.60 1786 SER C CA 1
ATOM 5582 C C . SER C 1 165 ? 29.125 51.014 99.001 1.00 31.97 1786 SER C C 1
ATOM 5583 O O . SER C 1 165 ? 30.086 50.321 98.678 1.00 31.07 1786 SER C O 1
ATOM 5586 N N . LYS C 1 166 ? 28.257 51.488 98.115 1.00 33.22 1787 LYS C N 1
ATOM 5587 C CA . LYS C 1 166 ? 28.375 51.148 96.700 1.00 35.32 1787 LYS C CA 1
ATOM 5588 C C . LYS C 1 166 ? 29.736 51.385 96.060 1.00 33.58 1787 LYS C C 1
ATOM 5589 O O . LYS C 1 166 ? 30.123 50.656 95.151 1.00 35.19 1787 LYS C O 1
ATOM 5595 N N . HIS C 1 167 ? 30.471 52.385 96.532 1.00 32.48 1788 HIS C N 1
ATOM 5596 C CA . HIS C 1 167 ? 31.781 52.669 95.958 1.00 31.00 1788 HIS C CA 1
ATOM 5597 C C . HIS C 1 167 ? 32.939 52.291 96.866 1.00 31.16 1788 HIS C C 1
ATOM 5598 O O . HIS C 1 167 ? 34.077 52.701 96.638 1.00 32.48 1788 HIS C O 1
ATOM 5605 N N . CYS C 1 168 ? 32.651 51.496 97.890 1.00 31.97 1789 CYS C N 1
ATOM 5606 C CA . CYS C 1 168 ? 33.682 51.079 98.832 1.00 33.65 1789 CYS C CA 1
ATOM 5607 C C . CYS C 1 168 ? 34.235 49.718 98.502 1.00 35.70 1789 CYS C C 1
ATOM 5608 O O . CYS C 1 168 ? 33.606 48.913 97.813 1.00 37.39 1789 CYS C O 1
ATOM 5611 N N . GLU C 1 169 ? 35.430 49.477 99.011 1.00 39.80 1790 GLU C N 1
ATOM 5612 C CA . GLU C 1 169 ? 36.072 48.189 98.876 1.00 43.91 1790 GLU C CA 1
ATOM 5613 C C . GLU C 1 169 ? 35.260 47.435 99.935 1.00 44.98 1790 GLU C C 1
ATOM 5614 O O . GLU C 1 169 ? 35.153 47.893 101.079 1.00 46.48 1790 GLU C O 1
ATOM 5620 N N . GLY C 1 170 ? 34.656 46.312 99.568 1.00 43.46 1791 GLY C N 1
ATOM 5621 C CA . GLY C 1 170 ? 33.866 45.582 100.543 1.00 39.38 1791 GLY C CA 1
ATOM 5622 C C . GLY C 1 170 ? 32.396 45.512 100.169 1.00 37.35 1791 GLY C C 1
ATOM 5623 O O . GLY C 1 170 ? 31.646 44.734 100.749 1.00 36.70 1791 GLY C O 1
ATOM 5624 N N . ALA C 1 171 ? 31.982 46.326 99.202 1.00 34.86 1792 ALA C N 1
ATOM 5625 C CA . ALA C 1 171 ? 30.595 46.330 98.754 1.00 33.92 1792 ALA C CA 1
ATOM 5626 C C . ALA C 1 171 ? 30.186 44.913 98.370 1.00 32.60 1792 ALA C C 1
ATOM 5627 O O . ALA C 1 171 ? 29.081 44.471 98.676 1.00 31.85 1792 ALA C O 1
ATOM 5629 N N . GLU C 1 172 ? 31.089 44.202 97.703 1.00 32.69 1793 GLU C N 1
ATOM 5630 C CA . GLU C 1 172 ? 30.811 42.839 97.273 1.00 35.51 1793 GLU C CA 1
ATOM 5631 C C . GLU C 1 172 ? 30.609 41.888 98.438 1.00 34.16 1793 GLU C C 1
ATOM 5632 O O . GLU C 1 172 ? 29.732 41.027 98.389 1.00 33.07 1793 GLU C O 1
ATOM 5638 N N . ASP C 1 173 ? 31.419 42.035 99.481 1.00 32.79 1794 ASP C N 1
ATOM 5639 C CA . ASP C 1 173 ? 31.281 41.176 100.650 1.00 33.30 1794 ASP C CA 1
ATOM 5640 C C . ASP C 1 173 ? 29.978 41.487 101.360 1.00 31.37 1794 ASP C C 1
ATOM 5641 O O . ASP C 1 173 ? 29.336 40.596 101.912 1.00 33.38 1794 ASP C O 1
ATOM 5646 N N . LEU C 1 174 ? 29.590 42.757 101.347 1.00 29.19 1795 LEU C N 1
ATOM 5647 C CA . LEU C 1 174 ? 28.352 43.165 101.988 1.00 29.59 1795 LEU C CA 1
ATOM 5648 C C . LEU C 1 174 ? 27.185 42.541 101.240 1.00 29.48 1795 LEU C C 1
ATOM 5649 O O . LEU C 1 174 ? 26.281 41.982 101.847 1.00 32.44 1795 LEU C O 1
ATOM 5654 N N . GLN C 1 175 ? 27.214 42.623 99.917 1.00 29.58 1796 GLN C N 1
ATOM 5655 C CA . GLN C 1 175 ? 26.145 42.052 99.112 1.00 29.21 1796 GLN C CA 1
ATOM 5656 C C . GLN C 1 175 ? 26.034 40.552 99.365 1.00 29.37 1796 GLN C C 1
ATOM 5657 O O . GLN C 1 175 ? 24.936 40.009 99.440 1.00 31.63 1796 GLN C O 1
ATOM 5663 N N . GLU C 1 176 ? 27.174 39.886 99.507 1.00 29.58 1797 GLU C N 1
ATOM 5664 C CA . GLU C 1 176 ? 27.174 38.450 99.746 1.00 31.23 1797 GLU C CA 1
ATOM 5665 C C . GLU C 1 176 ? 26.648 38.143 101.145 1.00 30.56 1797 GLU C C 1
ATOM 5666 O O . GLU C 1 176 ? 25.948 37.152 101.349 1.00 31.70 1797 GLU C O 1
ATOM 5672 N N . ALA C 1 177 ? 26.997 38.991 102.108 1.00 28.10 1798 ALA C N 1
ATOM 5673 C CA . ALA C 1 177 ? 26.556 38.798 103.479 1.00 25.83 1798 ALA C CA 1
ATOM 5674 C C . ALA C 1 177 ? 25.035 38.953 103.538 1.00 26.12 1798 ALA C C 1
ATOM 5675 O O . ALA C 1 177 ? 24.348 38.176 104.200 1.00 26.52 1798 ALA C O 1
ATOM 5677 N N . LEU C 1 178 ? 24.524 39.953 102.827 1.00 24.06 1799 LEU C N 1
ATOM 5678 C CA . LEU C 1 178 ? 23.096 40.229 102.758 1.00 26.71 1799 LEU C CA 1
ATOM 5679 C C . LEU C 1 178 ? 22.380 39.018 102.165 1.00 28.88 1799 LEU C C 1
ATOM 5680 O O . LEU C 1 178 ? 21.445 38.488 102.767 1.00 28.50 1799 LEU C O 1
ATOM 5685 N N . SER C 1 179 ? 22.826 38.589 100.984 1.00 29.99 1800 SER C N 1
ATOM 5686 C CA . SER C 1 179 ? 22.248 37.429 100.311 1.00 31.45 1800 SER C CA 1
ATOM 5687 C C . SER C 1 179 ? 22.228 36.213 101.236 1.00 30.80 1800 SER C C 1
ATOM 5688 O O . SER C 1 179 ? 21.228 35.496 101.299 1.00 29.03 1800 SER C O 1
ATOM 5691 N N . SER C 1 180 ? 23.337 35.986 101.941 1.00 29.63 1801 SER C N 1
ATOM 5692 C CA . SER C 1 180 ? 23.458 34.865 102.872 1.00 30.75 1801 SER C CA 1
ATOM 5693 C C . SER C 1 180 ? 22.459 34.939 104.033 1.00 31.21 1801 SER C C 1
ATOM 5694 O O . SER C 1 180 ? 21.834 33.935 104.380 1.00 32.18 1801 SER C O 1
ATOM 5697 N N . ILE C 1 181 ? 22.311 36.118 104.633 1.00 30.05 1802 ILE C N 1
ATOM 5698 C CA . ILE C 1 181 ? 21.373 36.288 105.743 1.00 29.89 1802 ILE C CA 1
ATOM 5699 C C . ILE C 1 181 ? 19.943 36.079 105.244 1.00 28.86 1802 ILE C C 1
ATOM 5700 O O . ILE C 1 181 ? 19.151 35.406 105.895 1.00 31.17 1802 ILE C O 1
ATOM 5705 N N . LEU C 1 182 ? 19.621 36.649 104.086 1.00 26.88 1803 LEU C N 1
ATOM 5706 C CA . LEU C 1 182 ? 18.294 36.490 103.505 1.00 25.94 1803 LEU C CA 1
ATOM 5707 C C . LEU C 1 182 ? 18.073 35.006 103.211 1.00 26.43 1803 LEU C C 1
ATOM 5708 O O . LEU C 1 182 ? 16.951 34.506 103.278 1.00 27.55 1803 LEU C O 1
ATOM 5713 N N . GLY C 1 183 ? 19.157 34.306 102.887 1.00 26.87 1804 GLY C N 1
ATOM 5714 C CA . GLY C 1 183 ? 19.062 32.887 102.604 1.00 26.17 1804 GLY C CA 1
ATOM 5715 C C . GLY C 1 183 ? 18.703 32.110 103.854 1.00 27.53 1804 GLY C C 1
ATOM 5716 O O . GLY C 1 183 ? 17.919 31.164 103.799 1.00 26.66 1804 GLY C O 1
ATOM 5717 N N . ILE C 1 184 ? 19.282 32.507 104.986 1.00 27.43 1805 ILE C N 1
ATOM 5718 C CA . ILE C 1 184 ? 19.005 31.850 106.263 1.00 27.17 1805 ILE C CA 1
ATOM 5719 C C . ILE C 1 184 ? 17.580 32.137 106.725 1.00 24.75 1805 ILE C C 1
ATOM 5720 O O . ILE C 1 184 ? 16.889 31.253 107.241 1.00 22.57 1805 ILE C O 1
ATOM 5725 N N . LEU C 1 185 ? 17.146 33.378 106.544 1.00 24.19 1806 LEU C N 1
ATOM 5726 C CA . LEU C 1 185 ? 15.799 33.755 106.948 1.00 27.00 1806 LEU C CA 1
ATOM 5727 C C . LEU C 1 185 ? 14.812 32.926 106.133 1.00 27.40 1806 LEU C C 1
ATOM 5728 O O . LEU C 1 185 ? 13.848 32.383 106.673 1.00 27.39 1806 LEU C O 1
ATOM 5733 N N . LYS C 1 186 ? 15.076 32.806 104.834 1.00 29.35 1807 LYS C N 1
ATOM 5734 C CA . LYS C 1 186 ? 14.217 32.022 103.954 1.00 29.33 1807 LYS C CA 1
ATOM 5735 C C . LYS C 1 186 ? 14.223 30.559 104.394 1.00 29.17 1807 LYS C C 1
ATOM 5736 O O . LYS C 1 186 ? 13.179 29.910 104.460 1.00 29.21 1807 LYS C O 1
ATOM 5742 N N . ALA C 1 187 ? 15.413 30.048 104.689 1.00 27.38 1808 ALA C N 1
ATOM 5743 C CA . ALA C 1 187 ? 15.569 28.669 105.111 1.00 26.63 1808 ALA C CA 1
ATOM 5744 C C . ALA C 1 187 ? 14.776 28.393 106.385 1.00 27.53 1808 ALA C C 1
ATOM 5745 O O . ALA C 1 187 ? 14.073 27.380 106.481 1.00 26.91 1808 ALA C O 1
ATOM 5747 N N . VAL C 1 188 ? 14.889 29.293 107.359 1.00 26.05 1809 VAL C N 1
ATOM 5748 C CA . VAL C 1 188 ? 14.166 29.132 108.615 1.00 25.02 1809 VAL C CA 1
ATOM 5749 C C . VAL C 1 188 ? 12.653 29.215 108.405 1.00 25.06 1809 VAL C C 1
ATOM 5750 O O . VAL C 1 188 ? 11.899 28.384 108.923 1.00 23.02 1809 VAL C O 1
ATOM 5754 N N . ASN C 1 189 ? 12.210 30.212 107.641 1.00 24.73 1810 ASN C N 1
ATOM 5755 C CA . ASN C 1 189 ? 10.786 30.378 107.387 1.00 23.75 1810 ASN C CA 1
ATOM 5756 C C . ASN C 1 189 ? 10.216 29.187 106.620 1.00 25.20 1810 ASN C C 1
ATOM 5757 O O . ASN C 1 189 ? 9.124 28.718 106.932 1.00 25.33 1810 ASN C O 1
ATOM 5762 N N . ASP C 1 190 ? 10.945 28.699 105.617 1.00 25.67 1811 ASP C N 1
ATOM 5763 C CA . ASP C 1 190 ? 10.481 27.546 104.849 1.00 25.99 1811 ASP C CA 1
ATOM 5764 C C . ASP C 1 190 ? 10.339 26.339 105.783 1.00 28.16 1811 ASP C C 1
ATOM 5765 O O . ASP C 1 190 ? 9.347 25.597 105.715 1.00 26.45 1811 ASP C O 1
ATOM 5770 N N . SER C 1 191 ? 11.327 26.152 106.657 1.00 24.66 1812 SER C N 1
ATOM 5771 C CA . SER C 1 191 ? 11.314 25.021 107.574 1.00 27.90 1812 SER C CA 1
ATOM 5772 C C . SER C 1 191 ? 10.139 25.057 108.553 1.00 30.03 1812 SER C C 1
ATOM 5773 O O . SER C 1 191 ? 9.703 24.011 109.038 1.00 29.60 1812 SER C O 1
ATOM 5784 N N . HIS C 1 193 ? 7.173 25.694 107.851 1.00 28.82 1814 HIS C N 1
ATOM 5785 C CA . HIS C 1 193 ? 6.088 25.019 107.142 1.00 27.69 1814 HIS C CA 1
ATOM 5786 C C . HIS C 1 193 ? 6.334 23.516 107.137 1.00 27.87 1814 HIS C C 1
ATOM 5787 O O . HIS C 1 193 ? 5.423 22.730 107.388 1.00 28.07 1814 HIS C O 1
ATOM 5794 N N . LEU C 1 194 ? 7.576 23.129 106.861 1.00 27.89 1815 LEU C N 1
ATOM 5795 C CA . LEU C 1 194 ? 7.940 21.719 106.775 1.00 27.46 1815 LEU C CA 1
ATOM 5796 C C . LEU C 1 194 ? 7.588 20.927 108.022 1.00 29.30 1815 LEU C C 1
ATOM 5797 O O . LEU C 1 194 ? 7.033 19.830 107.922 1.00 30.72 1815 LEU C O 1
ATOM 5802 N N . ILE C 1 195 ? 7.899 21.478 109.194 1.00 26.94 1816 ILE C N 1
ATOM 5803 C CA . ILE C 1 195 ? 7.624 20.772 110.434 1.00 27.03 1816 ILE C CA 1
ATOM 5804 C C . ILE C 1 195 ? 6.137 20.697 110.763 1.00 28.38 1816 ILE C C 1
ATOM 5805 O O . ILE C 1 195 ? 5.754 20.104 111.770 1.00 28.88 1816 ILE C O 1
ATOM 5810 N N . ALA C 1 196 ? 5.303 21.285 109.912 1.00 26.25 1817 ALA C N 1
ATOM 5811 C CA . ALA C 1 196 ? 3.862 21.252 110.139 1.00 28.27 1817 ALA C CA 1
ATOM 5812 C C . ALA C 1 196 ? 3.176 20.237 109.218 1.00 30.00 1817 ALA C C 1
ATOM 5813 O O . ALA C 1 196 ? 1.948 20.163 109.168 1.00 30.44 1817 ALA C O 1
ATOM 5815 N N . ILE C 1 197 ? 3.977 19.473 108.478 1.00 29.77 1818 ILE C N 1
ATOM 5816 C CA . ILE C 1 197 ? 3.451 18.437 107.590 1.00 29.12 1818 ILE C CA 1
ATOM 5817 C C . ILE C 1 197 ? 3.086 17.225 108.446 1.00 30.81 1818 ILE C C 1
ATOM 5818 O O . ILE C 1 197 ? 3.893 16.767 109.248 1.00 32.77 1818 ILE C O 1
ATOM 5823 N N . THR C 1 198 ? 1.874 16.706 108.287 1.00 31.67 1819 THR C N 1
ATOM 5824 C CA . THR C 1 198 ? 1.463 15.539 109.056 1.00 31.79 1819 THR C CA 1
ATOM 5825 C C . THR C 1 198 ? 1.162 14.368 108.135 1.00 31.95 1819 THR C C 1
ATOM 5826 O O . THR C 1 198 ? 0.735 14.556 106.991 1.00 30.37 1819 THR C O 1
ATOM 5830 N N . GLY C 1 199 ? 1.389 13.160 108.640 1.00 31.99 1820 GLY C N 1
ATOM 5831 C CA . GLY C 1 199 ? 1.090 11.968 107.869 1.00 34.96 1820 GLY C CA 1
ATOM 5832 C C . GLY C 1 199 ? 2.077 11.526 106.806 1.00 36.04 1820 GLY C C 1
ATOM 5833 O O . GLY C 1 199 ? 1.739 10.695 105.960 1.00 33.96 1820 GLY C O 1
ATOM 5834 N N . TYR C 1 200 ? 3.285 12.075 106.824 1.00 37.46 1821 TYR C N 1
ATOM 5835 C CA . TYR C 1 200 ? 4.290 11.666 105.850 1.00 40.72 1821 TYR C CA 1
ATOM 5836 C C . TYR C 1 200 ? 5.028 10.480 106.457 1.00 43.33 1821 TYR C C 1
ATOM 5837 O O . TYR C 1 200 ? 5.745 10.638 107.449 1.00 44.14 1821 TYR C O 1
ATOM 5846 N N . ASP C 1 201 ? 4.852 9.291 105.890 1.00 47.23 1822 ASP C N 1
ATOM 5847 C CA . ASP C 1 201 ? 5.543 8.140 106.450 1.00 52.64 1822 ASP C CA 1
ATOM 5848 C C . ASP C 1 201 ? 6.921 8.036 105.821 1.00 53.06 1822 ASP C C 1
ATOM 5849 O O . ASP C 1 201 ? 7.104 7.424 104.770 1.00 54.07 1822 ASP C O 1
ATOM 5854 N N . GLY C 1 202 ? 7.886 8.657 106.483 1.00 52.64 1823 GLY C N 1
ATOM 5855 C CA . GLY C 1 202 ? 9.247 8.647 105.995 1.00 53.69 1823 GLY C CA 1
ATOM 5856 C C . GLY C 1 202 ? 10.012 9.768 106.658 1.00 53.90 1823 GLY C C 1
ATOM 5857 O O . GLY C 1 202 ? 9.475 10.483 107.507 1.00 54.54 1823 GLY C O 1
ATOM 5858 N N . ASN C 1 203 ? 11.272 9.924 106.282 1.00 53.74 1824 ASN C N 1
ATOM 5859 C CA . ASN C 1 203 ? 12.085 10.978 106.858 1.00 53.18 1824 ASN C CA 1
ATOM 5860 C C . ASN C 1 203 ? 12.241 12.065 105.806 1.00 50.73 1824 ASN C C 1
ATOM 5861 O O . ASN C 1 203 ? 12.835 11.840 104.752 1.00 50.29 1824 ASN C O 1
ATOM 5866 N N . LEU C 1 204 ? 11.691 13.239 106.092 1.00 48.68 1825 LEU C N 1
ATOM 5867 C CA . LEU C 1 204 ? 11.758 14.366 105.172 1.00 47.43 1825 LEU C CA 1
ATOM 5868 C C . LEU C 1 204 ? 13.197 14.730 104.818 1.00 48.23 1825 LEU C C 1
ATOM 5869 O O . LEU C 1 204 ? 13.441 15.449 103.849 1.00 50.08 1825 LEU C O 1
ATOM 5874 N N . GLY C 1 205 ? 14.145 14.225 105.603 1.00 47.12 1826 GLY C N 1
ATOM 5875 C CA . GLY C 1 205 ? 15.544 14.517 105.359 1.00 46.61 1826 GLY C CA 1
ATOM 5876 C C . GLY C 1 205 ? 16.135 13.798 104.160 1.00 47.50 1826 GLY C C 1
ATOM 5877 O O . GLY C 1 205 ? 17.084 14.287 103.544 1.00 48.31 1826 GLY C O 1
ATOM 5878 N N . ASP C 1 206 ? 15.578 12.642 103.818 1.00 46.27 1827 ASP C N 1
ATOM 5879 C CA . ASP C 1 206 ? 16.084 11.870 102.687 1.00 45.78 1827 ASP C CA 1
ATOM 5880 C C . ASP C 1 206 ? 15.659 12.452 101.340 1.00 42.53 1827 ASP C C 1
ATOM 5881 O O . ASP C 1 206 ? 16.030 11.930 100.285 1.00 41.15 1827 ASP C O 1
ATOM 5886 N N . LEU C 1 207 ? 14.878 13.530 101.382 1.00 40.26 1828 LEU C N 1
ATOM 5887 C CA . LEU C 1 207 ? 14.392 14.189 100.170 1.00 37.47 1828 LEU C CA 1
ATOM 5888 C C . LEU C 1 207 ? 15.345 15.282 99.728 1.00 36.72 1828 LEU C C 1
ATOM 5889 O O . LEU C 1 207 ? 15.096 15.966 98.735 1.00 36.89 1828 LEU C O 1
ATOM 5894 N N . GLY C 1 208 ? 16.434 15.446 100.469 1.00 36.36 1829 GLY C N 1
ATOM 5895 C CA . GLY C 1 208 ? 17.389 16.484 100.137 1.00 35.23 1829 GLY C CA 1
ATOM 5896 C C . GLY C 1 208 ? 16.898 17.819 100.664 1.00 35.34 1829 GLY C C 1
ATOM 5897 O O . GLY C 1 208 ? 15.884 17.884 101.365 1.00 35.63 1829 GLY C O 1
ATOM 5898 N N . LYS C 1 209 ? 17.603 18.886 100.310 1.00 35.17 1830 LYS C N 1
ATOM 5899 C CA . LYS C 1 209 ? 17.262 20.231 100.759 1.00 37.49 1830 LYS C CA 1
ATOM 5900 C C . LYS C 1 209 ? 15.888 20.757 100.337 1.00 35.08 1830 LYS C C 1
ATOM 5901 O O . LYS C 1 209 ? 15.450 20.563 99.199 1.00 33.96 1830 LYS C O 1
ATOM 5907 N N . LEU C 1 210 ? 15.213 21.429 101.266 1.00 32.79 1831 LEU C N 1
ATOM 5908 C CA . LEU C 1 210 ? 13.916 22.029 100.974 1.00 31.68 1831 LEU C CA 1
ATOM 5909 C C . LEU C 1 210 ? 14.261 23.325 100.251 1.00 29.58 1831 LEU C C 1
ATOM 5910 O O . LEU C 1 210 ? 14.899 24.208 100.824 1.00 27.55 1831 LEU C O 1
ATOM 5915 N N . LEU C 1 211 ? 13.843 23.424 98.995 1.00 27.80 1832 LEU C N 1
ATOM 5916 C CA . LEU C 1 211 ? 14.139 24.584 98.165 1.00 27.82 1832 LEU C CA 1
ATOM 5917 C C . LEU C 1 211 ? 13.037 25.634 98.140 1.00 29.46 1832 LEU C C 1
ATOM 5918 O O . LEU C 1 211 ? 13.308 26.836 98.197 1.00 29.47 1832 LEU C O 1
ATOM 5931 N N . GLN C 1 213 ? 8.533 26.436 99.058 1.00 29.75 1834 GLN C N 1
ATOM 5932 C CA . GLN C 1 213 ? 7.266 26.047 99.659 1.00 29.89 1834 GLN C CA 1
ATOM 5933 C C . GLN C 1 213 ? 6.281 27.191 99.455 1.00 32.17 1834 GLN C C 1
ATOM 5934 O O . GLN C 1 213 ? 6.676 28.358 99.390 1.00 32.45 1834 GLN C O 1
ATOM 5940 N N . GLY C 1 214 ? 5.004 26.852 99.314 1.00 33.86 1835 GLY C N 1
ATOM 5941 C CA . GLY C 1 214 ? 3.988 27.868 99.117 1.00 32.34 1835 GLY C CA 1
ATOM 5942 C C . GLY C 1 214 ? 2.669 27.250 98.713 1.00 34.60 1835 GLY C C 1
ATOM 5943 O O . GLY C 1 214 ? 2.631 26.088 98.301 1.00 35.53 1835 GLY C O 1
ATOM 5944 N N . SER C 1 215 ? 1.589 28.018 98.823 1.00 35.66 1836 SER C N 1
ATOM 5945 C CA . SER C 1 215 ? 0.264 27.521 98.458 1.00 38.04 1836 SER C CA 1
ATOM 5946 C C . SER C 1 215 ? -0.122 27.908 97.032 1.00 36.59 1836 SER C C 1
ATOM 5947 O O . SER C 1 215 ? 0.102 29.034 96.598 1.00 35.53 1836 SER C O 1
ATOM 5950 N N . PHE C 1 216 ? -0.709 26.959 96.311 1.00 37.42 1837 PHE C N 1
ATOM 5951 C CA . PHE C 1 216 ? -1.124 27.189 94.936 1.00 38.08 1837 PHE C CA 1
ATOM 5952 C C . PHE C 1 216 ? -2.512 26.616 94.687 1.00 38.78 1837 PHE C C 1
ATOM 5953 O O . PHE C 1 216 ? -3.012 25.815 95.473 1.00 39.02 1837 PHE C O 1
ATOM 5961 N N . SER C 1 217 ? -3.128 27.047 93.590 1.00 40.10 1838 SER C N 1
ATOM 5962 C CA . SER C 1 217 ? -4.420 26.522 93.169 1.00 39.68 1838 SER C CA 1
ATOM 5963 C C . SER C 1 217 ? -3.953 25.480 92.160 1.00 41.77 1838 SER C C 1
ATOM 5964 O O . SER C 1 217 ? -3.088 25.766 91.329 1.00 41.89 1838 SER C O 1
ATOM 5967 N N . VAL C 1 218 ? -4.497 24.272 92.230 1.00 42.40 1839 VAL C N 1
ATOM 5968 C CA . VAL C 1 218 ? -4.050 23.226 91.326 1.00 43.06 1839 VAL C CA 1
ATOM 5969 C C . VAL C 1 218 ? -5.149 22.536 90.536 1.00 45.73 1839 VAL C C 1
ATOM 5970 O O . VAL C 1 218 ? -6.157 22.102 91.091 1.00 45.99 1839 VAL C O 1
ATOM 5974 N N . TRP C 1 219 ? -4.930 22.442 89.230 1.00 48.07 1840 TRP C N 1
ATOM 5975 C CA . TRP C 1 219 ? -5.853 21.782 88.319 1.00 50.86 1840 TRP C CA 1
ATOM 5976 C C . TRP C 1 219 ? -5.091 20.575 87.808 1.00 54.29 1840 TRP C C 1
ATOM 5977 O O . TRP C 1 219 ? -3.891 20.450 88.053 1.00 54.06 1840 TRP C O 1
ATOM 5988 N N . THR C 1 220 ? -5.771 19.690 87.091 1.00 58.97 1841 THR C N 1
ATOM 5989 C CA . THR C 1 220 ? -5.105 18.508 86.563 1.00 63.54 1841 THR C CA 1
ATOM 5990 C C . THR C 1 220 ? -5.538 18.128 85.143 1.00 67.32 1841 THR C C 1
ATOM 5991 O O . THR C 1 220 ? -6.575 18.576 84.642 1.00 66.60 1841 THR C O 1
ATOM 5995 N N . ASP C 1 221 ? -4.711 17.309 84.499 1.00 71.80 1842 ASP C N 1
ATOM 5996 C CA . ASP C 1 221 ? -4.961 16.831 83.141 1.00 75.38 1842 ASP C CA 1
ATOM 5997 C C . ASP C 1 221 ? -4.244 15.480 83.030 1.00 77.09 1842 ASP C C 1
ATOM 5998 O O . ASP C 1 221 ? -3.305 15.313 82.251 1.00 76.96 1842 ASP C O 1
ATOM 6003 N N . HIS C 1 222 ? -4.705 14.525 83.834 1.00 79.33 1843 HIS C N 1
ATOM 6004 C CA . HIS C 1 222 ? -4.135 13.183 83.895 1.00 82.12 1843 HIS C CA 1
ATOM 6005 C C . HIS C 1 222 ? -4.528 12.257 82.736 1.00 83.88 1843 HIS C C 1
ATOM 6006 O O . HIS C 1 222 ? -5.162 12.684 81.767 1.00 84.56 1843 HIS C O 1
ATOM 6013 N N . LYS C 1 223 ? -4.143 10.985 82.857 1.00 84.62 1844 LYS C N 1
ATOM 6014 C CA . LYS C 1 223 ? -4.418 9.958 81.849 1.00 85.19 1844 LYS C CA 1
ATOM 6015 C C . LYS C 1 223 ? -5.906 9.624 81.704 1.00 86.42 1844 LYS C C 1
ATOM 6016 O O . LYS C 1 223 ? -6.302 8.486 82.053 1.00 86.47 1844 LYS C O 1
ATOM 6022 N N . GLU C 1 231 ? -6.992 12.600 93.245 1.00 92.32 1852 GLU C N 1
ATOM 6023 C CA . GLU C 1 231 ? -7.962 13.731 93.338 1.00 92.74 1852 GLU C CA 1
ATOM 6024 C C . GLU C 1 231 ? -7.743 14.669 92.150 1.00 91.61 1852 GLU C C 1
ATOM 6025 O O . GLU C 1 231 ? -6.839 15.506 92.164 1.00 92.03 1852 GLU C O 1
ATOM 6031 N N . LEU C 1 232 ? -8.573 14.516 91.121 1.00 89.76 1853 LEU C N 1
ATOM 6032 C CA . LEU C 1 232 ? -8.468 15.337 89.919 1.00 87.60 1853 LEU C CA 1
ATOM 6033 C C . LEU C 1 232 ? -9.109 16.712 90.116 1.00 86.57 1853 LEU C C 1
ATOM 6034 O O . LEU C 1 232 ? -9.942 16.899 91.005 1.00 85.78 1853 LEU C O 1
ATOM 6039 N N . ALA C 1 233 ? -8.709 17.671 89.284 1.00 85.73 1854 ALA C N 1
ATOM 6040 C CA . ALA C 1 233 ? -9.235 19.033 89.355 1.00 85.47 1854 ALA C CA 1
ATOM 6041 C C . ALA C 1 233 ? -9.534 19.563 87.952 1.00 85.15 1854 ALA C C 1
ATOM 6042 O O . ALA C 1 233 ? -8.877 20.489 87.471 1.00 85.16 1854 ALA C O 1
ATOM 6044 N N . ARG C 1 234 ? -10.540 18.964 87.318 1.00 84.93 1855 ARG C N 1
ATOM 6045 C CA . ARG C 1 234 ? -10.979 19.312 85.966 1.00 83.38 1855 ARG C CA 1
ATOM 6046 C C . ARG C 1 234 ? -11.016 20.811 85.647 1.00 81.62 1855 ARG C C 1
ATOM 6047 O O . ARG C 1 234 ? -10.237 21.298 84.818 1.00 79.60 1855 ARG C O 1
ATOM 6055 N N . PHE C 1 235 ? -11.932 21.533 86.289 1.00 79.18 1856 PHE C N 1
ATOM 6056 C CA . PHE C 1 235 ? -12.057 22.967 86.060 1.00 77.46 1856 PHE C CA 1
ATOM 6057 C C . PHE C 1 235 ? -12.090 23.739 87.366 1.00 74.19 1856 PHE C C 1
ATOM 6058 O O . PHE C 1 235 ? -11.863 24.947 87.389 1.00 72.89 1856 PHE C O 1
ATOM 6066 N N . LYS C 1 236 ? -12.375 23.032 88.452 1.00 71.16 1857 LYS C N 1
ATOM 6067 C CA . LYS C 1 236 ? -12.416 23.648 89.770 1.00 68.93 1857 LYS C CA 1
ATOM 6068 C C . LYS C 1 236 ? -11.096 23.325 90.481 1.00 65.10 1857 LYS C C 1
ATOM 6069 O O . LYS C 1 236 ? -10.839 22.179 90.864 1.00 63.71 1857 LYS C O 1
ATOM 6075 N N . PRO C 1 237 ? -10.244 24.344 90.670 1.00 60.83 1858 PRO C N 1
ATOM 6076 C CA . PRO C 1 237 ? -8.941 24.201 91.323 1.00 58.61 1858 PRO C CA 1
ATOM 6077 C C . PRO C 1 237 ? -8.992 23.670 92.744 1.00 56.23 1858 PRO C C 1
ATOM 6078 O O . PRO C 1 237 ? -9.916 23.977 93.500 1.00 55.11 1858 PRO C O 1
ATOM 6090 N N . GLN C 1 239 ? -6.885 23.357 96.408 1.00 48.75 1860 GLN C N 1
ATOM 6091 C CA . GLN C 1 239 ? -5.845 24.073 97.139 1.00 45.93 1860 GLN C CA 1
ATOM 6092 C C . GLN C 1 239 ? -4.815 23.125 97.717 1.00 42.22 1860 GLN C C 1
ATOM 6093 O O . GLN C 1 239 ? -5.151 22.189 98.438 1.00 42.66 1860 GLN C O 1
ATOM 6099 N N . ARG C 1 240 ? -3.555 23.385 97.401 1.00 37.83 1861 ARG C N 1
ATOM 6100 C CA . ARG C 1 240 ? -2.469 22.555 97.880 1.00 34.68 1861 ARG C CA 1
ATOM 6101 C C . ARG C 1 240 ? -1.247 23.381 98.241 1.00 34.42 1861 ARG C C 1
ATOM 6102 O O . ARG C 1 240 ? -0.982 24.415 97.630 1.00 34.09 1861 ARG C O 1
ATOM 6110 N N . HIS C 1 241 ? -0.510 22.929 99.250 1.00 31.65 1862 HIS C N 1
ATOM 6111 C CA . HIS C 1 241 ? 0.709 23.609 99.641 1.00 29.06 1862 HIS C CA 1
ATOM 6112 C C . HIS C 1 241 ? 1.814 22.709 99.104 1.00 28.08 1862 HIS C C 1
ATOM 6113 O O . HIS C 1 241 ? 1.897 21.536 99.467 1.00 28.97 1862 HIS C O 1
ATOM 6120 N N . LEU C 1 242 ? 2.651 23.245 98.224 1.00 29.00 1863 LEU C N 1
ATOM 6121 C CA . LEU C 1 242 ? 3.719 22.446 97.637 1.00 28.57 1863 LEU C CA 1
ATOM 6122 C C . LEU C 1 242 ? 5.066 22.647 98.335 1.00 29.92 1863 LEU C C 1
ATOM 6123 O O . LEU C 1 242 ? 5.370 23.733 98.837 1.00 31.75 1863 LEU C O 1
ATOM 6128 N N . PHE C 1 243 ? 5.854 21.578 98.385 1.00 28.70 1864 PHE C N 1
ATOM 6129 C CA . PHE C 1 243 ? 7.180 21.617 98.984 1.00 28.52 1864 PHE C CA 1
ATOM 6130 C C . PHE C 1 243 ? 8.161 21.080 97.944 1.00 29.06 1864 PHE C C 1
ATOM 6131 O O . PHE C 1 243 ? 8.163 19.886 97.635 1.00 29.49 1864 PHE C O 1
ATOM 6139 N N . LEU C 1 244 ? 8.981 21.970 97.395 1.00 29.17 1865 LEU C N 1
ATOM 6140 C CA . LEU C 1 244 ? 9.967 21.589 96.393 1.00 25.77 1865 LEU C CA 1
ATOM 6141 C C . LEU C 1 244 ? 11.258 21.184 97.092 1.00 27.08 1865 LEU C C 1
ATOM 6142 O O . LEU C 1 244 ? 11.934 22.017 97.700 1.00 28.36 1865 LEU C O 1
ATOM 6147 N N . HIS C 1 245 ? 11.587 19.903 97.015 1.00 26.43 1866 HIS C N 1
ATOM 6148 C CA . HIS C 1 245 ? 12.808 19.381 97.610 1.00 26.44 1866 HIS C CA 1
ATOM 6149 C C . HIS C 1 245 ? 13.688 18.971 96.442 1.00 28.75 1866 HIS C C 1
ATOM 6150 O O . HIS C 1 245 ? 13.214 18.884 95.311 1.00 30.19 1866 HIS C O 1
ATOM 6157 N N . GLU C 1 246 ? 14.961 18.712 96.707 1.00 29.99 1867 GLU C N 1
ATOM 6158 C CA . GLU C 1 246 ? 15.874 18.323 95.647 1.00 33.77 1867 GLU C CA 1
ATOM 6159 C C . GLU C 1 246 ? 15.439 17.024 94.970 1.00 34.35 1867 GLU C C 1
ATOM 6160 O O . GLU C 1 246 ? 15.530 16.895 93.751 1.00 31.64 1867 GLU C O 1
ATOM 6166 N N . LYS C 1 247 ? 14.943 16.073 95.759 1.00 36.74 1868 LYS C N 1
ATOM 6167 C CA . LYS C 1 247 ? 14.532 14.776 95.227 1.00 35.47 1868 LYS C CA 1
ATOM 6168 C C . LYS C 1 247 ? 13.049 14.564 94.955 1.00 34.02 1868 LYS C C 1
ATOM 6169 O O . LYS C 1 247 ? 12.662 13.538 94.391 1.00 34.70 1868 LYS C O 1
ATOM 6175 N N . ALA C 1 248 ? 12.209 15.514 95.340 1.00 33.71 1869 ALA C N 1
ATOM 6176 C CA . ALA C 1 248 ? 10.779 15.346 95.106 1.00 31.64 1869 ALA C CA 1
ATOM 6177 C C . ALA C 1 248 ? 9.962 16.596 95.399 1.00 29.87 1869 ALA C C 1
ATOM 6178 O O . ALA C 1 248 ? 10.432 17.509 96.068 1.00 29.75 1869 ALA C O 1
ATOM 6180 N N . VAL C 1 249 ? 8.742 16.625 94.867 1.00 27.70 1870 VAL C N 1
ATOM 6181 C CA . VAL C 1 249 ? 7.815 17.723 95.083 1.00 27.85 1870 VAL C CA 1
ATOM 6182 C C . VAL C 1 249 ? 6.701 17.133 95.945 1.00 29.88 1870 VAL C C 1
ATOM 6183 O O . VAL C 1 249 ? 6.110 16.115 95.579 1.00 29.93 1870 VAL C O 1
ATOM 6187 N N . LEU C 1 250 ? 6.413 17.751 97.086 1.00 30.42 1871 LEU C N 1
ATOM 6188 C CA . LEU C 1 250 ? 5.355 17.236 97.952 1.00 30.96 1871 LEU C CA 1
ATOM 6189 C C . LEU C 1 250 ? 4.094 18.068 97.847 1.00 31.95 1871 LEU C C 1
ATOM 6190 O O . LEU C 1 250 ? 4.154 19.293 97.769 1.00 34.48 1871 LEU C O 1
ATOM 6195 N N . PHE C 1 251 ? 2.952 17.393 97.834 1.00 31.37 1872 PHE C N 1
ATOM 6196 C CA . PHE C 1 251 ? 1.658 18.062 97.776 1.00 30.79 1872 PHE C CA 1
ATOM 6197 C C . PHE C 1 251 ? 1.010 17.823 99.133 1.00 31.03 1872 PHE C C 1
ATOM 6198 O O . PHE C 1 251 ? 1.008 16.698 99.633 1.00 29.91 1872 PHE C O 1
ATOM 6206 N N . CYS C 1 252 ? 0.471 18.872 99.739 1.00 31.90 1873 CYS C N 1
ATOM 6207 C CA . CYS C 1 252 ? -0.178 18.726 101.039 1.00 32.31 1873 CYS C CA 1
ATOM 6208 C C . CYS C 1 252 ? -1.455 19.534 101.085 1.00 33.45 1873 CYS C C 1
ATOM 6209 O O . CYS C 1 252 ? -1.572 20.554 100.411 1.00 33.30 1873 CYS C O 1
ATOM 6212 N N . LYS C 1 253 ? -2.416 19.082 101.880 1.00 35.89 1874 LYS C N 1
ATOM 6213 C CA . LYS C 1 253 ? -3.665 19.814 102.001 1.00 39.49 1874 LYS C CA 1
ATOM 6214 C C . LYS C 1 253 ? -3.644 20.623 103.293 1.00 40.77 1874 LYS C C 1
ATOM 6215 O O . LYS C 1 253 ? -3.555 20.070 104.391 1.00 40.32 1874 LYS C O 1
ATOM 6221 N N . LYS C 1 254 ? -3.701 21.940 103.150 1.00 45.03 1875 LYS C N 1
ATOM 6222 C CA . LYS C 1 254 ? -3.693 22.842 104.294 1.00 49.22 1875 LYS C CA 1
ATOM 6223 C C . LYS C 1 254 ? -4.902 22.564 105.180 1.00 52.32 1875 LYS C C 1
ATOM 6224 O O . LYS C 1 254 ? -6.045 22.711 104.752 1.00 49.92 1875 LYS C O 1
ATOM 6230 N N . ARG C 1 255 ? -4.644 22.153 106.414 1.00 57.57 1876 ARG C N 1
ATOM 6231 C CA . ARG C 1 255 ? -5.719 21.873 107.350 1.00 63.89 1876 ARG C CA 1
ATOM 6232 C C . ARG C 1 255 ? -5.729 22.974 108.406 1.00 66.71 1876 ARG C C 1
ATOM 6233 O O . ARG C 1 255 ? -4.869 23.008 109.285 1.00 66.42 1876 ARG C O 1
ATOM 6241 N N . GLU C 1 256 ? -6.695 23.880 108.309 1.00 70.98 1877 GLU C N 1
ATOM 6242 C CA . GLU C 1 256 ? -6.801 24.975 109.268 1.00 76.78 1877 GLU C CA 1
ATOM 6243 C C . GLU C 1 256 ? -7.063 24.451 110.679 1.00 78.68 1877 GLU C C 1
ATOM 6244 O O . GLU C 1 256 ? -8.213 24.366 111.109 1.00 78.89 1877 GLU C O 1
ATOM 6250 N N . GLU C 1 257 ? -6.003 24.100 111.400 1.00 81.88 1878 GLU C N 1
ATOM 6251 C CA . GLU C 1 257 ? -6.161 23.595 112.758 1.00 85.66 1878 GLU C CA 1
ATOM 6252 C C . GLU C 1 257 ? -6.242 24.760 113.745 1.00 88.01 1878 GLU C C 1
ATOM 6253 O O . GLU C 1 257 ? -5.247 25.434 114.011 1.00 88.73 1878 GLU C O 1
ATOM 6259 N N . ASN C 1 258 ? -7.434 24.997 114.286 1.00 90.16 1879 ASN C N 1
ATOM 6260 C CA . ASN C 1 258 ? -7.628 26.088 115.233 1.00 91.52 1879 ASN C CA 1
ATOM 6261 C C . ASN C 1 258 ? -7.662 25.607 116.683 1.00 92.46 1879 ASN C C 1
ATOM 6262 O O . ASN C 1 258 ? -8.650 25.023 117.136 1.00 92.73 1879 ASN C O 1
ATOM 6267 N N . GLY C 1 259 ? -6.569 25.855 117.400 1.00 92.97 1880 GLY C N 1
ATOM 6268 C CA . GLY C 1 259 ? -6.479 25.459 118.794 1.00 93.51 1880 GLY C CA 1
ATOM 6269 C C . GLY C 1 259 ? -6.275 26.667 119.694 1.00 94.58 1880 GLY C C 1
ATOM 6270 O O . GLY C 1 259 ? -6.400 26.571 120.917 1.00 94.79 1880 GLY C O 1
ATOM 6271 N N . GLU C 1 260 ? -5.960 27.806 119.079 1.00 94.91 1881 GLU C N 1
ATOM 6272 C CA . GLU C 1 260 ? -5.726 29.072 119.780 1.00 94.99 1881 GLU C CA 1
ATOM 6273 C C . GLU C 1 260 ? -4.522 29.052 120.718 1.00 94.94 1881 GLU C C 1
ATOM 6274 O O . GLU C 1 260 ? -3.937 30.097 120.999 1.00 94.81 1881 GLU C O 1
ATOM 6280 N N . GLY C 1 261 ? -4.175 27.866 121.210 1.00 95.36 1882 GLY C N 1
ATOM 6281 C CA . GLY C 1 261 ? -3.037 27.710 122.102 1.00 94.99 1882 GLY C CA 1
ATOM 6282 C C . GLY C 1 261 ? -2.145 26.661 121.477 1.00 94.80 1882 GLY C C 1
ATOM 6283 O O . GLY C 1 261 ? -0.933 26.607 121.711 1.00 94.22 1882 GLY C O 1
ATOM 6284 N N . TYR C 1 262 ? -2.783 25.811 120.680 1.00 94.70 1883 TYR C N 1
ATOM 6285 C CA . TYR C 1 262 ? -2.103 24.758 119.947 1.00 94.03 1883 TYR C CA 1
ATOM 6286 C C . TYR C 1 262 ? -1.886 25.288 118.520 1.00 92.45 1883 TYR C C 1
ATOM 6287 O O . TYR C 1 262 ? -2.137 24.585 117.542 1.00 92.93 1883 TYR C O 1
ATOM 6296 N N . GLU C 1 263 ? -1.439 26.543 118.433 1.00 89.78 1884 GLU C N 1
ATOM 6297 C CA . GLU C 1 263 ? -1.151 27.223 117.174 1.00 86.54 1884 GLU C CA 1
ATOM 6298 C C . GLU C 1 263 ? -2.339 27.391 116.237 1.00 82.84 1884 GLU C C 1
ATOM 6299 O O . GLU C 1 263 ? -2.823 26.407 115.668 1.00 83.29 1884 GLU C O 1
ATOM 6305 N N . LYS C 1 264 ? -2.830 28.613 116.072 1.00 77.59 1885 LYS C N 1
ATOM 6306 C CA . LYS C 1 264 ? -3.888 28.810 115.087 1.00 72.18 1885 LYS C CA 1
ATOM 6307 C C . LYS C 1 264 ? -3.267 28.634 113.691 1.00 68.88 1885 LYS C C 1
ATOM 6308 O O . LYS C 1 264 ? -3.959 28.647 112.673 1.00 67.96 1885 LYS C O 1
ATOM 6314 N N . ALA C 1 265 ? -1.946 28.474 113.679 1.00 64.34 1886 ALA C N 1
ATOM 6315 C CA . ALA C 1 265 ? -1.166 28.257 112.470 1.00 59.00 1886 ALA C CA 1
ATOM 6316 C C . ALA C 1 265 ? -1.590 26.918 111.847 1.00 54.07 1886 ALA C C 1
ATOM 6317 O O . ALA C 1 265 ? -1.771 25.912 112.543 1.00 53.23 1886 ALA C O 1
ATOM 6319 N N . PRO C 1 266 ? -1.744 26.886 110.517 1.00 49.66 1887 PRO C N 1
ATOM 6320 C CA . PRO C 1 266 ? -2.161 25.653 109.852 1.00 46.24 1887 PRO C CA 1
ATOM 6321 C C . PRO C 1 266 ? -1.114 24.546 109.751 1.00 42.55 1887 PRO C C 1
ATOM 6322 O O . PRO C 1 266 ? 0.089 24.797 109.757 1.00 39.74 1887 PRO C O 1
ATOM 6326 N N . SER C 1 267 ? -1.603 23.313 109.676 1.00 40.73 1888 SER C N 1
ATOM 6327 C CA . SER C 1 267 ? -0.753 22.141 109.514 1.00 38.33 1888 SER C CA 1
ATOM 6328 C C . SER C 1 267 ? -1.017 21.665 108.083 1.00 37.23 1888 SER C C 1
ATOM 6329 O O . SER C 1 267 ? -1.994 22.082 107.448 1.00 34.43 1888 SER C O 1
ATOM 6332 N N . TYR C 1 268 ? -0.159 20.794 107.574 1.00 34.63 1889 TYR C N 1
ATOM 6333 C CA . TYR C 1 268 ? -0.328 20.317 106.214 1.00 34.13 1889 TYR C CA 1
ATOM 6334 C C . TYR C 1 268 ? -0.484 18.810 106.158 1.00 34.13 1889 TYR C C 1
ATOM 6335 O O . TYR C 1 268 ? 0.376 18.064 106.631 1.00 35.11 1889 TYR C O 1
ATOM 6344 N N . SER C 1 269 ? -1.595 18.371 105.581 1.00 32.10 1890 SER C N 1
ATOM 6345 C CA . SER C 1 269 ? -1.872 16.952 105.451 1.00 32.22 1890 SER C CA 1
ATOM 6346 C C . SER C 1 269 ? -1.210 16.427 104.190 1.00 32.57 1890 SER C C 1
ATOM 6347 O O . SER C 1 269 ? -1.620 16.767 103.080 1.00 34.53 1890 SER C O 1
ATOM 6350 N N . TYR C 1 270 ? -0.178 15.608 104.371 1.00 31.49 1891 TYR C N 1
ATOM 6351 C CA . TYR C 1 270 ? 0.551 15.021 103.254 1.00 30.52 1891 TYR C CA 1
ATOM 6352 C C . TYR C 1 270 ? -0.397 14.223 102.345 1.00 31.85 1891 TYR C C 1
ATOM 6353 O O . TYR C 1 270 ? -1.171 13.385 102.823 1.00 30.08 1891 TYR C O 1
ATOM 6362 N N . LYS C 1 271 ? -0.336 14.486 101.040 1.00 33.06 1892 LYS C N 1
ATOM 6363 C CA . LYS C 1 271 ? -1.199 13.799 100.083 1.00 34.57 1892 LYS C CA 1
ATOM 6364 C C . LYS C 1 271 ? -0.414 12.920 99.119 1.00 37.27 1892 LYS C C 1
ATOM 6365 O O . LYS C 1 271 ? -0.765 11.760 98.906 1.00 39.99 1892 LYS C O 1
ATOM 6371 N N . GLN C 1 272 ? 0.649 13.460 98.533 1.00 38.64 1893 GLN C N 1
ATOM 6372 C CA . GLN C 1 272 ? 1.453 12.677 97.599 1.00 39.78 1893 GLN C CA 1
ATOM 6373 C C . GLN C 1 272 ? 2.793 13.318 97.264 1.00 38.19 1893 GLN C C 1
ATOM 6374 O O . GLN C 1 272 ? 3.000 14.503 97.499 1.00 38.51 1893 GLN C O 1
ATOM 6380 N N . SER C 1 273 ? 3.691 12.511 96.704 1.00 38.36 1894 SER C N 1
ATOM 6381 C CA . SER C 1 273 ? 5.021 12.953 96.290 1.00 37.66 1894 SER C CA 1
ATOM 6382 C C . SER C 1 273 ? 5.221 12.722 94.795 1.00 39.09 1894 SER C C 1
ATOM 6383 O O . SER C 1 273 ? 4.684 11.769 94.223 1.00 39.89 1894 SER C O 1
ATOM 6386 N N . LEU C 1 274 ? 5.990 13.605 94.167 1.00 37.89 1895 LEU C N 1
ATOM 6387 C CA . LEU C 1 274 ? 6.323 13.467 92.757 1.00 37.66 1895 LEU C CA 1
ATOM 6388 C C . LEU C 1 274 ? 7.841 13.382 92.717 1.00 37.74 1895 LEU C C 1
ATOM 6389 O O . LEU C 1 274 ? 8.532 14.371 92.958 1.00 39.20 1895 LEU C O 1
ATOM 6394 N N . ASN C 1 275 ? 8.359 12.192 92.443 1.00 38.58 1896 ASN C N 1
ATOM 6395 C CA . ASN C 1 275 ? 9.798 11.983 92.376 1.00 39.38 1896 ASN C CA 1
ATOM 6396 C C . ASN C 1 275 ? 10.369 12.877 91.263 1.00 40.65 1896 ASN C C 1
ATOM 6397 O O . ASN C 1 275 ? 9.879 12.853 90.125 1.00 39.40 1896 ASN C O 1
ATOM 6410 N N . THR C 1 277 ? 13.064 12.700 89.486 1.00 37.73 1898 THR C N 1
ATOM 6411 C CA . THR C 1 277 ? 13.662 12.019 88.342 1.00 38.12 1898 THR C CA 1
ATOM 6412 C C . THR C 1 277 ? 12.689 11.763 87.195 1.00 38.71 1898 THR C C 1
ATOM 6413 O O . THR C 1 277 ? 13.099 11.410 86.089 1.00 40.24 1898 THR C O 1
ATOM 6417 N N . ALA C 1 278 ? 11.400 11.945 87.453 1.00 38.57 1899 ALA C N 1
ATOM 6418 C CA . ALA C 1 278 ? 10.398 11.740 86.420 1.00 38.41 1899 ALA C CA 1
ATOM 6419 C C . ALA C 1 278 ? 9.549 12.999 86.253 1.00 38.83 1899 ALA C C 1
ATOM 6420 O O . ALA C 1 278 ? 8.443 12.948 85.721 1.00 38.45 1899 ALA C O 1
ATOM 6422 N N . VAL C 1 279 ? 10.070 14.130 86.721 1.00 38.72 1900 VAL C N 1
ATOM 6423 C CA . VAL C 1 279 ? 9.359 15.396 86.603 1.00 37.13 1900 VAL C CA 1
ATOM 6424 C C . VAL C 1 279 ? 9.862 16.176 85.395 1.00 38.40 1900 VAL C C 1
ATOM 6425 O O . VAL C 1 279 ? 11.043 16.124 85.048 1.00 37.11 1900 VAL C O 1
ATOM 6429 N N . GLY C 1 280 ? 8.936 16.880 84.755 1.00 39.69 1901 GLY C N 1
ATOM 6430 C CA . GLY C 1 280 ? 9.243 17.698 83.600 1.00 42.26 1901 GLY C CA 1
ATOM 6431 C C . GLY C 1 280 ? 8.433 18.958 83.810 1.00 45.75 1901 GLY C C 1
ATOM 6432 O O . GLY C 1 280 ? 7.534 18.967 84.655 1.00 47.27 1901 GLY C O 1
ATOM 6433 N N . ILE C 1 281 ? 8.712 20.019 83.064 1.00 47.75 1902 ILE C N 1
ATOM 6434 C CA . ILE C 1 281 ? 7.964 21.252 83.273 1.00 49.19 1902 ILE C CA 1
ATOM 6435 C C . ILE C 1 281 ? 7.625 22.019 82.002 1.00 49.59 1902 ILE C C 1
ATOM 6436 O O . ILE C 1 281 ? 8.377 21.999 81.031 1.00 49.62 1902 ILE C O 1
ATOM 6441 N N . THR C 1 282 ? 6.473 22.681 82.025 1.00 49.98 1903 THR C N 1
ATOM 6442 C CA . THR C 1 282 ? 6.018 23.515 80.922 1.00 51.69 1903 THR C CA 1
ATOM 6443 C C . THR C 1 282 ? 5.967 24.907 81.536 1.00 53.06 1903 THR C C 1
ATOM 6444 O O . THR C 1 282 ? 5.093 25.210 82.347 1.00 53.63 1903 THR C O 1
ATOM 6448 N N . GLU C 1 283 ? 6.921 25.743 81.150 1.00 53.97 1904 GLU C N 1
ATOM 6449 C CA . GLU C 1 283 ? 7.038 27.086 81.692 1.00 55.44 1904 GLU C CA 1
ATOM 6450 C C . GLU C 1 283 ? 5.886 28.034 81.404 1.00 57.22 1904 GLU C C 1
ATOM 6451 O O . GLU C 1 283 ? 5.470 28.794 82.280 1.00 57.53 1904 GLU C O 1
ATOM 6457 N N . ASN C 1 284 ? 5.365 27.992 80.185 1.00 59.85 1905 ASN C N 1
ATOM 6458 C CA . ASN C 1 284 ? 4.284 28.895 79.811 1.00 62.54 1905 ASN C CA 1
ATOM 6459 C C . ASN C 1 284 ? 2.947 28.239 79.504 1.00 63.48 1905 ASN C C 1
ATOM 6460 O O . ASN C 1 284 ? 2.861 27.299 78.712 1.00 63.77 1905 ASN C O 1
ATOM 6465 N N . VAL C 1 285 ? 1.901 28.755 80.143 1.00 64.79 1906 VAL C N 1
ATOM 6466 C CA . VAL C 1 285 ? 0.545 28.263 79.938 1.00 66.72 1906 VAL C CA 1
ATOM 6467 C C . VAL C 1 285 ? -0.281 29.376 79.297 1.00 67.87 1906 VAL C C 1
ATOM 6468 O O . VAL C 1 285 ? -0.341 30.495 79.813 1.00 66.40 1906 VAL C O 1
ATOM 6472 N N . LYS C 1 286 ? -0.906 29.069 78.166 1.00 69.23 1907 LYS C N 1
ATOM 6473 C CA . LYS C 1 286 ? -1.720 30.054 77.471 1.00 70.73 1907 LYS C CA 1
ATOM 6474 C C . LYS C 1 286 ? -2.861 30.525 78.362 1.00 70.33 1907 LYS C C 1
ATOM 6475 O O . LYS C 1 286 ? -3.661 29.720 78.837 1.00 70.18 1907 LYS C O 1
ATOM 6481 N N . GLY C 1 287 ? -2.925 31.832 78.597 1.00 70.15 1908 GLY C N 1
ATOM 6482 C CA . GLY C 1 287 ? -3.991 32.367 79.423 1.00 70.67 1908 GLY C CA 1
ATOM 6483 C C . GLY C 1 287 ? -3.554 33.120 80.666 1.00 71.22 1908 GLY C C 1
ATOM 6484 O O . GLY C 1 287 ? -3.852 34.307 80.808 1.00 70.96 1908 GLY C O 1
ATOM 6485 N N . ASP C 1 288 ? -2.856 32.435 81.571 1.00 70.94 1909 ASP C N 1
ATOM 6486 C CA . ASP C 1 288 ? -2.398 33.055 82.812 1.00 70.10 1909 ASP C CA 1
ATOM 6487 C C . ASP C 1 288 ? -0.875 33.065 82.917 1.00 69.84 1909 ASP C C 1
ATOM 6488 O O . ASP C 1 288 ? -0.234 32.014 82.962 1.00 69.39 1909 ASP C O 1
ATOM 6493 N N . THR C 1 289 ? -0.306 34.264 82.963 1.00 69.00 1910 THR C N 1
ATOM 6494 C CA . THR C 1 289 ? 1.135 34.432 83.069 1.00 68.05 1910 THR C CA 1
ATOM 6495 C C . THR C 1 289 ? 1.703 33.731 84.306 1.00 67.16 1910 THR C C 1
ATOM 6496 O O . THR C 1 289 ? 2.813 33.200 84.271 1.00 67.41 1910 THR C O 1
ATOM 6500 N N . LYS C 1 290 ? 0.934 33.722 85.391 1.00 65.97 1911 LYS C N 1
ATOM 6501 C CA . LYS C 1 290 ? 1.362 33.101 86.645 1.00 64.44 1911 LYS C CA 1
ATOM 6502 C C . LYS C 1 290 ? 1.014 31.614 86.795 1.00 62.20 1911 LYS C C 1
ATOM 6503 O O . LYS C 1 290 ? 0.807 31.123 87.906 1.00 60.99 1911 LYS C O 1
ATOM 6509 N N . LYS C 1 291 ? 0.958 30.902 85.673 1.00 59.77 1912 LYS C N 1
ATOM 6510 C CA . LYS C 1 291 ? 0.672 29.471 85.677 1.00 56.95 1912 LYS C CA 1
ATOM 6511 C C . LYS C 1 291 ? 1.807 28.718 84.997 1.00 54.99 1912 LYS C C 1
ATOM 6512 O O . LYS C 1 291 ? 2.406 29.210 84.040 1.00 54.57 1912 LYS C O 1
ATOM 6518 N N . PHE C 1 292 ? 2.112 27.532 85.509 1.00 52.26 1913 PHE C N 1
ATOM 6519 C CA . PHE C 1 292 ? 3.147 26.697 84.923 1.00 50.00 1913 PHE C CA 1
ATOM 6520 C C . PHE C 1 292 ? 2.695 25.259 85.089 1.00 48.77 1913 PHE C C 1
ATOM 6521 O O . PHE C 1 292 ? 1.774 24.982 85.854 1.00 48.59 1913 PHE C O 1
ATOM 6529 N N . GLU C 1 293 ? 3.320 24.344 84.364 1.00 48.96 1914 GLU C N 1
ATOM 6530 C CA . GLU C 1 293 ? 2.915 22.952 84.440 1.00 50.61 1914 GLU C CA 1
ATOM 6531 C C . GLU C 1 293 ? 3.997 21.982 84.862 1.00 51.31 1914 GLU C C 1
ATOM 6532 O O . GLU C 1 293 ? 5.140 22.065 84.416 1.00 52.93 1914 GLU C O 1
ATOM 6538 N N . ILE C 1 294 ? 3.616 21.050 85.722 1.00 51.95 1915 ILE C N 1
ATOM 6539 C CA . ILE C 1 294 ? 4.524 20.017 86.176 1.00 52.42 1915 ILE C CA 1
ATOM 6540 C C . ILE C 1 294 ? 3.867 18.720 85.752 1.00 54.14 1915 ILE C C 1
ATOM 6541 O O . ILE C 1 294 ? 2.709 18.472 86.078 1.00 55.22 1915 ILE C O 1
ATOM 6546 N N . TRP C 1 295 ? 4.585 17.911 84.986 1.00 56.91 1916 TRP C N 1
ATOM 6547 C CA . TRP C 1 295 ? 4.047 16.635 84.557 1.00 58.83 1916 TRP C CA 1
ATOM 6548 C C . TRP C 1 295 ? 4.922 15.506 85.077 1.00 58.63 1916 TRP C C 1
ATOM 6549 O O . TRP C 1 295 ? 6.135 15.668 85.253 1.00 57.92 1916 TRP C O 1
ATOM 6560 N N . TYR C 1 296 ? 4.291 14.364 85.328 1.00 57.60 1917 TYR C N 1
ATOM 6561 C CA . TYR C 1 296 ? 4.971 13.196 85.867 1.00 57.10 1917 TYR C CA 1
ATOM 6562 C C . TYR C 1 296 ? 4.972 12.048 84.861 1.00 58.62 1917 TYR C C 1
ATOM 6563 O O . TYR C 1 296 ? 4.009 11.870 84.124 1.00 59.92 1917 TYR C O 1
ATOM 6572 N N . ASN C 1 297 ? 6.055 11.275 84.843 1.00 60.97 1918 ASN C N 1
ATOM 6573 C CA . ASN C 1 297 ? 6.201 10.132 83.940 1.00 65.21 1918 ASN C CA 1
ATOM 6574 C C . ASN C 1 297 ? 5.793 10.394 82.496 1.00 67.01 1918 ASN C C 1
ATOM 6575 O O . ASN C 1 297 ? 4.846 9.787 81.994 1.00 66.87 1918 ASN C O 1
ATOM 6580 N N . ALA C 1 298 ? 6.510 11.293 81.832 1.00 69.30 1919 ALA C N 1
ATOM 6581 C CA . ALA C 1 298 ? 6.231 11.619 80.439 1.00 71.05 1919 ALA C CA 1
ATOM 6582 C C . ALA C 1 298 ? 4.794 12.087 80.222 1.00 72.56 1919 ALA C C 1
ATOM 6583 O O . ALA C 1 298 ? 4.158 11.739 79.230 1.00 73.65 1919 ALA C O 1
ATOM 6585 N N . ARG C 1 299 ? 4.287 12.876 81.160 1.00 74.44 1920 ARG C N 1
ATOM 6586 C CA . ARG C 1 299 ? 2.934 13.415 81.079 1.00 75.20 1920 ARG C CA 1
ATOM 6587 C C . ARG C 1 299 ? 1.777 12.447 81.317 1.00 74.09 1920 ARG C C 1
ATOM 6588 O O . ARG C 1 299 ? 0.645 12.735 80.927 1.00 72.61 1920 ARG C O 1
ATOM 6596 N N . GLU C 1 300 ? 2.041 11.307 81.954 1.00 73.43 1921 GLU C N 1
ATOM 6597 C CA . GLU C 1 300 ? 0.957 10.372 82.251 1.00 72.75 1921 GLU C CA 1
ATOM 6598 C C . GLU C 1 300 ? 0.054 11.113 83.241 1.00 70.38 1921 GLU C C 1
ATOM 6599 O O . GLU C 1 300 ? -1.106 10.755 83.441 1.00 71.80 1921 GLU C O 1
ATOM 6605 N N . GLU C 1 301 ? 0.621 12.155 83.847 1.00 67.27 1922 GLU C N 1
ATOM 6606 C CA . GLU C 1 301 ? -0.059 13.012 84.816 1.00 63.38 1922 GLU C CA 1
ATOM 6607 C C . GLU C 1 301 ? 0.365 14.455 84.560 1.00 59.53 1922 GLU C C 1
ATOM 6608 O O . GLU C 1 301 ? 1.528 14.720 84.256 1.00 59.21 1922 GLU C O 1
ATOM 6614 N N . VAL C 1 302 ? -0.572 15.387 84.685 1.00 54.98 1923 VAL C N 1
ATOM 6615 C CA . VAL C 1 302 ? -0.268 16.797 84.477 1.00 51.85 1923 VAL C CA 1
ATOM 6616 C C . VAL C 1 302 ? -0.890 17.635 85.588 1.00 50.23 1923 VAL C C 1
ATOM 6617 O O . VAL C 1 302 ? -2.039 17.415 85.971 1.00 49.46 1923 VAL C O 1
ATOM 6621 N N . TYR C 1 303 ? -0.120 18.586 86.109 1.00 47.86 1924 TYR C N 1
ATOM 6622 C CA . TYR C 1 303 ? -0.600 19.465 87.169 1.00 45.12 1924 TYR C CA 1
ATOM 6623 C C . TYR C 1 303 ? -0.446 20.915 86.765 1.00 44.79 1924 TYR C C 1
ATOM 6624 O O . TYR C 1 303 ? 0.668 21.415 86.629 1.00 45.25 1924 TYR C O 1
ATOM 6633 N N . ILE C 1 304 ? -1.566 21.592 86.558 1.00 45.15 1925 ILE C N 1
ATOM 6634 C CA . ILE C 1 304 ? -1.511 22.995 86.190 1.00 45.58 1925 ILE C CA 1
ATOM 6635 C C . ILE C 1 304 ? -1.440 23.767 87.503 1.00 44.10 1925 ILE C C 1
ATOM 6636 O O . ILE C 1 304 ? -2.379 23.748 88.303 1.00 43.96 1925 ILE C O 1
ATOM 6641 N N . ILE C 1 305 ? -0.305 24.425 87.719 1.00 43.31 1926 ILE C N 1
ATOM 6642 C CA . ILE C 1 305 ? -0.055 25.190 88.935 1.00 42.47 1926 ILE C CA 1
ATOM 6643 C C . ILE C 1 305 ? -0.200 26.694 88.723 1.00 43.02 1926 ILE C C 1
ATOM 6644 O O . ILE C 1 305 ? 0.447 27.268 87.850 1.00 44.19 1926 ILE C O 1
ATOM 6649 N N . GLN C 1 306 ? -1.050 27.329 89.522 1.00 44.30 1927 GLN C N 1
ATOM 6650 C CA . GLN C 1 306 ? -1.242 28.771 89.431 1.00 45.50 1927 GLN C CA 1
ATOM 6651 C C . GLN C 1 306 ? -0.644 29.435 90.665 1.00 46.87 1927 GLN C C 1
ATOM 6652 O O . GLN C 1 306 ? -1.117 29.225 91.786 1.00 46.72 1927 GLN C O 1
ATOM 6658 N N . ALA C 1 307 ? 0.403 30.227 90.461 1.00 46.58 1928 ALA C N 1
ATOM 6659 C CA . ALA C 1 307 ? 1.044 30.918 91.565 1.00 47.79 1928 ALA C CA 1
ATOM 6660 C C . ALA C 1 307 ? 0.342 32.250 91.809 1.00 50.51 1928 ALA C C 1
ATOM 6661 O O . ALA C 1 307 ? -0.135 32.894 90.874 1.00 51.05 1928 ALA C O 1
ATOM 6663 N N . PRO C 1 308 ? 0.265 32.679 93.076 1.00 51.49 1929 PRO C N 1
ATOM 6664 C CA . PRO C 1 308 ? -0.391 33.948 93.398 1.00 51.66 1929 PRO C CA 1
ATOM 6665 C C . PRO C 1 308 ? 0.156 35.143 92.616 1.00 51.86 1929 PRO C C 1
ATOM 6666 O O . PRO C 1 308 ? -0.610 36.003 92.177 1.00 52.99 1929 PRO C O 1
ATOM 6670 N N . THR C 1 309 ? 1.473 35.206 92.440 1.00 51.28 1930 THR C N 1
ATOM 6671 C CA . THR C 1 309 ? 2.069 36.310 91.696 1.00 49.81 1930 THR C CA 1
ATOM 6672 C C . THR C 1 309 ? 3.011 35.780 90.625 1.00 52.21 1930 THR C C 1
ATOM 6673 O O . THR C 1 309 ? 3.663 34.751 90.813 1.00 53.08 1930 THR C O 1
ATOM 6677 N N . PRO C 1 310 ? 3.086 36.474 89.478 1.00 52.43 1931 PRO C N 1
ATOM 6678 C CA . PRO C 1 310 ? 3.955 36.068 88.375 1.00 52.07 1931 PRO C CA 1
ATOM 6679 C C . PRO C 1 310 ? 5.397 35.884 88.828 1.00 51.25 1931 PRO C C 1
ATOM 6680 O O . PRO C 1 310 ? 6.118 35.035 88.303 1.00 50.81 1931 PRO C O 1
ATOM 6684 N N . GLU C 1 311 ? 5.813 36.683 89.803 1.00 50.20 1932 GLU C N 1
ATOM 6685 C CA . GLU C 1 311 ? 7.172 36.598 90.322 1.00 51.17 1932 GLU C CA 1
ATOM 6686 C C . GLU C 1 311 ? 7.402 35.237 90.975 1.00 50.24 1932 GLU C C 1
ATOM 6687 O O . GLU C 1 311 ? 8.425 34.590 90.749 1.00 51.06 1932 GLU C O 1
ATOM 6693 N N . ILE C 1 312 ? 6.443 34.805 91.784 1.00 48.26 1933 ILE C N 1
ATOM 6694 C CA . ILE C 1 312 ? 6.542 33.523 92.465 1.00 44.88 1933 ILE C CA 1
ATOM 6695 C C . ILE C 1 312 ? 6.640 32.387 91.453 1.00 44.06 1933 ILE C C 1
ATOM 6696 O O . ILE C 1 312 ? 7.424 31.454 91.626 1.00 44.82 1933 ILE C O 1
ATOM 6701 N N . LYS C 1 313 ? 5.848 32.483 90.392 1.00 43.23 1934 LYS C N 1
ATOM 6702 C CA . LYS C 1 313 ? 5.836 31.478 89.335 1.00 43.56 1934 LYS C CA 1
ATOM 6703 C C . LYS C 1 313 ? 7.242 31.277 88.766 1.00 42.96 1934 LYS C C 1
ATOM 6704 O O . LYS C 1 313 ? 7.698 30.148 88.592 1.00 42.83 1934 LYS C O 1
ATOM 6710 N N . ALA C 1 314 ? 7.924 32.386 88.500 1.00 41.01 1935 ALA C N 1
ATOM 6711 C CA . ALA C 1 314 ? 9.271 32.362 87.945 1.00 39.19 1935 ALA C CA 1
ATOM 6712 C C . ALA C 1 314 ? 10.273 31.722 88.890 1.00 37.82 1935 ALA C C 1
ATOM 6713 O O . ALA C 1 314 ? 11.111 30.916 88.481 1.00 36.77 1935 ALA C O 1
ATOM 6715 N N . ALA C 1 315 ? 10.193 32.098 90.161 1.00 38.07 1936 ALA C N 1
ATOM 6716 C CA . ALA C 1 315 ? 11.101 31.556 91.164 1.00 35.30 1936 ALA C CA 1
ATOM 6717 C C . ALA C 1 315 ? 10.968 30.038 91.202 1.00 32.71 1936 ALA C C 1
ATOM 6718 O O . ALA C 1 315 ? 11.960 29.321 91.304 1.00 32.94 1936 ALA C O 1
ATOM 6720 N N . TRP C 1 316 ? 9.737 29.548 91.105 1.00 32.28 1937 TRP C N 1
ATOM 6721 C CA . TRP C 1 316 ? 9.516 28.110 91.122 1.00 32.11 1937 TRP C CA 1
ATOM 6722 C C . TRP C 1 316 ? 10.039 27.443 89.861 1.00 32.90 1937 TRP C C 1
ATOM 6723 O O . TRP C 1 316 ? 10.602 26.353 89.931 1.00 33.92 1937 TRP C O 1
ATOM 6734 N N . VAL C 1 317 ? 9.864 28.088 88.711 1.00 33.15 1938 VAL C N 1
ATOM 6735 C CA . VAL C 1 317 ? 10.344 27.509 87.459 1.00 34.81 1938 VAL C CA 1
ATOM 6736 C C . VAL C 1 317 ? 11.867 27.458 87.458 1.00 36.48 1938 VAL C C 1
ATOM 6737 O O . VAL C 1 317 ? 12.468 26.493 86.965 1.00 34.60 1938 VAL C O 1
ATOM 6741 N N . ASN C 1 318 ? 12.490 28.497 88.010 1.00 36.91 1939 ASN C N 1
ATOM 6742 C CA . ASN C 1 318 ? 13.946 28.545 88.075 1.00 37.79 1939 ASN C CA 1
ATOM 6743 C C . ASN C 1 318 ? 14.506 27.480 89.012 1.00 34.31 1939 ASN C C 1
ATOM 6744 O O . ASN C 1 318 ? 15.437 26.765 88.654 1.00 33.36 1939 ASN C O 1
ATOM 6749 N N . ALA C 1 319 ? 13.934 27.367 90.206 1.00 31.57 1940 ALA C N 1
ATOM 6750 C CA . ALA C 1 319 ? 14.418 26.382 91.173 1.00 30.16 1940 ALA C CA 1
ATOM 6751 C C . ALA C 1 319 ? 14.267 24.969 90.627 1.00 27.57 1940 ALA C C 1
ATOM 6752 O O . ALA C 1 319 ? 15.146 24.124 90.813 1.00 27.63 1940 ALA C O 1
ATOM 6754 N N . ILE C 1 320 ? 13.159 24.720 89.937 1.00 28.76 1941 ILE C N 1
ATOM 6755 C CA . ILE C 1 320 ? 12.915 23.406 89.353 1.00 31.35 1941 ILE C CA 1
ATOM 6756 C C . ILE C 1 320 ? 13.910 23.098 88.235 1.00 31.16 1941 ILE C C 1
ATOM 6757 O O . ILE C 1 3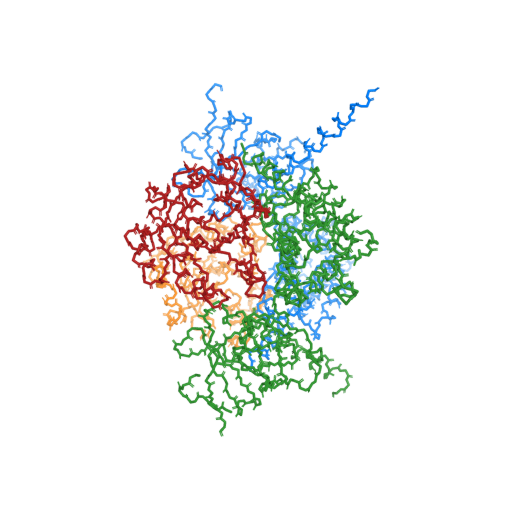20 ? 14.449 21.993 88.180 1.00 33.08 1941 ILE C O 1
ATOM 6762 N N . ARG C 1 321 ? 14.161 24.065 87.353 1.00 31.96 1942 ARG C N 1
ATOM 6763 C CA . ARG C 1 321 ? 15.110 23.848 86.261 1.00 33.37 1942 ARG C CA 1
ATOM 6764 C C . ARG C 1 321 ? 16.514 23.596 86.796 1.00 34.61 1942 ARG C C 1
ATOM 6765 O O . ARG C 1 321 ? 17.267 22.810 86.220 1.00 34.14 1942 ARG C O 1
ATOM 6773 N N . LYS C 1 322 ? 16.868 24.252 87.898 1.00 36.74 1943 LYS C N 1
ATOM 6774 C CA . LYS C 1 322 ? 18.183 24.039 88.496 1.00 38.44 1943 LYS C CA 1
ATOM 6775 C C . LYS C 1 322 ? 18.264 22.553 88.849 1.00 38.23 1943 LYS C C 1
ATOM 6776 O O . LYS C 1 322 ? 19.248 21.878 88.539 1.00 37.55 1943 LYS C O 1
ATOM 6782 N N . VAL C 1 323 ? 17.214 22.055 89.504 1.00 35.44 1944 VAL C N 1
ATOM 6783 C CA . VAL C 1 323 ? 17.160 20.660 89.915 1.00 34.02 1944 VAL C CA 1
ATOM 6784 C C . VAL C 1 323 ? 17.232 19.727 88.715 1.00 34.60 1944 VAL C C 1
ATOM 6785 O O . VAL C 1 323 ? 18.014 18.774 88.701 1.00 34.69 1944 VAL C O 1
ATOM 6789 N N . LEU C 1 324 ? 16.416 19.999 87.706 1.00 33.67 1945 LEU C N 1
ATOM 6790 C CA . LEU C 1 324 ? 16.418 19.171 86.507 1.00 34.13 1945 LEU C CA 1
ATOM 6791 C C . LEU C 1 324 ? 17.795 19.183 85.841 1.00 35.14 1945 LEU C C 1
ATOM 6792 O O . LEU C 1 324 ? 18.252 18.163 85.321 1.00 35.33 1945 LEU C O 1
ATOM 6797 N N . THR C 1 325 ? 18.463 20.333 85.871 1.00 34.41 1946 THR C N 1
ATOM 6798 C CA . THR C 1 325 ? 19.776 20.445 85.253 1.00 33.04 1946 THR C CA 1
ATOM 6799 C C . THR C 1 325 ? 20.795 19.605 86.005 1.00 34.74 1946 THR C C 1
ATOM 6800 O O . THR C 1 325 ? 21.512 18.811 85.396 1.00 35.10 1946 THR C O 1
ATOM 6804 N N . SER C 1 326 ? 20.857 19.780 87.322 1.00 35.90 1947 SER C N 1
ATOM 6805 C CA . SER C 1 326 ? 21.781 19.010 88.152 1.00 39.23 1947 SER C CA 1
ATOM 6806 C C . SER C 1 326 ? 21.465 17.526 88.012 1.00 41.33 1947 SER C C 1
ATOM 6807 O O . SER C 1 326 ? 22.355 16.678 88.040 1.00 40.05 1947 SER C O 1
ATOM 6810 N N . GLN C 1 327 ? 20.182 17.227 87.858 1.00 44.17 1948 GLN C N 1
ATOM 6811 C CA . GLN C 1 327 ? 19.719 15.857 87.723 1.00 46.76 1948 GLN C CA 1
ATOM 6812 C C . GLN C 1 327 ? 20.258 15.259 86.433 1.00 48.31 1948 GLN C C 1
ATOM 6813 O O . GLN C 1 327 ? 20.790 14.153 86.426 1.00 49.14 1948 GLN C O 1
ATOM 6819 N N . LEU C 1 328 ? 20.111 16.001 85.342 1.00 50.77 1949 LEU C N 1
ATOM 6820 C CA . LEU C 1 328 ? 20.603 15.558 84.045 1.00 52.57 1949 LEU C CA 1
ATOM 6821 C C . LEU C 1 328 ? 22.116 15.384 84.136 1.00 54.32 1949 LEU C C 1
ATOM 6822 O O . LEU C 1 328 ? 22.684 14.446 83.576 1.00 53.80 1949 LEU C O 1
ATOM 6827 N N . GLN C 1 329 ? 22.756 16.301 84.853 1.00 57.19 1950 GLN C N 1
ATOM 6828 C CA . GLN C 1 329 ? 24.199 16.276 85.044 1.00 61.63 1950 GLN C CA 1
ATOM 6829 C C . GLN C 1 329 ? 24.609 14.990 85.752 1.00 63.53 1950 GLN C C 1
ATOM 6830 O O . GLN C 1 329 ? 25.633 14.387 85.428 1.00 62.73 1950 GLN C O 1
ATOM 6836 N N . ALA C 1 330 ? 23.798 14.578 86.720 1.00 66.51 1951 ALA C N 1
ATOM 6837 C CA . ALA C 1 330 ? 24.057 13.370 87.490 1.00 69.19 1951 ALA C CA 1
ATOM 6838 C C . ALA C 1 330 ? 24.135 12.131 86.604 1.00 72.49 1951 ALA C C 1
ATOM 6839 O O . ALA C 1 330 ? 24.962 11.252 86.836 1.00 71.80 1951 ALA C O 1
ATOM 6841 N N . CYS C 1 331 ? 23.272 12.067 85.594 1.00 77.22 1952 CYS C N 1
ATOM 6842 C CA . CYS C 1 331 ? 23.244 10.933 84.674 1.00 82.61 1952 CYS C CA 1
ATOM 6843 C C . CYS C 1 331 ? 24.471 10.867 83.773 1.00 86.50 1952 CYS C C 1
ATOM 6844 O O . CYS C 1 331 ? 24.993 9.782 83.516 1.00 87.62 1952 CYS C O 1
ATOM 6847 N N . ARG C 1 332 ? 24.924 12.020 83.283 1.00 90.71 1953 ARG C N 1
ATOM 6848 C CA . ARG C 1 332 ? 26.094 12.064 82.407 1.00 95.16 1953 ARG C CA 1
ATOM 6849 C C . ARG C 1 332 ? 27.357 11.620 83.144 1.00 96.83 1953 ARG C C 1
ATOM 6850 O O . ARG C 1 332 ? 28.119 10.796 82.636 1.00 97.10 1953 ARG C O 1
ATOM 6858 N N . GLU C 1 333 ? 27.578 12.161 84.340 1.00 98.47 1954 GLU C N 1
ATOM 6859 C CA . GLU C 1 333 ? 28.755 11.797 85.119 1.00 100.17 1954 GLU C CA 1
ATOM 6860 C C . GLU C 1 333 ? 28.597 10.396 85.705 1.00 100.83 1954 GLU C C 1
ATOM 6861 O O . GLU C 1 333 ? 29.549 9.821 86.233 1.00 101.11 1954 GLU C O 1
ATOM 6867 N N . ALA C 1 334 ? 27.387 9.852 85.599 1.00 101.47 1955 ALA C N 1
ATOM 6868 C CA . ALA C 1 334 ? 27.092 8.513 86.097 1.00 101.65 1955 ALA C CA 1
ATOM 6869 C C . ALA C 1 334 ? 27.272 7.517 84.959 1.00 102.03 1955 ALA C C 1
ATOM 6870 O O . ALA C 1 334 ? 27.937 6.494 85.115 1.00 101.80 1955 ALA C O 1
ATOM 6872 N N . SER C 1 335 ? 26.672 7.830 83.814 1.00 103.08 1956 SER C N 1
ATOM 6873 C CA . SER C 1 335 ? 26.763 6.981 82.632 1.00 104.18 1956 SER C CA 1
ATOM 6874 C C . SER C 1 335 ? 28.169 7.080 82.052 1.00 104.71 1956 SER C C 1
ATOM 6875 O O . SER C 1 335 ? 28.444 6.577 80.963 1.00 104.67 1956 SER C O 1
ATOM 6877 N N . GLN C 1 336 ? 29.051 7.741 82.795 1.00 105.68 1957 GLN C N 1
ATOM 6878 C CA . GLN C 1 336 ? 30.439 7.915 82.390 1.00 106.68 1957 GLN C CA 1
ATOM 6879 C C . GLN C 1 336 ? 31.350 7.393 83.499 1.00 107.76 1957 GLN C C 1
ATOM 6880 O O . GLN C 1 336 ? 32.514 7.782 83.598 1.00 107.34 1957 GLN C O 1
ATOM 6882 N N . HIS C 1 337 ? 30.802 6.512 84.333 1.00 109.14 1958 HIS C N 1
ATOM 6883 C CA . HIS C 1 337 ? 31.544 5.921 85.443 1.00 110.22 1958 HIS C CA 1
ATOM 6884 C C . HIS C 1 337 ? 31.438 4.397 85.410 1.00 111.42 1958 HIS C C 1
ATOM 6885 O O . HIS C 1 337 ? 32.433 3.700 85.203 1.00 111.12 1958 HIS C O 1
ATOM 6887 N N . ARG C 1 338 ? 30.227 3.885 85.609 1.00 113.19 1959 ARG C N 1
ATOM 6888 C CA . ARG C 1 338 ? 29.994 2.445 85.604 1.00 114.99 1959 ARG C CA 1
ATOM 6889 C C . ARG C 1 338 ? 28.777 2.058 84.761 1.00 116.22 1959 ARG C C 1
ATOM 6890 O O . ARG C 1 338 ? 28.899 1.315 83.783 1.00 116.67 1959 ARG C O 1
ATOM 6892 N N . ALA C 1 339 ? 27.605 2.562 85.143 1.00 116.98 1960 ALA C N 1
ATOM 6893 C CA . ALA C 1 339 ? 26.368 2.261 84.427 1.00 117.39 1960 ALA C CA 1
ATOM 6894 C C . ALA C 1 339 ? 26.434 2.710 82.969 1.00 117.72 1960 ALA C C 1
ATOM 6895 O O . ALA C 1 339 ? 26.439 1.828 82.082 1.00 117.72 1960 ALA C O 1
ATOM 6897 N N . MET D 2 1 ? 0.067 46.640 137.370 1.00 84.39 1001 MET D N 1
ATOM 6898 C CA . MET D 2 1 ? -0.503 47.523 136.313 1.00 84.42 1001 MET D CA 1
ATOM 6899 C C . MET D 2 1 ? -0.708 46.719 135.025 1.00 82.01 1001 MET D C 1
ATOM 6900 O O . MET D 2 1 ? 0.118 45.873 134.678 1.00 82.85 1001 MET D O 1
ATOM 6905 N N . GLN D 2 2 ? -1.810 46.984 134.327 1.00 77.00 1002 GLN D N 1
ATOM 6906 C CA . GLN D 2 2 ? -2.136 46.283 133.085 1.00 72.65 1002 GLN D CA 1
ATOM 6907 C C . GLN D 2 2 ? -1.380 46.840 131.877 1.00 68.62 1002 GLN D C 1
ATOM 6908 O O . GLN D 2 2 ? -1.539 48.015 131.523 1.00 69.17 1002 GLN D O 1
ATOM 6914 N N . THR D 2 3 ? -0.564 46.002 131.242 1.00 60.54 1003 THR D N 1
ATOM 6915 C CA . THR D 2 3 ? 0.190 46.440 130.070 1.00 54.91 1003 THR D CA 1
ATOM 6916 C C . THR D 2 3 ? -0.590 46.161 128.789 1.00 50.19 1003 THR D C 1
ATOM 6917 O O . THR D 2 3 ? -1.141 45.076 128.613 1.00 51.23 1003 THR D O 1
ATOM 6921 N N . ILE D 2 4 ? -0.624 47.143 127.895 1.00 43.58 1004 ILE D N 1
ATOM 6922 C CA . ILE D 2 4 ? -1.334 47.013 126.628 1.00 41.48 1004 ILE D CA 1
ATOM 6923 C C . ILE D 2 4 ? -0.376 46.709 125.470 1.00 40.08 1004 ILE D C 1
ATOM 6924 O O . ILE D 2 4 ? 0.372 47.583 125.018 1.00 40.00 1004 ILE D O 1
ATOM 6929 N N . LYS D 2 5 ? -0.408 45.471 124.987 1.00 37.01 1005 LYS D N 1
ATOM 6930 C CA . LYS D 2 5 ? 0.465 45.065 123.897 1.00 34.50 1005 LYS D CA 1
ATOM 6931 C C . LYS D 2 5 ? -0.028 45.588 122.562 1.00 34.87 1005 LYS D C 1
ATOM 6932 O O . LYS D 2 5 ? -1.061 45.148 122.057 1.00 36.02 1005 LYS D O 1
ATOM 6938 N N . CYS D 2 6 ? 0.728 46.526 121.997 1.00 33.76 1006 CYS D N 1
ATOM 6939 C CA . CYS D 2 6 ? 0.397 47.140 120.719 1.00 32.83 1006 CYS D CA 1
ATOM 6940 C C . CYS D 2 6 ? 1.393 46.721 119.637 1.00 31.73 1006 CYS D C 1
ATOM 6941 O O . CYS D 2 6 ? 2.585 47.025 119.721 1.00 33.02 1006 CYS D O 1
ATOM 6944 N N . VAL D 2 7 ? 0.897 46.026 118.620 1.00 28.31 1007 VAL D N 1
ATOM 6945 C CA . VAL D 2 7 ? 1.737 45.555 117.526 1.00 25.72 1007 VAL D CA 1
ATOM 6946 C C . VAL D 2 7 ? 1.490 46.333 116.233 1.00 26.94 1007 VAL D C 1
ATOM 6947 O O . VAL D 2 7 ? 0.355 46.429 115.762 1.00 26.90 1007 VAL D O 1
ATOM 6951 N N . VAL D 2 8 ? 2.555 46.880 115.659 1.00 26.85 1008 VAL D N 1
ATOM 6952 C CA . VAL D 2 8 ? 2.439 47.658 114.432 1.00 27.31 1008 VAL D CA 1
ATOM 6953 C C . VAL D 2 8 ? 2.799 46.796 113.226 1.00 29.23 1008 VAL D C 1
ATOM 6954 O O . VAL D 2 8 ? 3.933 46.328 113.095 1.00 29.04 1008 VAL D O 1
ATOM 6958 N N . VAL D 2 9 ? 1.827 46.584 112.344 1.00 27.82 1009 VAL D N 1
ATOM 6959 C CA . VAL D 2 9 ? 2.056 45.762 111.165 1.00 28.63 1009 VAL D CA 1
ATOM 6960 C C . VAL D 2 9 ? 1.866 46.588 109.904 1.00 30.94 1009 VAL D C 1
ATOM 6961 O O . VAL D 2 9 ? 1.437 47.738 109.971 1.00 33.62 1009 VAL D O 1
ATOM 6965 N N . GLY D 2 10 ? 2.188 46.003 108.755 1.00 32.28 1010 GLY D N 1
ATOM 6966 C CA . GLY D 2 10 ? 2.031 46.713 107.498 1.00 32.19 1010 GLY D CA 1
ATOM 6967 C C . GLY D 2 10 ? 3.187 46.435 106.561 1.00 32.79 1010 GLY D C 1
ATOM 6968 O O . GLY D 2 10 ? 4.169 45.820 106.964 1.00 32.21 1010 GLY D O 1
ATOM 6969 N N . ASP D 2 11 ? 3.070 46.884 105.314 1.00 32.74 1011 ASP D N 1
ATOM 6970 C CA . ASP D 2 11 ? 4.111 46.685 104.308 1.00 34.20 1011 ASP D CA 1
ATOM 6971 C C . ASP D 2 11 ? 5.421 47.339 104.709 1.00 35.39 1011 ASP D C 1
ATOM 6972 O O . ASP D 2 11 ? 5.442 48.270 105.517 1.00 34.37 1011 ASP D O 1
ATOM 6977 N N . GLY D 2 12 ? 6.519 46.849 104.142 1.00 36.15 1012 GLY D N 1
ATOM 6978 C CA . GLY D 2 12 ? 7.803 47.449 104.437 1.00 38.67 1012 GLY D CA 1
ATOM 6979 C C . GLY D 2 12 ? 7.778 48.790 103.730 1.00 41.38 1012 GLY D C 1
ATOM 6980 O O . GLY D 2 12 ? 7.078 48.940 102.722 1.00 45.88 1012 GLY D O 1
ATOM 6981 N N . ALA D 2 13 ? 8.501 49.774 104.247 1.00 40.00 1013 ALA D N 1
ATOM 6982 C CA . ALA D 2 13 ? 8.538 51.096 103.616 1.00 40.88 1013 ALA D CA 1
ATOM 6983 C C . ALA D 2 13 ? 7.301 51.988 103.796 1.00 40.18 1013 ALA D C 1
ATOM 6984 O O . ALA D 2 13 ? 7.140 52.965 103.066 1.00 40.96 1013 ALA D O 1
ATOM 6986 N N . VAL D 2 14 ? 6.421 51.660 104.742 1.00 39.85 1014 VAL D N 1
ATOM 6987 C CA . VAL D 2 14 ? 5.269 52.520 105.006 1.00 36.44 1014 VAL D CA 1
ATOM 6988 C C . VAL D 2 14 ? 5.636 53.366 106.221 1.00 33.47 1014 VAL D C 1
ATOM 6989 O O . VAL D 2 14 ? 4.826 54.137 106.724 1.00 32.97 1014 VAL D O 1
ATOM 6993 N N . GLY D 2 15 ? 6.872 53.195 106.691 1.00 31.84 1015 GLY D N 1
ATOM 6994 C CA . GLY D 2 15 ? 7.374 53.953 107.825 1.00 29.30 1015 GLY D CA 1
ATOM 6995 C C . GLY D 2 15 ? 6.989 53.498 109.222 1.00 29.50 1015 GLY D C 1
ATOM 6996 O O . GLY D 2 15 ? 6.846 54.332 110.125 1.00 28.07 1015 GLY D O 1
ATOM 6997 N N . LYS D 2 16 ? 6.825 52.193 109.417 1.00 27.44 1016 LYS D N 1
ATOM 6998 C CA . LYS D 2 16 ? 6.464 51.672 110.733 1.00 28.52 1016 LYS D CA 1
ATOM 6999 C C . LYS D 2 16 ? 7.505 52.031 111.801 1.00 28.48 1016 LYS D C 1
ATOM 7000 O O . LYS D 2 16 ? 7.170 52.588 112.847 1.00 24.90 1016 LYS D O 1
ATOM 7006 N N . THR D 2 17 ? 8.765 51.711 111.525 1.00 28.33 1017 THR D N 1
ATOM 7007 C CA . THR D 2 17 ? 9.849 51.987 112.453 1.00 28.18 1017 THR D CA 1
ATOM 7008 C C . THR D 2 17 ? 9.967 53.488 112.708 1.00 31.69 1017 THR D C 1
ATOM 7009 O O . THR D 2 17 ? 9.958 53.943 113.857 1.00 29.56 1017 THR D O 1
ATOM 7013 N N . CYS D 2 18 ? 10.069 54.253 111.627 1.00 34.43 1018 CYS D N 1
ATOM 7014 C CA . CYS D 2 18 ? 10.189 55.706 111.712 1.00 35.38 1018 CYS D CA 1
ATOM 7015 C C . CYS D 2 18 ? 9.089 56.315 112.584 1.00 33.92 1018 CYS D C 1
ATOM 7016 O O . CYS D 2 18 ? 9.327 57.216 113.392 1.00 32.84 1018 CYS D O 1
ATOM 7019 N N . LEU D 2 19 ? 7.882 55.802 112.399 1.00 33.43 1019 LEU D N 1
ATOM 7020 C CA . LEU D 2 19 ? 6.701 56.236 113.124 1.00 32.40 1019 LEU D CA 1
ATOM 7021 C C . LEU D 2 19 ? 6.846 55.980 114.630 1.00 34.08 1019 LEU D C 1
ATOM 7022 O O . LEU D 2 19 ? 6.506 56.836 115.458 1.00 32.61 1019 LEU D O 1
ATOM 7027 N N . LEU D 2 20 ? 7.356 54.804 114.984 1.00 31.74 1020 LEU D N 1
ATOM 7028 C CA . LEU D 2 20 ? 7.539 54.452 116.388 1.00 30.91 1020 LEU D CA 1
ATOM 7029 C C . LEU D 2 20 ? 8.629 55.276 117.061 1.00 30.11 1020 LEU D C 1
ATOM 7030 O O . LEU D 2 20 ? 8.462 55.732 118.189 1.00 30.14 1020 LEU D O 1
ATOM 7035 N N . ILE D 2 21 ? 9.747 55.465 116.368 1.00 30.88 1021 ILE D N 1
ATOM 7036 C CA . ILE D 2 21 ? 10.852 56.233 116.920 1.00 32.90 1021 ILE D CA 1
ATOM 7037 C C . ILE D 2 21 ? 10.514 57.706 117.093 1.00 35.08 1021 ILE D C 1
ATOM 7038 O O . ILE D 2 21 ? 10.935 58.345 118.059 1.00 31.90 1021 ILE D O 1
ATOM 7043 N N . SER D 2 22 ? 9.750 58.240 116.150 1.00 37.67 1022 SER D N 1
ATOM 7044 C CA . SER D 2 22 ? 9.346 59.631 116.203 1.00 39.05 1022 SER D CA 1
ATOM 7045 C C . SER D 2 22 ? 8.436 59.840 117.408 1.00 40.01 1022 SER D C 1
ATOM 7046 O O . SER D 2 22 ? 8.569 60.820 118.143 1.00 43.03 1022 SER D O 1
ATOM 7049 N N . TYR D 2 23 ? 7.518 58.906 117.615 1.00 38.74 1023 TYR D N 1
ATOM 7050 C CA . TYR D 2 23 ? 6.584 58.985 118.728 1.00 38.34 1023 TYR D CA 1
ATOM 7051 C C . TYR D 2 23 ? 7.248 58.851 120.093 1.00 38.63 1023 TYR D C 1
ATOM 7052 O O . TYR D 2 23 ? 6.984 59.640 120.999 1.00 39.23 1023 TYR D O 1
ATOM 7061 N N . THR D 2 24 ? 8.112 57.852 120.237 1.00 38.57 1024 THR D N 1
ATOM 7062 C CA . THR D 2 24 ? 8.774 57.609 121.510 1.00 39.16 1024 THR D CA 1
ATOM 7063 C C . THR D 2 24 ? 9.875 58.587 121.897 1.00 39.83 1024 THR D C 1
ATOM 7064 O O . THR D 2 24 ? 10.118 58.791 123.084 1.00 39.33 1024 THR D O 1
ATOM 7068 N N . THR D 2 25 ? 10.535 59.195 120.915 1.00 40.54 1025 THR D N 1
ATOM 7069 C CA . THR D 2 25 ? 11.611 60.135 121.218 1.00 42.57 1025 THR D CA 1
ATOM 7070 C C . THR D 2 25 ? 11.177 61.589 121.077 1.00 45.67 1025 THR D C 1
ATOM 7071 O O . THR D 2 25 ? 11.924 62.500 121.437 1.00 45.61 1025 THR D O 1
ATOM 7075 N N . ASN D 2 26 ? 9.971 61.800 120.555 1.00 48.86 1026 ASN D N 1
ATOM 7076 C CA . ASN D 2 26 ? 9.429 63.145 120.370 1.00 52.35 1026 ASN D CA 1
ATOM 7077 C C . ASN D 2 26 ? 10.222 63.998 119.386 1.00 53.26 1026 ASN D C 1
ATOM 7078 O O . ASN D 2 26 ? 10.148 65.228 119.408 1.00 54.13 1026 ASN D O 1
ATOM 7083 N N . LYS D 2 27 ? 10.979 63.338 118.521 1.00 53.74 1027 LYS D N 1
ATOM 7084 C CA . LYS D 2 27 ? 11.776 64.035 117.524 1.00 55.50 1027 LYS D CA 1
ATOM 7085 C C . LYS D 2 27 ? 11.868 63.155 116.286 1.00 54.41 1027 LYS D C 1
ATOM 7086 O O . LYS D 2 27 ? 11.842 61.927 116.391 1.00 52.88 1027 LYS D O 1
ATOM 7092 N N . PHE D 2 28 ? 11.967 63.776 115.117 1.00 52.92 1028 PHE D N 1
ATOM 7093 C CA . PHE D 2 28 ? 12.084 63.015 113.883 1.00 53.17 1028 PHE D CA 1
ATOM 7094 C C . PHE D 2 28 ? 13.556 62.676 113.657 1.00 53.68 1028 PHE D C 1
ATOM 7095 O O . PHE D 2 28 ? 14.423 63.536 113.809 1.00 53.70 1028 PHE D O 1
ATOM 7103 N N . PRO D 2 29 ? 13.857 61.410 113.308 1.00 54.76 1029 PRO D N 1
ATOM 7104 C CA . PRO D 2 29 ? 15.239 60.969 113.063 1.00 55.90 1029 PRO D CA 1
ATOM 7105 C C . PRO D 2 29 ? 15.849 61.680 111.847 1.00 56.48 1029 PRO D C 1
ATOM 7106 O O . PRO D 2 29 ? 16.081 61.067 110.804 1.00 56.70 1029 PRO D O 1
ATOM 7110 N N . SER D 2 30 ? 16.102 62.976 112.000 1.00 56.32 1030 SER D N 1
ATOM 7111 C CA . SER D 2 30 ? 16.660 63.811 110.941 1.00 56.95 1030 SER D CA 1
ATOM 7112 C C . SER D 2 30 ? 17.903 63.269 110.241 1.00 56.67 1030 SER D C 1
ATOM 7113 O O . SER D 2 30 ? 17.877 62.973 109.045 1.00 55.92 1030 SER D O 1
ATOM 7116 N N . GLU D 2 31 ? 18.989 63.155 110.997 1.00 56.31 1031 GLU D N 1
ATOM 7117 C CA . GLU D 2 31 ? 20.273 62.686 110.481 1.00 55.65 1031 GLU D CA 1
ATOM 7118 C C . GLU D 2 31 ? 20.257 61.270 109.913 1.00 53.62 1031 GLU D C 1
ATOM 7119 O O . GLU D 2 31 ? 20.781 61.011 108.825 1.00 52.90 1031 GLU D O 1
ATOM 7125 N N . TYR D 2 32 ? 19.655 60.354 110.659 1.00 49.72 1032 TYR D N 1
ATOM 7126 C CA . TYR D 2 32 ? 19.619 58.955 110.262 1.00 43.94 1032 TYR D CA 1
ATOM 7127 C C . TYR D 2 32 ? 18.354 58.279 110.779 1.00 41.35 1032 TYR D C 1
ATOM 7128 O O . TYR D 2 32 ? 18.065 58.331 111.971 1.00 41.26 1032 TYR D O 1
ATOM 7137 N N . VAL D 2 33 ? 17.598 57.654 109.884 1.00 39.29 1033 VAL D N 1
ATOM 7138 C CA . VAL D 2 33 ? 16.386 56.956 110.287 1.00 36.70 1033 VAL D CA 1
ATOM 7139 C C . VAL D 2 33 ? 16.778 55.553 110.733 1.00 36.26 1033 VAL D C 1
ATOM 7140 O O . VAL D 2 33 ? 17.117 54.704 109.912 1.00 35.20 1033 VAL D O 1
ATOM 7144 N N . PRO D 2 34 ? 16.733 55.292 112.046 1.00 35.79 1034 PRO D N 1
ATOM 7145 C CA . PRO D 2 34 ? 17.099 53.973 112.564 1.00 35.27 1034 PRO D CA 1
ATOM 7146 C C . PRO D 2 34 ? 16.317 52.849 111.915 1.00 34.17 1034 PRO D C 1
ATOM 7147 O O . PRO D 2 34 ? 15.164 53.020 111.525 1.00 33.60 1034 PRO D O 1
ATOM 7151 N N . THR D 2 35 ? 16.968 51.700 111.804 1.00 34.15 1035 THR D N 1
ATOM 7152 C CA . THR D 2 35 ? 16.367 50.510 111.230 1.00 33.51 1035 THR D CA 1
ATOM 7153 C C . THR D 2 35 ? 15.688 49.698 112.333 1.00 31.47 1035 THR D C 1
ATOM 7154 O O . THR D 2 35 ? 14.689 49.015 112.091 1.00 33.62 1035 THR D O 1
ATOM 7158 N N . VAL D 2 36 ? 16.226 49.804 113.545 1.00 28.32 1036 VAL D N 1
ATOM 7159 C CA . VAL D 2 36 ? 15.732 49.044 114.684 1.00 27.26 1036 VAL D CA 1
ATOM 7160 C C . VAL D 2 36 ? 14.919 49.796 115.725 1.00 27.69 1036 VAL D C 1
ATOM 7161 O O . VAL D 2 36 ? 15.265 50.905 116.127 1.00 25.97 1036 VAL D O 1
ATOM 7165 N N . PHE D 2 37 ? 13.830 49.166 116.152 1.00 28.52 1037 PHE D N 1
ATOM 7166 C CA . PHE D 2 37 ? 12.988 49.689 117.220 1.00 29.05 1037 PHE D CA 1
ATOM 7167 C C . PHE D 2 37 ? 12.674 48.469 118.080 1.00 28.19 1037 PHE D C 1
ATOM 7168 O O . PHE D 2 37 ? 11.865 47.618 117.697 1.00 27.43 1037 PHE D O 1
ATOM 7176 N N . ASP D 2 38 ? 13.338 48.375 119.224 1.00 25.77 1038 ASP D N 1
ATOM 7177 C CA . ASP D 2 38 ? 13.139 47.260 120.135 1.00 25.68 1038 ASP D CA 1
ATOM 7178 C C . ASP D 2 38 ? 11.859 47.445 120.932 1.00 25.79 1038 ASP D C 1
ATOM 7179 O O . ASP D 2 38 ? 11.373 48.566 121.076 1.00 27.61 1038 ASP D O 1
ATOM 7184 N N . ASN D 2 39 ? 11.316 46.344 121.439 1.00 26.07 1039 ASN D N 1
ATOM 7185 C CA . ASN D 2 39 ? 10.096 46.388 122.235 1.00 28.87 1039 ASN D CA 1
ATOM 7186 C C . ASN D 2 39 ? 10.264 47.498 123.265 1.00 31.34 1039 ASN D C 1
ATOM 7187 O O . ASN D 2 39 ? 11.280 47.562 123.957 1.00 31.72 1039 ASN D O 1
ATOM 7192 N N . TYR D 2 40 ? 9.265 48.371 123.356 1.00 33.03 1040 TYR D N 1
ATOM 7193 C CA . TYR D 2 40 ? 9.321 49.509 124.260 1.00 33.95 1040 TYR D CA 1
ATOM 7194 C C . TYR D 2 40 ? 8.018 49.714 125.014 1.00 33.43 1040 TYR D C 1
ATOM 7195 O O . TYR D 2 40 ? 6.934 49.572 124.455 1.00 31.77 1040 TYR D O 1
ATOM 7204 N N . ALA D 2 41 ? 8.128 50.064 126.287 1.00 34.40 1041 ALA D N 1
ATOM 7205 C CA . ALA D 2 41 ? 6.945 50.291 127.099 1.00 37.91 1041 ALA D CA 1
ATOM 7206 C C . ALA D 2 41 ? 6.822 51.779 127.385 1.00 39.87 1041 ALA D C 1
ATOM 7207 O O . ALA D 2 41 ? 7.765 52.407 127.861 1.00 41.27 1041 ALA D O 1
ATOM 7209 N N . VAL D 2 42 ? 5.664 52.341 127.070 1.00 41.55 1042 VAL D N 1
ATOM 7210 C CA . VAL D 2 42 ? 5.416 53.756 127.300 1.00 44.89 1042 VAL D CA 1
ATOM 7211 C C . VAL D 2 42 ? 4.169 53.912 128.151 1.00 45.53 1042 VAL D C 1
ATOM 7212 O O . VAL D 2 42 ? 3.111 53.370 127.820 1.00 44.64 1042 VAL D O 1
ATOM 7216 N N . THR D 2 43 ? 4.290 54.652 129.246 1.00 46.84 1043 THR D N 1
ATOM 7217 C CA . THR D 2 43 ? 3.151 54.888 130.121 1.00 47.10 1043 THR D CA 1
ATOM 7218 C C . THR D 2 43 ? 2.495 56.200 129.711 1.00 47.49 1043 THR D C 1
ATOM 7219 O O . THR D 2 43 ? 3.132 57.255 129.711 1.00 47.85 1043 THR D O 1
ATOM 7223 N N . VAL D 2 44 ? 1.222 56.127 129.341 1.00 48.16 1044 VAL D N 1
ATOM 7224 C CA . VAL D 2 44 ? 0.490 57.310 128.915 1.00 48.39 1044 VAL D CA 1
ATOM 7225 C C . VAL D 2 44 ? -0.646 57.604 129.883 1.00 50.35 1044 VAL D C 1
ATOM 7226 O O . VAL D 2 44 ? -1.275 56.686 130.416 1.00 50.67 1044 VAL D O 1
ATOM 7230 N N . MET D 2 45 ? -0.898 58.889 130.111 1.00 50.03 1045 MET D N 1
ATOM 7231 C CA . MET D 2 45 ? -1.970 59.310 131.003 1.00 50.69 1045 MET D CA 1
ATOM 7232 C C . MET D 2 45 ? -3.237 59.616 130.201 1.00 51.00 1045 MET D C 1
ATOM 7233 O O . MET D 2 45 ? -3.248 60.509 129.347 1.00 48.86 1045 MET D O 1
ATOM 7238 N N . ILE D 2 46 ? -4.294 58.854 130.459 1.00 51.49 1046 ILE D N 1
ATOM 7239 C CA . ILE D 2 46 ? -5.574 59.078 129.800 1.00 53.24 1046 ILE D CA 1
ATOM 7240 C C . ILE D 2 46 ? -6.605 59.294 130.902 1.00 53.38 1046 ILE D C 1
ATOM 7241 O O . ILE D 2 46 ? -7.034 58.345 131.564 1.00 53.15 1046 ILE D O 1
ATOM 7246 N N . GLY D 2 47 ? -6.979 60.554 131.106 1.00 52.82 1047 GLY D N 1
ATOM 7247 C CA . GLY D 2 47 ? -7.950 60.883 132.131 1.00 53.51 1047 GLY D CA 1
ATOM 7248 C C . GLY D 2 47 ? -7.430 60.656 133.539 1.00 53.78 1047 GLY D C 1
ATOM 7249 O O . GLY D 2 47 ? -8.129 60.089 134.378 1.00 53.82 1047 GLY D O 1
ATOM 7250 N N . GLY D 2 48 ? -6.199 61.089 133.797 1.00 53.71 1048 GLY D N 1
ATOM 7251 C CA . GLY D 2 48 ? -5.618 60.928 135.119 1.00 52.65 1048 GLY D CA 1
ATOM 7252 C C . GLY D 2 48 ? -5.252 59.503 135.492 1.00 53.43 1048 GLY D C 1
ATOM 7253 O O . GLY D 2 48 ? -4.780 59.252 136.604 1.00 53.31 1048 GLY D O 1
ATOM 7254 N N . GLU D 2 49 ? -5.464 58.568 134.570 1.00 53.21 1049 GLU D N 1
ATOM 7255 C CA . GLU D 2 49 ? -5.147 57.165 134.822 1.00 53.69 1049 GLU D CA 1
ATOM 7256 C C . GLU D 2 49 ? -3.917 56.736 134.012 1.00 52.30 1049 GLU D C 1
ATOM 7257 O O . GLU D 2 49 ? -3.760 57.110 132.845 1.00 50.06 1049 GLU D O 1
ATOM 7263 N N . PRO D 2 50 ? -3.026 55.944 134.630 1.00 50.28 1050 PRO D N 1
ATOM 7264 C CA . PRO D 2 50 ? -1.810 55.470 133.966 1.00 49.96 1050 PRO D CA 1
ATOM 7265 C C . PRO D 2 50 ? -1.995 54.196 133.147 1.00 49.24 1050 PRO D C 1
ATOM 7266 O O . PRO D 2 50 ? -2.433 53.172 133.669 1.00 50.06 1050 PRO D O 1
ATOM 7270 N N . TYR D 2 51 ? -1.653 54.264 131.864 1.00 47.44 1051 TYR D N 1
ATOM 7271 C CA . TYR D 2 51 ? -1.760 53.104 130.986 1.00 46.33 1051 TYR D CA 1
ATOM 7272 C C . TYR D 2 51 ? -0.419 52.826 130.322 1.00 44.11 1051 TYR D C 1
ATOM 7273 O O . TYR D 2 51 ? 0.110 53.675 129.604 1.00 43.91 1051 TYR D O 1
ATOM 7282 N N . THR D 2 52 ? 0.131 51.641 130.576 1.00 41.84 1052 THR D N 1
ATOM 7283 C CA . THR D 2 52 ? 1.413 51.244 129.995 1.00 39.85 1052 THR D CA 1
ATOM 7284 C C . THR D 2 52 ? 1.209 50.592 128.633 1.00 36.77 1052 THR D C 1
ATOM 7285 O O . THR D 2 52 ? 0.564 49.551 128.517 1.00 34.76 1052 THR D O 1
ATOM 7289 N N . LEU D 2 53 ? 1.785 51.203 127.608 1.00 34.76 1053 LEU D N 1
ATOM 7290 C CA . LEU D 2 53 ? 1.652 50.711 126.246 1.00 33.81 1053 LEU D CA 1
ATOM 7291 C C . LEU D 2 53 ? 2.920 49.985 125.812 1.00 32.31 1053 LEU D C 1
ATOM 7292 O O . LEU D 2 53 ? 4.000 50.558 125.838 1.00 33.99 1053 LEU D O 1
ATOM 7297 N N . GLY D 2 54 ? 2.782 48.718 125.428 1.00 32.67 1054 GLY D N 1
ATOM 7298 C CA . GLY D 2 54 ? 3.924 47.938 124.982 1.00 31.67 1054 GLY D CA 1
ATOM 7299 C C . GLY D 2 54 ? 4.004 48.007 123.471 1.00 32.35 1054 GLY D C 1
ATOM 7300 O O . GLY D 2 54 ? 3.194 47.393 122.781 1.00 33.66 1054 GLY D O 1
ATOM 7301 N N . LEU D 2 55 ? 4.982 48.750 122.961 1.00 31.35 1055 LEU D N 1
ATOM 7302 C CA . LEU D 2 55 ? 5.151 48.943 121.521 1.00 32.92 1055 LEU D CA 1
ATOM 7303 C C . LEU D 2 55 ? 6.035 47.909 120.820 1.00 32.99 1055 LEU D C 1
ATOM 7304 O O . LEU D 2 55 ? 7.224 47.771 121.138 1.00 33.00 1055 LEU D O 1
ATOM 7309 N N .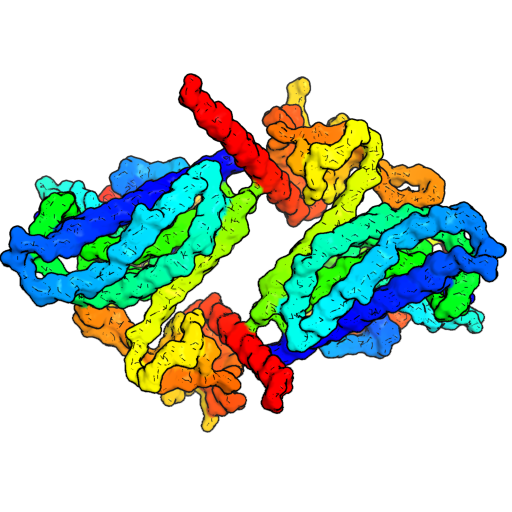 PHE D 2 56 ? 5.449 47.204 119.854 1.00 29.61 1056 PHE D N 1
ATOM 7310 C CA . PHE D 2 56 ? 6.167 46.192 119.087 1.00 28.00 1056 PHE D CA 1
ATOM 7311 C C . PHE D 2 56 ? 6.205 46.511 117.593 1.00 29.52 1056 PHE D C 1
ATOM 7312 O O . PHE D 2 56 ? 5.168 46.714 116.942 1.00 25.66 1056 PHE D O 1
ATOM 7320 N N . ASP D 2 57 ? 7.413 46.535 117.049 1.00 27.51 1057 ASP D N 1
ATOM 7321 C CA . ASP D 2 57 ? 7.592 46.803 115.638 1.00 25.82 1057 ASP D CA 1
ATOM 7322 C C . ASP D 2 57 ? 7.677 45.450 114.945 1.00 25.71 1057 ASP D C 1
ATOM 7323 O O . ASP D 2 57 ? 7.866 44.422 115.596 1.00 24.43 1057 ASP D O 1
ATOM 7328 N N . THR D 2 58 ? 7.527 45.444 113.628 1.00 25.80 1058 THR D N 1
ATOM 7329 C CA . THR D 2 58 ? 7.610 44.204 112.873 1.00 26.34 1058 THR D CA 1
ATOM 7330 C C . THR D 2 58 ? 8.492 44.363 111.641 1.00 25.50 1058 THR D C 1
ATOM 7331 O O . THR D 2 58 ? 8.650 43.425 110.860 1.00 28.39 1058 THR D O 1
ATOM 7335 N N . ALA D 2 59 ? 9.064 45.551 111.469 1.00 22.17 1059 ALA D N 1
ATOM 7336 C CA . ALA D 2 59 ? 9.932 45.818 110.325 1.00 22.37 1059 ALA D CA 1
ATOM 7337 C C . ALA D 2 59 ? 10.952 44.697 110.116 1.00 21.61 1059 ALA D C 1
ATOM 7338 O O . ALA D 2 59 ? 11.681 44.325 111.041 1.00 20.78 1059 ALA D O 1
ATOM 7340 N N . GLY D 2 60 ? 10.997 44.164 108.899 1.00 22.27 1060 GLY D N 1
ATOM 7341 C CA . GLY D 2 60 ? 11.939 43.104 108.575 1.00 21.09 1060 GLY D CA 1
ATOM 7342 C C . GLY D 2 60 ? 11.319 41.722 108.526 1.00 25.58 1060 GLY D C 1
ATOM 7343 O O . GLY D 2 60 ? 11.929 40.780 108.019 1.00 24.64 1060 GLY D O 1
ATOM 7344 N N . GLN D 2 61 ? 10.099 41.601 109.043 1.00 28.58 1061 GLN D N 1
ATOM 7345 C CA . GLN D 2 61 ? 9.398 40.321 109.089 1.00 29.93 1061 GLN D CA 1
ATOM 7346 C C . GLN D 2 61 ? 8.301 40.207 108.029 1.00 29.88 1061 GLN D C 1
ATOM 7347 O O . GLN D 2 61 ? 7.638 39.180 107.932 1.00 30.70 1061 GLN D O 1
ATOM 7353 N N . GLU D 2 62 ? 8.122 41.254 107.233 1.00 31.11 1062 GLU D N 1
ATOM 7354 C CA . GLU D 2 62 ? 7.074 41.282 106.212 1.00 31.21 1062 GLU D CA 1
ATOM 7355 C C . GLU D 2 62 ? 7.000 40.125 105.222 1.00 33.18 1062 GLU D C 1
ATOM 7356 O O . GLU D 2 62 ? 5.903 39.723 104.831 1.00 34.75 1062 GLU D O 1
ATOM 7362 N N . ASP D 2 63 ? 8.146 39.588 104.816 1.00 32.46 1063 ASP D N 1
ATOM 7363 C CA . ASP D 2 63 ? 8.157 38.501 103.848 1.00 33.05 1063 ASP D CA 1
ATOM 7364 C C . ASP D 2 63 ? 8.257 37.107 104.442 1.00 32.94 1063 ASP D C 1
ATOM 7365 O O . ASP D 2 63 ? 8.437 36.139 103.708 1.00 33.73 1063 ASP D O 1
ATOM 7370 N N . TYR D 2 64 ? 8.156 36.983 105.759 1.00 32.02 1064 TYR D N 1
ATOM 7371 C CA . TYR D 2 64 ? 8.266 35.664 106.369 1.00 31.32 1064 TYR D CA 1
ATOM 7372 C C . TYR D 2 64 ? 6.991 35.300 107.107 1.00 31.66 1064 TYR D C 1
ATOM 7373 O O . TYR D 2 64 ? 6.854 35.541 108.308 1.00 32.01 1064 TYR D O 1
ATOM 7382 N N . ASP D 2 65 ? 6.068 34.704 106.356 1.00 32.69 1065 ASP D N 1
ATOM 7383 C CA . ASP D 2 65 ? 4.750 34.307 106.847 1.00 31.83 1065 ASP D CA 1
ATOM 7384 C C . ASP D 2 65 ? 4.694 33.396 108.074 1.00 29.74 1065 ASP D C 1
ATOM 7385 O O . ASP D 2 65 ? 3.654 33.300 108.723 1.00 33.59 1065 ASP D O 1
ATOM 7390 N N . ARG D 2 66 ? 5.792 32.736 108.411 1.00 28.38 1066 ARG D N 1
ATOM 7391 C CA . ARG D 2 66 ? 5.775 31.861 109.579 1.00 29.76 1066 ARG D CA 1
ATOM 7392 C C . ARG D 2 66 ? 6.463 32.444 110.820 1.00 30.11 1066 ARG D C 1
ATOM 7393 O O . ARG D 2 66 ? 6.212 32.003 111.943 1.00 31.49 1066 ARG D O 1
ATOM 7401 N N . LEU D 2 67 ? 7.321 33.440 110.616 1.00 29.35 1067 LEU D N 1
ATOM 7402 C CA . LEU D 2 67 ? 8.035 34.088 111.715 1.00 27.82 1067 LEU D CA 1
ATOM 7403 C C . LEU D 2 67 ? 7.211 35.286 112.175 1.00 30.36 1067 LEU D C 1
ATOM 7404 O O . LEU D 2 67 ? 7.121 35.592 113.365 1.00 31.21 1067 LEU D O 1
ATOM 7409 N N . ARG D 2 68 ? 6.607 35.940 111.194 1.00 29.37 1068 ARG D N 1
ATOM 7410 C CA . ARG D 2 68 ? 5.767 37.111 111.373 1.00 30.06 1068 ARG D CA 1
ATOM 7411 C C . ARG D 2 68 ? 4.705 36.931 112.481 1.00 29.52 1068 ARG D C 1
ATOM 7412 O O . ARG D 2 68 ? 4.593 37.758 113.388 1.00 28.07 1068 ARG D O 1
ATOM 7420 N N . PRO D 2 69 ? 3.926 35.836 112.429 1.00 29.22 1069 PRO D N 1
ATOM 7421 C CA . PRO D 2 69 ? 2.877 35.565 113.423 1.00 30.15 1069 PRO D CA 1
ATOM 7422 C C . PRO D 2 69 ? 3.363 35.344 114.849 1.00 30.83 1069 PRO D C 1
ATOM 7423 O O . PRO D 2 69 ? 2.583 35.468 115.790 1.00 32.45 1069 PRO D O 1
ATOM 7427 N N . LEU D 2 70 ? 4.642 35.011 115.010 1.00 30.84 1070 LEU D N 1
ATOM 7428 C CA . LEU D 2 70 ? 5.193 34.756 116.337 1.00 29.16 1070 LEU D CA 1
ATOM 7429 C C . LEU D 2 70 ? 5.009 35.940 117.281 1.00 27.84 1070 LEU D C 1
ATOM 7430 O O . LEU D 2 70 ? 5.001 35.769 118.496 1.00 26.35 1070 LEU D O 1
ATOM 7435 N N . SER D 2 71 ? 4.854 37.136 116.718 1.00 26.79 1071 SER D N 1
ATOM 7436 C CA . SER D 2 71 ? 4.664 38.349 117.516 1.00 27.65 1071 SER D CA 1
ATOM 7437 C C . SER D 2 71 ? 3.190 38.654 117.850 1.00 28.65 1071 SER D C 1
ATOM 7438 O O . SER D 2 71 ? 2.904 39.554 118.643 1.00 26.58 1071 SER D O 1
ATOM 7441 N N . TYR D 2 72 ? 2.260 37.912 117.254 1.00 28.20 1072 TYR D N 1
ATOM 7442 C CA . TYR D 2 72 ? 0.837 38.176 117.463 1.00 29.41 1072 TYR D CA 1
ATOM 7443 C C . TYR D 2 72 ? 0.193 37.735 118.773 1.00 30.09 1072 TYR D C 1
ATOM 7444 O O . TYR D 2 72 ? -0.660 38.441 119.301 1.00 30.34 1072 TYR D O 1
ATOM 7453 N N . PRO D 2 73 ? 0.578 36.563 119.311 1.00 32.92 1073 PRO D N 1
ATOM 7454 C CA . PRO D 2 73 ? -0.023 36.100 120.570 1.00 33.34 1073 PRO D CA 1
ATOM 7455 C C . PRO D 2 73 ? -0.152 37.152 121.675 1.00 34.97 1073 PRO D C 1
ATOM 7456 O O . PRO D 2 73 ? 0.772 37.934 121.937 1.00 33.06 1073 PRO D O 1
ATOM 7460 N N . GLN D 2 74 ? -1.320 37.155 122.310 1.00 36.74 1074 GLN D N 1
ATOM 7461 C CA . GLN D 2 74 ? -1.642 38.063 123.405 1.00 39.80 1074 GLN D CA 1
ATOM 7462 C C . GLN D 2 74 ? -1.605 39.543 123.060 1.00 38.15 1074 GLN D C 1
ATOM 7463 O O . GLN D 2 74 ? -1.353 40.376 123.925 1.00 39.20 1074 GLN D O 1
ATOM 7469 N N . THR D 2 75 ? -1.864 39.876 121.802 1.00 37.39 1075 THR D N 1
ATOM 7470 C CA . THR D 2 75 ? -1.870 41.272 121.395 1.00 35.86 1075 THR D CA 1
ATOM 7471 C C . THR D 2 75 ? -3.203 41.895 121.798 1.00 36.30 1075 THR D C 1
ATOM 7472 O O . THR D 2 75 ? -4.262 41.315 121.557 1.00 35.58 1075 THR D O 1
ATOM 7476 N N . ASP D 2 76 ? -3.146 43.073 122.412 1.00 35.99 1076 ASP D N 1
ATOM 7477 C CA . ASP D 2 76 ? -4.351 43.763 122.862 1.00 34.92 1076 ASP D CA 1
ATOM 7478 C C . ASP D 2 76 ? -4.927 44.687 121.801 1.00 34.92 1076 ASP D C 1
ATOM 7479 O O . ASP D 2 76 ? -6.126 44.942 121.777 1.00 36.06 1076 ASP D O 1
ATOM 7484 N N . VAL D 2 77 ? -4.074 45.186 120.917 1.00 33.49 1077 VAL D N 1
ATOM 7485 C CA . VAL D 2 77 ? -4.536 46.076 119.868 1.00 31.76 1077 VAL D CA 1
ATOM 7486 C C . VAL D 2 77 ? -3.513 46.123 118.742 1.00 31.87 1077 VAL D C 1
ATOM 7487 O O . VAL D 2 77 ? -2.306 46.180 118.992 1.00 31.58 1077 VAL D O 1
ATOM 7491 N N . PHE D 2 78 ? -4.000 46.077 117.505 1.00 31.46 1078 PHE D N 1
ATOM 7492 C CA . PHE D 2 78 ? -3.138 46.134 116.328 1.00 30.56 1078 PHE D CA 1
ATOM 7493 C C . PHE D 2 78 ? -3.269 47.472 115.623 1.00 32.32 1078 PHE D C 1
ATOM 7494 O O . PHE D 2 78 ? -4.354 48.054 115.576 1.00 33.63 1078 PHE D O 1
ATOM 7502 N N . LEU D 2 79 ? -2.157 47.953 115.076 1.00 32.81 1079 LEU D N 1
ATOM 7503 C CA . LEU D 2 79 ? -2.140 49.192 114.308 1.00 33.39 1079 LEU D CA 1
ATOM 7504 C C . LEU D 2 79 ? -1.777 48.764 112.892 1.00 34.79 1079 LEU D C 1
ATOM 7505 O O . LEU D 2 79 ? -0.607 48.540 112.591 1.00 36.02 1079 LEU D O 1
ATOM 7510 N N . VAL D 2 80 ? -2.781 48.624 112.032 1.00 34.94 1080 VAL D N 1
ATOM 7511 C CA . VAL D 2 80 ? -2.544 48.222 110.651 1.00 34.67 1080 VAL D CA 1
ATOM 7512 C C . VAL D 2 80 ? -2.169 49.451 109.836 1.00 35.51 1080 VAL D C 1
ATOM 7513 O O . VAL D 2 80 ? -3.029 50.250 109.467 1.00 36.65 1080 VAL D O 1
ATOM 7517 N N . CYS D 2 81 ? -0.878 49.586 109.554 1.00 34.14 1081 CYS D N 1
ATOM 7518 C CA . CYS D 2 81 ? -0.359 50.731 108.824 1.00 34.11 1081 CYS D CA 1
ATOM 7519 C C . CYS D 2 81 ? -0.277 50.611 107.305 1.00 35.34 1081 CYS D C 1
ATOM 7520 O O . CYS D 2 81 ? -0.182 49.518 106.743 1.00 34.77 1081 CYS D O 1
ATOM 7523 N N . PHE D 2 82 ? -0.308 51.771 106.659 1.00 34.34 1082 PHE D N 1
ATOM 7524 C CA . PHE D 2 82 ? -0.200 51.878 105.216 1.00 36.54 1082 PHE D CA 1
ATOM 7525 C C . PHE D 2 82 ? 0.137 53.337 104.906 1.00 35.78 1082 PHE D C 1
ATOM 7526 O O . PHE D 2 82 ? -0.351 54.245 105.576 1.00 37.79 1082 PHE D O 1
ATOM 7534 N N . SER D 2 83 ? 0.991 53.559 103.915 1.00 36.18 1083 SER D N 1
ATOM 7535 C CA . SER D 2 83 ? 1.358 54.914 103.517 1.00 37.65 1083 SER D CA 1
ATOM 7536 C C . SER D 2 83 ? 0.247 55.474 102.627 1.00 38.45 1083 SER D C 1
ATOM 7537 O O . SER D 2 83 ? -0.222 54.793 101.716 1.00 38.28 1083 SER D O 1
ATOM 7540 N N . VAL D 2 84 ? -0.178 56.706 102.886 1.00 39.41 1084 VAL D N 1
ATOM 7541 C CA . VAL D 2 84 ? -1.241 57.298 102.082 1.00 41.61 1084 VAL D CA 1
ATOM 7542 C C . VAL D 2 84 ? -0.797 57.546 100.640 1.00 44.07 1084 VAL D C 1
ATOM 7543 O O . VAL D 2 84 ? -1.632 57.665 99.745 1.00 46.79 1084 VAL D O 1
ATOM 7547 N N . VAL D 2 85 ? 0.510 57.622 100.410 1.00 44.13 1085 VAL D N 1
ATOM 7548 C CA . VAL D 2 85 ? 1.009 57.841 99.060 1.00 45.40 1085 VAL D CA 1
ATOM 7549 C C . VAL D 2 85 ? 1.551 56.546 98.462 1.00 47.39 1085 VAL D C 1
ATOM 7550 O O . VAL D 2 85 ? 2.418 56.569 97.587 1.00 48.36 1085 VAL D O 1
ATOM 7554 N N . SER D 2 86 ? 1.034 55.421 98.945 1.00 48.32 1086 SER D N 1
ATOM 7555 C CA . SER D 2 86 ? 1.438 54.102 98.471 1.00 49.52 1086 SER D CA 1
ATOM 7556 C C . SER D 2 86 ? 0.205 53.217 98.361 1.00 50.05 1086 SER D C 1
ATOM 7557 O O . SER D 2 86 ? -0.139 52.486 99.290 1.00 50.75 1086 SER D O 1
ATOM 7560 N N . PRO D 2 87 ? -0.479 53.268 97.211 1.00 51.32 1087 PRO D N 1
ATOM 7561 C CA . PRO D 2 87 ? -1.684 52.462 97.002 1.00 49.75 1087 PRO D CA 1
ATOM 7562 C C . PRO D 2 87 ? -1.480 50.971 97.248 1.00 48.02 1087 PRO D C 1
ATOM 7563 O O . PRO D 2 87 ? -2.353 50.310 97.811 1.00 47.68 1087 PRO D O 1
ATOM 7567 N N . SER D 2 88 ? -0.332 50.444 96.832 1.00 45.98 1088 SER D N 1
ATOM 7568 C CA . SER D 2 88 ? -0.056 49.023 97.008 1.00 45.56 1088 SER D CA 1
ATOM 7569 C C . SER D 2 88 ? -0.016 48.598 98.479 1.00 45.04 1088 SER D C 1
ATOM 7570 O O . SER D 2 88 ? -0.366 47.461 98.810 1.00 44.07 1088 SER D O 1
ATOM 7573 N N . SER D 2 89 ? 0.401 49.501 99.364 1.00 43.91 1089 SER D N 1
ATOM 7574 C CA . SER D 2 89 ? 0.444 49.164 100.783 1.00 41.68 1089 SER D CA 1
ATOM 7575 C C . SER D 2 89 ? -0.979 49.247 101.339 1.00 41.61 1089 SER D C 1
ATOM 7576 O O . SER D 2 89 ? -1.347 48.496 102.246 1.00 40.56 1089 SER D O 1
ATOM 7579 N N . PHE D 2 90 ? -1.775 50.158 100.781 1.00 41.61 1090 PHE D N 1
ATOM 7580 C CA . PHE D 2 90 ? -3.168 50.328 101.189 1.00 42.30 1090 PHE D CA 1
ATOM 7581 C C . PHE D 2 90 ? -3.903 49.071 100.745 1.00 44.57 1090 PHE D C 1
ATOM 7582 O O . PHE D 2 90 ? -4.780 48.563 101.443 1.00 47.17 1090 PHE D O 1
ATOM 7590 N N . GLU D 2 91 ? -3.518 48.579 99.573 1.00 46.05 1091 GLU D N 1
ATOM 7591 C CA . GLU D 2 91 ? -4.093 47.382 98.978 1.00 48.77 1091 GLU D CA 1
ATOM 7592 C C . GLU D 2 91 ? -3.844 46.180 99.884 1.00 48.65 1091 GLU D C 1
ATOM 7593 O O . GLU D 2 91 ? -4.769 45.428 100.208 1.00 48.47 1091 GLU D O 1
ATOM 7599 N N . ASN D 2 92 ? -2.589 46.008 100.292 1.00 47.23 1092 ASN D N 1
ATOM 7600 C CA . ASN D 2 92 ? -2.216 44.897 101.155 1.00 45.54 1092 ASN D CA 1
ATOM 7601 C C . ASN D 2 92 ? -2.909 44.928 102.507 1.00 43.65 1092 ASN D C 1
ATOM 7602 O O . ASN D 2 92 ? -2.990 43.905 103.184 1.00 42.40 1092 ASN D O 1
ATOM 7607 N N . VAL D 2 93 ? -3.404 46.098 102.903 1.00 42.68 1093 VAL D N 1
ATOM 7608 C CA . VAL D 2 93 ? -4.118 46.222 104.173 1.00 42.60 1093 VAL D CA 1
ATOM 7609 C C . VAL D 2 93 ? -5.320 45.289 104.117 1.00 44.33 1093 VAL D C 1
ATOM 7610 O O . VAL D 2 93 ? -5.573 44.503 105.036 1.00 44.58 1093 VAL D O 1
ATOM 7614 N N . LYS D 2 94 ? -6.048 45.392 103.011 1.00 45.38 1094 LYS D N 1
ATOM 7615 C CA . LYS D 2 94 ? -7.254 44.614 102.773 1.00 46.50 1094 LYS D CA 1
ATOM 7616 C C . LYS D 2 94 ? -6.956 43.189 102.328 1.00 46.46 1094 LYS D C 1
ATOM 7617 O O . LYS D 2 94 ? -7.626 42.244 102.743 1.00 44.54 1094 LYS D O 1
ATOM 7623 N N . GLU D 2 95 ? -5.934 43.035 101.497 1.00 47.00 1095 GLU D N 1
ATOM 7624 C CA . GLU D 2 95 ? -5.594 41.727 100.960 1.00 48.74 1095 GLU D CA 1
ATOM 7625 C C . GLU D 2 95 ? -4.650 40.856 101.794 1.00 48.09 1095 GLU D C 1
ATOM 7626 O O . GLU D 2 95 ? -4.615 39.637 101.615 1.00 47.38 1095 GLU D O 1
ATOM 7632 N N . LYS D 2 96 ? -3.902 41.458 102.714 1.00 46.24 1096 LYS D N 1
ATOM 7633 C CA . LYS D 2 96 ? -2.942 40.687 103.498 1.00 42.55 1096 LYS D CA 1
ATOM 7634 C C . LYS D 2 96 ? -3.014 40.832 105.019 1.00 41.29 1096 LYS D C 1
ATOM 7635 O O . LYS D 2 96 ? -3.329 39.877 105.735 1.00 42.91 1096 LYS D O 1
ATOM 7641 N N . TRP D 2 97 ? -2.733 42.032 105.508 1.00 38.09 1097 TRP D N 1
ATOM 7642 C CA . TRP D 2 97 ? -2.709 42.289 106.938 1.00 36.34 1097 TRP D CA 1
ATOM 7643 C C . TRP D 2 97 ? -3.986 42.049 107.738 1.00 35.82 1097 TRP D C 1
ATOM 7644 O O . TRP D 2 97 ? -3.955 41.301 108.715 1.00 34.73 1097 TRP D O 1
ATOM 7655 N N . VAL D 2 98 ? -5.103 42.661 107.347 1.00 35.90 1098 VAL D N 1
ATOM 7656 C CA . VAL D 2 98 ? -6.345 42.462 108.098 1.00 35.05 1098 VAL D CA 1
ATOM 7657 C C . VAL D 2 98 ? -6.763 40.987 108.135 1.00 35.33 1098 VAL D C 1
ATOM 7658 O O . VAL D 2 98 ? -7.131 40.469 109.188 1.00 34.87 1098 VAL D O 1
ATOM 7662 N N . PRO D 2 99 ? -6.710 40.287 106.991 1.00 35.55 1099 PRO D N 1
ATOM 7663 C CA . PRO D 2 99 ? -7.096 38.871 107.009 1.00 34.84 1099 PRO D CA 1
ATOM 7664 C C . PRO D 2 99 ? -6.220 38.105 107.998 1.00 35.12 1099 PRO D C 1
ATOM 7665 O O . PRO D 2 99 ? -6.700 37.271 108.765 1.00 38.24 1099 PRO D O 1
ATOM 7669 N N . GLU D 2 100 ? -4.926 38.402 107.975 1.00 35.40 1100 GLU D N 1
ATOM 7670 C CA . GLU D 2 100 ? -3.979 37.735 108.858 1.00 33.73 1100 GLU D CA 1
ATOM 7671 C C . GLU D 2 100 ? -4.192 38.011 110.351 1.00 33.77 1100 GLU D C 1
ATOM 7672 O O . GLU D 2 100 ? -4.298 37.070 111.146 1.00 34.77 1100 GLU D O 1
ATOM 7678 N N . ILE D 2 101 ? -4.255 39.281 110.745 1.00 30.11 1101 ILE D N 1
ATOM 7679 C CA . ILE D 2 101 ? -4.448 39.578 112.158 1.00 32.45 1101 ILE D CA 1
ATOM 7680 C C . ILE D 2 101 ? -5.830 39.134 112.641 1.00 34.98 1101 ILE D C 1
ATOM 7681 O O . ILE D 2 101 ? -6.007 38.792 113.811 1.00 35.21 1101 ILE D O 1
ATOM 7686 N N . THR D 2 102 ? -6.802 39.132 111.732 1.00 37.39 1102 THR D N 1
ATOM 7687 C CA . THR D 2 102 ? -8.163 38.714 112.056 1.00 39.89 1102 THR D CA 1
ATOM 7688 C C . THR D 2 102 ? -8.172 37.212 112.320 1.00 40.55 1102 THR D C 1
ATOM 7689 O O . THR D 2 102 ? -8.849 36.736 113.230 1.00 41.08 1102 THR D O 1
ATOM 7693 N N . HIS D 2 103 ? -7.418 36.468 111.515 1.00 39.63 1103 HIS D N 1
ATOM 7694 C CA . HIS D 2 103 ? -7.339 35.022 111.676 1.00 40.97 1103 HIS D CA 1
ATOM 7695 C C . HIS D 2 103 ? -6.609 34.610 112.955 1.00 40.11 1103 HIS D C 1
ATOM 7696 O O . HIS D 2 103 ? -7.058 33.725 113.675 1.00 41.92 1103 HIS D O 1
ATOM 7703 N N . HIS D 2 104 ? -5.477 35.246 113.230 1.00 40.72 1104 HIS D N 1
ATOM 7704 C CA . HIS D 2 104 ? -4.696 34.922 114.418 1.00 40.89 1104 HIS D CA 1
ATOM 7705 C C . HIS D 2 104 ? -5.285 35.490 115.702 1.00 41.53 1104 HIS D C 1
ATOM 7706 O O . HIS D 2 104 ? -5.270 34.825 116.741 1.00 40.65 1104 HIS D O 1
ATOM 7713 N N . CYS D 2 105 ? -5.800 36.716 115.629 1.00 40.92 1105 CYS D N 1
ATOM 7714 C CA . CYS D 2 105 ? -6.388 37.374 116.796 1.00 41.89 1105 CYS D CA 1
ATOM 7715 C C . CYS D 2 105 ? -7.784 37.897 116.448 1.00 42.64 1105 CYS D C 1
ATOM 7716 O O . CYS D 2 105 ? -7.991 39.100 116.277 1.00 41.89 1105 CYS D O 1
ATOM 7719 N N . PRO D 2 106 ? -8.763 36.985 116.354 1.00 43.69 1106 PRO D N 1
ATOM 7720 C CA . PRO D 2 106 ? -10.164 37.263 116.026 1.00 44.40 1106 PRO D CA 1
ATOM 7721 C C . PRO D 2 106 ? -10.785 38.350 116.878 1.00 45.61 1106 PRO D C 1
ATOM 7722 O O . PRO D 2 106 ? -11.376 39.290 116.353 1.00 46.50 1106 PRO D O 1
ATOM 7726 N N . LYS D 2 107 ? -10.643 38.212 118.194 1.00 46.51 1107 LYS D N 1
ATOM 7727 C CA . LYS D 2 107 ? -11.219 39.159 119.149 1.00 48.31 1107 LYS D CA 1
ATOM 7728 C C . LYS D 2 107 ? -10.383 40.405 119.429 1.00 46.57 1107 LYS D C 1
ATOM 7729 O O . LYS D 2 107 ? -10.744 41.214 120.281 1.00 45.06 1107 LYS D O 1
ATOM 7735 N N . THR D 2 108 ? -9.279 40.577 118.712 1.00 44.34 1108 THR D N 1
ATOM 7736 C CA . THR D 2 108 ? -8.424 41.730 118.954 1.00 40.81 1108 THR D CA 1
ATOM 7737 C C . THR D 2 108 ? -8.758 42.940 118.089 1.00 39.57 1108 THR D C 1
ATOM 7738 O O . THR D 2 108 ? -8.731 42.862 116.866 1.00 41.54 1108 THR D O 1
ATOM 7742 N N . PRO D 2 109 ? -9.084 44.081 118.721 1.00 38.82 1109 PRO D N 1
ATOM 7743 C CA . PRO D 2 109 ? -9.418 45.304 117.981 1.00 36.42 1109 PRO D CA 1
ATOM 7744 C C . PRO D 2 109 ? -8.201 45.833 117.240 1.00 37.65 1109 PRO D C 1
ATOM 7745 O O . PRO D 2 109 ? -7.065 45.494 117.577 1.00 37.09 1109 PRO D O 1
ATOM 7749 N N . PHE D 2 110 ? -8.434 46.666 116.233 1.00 36.86 1110 PHE D N 1
ATOM 7750 C CA . PHE D 2 110 ? -7.334 47.217 115.469 1.00 36.88 1110 PHE D CA 1
ATOM 7751 C C . PHE D 2 110 ? -7.724 48.521 114.799 1.00 38.09 1110 PHE D C 1
ATOM 7752 O O . PHE D 2 110 ? -8.878 48.726 114.438 1.00 40.62 1110 PHE D O 1
ATOM 7760 N N . LEU D 2 111 ? -6.749 49.406 114.641 1.00 39.15 1111 LEU D N 1
ATOM 7761 C CA . LEU D 2 111 ? -6.979 50.691 114.001 1.00 39.14 1111 LEU D CA 1
ATOM 7762 C C . LEU D 2 111 ? -6.345 50.643 112.621 1.00 39.64 1111 LEU D C 1
ATOM 7763 O O . LEU D 2 111 ? -5.425 49.863 112.380 1.00 39.62 1111 LEU D O 1
ATOM 7768 N N . LEU D 2 112 ? -6.848 51.463 111.712 1.00 38.86 1112 LEU D N 1
ATOM 7769 C CA . LEU D 2 112 ? -6.279 51.525 110.384 1.00 40.57 1112 LEU D CA 1
ATOM 7770 C C . LEU D 2 112 ? -5.464 52.797 110.457 1.00 40.63 1112 LEU D C 1
ATOM 7771 O O . LEU D 2 112 ? -5.998 53.853 110.802 1.00 42.36 1112 LEU D O 1
ATOM 7776 N N . VAL D 2 113 ? -4.173 52.705 110.163 1.00 38.81 1113 VAL D N 1
ATOM 7777 C CA . VAL D 2 113 ? -3.323 53.883 110.244 1.00 39.43 1113 VAL D CA 1
ATOM 7778 C C . VAL D 2 113 ? -2.726 54.295 108.905 1.00 40.98 1113 VAL D C 1
ATOM 7779 O O . VAL D 2 113 ? -2.154 53.472 108.184 1.00 43.79 1113 VAL D O 1
ATOM 7783 N N . GLY D 2 114 ? -2.876 55.576 108.578 1.00 39.13 1114 GLY D N 1
ATOM 7784 C CA . GLY D 2 114 ? -2.324 56.104 107.346 1.00 37.15 1114 GLY D CA 1
ATOM 7785 C C . GLY D 2 114 ? -1.058 56.845 107.715 1.00 36.49 1114 GLY D C 1
ATOM 7786 O O . GLY D 2 114 ? -1.050 57.611 108.675 1.00 36.12 1114 GLY D O 1
ATOM 7787 N N . THR D 2 115 ? 0.015 56.632 106.966 1.00 36.77 1115 THR D N 1
ATOM 7788 C CA . THR D 2 115 ? 1.275 57.290 107.291 1.00 38.95 1115 THR D CA 1
ATOM 7789 C C . THR D 2 115 ? 1.792 58.183 106.177 1.00 40.44 1115 THR D C 1
ATOM 7790 O O . THR D 2 115 ? 1.291 58.159 105.052 1.00 40.65 1115 THR D O 1
ATOM 7794 N N . GLN D 2 116 ? 2.808 58.970 106.509 1.00 41.54 1116 GLN D N 1
ATOM 7795 C CA . GLN D 2 116 ? 3.436 59.864 105.554 1.00 44.19 1116 GLN D CA 1
ATOM 7796 C C . GLN D 2 116 ? 2.446 60.819 104.885 1.00 47.70 1116 GLN D C 1
ATOM 7797 O O . GLN D 2 116 ? 2.559 61.102 103.690 1.00 49.38 1116 GLN D O 1
ATOM 7803 N N . ILE D 2 117 ? 1.486 61.324 105.658 1.00 49.31 1117 ILE D N 1
ATOM 7804 C CA . ILE D 2 117 ? 0.485 62.245 105.123 1.00 51.79 1117 ILE D CA 1
ATOM 7805 C C . ILE D 2 117 ? 1.127 63.556 104.680 1.00 53.93 1117 ILE D C 1
ATOM 7806 O O . ILE D 2 117 ? 0.510 64.359 103.979 1.00 53.92 1117 ILE D O 1
ATOM 7811 N N . ASP D 2 118 ? 2.372 63.771 105.091 1.00 55.24 1118 ASP D N 1
ATOM 7812 C CA . ASP D 2 118 ? 3.080 64.991 104.734 1.00 56.98 1118 ASP D CA 1
ATOM 7813 C C . ASP D 2 118 ? 3.574 64.940 103.298 1.00 58.38 1118 ASP D C 1
ATOM 7814 O O . ASP D 2 118 ? 4.307 65.820 102.857 1.00 59.05 1118 ASP D O 1
ATOM 7819 N N . LEU D 2 119 ? 3.166 63.910 102.567 1.00 61.19 1119 LEU D N 1
ATOM 7820 C CA . LEU D 2 119 ? 3.582 63.761 101.180 1.00 63.58 1119 LEU D CA 1
ATOM 7821 C C . LEU D 2 119 ? 2.417 63.862 100.204 1.00 66.37 1119 LEU D C 1
ATOM 7822 O O . LEU D 2 119 ? 2.623 63.858 98.991 1.00 66.88 1119 LEU D O 1
ATOM 7827 N N . ARG D 2 120 ? 1.195 63.940 100.724 1.00 69.71 1120 ARG D N 1
ATOM 7828 C CA . ARG D 2 120 ? 0.024 64.056 99.858 1.00 73.25 1120 ARG D CA 1
ATOM 7829 C C . ARG D 2 120 ? 0.198 65.244 98.923 1.00 76.83 1120 ARG D C 1
ATOM 7830 O O . ARG D 2 120 ? -0.173 65.189 97.749 1.00 78.13 1120 ARG D O 1
ATOM 7838 N N . ASP D 2 121 ? 0.767 66.317 99.462 1.00 80.59 1121 ASP D N 1
ATOM 7839 C CA . ASP D 2 121 ? 0.994 67.542 98.710 1.00 83.73 1121 ASP D CA 1
ATOM 7840 C C . ASP D 2 121 ? 2.461 67.745 98.327 1.00 85.96 1121 ASP D C 1
ATOM 7841 O O . ASP D 2 121 ? 2.974 68.864 98.377 1.00 87.46 1121 ASP D O 1
ATOM 7846 N N . ASP D 2 122 ? 3.137 66.666 97.947 1.00 87.53 1122 ASP D N 1
ATOM 7847 C CA . ASP D 2 122 ? 4.535 66.764 97.544 1.00 89.04 1122 ASP D CA 1
ATOM 7848 C C . ASP D 2 122 ? 4.643 66.691 96.028 1.00 90.07 1122 ASP D C 1
ATOM 7849 O O . ASP D 2 122 ? 4.237 65.705 95.414 1.00 90.13 1122 ASP D O 1
ATOM 7854 N N . PRO D 2 123 ? 5.207 67.737 95.407 1.00 91.11 1123 PRO D N 1
ATOM 7855 C CA . PRO D 2 123 ? 5.377 67.811 93.953 1.00 91.41 1123 PRO D CA 1
ATOM 7856 C C . PRO D 2 123 ? 5.814 66.485 93.336 1.00 91.75 1123 PRO D C 1
ATOM 7857 O O . PRO D 2 123 ? 5.116 65.917 92.494 1.00 91.11 1123 PRO D O 1
ATOM 7861 N N . SER D 2 124 ? 6.971 65.999 93.769 1.00 92.23 1124 SER D N 1
ATOM 7862 C CA . SER D 2 124 ? 7.517 64.748 93.262 1.00 93.45 1124 SER D CA 1
ATOM 7863 C C . SER D 2 124 ? 6.563 63.578 93.474 1.00 94.56 1124 SER D C 1
ATOM 7864 O O . SER D 2 124 ? 6.200 62.882 92.525 1.00 95.55 1124 SER D O 1
ATOM 7867 N N . THR D 2 125 ? 6.159 63.372 94.724 1.00 95.09 1125 THR D N 1
ATOM 7868 C CA . THR D 2 125 ? 5.261 62.277 95.082 1.00 95.04 1125 THR D CA 1
ATOM 7869 C C . THR D 2 125 ? 3.968 62.249 94.269 1.00 94.94 1125 THR D C 1
ATOM 7870 O O . THR D 2 125 ? 3.532 61.184 93.828 1.00 95.03 1125 THR D O 1
ATOM 7874 N N . ILE D 2 126 ? 3.356 63.413 94.074 1.00 94.67 1126 ILE D N 1
ATOM 7875 C CA . ILE D 2 126 ? 2.110 63.497 93.318 1.00 94.62 1126 ILE D CA 1
ATOM 7876 C C . ILE D 2 126 ? 2.298 63.127 91.850 1.00 94.12 1126 ILE D C 1
ATOM 7877 O O . ILE D 2 126 ? 1.426 62.503 91.243 1.00 93.03 1126 ILE D O 1
ATOM 7882 N N . GLU D 2 127 ? 3.435 63.515 91.284 1.00 94.23 1127 GLU D N 1
ATOM 7883 C CA . GLU D 2 127 ? 3.732 63.211 89.890 1.00 94.78 1127 GLU D CA 1
ATOM 7884 C C . GLU D 2 127 ? 4.038 61.727 89.720 1.00 93.33 1127 GLU D C 1
ATOM 7885 O O . GLU D 2 127 ? 3.500 61.074 88.825 1.00 93.41 1127 GLU D O 1
ATOM 7891 N N . LYS D 2 128 ? 4.897 61.199 90.586 1.00 91.51 1128 LYS D N 1
ATOM 7892 C CA . LYS D 2 128 ? 5.278 59.792 90.534 1.00 90.22 1128 LYS D CA 1
ATOM 7893 C C . LYS D 2 128 ? 4.059 58.869 90.482 1.00 89.13 1128 LYS D C 1
ATOM 7894 O O . LYS D 2 128 ? 4.068 57.853 89.784 1.00 87.82 1128 LYS D O 1
ATOM 7900 N N . LEU D 2 129 ? 3.012 59.229 91.221 1.00 88.38 1129 LEU D N 1
ATOM 7901 C CA . LEU D 2 129 ? 1.787 58.435 91.264 1.00 88.52 1129 LEU D CA 1
ATOM 7902 C C . LEU D 2 129 ? 0.934 58.624 90.018 1.00 88.76 1129 LEU D C 1
ATOM 7903 O O . LEU D 2 129 ? 0.411 57.659 89.461 1.00 88.35 1129 LEU D O 1
ATOM 7908 N N . ALA D 2 130 ? 0.784 59.874 89.591 1.00 89.73 1130 ALA D N 1
ATOM 7909 C CA . ALA D 2 130 ? -0.003 60.181 88.403 1.00 90.30 1130 ALA D CA 1
ATOM 7910 C C . ALA D 2 130 ? 0.670 59.551 87.191 1.00 90.41 1130 ALA D C 1
ATOM 7911 O O . ALA D 2 130 ? 0.005 59.123 86.247 1.00 90.27 1130 ALA D O 1
ATOM 7913 N N . LYS D 2 131 ? 1.998 59.497 87.229 1.00 89.89 1131 LYS D N 1
ATOM 7914 C CA . LYS D 2 131 ? 2.775 58.917 86.145 1.00 89.60 1131 LYS D CA 1
ATOM 7915 C C . LYS D 2 131 ? 2.344 57.471 85.928 1.00 89.33 1131 LYS D C 1
ATOM 7916 O O . LYS D 2 131 ? 2.564 56.900 84.861 1.00 89.67 1131 LYS D O 1
ATOM 7922 N N . ASN D 2 132 ? 1.724 56.887 86.949 1.00 88.64 1132 ASN D N 1
ATOM 7923 C CA . ASN D 2 132 ? 1.253 55.509 86.878 1.00 88.18 1132 ASN D CA 1
ATOM 7924 C C . ASN D 2 132 ? -0.262 55.462 87.039 1.00 87.60 1132 ASN D C 1
ATOM 7925 O O . ASN D 2 132 ? -0.841 54.401 87.284 1.00 86.43 1132 ASN D O 1
ATOM 7930 N N . LYS D 2 133 ? -0.893 56.625 86.899 1.00 87.30 1133 LYS D N 1
ATOM 7931 C CA . LYS D 2 133 ? -2.341 56.758 87.019 1.00 86.88 1133 LYS D CA 1
ATOM 7932 C C . LYS D 2 133 ? -2.863 56.372 88.397 1.00 85.92 1133 LYS D C 1
ATOM 7933 O O . LYS D 2 133 ? -3.899 55.714 88.519 1.00 85.87 1133 LYS D O 1
ATOM 7939 N N . GLN D 2 134 ? -2.138 56.784 89.433 1.00 84.53 1134 GLN D N 1
ATOM 7940 C CA . GLN D 2 134 ? -2.528 56.501 90.810 1.00 82.35 1134 GLN D CA 1
ATOM 7941 C C . GLN D 2 134 ? -2.659 57.825 91.545 1.00 80.98 1134 GLN D C 1
ATOM 7942 O O . GLN D 2 134 ? -2.071 58.829 91.139 1.00 81.38 1134 GLN D O 1
ATOM 7948 N N . LYS D 2 135 ? -3.430 57.827 92.624 1.00 79.21 1135 LYS D N 1
ATOM 7949 C CA . LYS D 2 135 ? -3.632 59.037 93.411 1.00 77.71 1135 LYS D CA 1
ATOM 7950 C C . LYS D 2 135 ? -3.559 58.734 94.908 1.00 75.09 1135 LYS D C 1
ATOM 7951 O O . LYS D 2 135 ? -4.048 57.700 95.369 1.00 74.07 1135 LYS D O 1
ATOM 7957 N N . PRO D 2 136 ? -2.937 59.633 95.686 1.00 72.55 1136 PRO D N 1
ATOM 7958 C CA . PRO D 2 136 ? -2.820 59.434 97.132 1.00 71.07 1136 PRO D CA 1
ATOM 7959 C C . PRO D 2 136 ? -4.169 59.066 97.742 1.00 69.30 1136 PRO D C 1
ATOM 7960 O O . PRO D 2 136 ? -5.215 59.473 97.240 1.00 70.03 1136 PRO D O 1
ATOM 7964 N N . ILE D 2 137 ? -4.141 58.292 98.821 1.00 66.67 1137 ILE D N 1
ATOM 7965 C CA . ILE D 2 137 ? -5.367 57.882 99.489 1.00 63.97 1137 ILE D CA 1
ATOM 7966 C C . ILE D 2 137 ? -5.927 59.065 100.276 1.00 62.97 1137 ILE D C 1
ATOM 7967 O O . ILE D 2 137 ? -5.167 59.899 100.770 1.00 64.27 1137 ILE D O 1
ATOM 7972 N N . THR D 2 138 ? -7.251 59.140 100.387 1.00 60.61 1138 THR D N 1
ATOM 7973 C CA . THR D 2 138 ? -7.894 60.231 101.114 1.00 58.90 1138 THR D CA 1
ATOM 7974 C C . THR D 2 138 ? -8.495 59.724 102.418 1.00 58.71 1138 THR D C 1
ATOM 7975 O O . THR D 2 138 ? -8.815 58.542 102.547 1.00 57.27 1138 THR D O 1
ATOM 7979 N N . PRO D 2 139 ? -8.658 60.614 103.407 1.00 58.40 1139 PRO D N 1
ATOM 7980 C CA . PRO D 2 139 ? -9.238 60.172 104.676 1.00 59.20 1139 PRO D CA 1
ATOM 7981 C C . PRO D 2 139 ? -10.593 59.502 104.446 1.00 60.32 1139 PRO D C 1
ATOM 7982 O O . PRO D 2 139 ? -10.931 58.523 105.110 1.00 60.98 1139 PRO D O 1
ATOM 7986 N N . GLU D 2 140 ? -11.357 60.029 103.493 1.00 61.37 1140 GLU D N 1
ATOM 7987 C CA . GLU D 2 140 ? -12.671 59.481 103.177 1.00 62.63 1140 GLU D CA 1
ATOM 7988 C C . GLU D 2 140 ? -12.566 58.021 102.755 1.00 62.13 1140 GLU D C 1
ATOM 7989 O O . GLU D 2 140 ? -13.212 57.147 103.337 1.00 62.39 1140 GLU D O 1
ATOM 7995 N N . THR D 2 141 ? -11.749 57.764 101.740 1.00 60.51 1141 THR D N 1
ATOM 7996 C CA . THR D 2 141 ? -11.553 56.411 101.233 1.00 59.60 1141 THR D CA 1
ATOM 7997 C C . THR D 2 141 ? -11.143 55.457 102.355 1.00 58.68 1141 THR D C 1
ATOM 7998 O O . THR D 2 141 ? -11.811 54.452 102.613 1.00 58.04 1141 THR D O 1
ATOM 8002 N N . ALA D 2 142 ? -10.035 55.783 103.014 1.00 57.65 1142 ALA D N 1
ATOM 8003 C CA . ALA D 2 142 ? -9.509 54.970 104.100 1.00 58.29 1142 ALA D CA 1
ATOM 8004 C C . ALA D 2 142 ? -10.567 54.725 1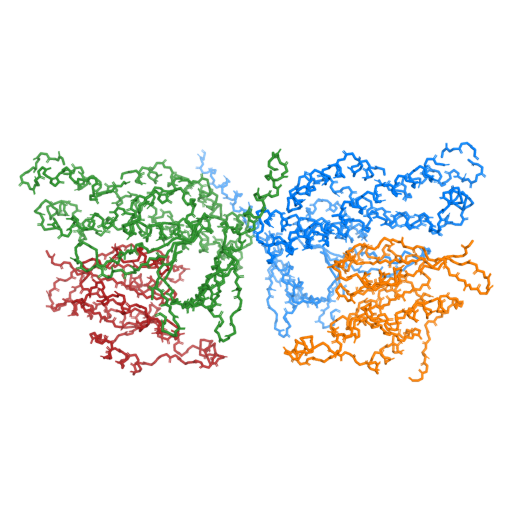05.170 1.00 59.18 1142 ALA D C 1
ATOM 8005 O O . ALA D 2 142 ? -10.695 53.613 105.688 1.00 58.66 1142 ALA D O 1
ATOM 8007 N N . GLU D 2 143 ? -11.324 55.768 105.498 1.00 59.82 1143 GLU D N 1
ATOM 8008 C CA . GLU D 2 143 ? -12.378 55.659 106.499 1.00 60.27 1143 GLU D CA 1
ATOM 8009 C C . GLU D 2 143 ? -13.422 54.632 106.075 1.00 59.54 1143 GLU D C 1
ATOM 8010 O O . GLU D 2 143 ? -13.984 53.920 106.912 1.00 57.35 1143 GLU D O 1
ATOM 8016 N N . LYS D 2 144 ? -13.688 54.560 104.775 1.00 58.85 1144 LYS D N 1
ATOM 8017 C CA . LYS D 2 144 ? -14.662 53.598 104.284 1.00 60.12 1144 LYS D CA 1
ATOM 8018 C C . LYS D 2 144 ? -14.115 52.210 104.559 1.00 58.12 1144 LYS D C 1
ATOM 8019 O O . LYS D 2 144 ? -14.764 51.403 105.224 1.00 57.73 1144 LYS D O 1
ATOM 8025 N N . LEU D 2 145 ? -12.913 51.947 104.051 1.00 56.87 1145 LEU D N 1
ATOM 8026 C CA . LEU D 2 145 ? -12.262 50.657 104.243 1.00 55.65 1145 LEU D CA 1
ATOM 8027 C C . LEU D 2 145 ? -12.221 50.307 105.725 1.00 55.33 1145 LEU D C 1
ATOM 8028 O O . LEU D 2 145 ? -12.336 49.142 106.101 1.00 54.24 1145 LEU D O 1
ATOM 8033 N N . ALA D 2 146 ? -12.064 51.326 106.563 1.00 55.67 1146 ALA D N 1
ATOM 8034 C CA . ALA D 2 146 ? -12.020 51.126 108.004 1.00 58.57 1146 ALA D CA 1
ATOM 8035 C C . ALA D 2 146 ? -13.335 50.538 108.516 1.00 60.87 1146 ALA D C 1
ATOM 8036 O O . ALA D 2 146 ? -13.331 49.559 109.263 1.00 62.18 1146 ALA D O 1
ATOM 8038 N N . ARG D 2 147 ? -14.458 51.129 108.115 1.00 62.16 1147 ARG D N 1
ATOM 8039 C CA . ARG D 2 147 ? -15.761 50.633 108.549 1.00 63.59 1147 ARG D CA 1
ATOM 8040 C C . ARG D 2 147 ? -16.030 49.272 107.914 1.00 63.18 1147 ARG D C 1
ATOM 8041 O O . ARG D 2 147 ? -16.555 48.363 108.562 1.00 62.76 1147 ARG D O 1
ATOM 8049 N N . ASP D 2 148 ? -15.671 49.142 106.640 1.00 62.68 1148 ASP D N 1
ATOM 8050 C CA . ASP D 2 148 ? -15.870 47.894 105.917 1.00 62.57 1148 ASP D CA 1
ATOM 8051 C C . ASP D 2 148 ? -15.196 46.744 106.656 1.00 61.52 1148 ASP D C 1
ATOM 8052 O O . ASP D 2 148 ? -15.854 45.792 107.075 1.00 61.51 1148 ASP D O 1
ATOM 8057 N N . LEU D 2 149 ? -13.880 46.860 106.827 1.00 59.67 1149 LEU D N 1
ATOM 8058 C CA . LEU D 2 149 ? -13.075 45.835 107.485 1.00 57.12 1149 LEU D CA 1
ATOM 8059 C C . LEU D 2 149 ? -13.292 45.686 108.988 1.00 56.21 1149 LEU D C 1
ATOM 8060 O O . LEU D 2 149 ? -12.608 44.894 109.634 1.00 55.81 1149 LEU D O 1
ATOM 8065 N N . LYS D 2 150 ? -14.238 46.438 109.542 1.00 55.33 1150 LYS D N 1
ATOM 8066 C CA . LYS D 2 150 ? -14.531 46.371 110.973 1.00 54.53 1150 LYS D CA 1
ATOM 8067 C C . LYS D 2 150 ? -13.399 46.913 111.851 1.00 51.86 1150 LYS D C 1
ATOM 8068 O O . LYS D 2 150 ? -13.142 46.404 112.940 1.00 48.98 1150 LYS D O 1
ATOM 8074 N N . ALA D 2 151 ? -12.723 47.947 111.367 1.00 49.47 1151 ALA D N 1
ATOM 8075 C CA . ALA D 2 151 ? -11.648 48.572 112.121 1.00 47.29 1151 ALA D CA 1
ATOM 8076 C C . ALA D 2 151 ? -12.304 49.511 113.122 1.00 46.57 1151 ALA D C 1
ATOM 8077 O O . ALA D 2 151 ? -13.355 50.087 112.836 1.00 46.50 1151 ALA D O 1
ATOM 8079 N N . VAL D 2 152 ? -11.700 49.660 114.295 1.00 45.39 1152 VAL D N 1
ATOM 8080 C CA . VAL D 2 152 ? -12.246 50.550 115.309 1.00 44.20 1152 VAL D CA 1
ATOM 8081 C C . VAL D 2 152 ? -12.439 51.932 114.691 1.00 46.30 1152 VAL D C 1
ATOM 8082 O O . VAL D 2 152 ? -13.564 52.405 114.530 1.00 46.70 1152 VAL D O 1
ATOM 8086 N N . LYS D 2 153 ? -11.331 52.571 114.341 1.00 47.07 1153 LYS D N 1
ATOM 8087 C CA . LYS D 2 153 ? -11.369 53.888 113.721 1.00 47.38 1153 LYS D CA 1
ATOM 8088 C C . LYS D 2 153 ? -10.287 53.905 112.660 1.00 46.72 1153 LYS D C 1
ATOM 8089 O O . LYS D 2 153 ? -9.650 52.889 112.382 1.00 46.15 1153 LYS D O 1
ATOM 8095 N N . TYR D 2 154 ? -10.103 55.070 112.060 1.00 45.64 1154 TYR D N 1
ATOM 8096 C CA . TYR D 2 154 ? -9.058 55.274 111.084 1.00 43.15 1154 TYR D CA 1
ATOM 8097 C C . TYR D 2 154 ? -8.338 56.526 111.554 1.00 42.54 1154 TYR D C 1
ATOM 8098 O O . TYR D 2 154 ? -8.971 57.526 111.884 1.00 40.82 1154 TYR D O 1
ATOM 8107 N N . VAL D 2 155 ? -7.017 56.460 111.612 1.00 41.15 1155 VAL D N 1
ATOM 8108 C CA . VAL D 2 155 ? -6.230 57.606 112.024 1.00 40.57 1155 VAL D CA 1
ATOM 8109 C C . VAL D 2 155 ? -5.063 57.678 111.059 1.00 40.97 1155 VAL D C 1
ATOM 8110 O O . VAL D 2 155 ? -4.667 56.666 110.480 1.00 40.72 1155 VAL D O 1
ATOM 8114 N N . GLU D 2 156 ? -4.533 58.874 110.860 1.00 40.79 1156 GLU D N 1
ATOM 8115 C CA . GLU D 2 156 ? -3.404 59.037 109.967 1.00 42.32 1156 GLU D CA 1
ATOM 8116 C C . GLU D 2 156 ? -2.441 59.989 110.644 1.00 43.61 1156 GLU D C 1
ATOM 8117 O O . GLU D 2 156 ? -2.804 60.641 111.628 1.00 44.33 1156 GLU D O 1
ATOM 8123 N N . CYS D 2 157 ? -1.214 60.066 110.139 1.00 43.38 1157 CYS D N 1
ATOM 8124 C CA . CYS D 2 157 ? -0.229 60.937 110.758 1.00 44.21 1157 CYS D CA 1
ATOM 8125 C C . CYS D 2 157 ? 1.045 61.068 109.943 1.00 43.92 1157 CYS D C 1
ATOM 8126 O O . CYS D 2 157 ? 1.199 60.451 108.893 1.00 44.38 1157 CYS D O 1
ATOM 8129 N N . SER D 2 158 ? 1.960 61.879 110.461 1.00 43.50 1158 SER D N 1
ATOM 8130 C CA . SER D 2 158 ? 3.245 62.120 109.832 1.00 43.40 1158 SER D CA 1
ATOM 8131 C C . SER D 2 158 ? 4.333 62.017 110.895 1.00 43.66 1158 SER D C 1
ATOM 8132 O O . SER D 2 158 ? 4.294 62.720 111.901 1.00 43.50 1158 SER D O 1
ATOM 8135 N N . ALA D 2 159 ? 5.297 61.130 110.680 1.00 43.67 1159 ALA D N 1
ATOM 8136 C CA . ALA D 2 159 ? 6.387 60.973 111.633 1.00 44.35 1159 ALA D CA 1
ATOM 8137 C C . ALA D 2 159 ? 7.294 62.197 111.509 1.00 43.42 1159 ALA D C 1
ATOM 8138 O O . ALA D 2 159 ? 7.939 62.616 112.469 1.00 41.03 1159 ALA D O 1
ATOM 8140 N N . LEU D 2 160 ? 7.318 62.772 110.313 1.00 44.93 1160 LEU D N 1
ATOM 8141 C CA . LEU D 2 160 ? 8.136 63.943 110.026 1.00 47.88 1160 LEU D CA 1
ATOM 8142 C C . LEU D 2 160 ? 7.655 65.180 110.787 1.00 48.33 1160 LEU D C 1
ATOM 8143 O O . LEU D 2 160 ? 8.437 65.815 111.494 1.00 49.41 1160 LEU D O 1
ATOM 8148 N N . THR D 2 161 ? 6.376 65.523 110.655 1.00 47.40 1161 THR D N 1
ATOM 8149 C CA . THR D 2 161 ? 5.845 66.688 111.357 1.00 47.82 1161 THR D CA 1
ATOM 8150 C C . THR D 2 161 ? 5.166 66.308 112.672 1.00 47.64 1161 THR D C 1
ATOM 8151 O O . THR D 2 161 ? 4.738 67.179 113.425 1.00 49.58 1161 THR D O 1
ATOM 8155 N N . GLN D 2 162 ? 5.069 65.011 112.945 1.00 46.00 1162 GLN D N 1
ATOM 8156 C CA . GLN D 2 162 ? 4.437 64.514 114.169 1.00 46.13 1162 GLN D CA 1
ATOM 8157 C C . GLN D 2 162 ? 2.949 64.839 114.275 1.00 44.49 1162 GLN D C 1
ATOM 8158 O O . GLN D 2 162 ? 2.344 64.672 115.333 1.00 44.54 1162 GLN D O 1
ATOM 8164 N N . LYS D 2 163 ? 2.360 65.298 113.179 1.00 45.03 1163 LYS D N 1
ATOM 8165 C CA . LYS D 2 163 ? 0.945 65.643 113.161 1.00 46.10 1163 LYS D CA 1
ATOM 8166 C C . LYS D 2 163 ? 0.052 64.409 113.374 1.00 46.66 1163 LYS D C 1
ATOM 8167 O O . LYS D 2 163 ? 0.108 63.452 112.602 1.00 47.64 1163 LYS D O 1
ATOM 8173 N N . GLY D 2 164 ? -0.755 64.434 114.432 1.00 46.04 1164 GLY D N 1
ATOM 8174 C CA . GLY D 2 164 ? -1.658 63.330 114.718 1.00 44.70 1164 GLY D CA 1
ATOM 8175 C C . GLY D 2 164 ? -1.003 62.083 115.282 1.00 45.09 1164 GLY D C 1
ATOM 8176 O O . GLY D 2 164 ? -1.670 61.086 115.577 1.00 43.27 1164 GLY D O 1
ATOM 8177 N N . LEU D 2 165 ? 0.309 62.142 115.452 1.00 43.60 1165 LEU D N 1
ATOM 8178 C CA . LEU D 2 165 ? 1.054 61.006 115.963 1.00 43.45 1165 LEU D CA 1
ATOM 8179 C C . LEU D 2 165 ? 0.632 60.573 117.369 1.00 45.18 1165 LEU D C 1
ATOM 8180 O O . LEU D 2 165 ? 0.276 59.412 117.579 1.00 45.73 1165 LEU D O 1
ATOM 8185 N N . LYS D 2 166 ? 0.665 61.498 118.328 1.00 46.72 1166 LYS D N 1
ATOM 8186 C CA . LYS D 2 166 ? 0.294 61.180 119.708 1.00 47.12 1166 LYS D CA 1
ATOM 8187 C C . LYS D 2 166 ? -1.107 60.598 119.773 1.00 47.06 1166 LYS D C 1
ATOM 8188 O O . LYS D 2 166 ? -1.367 59.650 120.511 1.00 47.63 1166 LYS D O 1
ATOM 8194 N N . ASN D 2 167 ? -2.011 61.174 118.991 1.00 47.04 1167 ASN D N 1
ATOM 8195 C CA . ASN D 2 167 ? -3.390 60.720 118.957 1.00 44.75 1167 ASN D CA 1
ATOM 8196 C C . ASN D 2 167 ? -3.512 59.255 118.535 1.00 44.17 1167 ASN D C 1
ATOM 8197 O O . ASN D 2 167 ? -4.348 58.515 119.062 1.00 43.66 1167 ASN D O 1
ATOM 8202 N N . VAL D 2 168 ? -2.676 58.840 117.586 1.00 42.92 1168 VAL D N 1
ATOM 8203 C CA . VAL D 2 168 ? -2.691 57.465 117.096 1.00 40.82 1168 VAL D CA 1
ATOM 8204 C C . VAL D 2 168 ? -2.586 56.465 118.246 1.00 40.89 1168 VAL D C 1
ATOM 8205 O O . VAL D 2 168 ? -3.345 55.499 118.314 1.00 39.96 1168 VAL D O 1
ATOM 8209 N N . PHE D 2 169 ? -1.648 56.702 119.154 1.00 38.43 1169 PHE D N 1
ATOM 8210 C CA . PHE D 2 169 ? -1.466 55.802 120.279 1.00 40.55 1169 PHE D CA 1
ATOM 8211 C C . PHE D 2 169 ? -2.488 56.004 121.392 1.00 41.03 1169 PHE D C 1
ATOM 8212 O O . PHE D 2 169 ? -2.742 55.088 122.175 1.00 39.61 1169 PHE D O 1
ATOM 8220 N N . ASP D 2 170 ? -3.075 57.197 121.469 1.00 41.02 1170 ASP D N 1
ATOM 8221 C CA . ASP D 2 170 ? -4.101 57.438 122.471 1.00 39.60 1170 ASP D CA 1
ATOM 8222 C C . ASP D 2 170 ? -5.267 56.552 122.028 1.00 38.78 1170 ASP D C 1
ATOM 8223 O O . ASP D 2 170 ? -5.839 55.803 122.824 1.00 36.63 1170 ASP D O 1
ATOM 8228 N N . GLU D 2 171 ? -5.592 56.628 120.740 1.00 36.70 1171 GLU D N 1
ATOM 8229 C CA . GLU D 2 171 ? -6.676 55.838 120.173 1.00 38.55 1171 GLU D CA 1
ATOM 8230 C C . GLU D 2 171 ? -6.420 54.337 120.277 1.00 38.72 1171 GLU D C 1
ATOM 8231 O O . GLU D 2 171 ? -7.360 53.541 120.352 1.00 39.58 1171 GLU D O 1
ATOM 8237 N N . ALA D 2 172 ? -5.151 53.945 120.277 1.00 35.63 1172 ALA D N 1
ATOM 8238 C CA . ALA D 2 172 ? -4.821 52.535 120.386 1.00 34.83 1172 ALA D CA 1
ATOM 8239 C C . ALA D 2 172 ? -5.075 52.091 121.822 1.00 34.00 1172 ALA D C 1
ATOM 8240 O O . ALA D 2 172 ? -5.507 50.965 122.071 1.00 33.19 1172 ALA D O 1
ATOM 8242 N N . ILE D 2 173 ? -4.807 52.980 122.771 1.00 35.24 1173 ILE D N 1
ATOM 8243 C CA . ILE D 2 173 ? -5.028 52.648 124.170 1.00 37.21 1173 ILE D CA 1
ATOM 8244 C C . ILE D 2 173 ? -6.519 52.545 124.412 1.00 38.63 1173 ILE D C 1
ATOM 8245 O O . ILE D 2 173 ? -6.996 51.586 125.014 1.00 40.23 1173 ILE D O 1
ATOM 8250 N N . LEU D 2 174 ? -7.260 53.534 123.929 1.00 40.68 1174 LEU D N 1
ATOM 8251 C CA . LEU D 2 174 ? -8.706 53.535 124.105 1.00 43.24 1174 LEU D CA 1
ATOM 8252 C C . LEU D 2 174 ? -9.384 52.365 123.381 1.00 43.62 1174 LEU D C 1
ATOM 8253 O O . LEU D 2 174 ? -10.407 51.854 123.839 1.00 43.54 1174 LEU D O 1
ATOM 8258 N N . ALA D 2 175 ? -8.803 51.928 122.267 1.00 43.57 1175 ALA D N 1
ATOM 8259 C CA . ALA D 2 175 ? -9.370 50.818 121.509 1.00 43.26 1175 ALA D CA 1
ATOM 8260 C C . ALA D 2 175 ? -9.212 49.505 122.265 1.00 44.01 1175 ALA D C 1
ATOM 8261 O O . ALA D 2 175 ? -10.065 48.622 122.175 1.00 43.01 1175 ALA D O 1
ATOM 8263 N N . ALA D 2 176 ? -8.121 49.388 123.017 1.00 44.82 1176 ALA D N 1
ATOM 8264 C CA . ALA D 2 176 ? -7.841 48.179 123.784 1.00 44.24 1176 ALA D CA 1
ATOM 8265 C C . ALA D 2 176 ? -8.642 48.128 125.078 1.00 45.46 1176 ALA D C 1
ATOM 8266 O O . ALA D 2 176 ? -8.849 47.058 125.648 1.00 44.75 1176 ALA D O 1
ATOM 8268 N N . LEU D 2 177 ? -9.086 49.292 125.542 1.00 47.32 1177 LEU D N 1
ATOM 8269 C CA . LEU D 2 177 ? -9.873 49.384 126.769 1.00 49.47 1177 LEU D CA 1
ATOM 8270 C C . LEU D 2 177 ? -11.341 49.018 126.534 1.00 50.89 1177 LEU D C 1
ATOM 8271 O O . LEU D 2 177 ? -11.862 48.176 127.297 1.00 51.38 1177 LEU D O 1
#

Radius of gyration: 35.67 Å; Cα contacts (8 Å, |Δi|>4): 1650; chains: 4; bounding box: 88×83×113 Å

Solvent-accessible surface area: 48251 Å² total

Nearest PDB structures (foldseek):
  1kz7-assembly1_A  TM=1.002E+00  e=6.744E-51  Mus musculus
  1kzg-assembly2_C  TM=9.835E-01  e=3.871E-46  Mus musculus
  1rj2-assembly1_A  TM=9.284E-01  e=1.475E-40  Mus musculus
  7sj4-assembly1_A  TM=9.029E-01  e=7.673E-23  Homo sapiens
  1nty-assembly1_A  TM=8.444E-01  e=8.910E-23  Homo sapiens

InterPro domains:
  IPR000219 Dbl homology domain [PF00621] (636-810)
  IPR000219 Dbl homology domain [PS50010] (632-812)
  IPR000219 Dbl homology domain [SM00325] (636-811)
  IPR000219 Dbl homology domain [cd00160] (633-810)
  IPR001251 CRAL-TRIO lipid binding domain [PF13716] (91-224)
  IPR001251 CRAL-TRIO lipid binding domain [PS50191] (52-224)
  IPR001251 CRAL-TRIO lipid binding domain [SM00516] (75-221)
  IPR001251 CRAL-TRIO lipid binding domain [cd00170] (71-219)
  IPR001331 Guanine-nucleotide dissociation stimulator, CDC24, conserved site [PS00741] (761-786)
  IPR001452 SH3 domain [PS50002] (1055-1116)
  IPR001452 SH3 domain [SM00326] (1058-1115)
  IPR001849 Pleckstrin homology domain [PS50003] (830-946)
  IPR001849 Pleckstrin homology domain [SM00233] (831-948)
  IPR002017 Spectrin repeat [PF00435] (354-454)
  IPR011993 PH-like domain superfamily [G3DSA:2.30.29.30] (817-969)
  IPR018159 Spectrin/alpha-actinin [SM00150] (354-455)
  IPR018159 Spectrin/alpha-actinin [cd00176] (352-554)
  IPR035532 DBS, SH3 domain [cd11857] (1059-1113)
  IPR035534 DBS, PH domain [cd01227] (817-948)
  IPR035899 Dbl homology (DH) domain superfamily [G3DSA:1.20.900.10] (622-816)

CATH classification: 1.20.900.10 (+1 more: 2.30.29.30)

Organism: Mus musculus (NCBI:txid10090)

B-factor: mean 41.79, std 18.04, range [12.95, 124.35]

GO terms:
  GO:0005737 cytoplasm (C, EXP)
  GO:0005886 plasma membrane (C, EXP)
  GO:0005085 guanyl-nucleotide exchange factor activity (F, IDA)
  GO:0005545 1-phosphatidylinositol binding (F, IDA)
  GO:0016020 membrane (C, IDA)
  GO:0030027 lamellipodium (C, IDA)
  GO:0007266 Rho protein signal transduction (P, IDA)
  GO:0045944 positive regulation of transcription by RNA polymerase II (P, IGI)
  GO:0005515 protein binding (F, IPI)

Secondary structure (DSSP, 8-state):
-HHHHHHHHHHH--HHHHHHHHHHHHHHHHIIIII--------SS-HHHHHTHHHHH---HHHHHIIIIIHHHHHTTTT-GGGHHHHHHT--GGGHHHHHHHHHHHHHHHHHHHTT-HHHHHHHHHHT-SS-HHHHHTHHHHHHHHHHHHHH--TT-TTSTTHHHHHHHHHHHHHHHHHHHH--GGGEES--S-GGGG--B--EEEEEEE-PPP----SS---EEEEEBSS-EEEEEEE----SS---S-EEEEEEEE---EEEE--BTTBTTEEEEEETTTTEEEEEE-SSHHHHHHHHHHHHHHHHHHHHHHHHHHHHTTTTTT-/--EEEEEEEE-TTSSHHHHHHHHHHSS--SS---S----EEEEEEETTEEEEEEEE--TT-TT-TTTGGGG-TT-SEEEEEEETT-HHHHHHIIIIIHHHHHHH-TT--EEEEEE-GGGGG-HHHHHHHHTTT--PPPHHHHHHHHHHTT-S-EEE--TTT-TTHHHHHHHHHHHHHS-S--------/-HHHHHHHHHHH--HHHHHHHHHHHHHHHHIIIII-------TTS-HHHHTTHHHHH---HHHHHIIIIIHHHHHTTTT-GGGHHHHHHH--GGGHHHHHHHHHHHHHHHHHHHTT-HHHHHHHHHHT-SS-HHHHHTHHHHHHHHHHHHHH--TT-TTSTTHHHHHHHHHHHHHHHHHHHH--GGGEES--S-GGGG--B--EEEEEEE------SS---EEEEEBSS-EEEEEEE----SSS-SS-EEEEEEEE---EEEE---SS-TTEEEEEETTTTEEEEEE-SSHHHHHHHHHHHHHHHHHHHHHHHHHTTT--/--EEEEEEEE-TTS-HHHHHHHHHHSS---S---S----EEEEEEETTEEEEEEEE--TT-TT-TTTGGGG-TT-SEEEEEEETT-HHHHHHIIIIIHHHHHHH-TT--EEEEEE-GGGTT-HHHHHHHHTTT-----HHHHHHHHHHTT-S-EEE--TTT-TTHHHHHHHHHHHH-

Foldseek 3Di:
DLLVVLVVLLLVLVCVLVVLVVLLVLVVLCCVLPVVLVPPCQPQDDVVVNVCSCLQQPPVLVSCCSVPPLSVLCVVCNVPSLQVLVSLVVCVVLLSLLRLLVSLLSNVLVCVPCVVGPSQVVSCVVVVHPDGSVVSSCSSVVVLVCVLVSLVSLVSDVPPPNSVSSVVSNVVSVVSVCLSVLVLVVLEPADDDDPVVLARFPKAWWWKAKDAAPVVHHDDGTTWMWTDHLFKIWTWDWDCDADPSGSRDTGTYTDDIAGLFWDKAQDDPPALQWIWIAGNVRNIIMITGDPDNVVSVSVVVVVVVSVVVVVVVVVVVCVVVVVVVPD/DAEAAEEEDFDAPQCQQQLVCLLVVVAGPPPDRDQDDPWDWDWDADPNDTYTYTYHYQHPCNVPPVVSCVSQPPHLEYEYEDEQLDVVRVVCSVVPVLVVSCVSPVQHAYEYEYEDPVCLPPPVSQVVLVVPVHHGHDPVNQQVVCLVSLHVGYFYAYSHVRRRSVVSVVVRVVSSVDDRDGRDRDDD/DLLVVLVVLLLVLVCLLVVLVVLLVLLVCCCVLALVVVPPVDPQDDVVVNVCSCLQQPPVLVSCCSVPPLSVVCVVCNVPSLQSLVSLVVCVSLLSLLRLLVSLLSNQLVCVVCVPGPSFVVSCVVSVHPDGSNVSSCSVVVVLVCVLVSLVSLVSDVPHDNNVSSVVSSVVSVVSVCQSVLVLVVLEPDDPDDPVVLAGFLKAWWWKAKDACVHHPPNTTWMWTDHLFKIWTWDWDQDCPVSSDSDTGTYTDDIAGLFWDWALDDPPDLQWIWIAGNVNNMIMITGDPDNVVSVSVVVVVVVSVVVSVVCVVVVVVPDD/DDEAEEEEDFDAPQCQQQLVCLLVVVHGPVPDRDQDDDWDWDWDADPNDTYIYTYHYQHPCVPPVVVSCVSLPPHLEYEYEDEQLDVVRVVCSVVPVLVVSCVSPVPHAYEYEYEPPVCLPPPVSQCVQVVVPHHGHDLVRSQVVCVVSVHPGYFYAYSHVRGRSVVSVVVRRVRSD

Sequence (1012 aa):
EEEESLAILRRHVNELLDTERAYVEELLCVLEGYAAEDNPLAHLISTGLQNKKNILFGNEEIYHFHNRIFLRELESCIDCPELVGRCFLEREEFQIYEKYCQNKPRSESLWRQCSDCPFFQECQKKLDHKLSLDSYLLKPVQRITKYQLLLKELKYSKHCEGAEDLQEALSSILGILKAVNDSHLIAITGYDGNLGDLGKLLQGSFSVWTDHKKGELARFKPQRHLFLHEKAVLFCKKREENGEGYEKAPSYSYKQSLNTAVGITENVKGDTKKFEIWYNAREEVYIIQAPTPEIKAAWVNAIRKVLTSQLQACREASQHRALEQSHMQTIKCVVVGDGAVGKTCLLISYTTNKFPSEYVPTVFDNYAVTVMIGGEPYTLGLFDTAGQEDYDRLRPLSYPQTDVFLVCFSVVSPSSFENVKEKWVPEITHHCPKTPFLLVGTQIDLRDDPSTIEKLAKNKQKPITPETAEKLARDLKAVKYVECSALTQKGLKNVFDEAILAALEPPEPKKSRRSEEEESLAILRRHVNELLDTERAYVEELLCVLEGYAAEDNPLAHLISTGLQNKKNILFGNEEIYHFHNRIFLRELESCIDCPELVGRCFLEREEFQIYEKYCQNKPRSESLWRQCSDCPFFQECQKKLDHKLSLDSYLLKPVQRITKYQLLLKELKYSKHCEGAEDLQEALSSILGILKAVNDSHLIAITGYDGNLGDLGKLLQGSFSVWTDHKELARFKPQRHLFLHEKAVLFCKKREENGEGYEKAPSYSYKQSLNTAVGITENVKGDTKKFEIWYNAREEVYIIQAPTPEIKAAWVNAIRKVLTSQLQACREASQHRAMQTIKCVVVGDGAVGKTCLLISYTTNKFPSEYVPTVFDNYAVTVMIGGEPYTLGLFDTAGQEDYDRLRPLSYPQTDVFLVCFSVVSPSSFENVKEKWVPEITHHCPKTPFLLVGTQIDLRDDPSTIEKLAKNKQKPITPETAEKLARDLKAVKYVECSALTQKGLKNVFDEAILAAL